Protein AF-C3XPC8-F1 (afdb_monomer_lite)

Foldseek 3Di:
DDDDDDPPPPPPPPDDDDDDDDLDQDPQWDWDDDPPQAIEIAHADAVCQAQDPSDAQRHQHYHYAHYCHQEQDAPSCQSHLNHQYYHHAHNANHAYYDANSCPNNQNHAEYAQANYAYQDYDACSCVRNQNHAEYAHENHQHAEQDARNCPLREHHAEYHHENYAHADYDACSQENYCNHAEYAYAQYAHADLDHNNHHNNANHAYYAHENYAHAEQEQCSCVSHLQHAYYHHHHYAHAYYDQNSCVSNLNHAYYEHHQYAYADQANNQPANANHAEYAHHNYAHAEQDLRRNYNHQNHAYYHPENYAHAYYDPNSCQNVLNHAEYHHDNYAYAAAECHNPQNHAYYAHAQYAHQADYHPLLSPQLHAEDHHANYAHQPALDACCNLSNQNHAYYHHHHYNNLQVVLEHDLRSNANHQRHAHYAHANSQRQDYDLSSCQRPLNYAEYHHAHHAHAAYDLNNCQSNLNYQYEEPEHYAYQADDLNSCPNVQNHADYEHEQYAHQALLRPQSNQLPHDHHPYYAHANYAHAEADLNNQPHANAHDQEYAHENYAYAYQDANSDACRRYVRHAEYHHEDDHQYAEDALCSCVRHPNHQAYEYYPYAYAQALQRLSNLVNQVPDPHHHDYWDAHNDDPVRHRHTSVPDDSVRRHFPDPDFAWKDWDQPPFAAEEEFFAKGKRATAIDGPPFWAKWKQAQVRRIGDAPSPDPQWHQDPRRIIMRNGDDQVRFAKMKMWIDTNRGIDIDIHGHGHDYLPRVVVPDDDDDPDPVCLPPQFPLVVQLVLLVVLQVVCVVLVDDDDDFQFDPVDSLGNFAFLQWADDDQEIEGFAWPDPRRPVCSVSVQVVSVVVVGHYHYDPDPPAAAGSLQWEDLVAAIEGEDDPRGHPVRQVVVCVRCVRHYYFYQYDDPPDDGVLLAWYDQDRQEIEGEPHPSRVSSVVRCCPPPPDHHDYQYDSDSRWSQWDDDPQEIEGAACVVPVRVVVSCCVVVVSGHYDHRHNVSSVSVVDGSSTRDHDD

pLDDT: mean 87.04, std 13.53, range [27.95, 98.88]

Structure (mmCIF, N/CA/C/O backbone):
data_AF-C3XPC8-F1
#
_entry.id   AF-C3XPC8-F1
#
loop_
_atom_site.group_PDB
_atom_site.id
_atom_site.type_symbol
_atom_site.label_atom_id
_atom_site.label_alt_id
_atom_site.label_comp_id
_atom_site.label_asym_id
_atom_site.label_entity_id
_atom_site.label_seq_id
_atom_site.pdbx_PDB_ins_code
_atom_site.Cartn_x
_atom_site.Cartn_y
_atom_site.Cartn_z
_atom_site.occupancy
_atom_site.B_iso_or_equiv
_atom_site.auth_seq_id
_atom_site.auth_comp_id
_atom_site.auth_asym_id
_atom_site.auth_atom_id
_atom_site.pdbx_PDB_model_num
ATOM 1 N N . MET A 1 1 ? 7.629 45.749 -9.084 1.00 38.44 1 MET A N 1
ATOM 2 C CA . MET A 1 1 ? 8.749 45.622 -8.121 1.00 38.44 1 MET A CA 1
ATOM 3 C C . MET A 1 1 ? 9.224 44.181 -8.221 1.00 38.44 1 MET A C 1
ATOM 5 O O . MET A 1 1 ? 8.404 43.315 -8.006 1.00 38.44 1 MET A O 1
ATOM 9 N N . TYR A 1 2 ? 10.415 43.816 -8.680 1.00 27.95 2 TYR A N 1
ATOM 10 C CA . TYR A 1 2 ? 11.707 44.488 -8.633 1.00 27.95 2 TYR A CA 1
ATOM 11 C C . TYR A 1 2 ? 12.447 44.336 -9.972 1.00 27.95 2 TYR A C 1
ATOM 13 O O . TYR A 1 2 ? 12.934 43.266 -10.320 1.00 27.95 2 TYR A O 1
ATOM 21 N N . ALA A 1 3 ? 12.585 45.456 -10.682 1.00 41.00 3 ALA A N 1
ATOM 22 C CA . ALA A 1 3 ? 13.844 45.763 -11.341 1.00 41.00 3 ALA A CA 1
ATOM 23 C C . ALA A 1 3 ? 14.893 46.056 -10.248 1.00 41.00 3 ALA A C 1
ATOM 25 O O . ALA A 1 3 ? 14.533 46.530 -9.172 1.00 41.00 3 ALA A O 1
ATOM 26 N N . ALA A 1 4 ? 16.169 45.828 -10.567 1.00 40.72 4 ALA A N 1
ATOM 27 C CA . ALA A 1 4 ? 17.361 46.056 -9.739 1.00 40.72 4 ALA A CA 1
ATOM 28 C C . ALA A 1 4 ? 17.774 44.905 -8.805 1.00 40.72 4 ALA A C 1
ATOM 30 O O . ALA A 1 4 ? 17.580 44.969 -7.597 1.00 40.72 4 ALA A O 1
ATOM 31 N N . ARG A 1 5 ? 18.445 43.897 -9.381 1.00 38.47 5 ARG A N 1
ATOM 32 C CA . ARG A 1 5 ? 19.643 43.227 -8.827 1.00 38.47 5 ARG A CA 1
ATOM 33 C C . ARG A 1 5 ? 20.117 42.150 -9.806 1.00 38.47 5 ARG A C 1
ATOM 35 O O . ARG A 1 5 ? 19.793 40.992 -9.634 1.00 38.47 5 ARG A O 1
ATOM 42 N N . LEU A 1 6 ? 20.838 42.549 -10.856 1.00 36.66 6 LEU A N 1
ATOM 43 C CA . LEU A 1 6 ? 21.811 41.701 -11.580 1.00 36.66 6 LEU A CA 1
ATOM 44 C C . LEU A 1 6 ? 22.660 42.549 -12.552 1.00 36.66 6 LEU A C 1
ATOM 46 O O . LEU A 1 6 ? 23.058 42.118 -13.626 1.00 36.66 6 LEU A O 1
ATOM 50 N N . CYS A 1 7 ? 22.965 43.787 -12.149 1.00 40.47 7 CYS A N 1
ATOM 51 C CA . CYS A 1 7 ? 23.790 44.730 -12.909 1.00 40.47 7 CYS A CA 1
ATOM 52 C C . CYS A 1 7 ? 25.256 44.757 -12.424 1.00 40.47 7 CYS A C 1
ATOM 54 O O . CYS A 1 7 ? 25.908 45.790 -12.525 1.00 40.47 7 CYS A O 1
ATOM 56 N N . TRP A 1 8 ? 25.776 43.658 -11.858 1.00 32.53 8 TRP A N 1
ATOM 57 C CA . TRP A 1 8 ? 27.112 43.632 -11.226 1.00 32.53 8 TRP A CA 1
ATOM 58 C C . TRP A 1 8 ? 28.082 42.554 -11.736 1.00 32.53 8 TRP A C 1
ATOM 60 O O . TRP A 1 8 ? 29.173 42.424 -11.196 1.00 32.53 8 TRP A O 1
ATOM 70 N N . TYR A 1 9 ? 27.760 41.859 -12.832 1.00 35.19 9 TYR A N 1
ATOM 71 C CA . TYR A 1 9 ? 28.714 40.971 -13.524 1.00 35.19 9 TYR A CA 1
ATOM 72 C C . TYR A 1 9 ? 28.915 41.331 -15.006 1.00 35.19 9 TYR A C 1
ATOM 74 O O . TYR A 1 9 ? 29.289 40.494 -15.817 1.00 35.19 9 TYR A O 1
ATOM 82 N N . ALA A 1 10 ? 28.711 42.607 -15.352 1.00 36.59 10 ALA A N 1
ATOM 83 C CA . ALA A 1 10 ? 28.925 43.152 -16.695 1.00 36.59 10 ALA A CA 1
ATOM 84 C C . ALA A 1 10 ? 30.192 44.029 -16.832 1.00 36.59 10 ALA A C 1
ATOM 86 O O . ALA A 1 10 ? 30.287 44.789 -17.788 1.00 36.59 10 ALA A O 1
ATOM 87 N N . VAL A 1 11 ? 31.163 43.986 -15.902 1.00 40.19 11 VAL A N 1
ATOM 88 C CA . VAL A 1 11 ? 32.280 44.970 -15.906 1.00 40.19 11 VAL A CA 1
ATOM 89 C C . VAL A 1 11 ? 33.703 44.375 -15.899 1.00 40.19 11 VAL A C 1
ATOM 91 O O . VAL A 1 11 ? 34.653 45.126 -16.078 1.00 40.19 11 VAL A O 1
ATOM 94 N N . LEU A 1 12 ? 33.916 43.053 -15.805 1.00 33.75 12 LEU A N 1
ATOM 95 C CA . LEU A 1 12 ? 35.285 42.503 -15.648 1.00 33.75 12 LEU A CA 1
ATOM 96 C C . LEU A 1 12 ? 35.830 41.568 -16.737 1.00 33.75 12 LEU A C 1
ATOM 98 O O . LEU A 1 12 ? 36.893 40.993 -16.540 1.00 33.75 12 LEU A O 1
ATOM 102 N N . LEU A 1 13 ? 35.210 41.480 -17.916 1.00 36.91 13 LEU A N 1
ATOM 103 C CA . LEU A 1 13 ? 35.809 40.769 -19.063 1.00 36.91 13 LEU A CA 1
ATOM 104 C C . LEU A 1 13 ? 35.729 41.570 -20.376 1.00 36.91 13 LEU A C 1
ATOM 106 O O . LEU A 1 13 ? 35.556 41.014 -21.452 1.00 36.91 13 LEU A O 1
ATOM 110 N N . CYS A 1 14 ? 35.888 42.897 -20.287 1.00 36.66 14 CYS A N 1
ATOM 111 C CA . CYS A 1 14 ? 36.006 43.791 -21.448 1.00 36.66 14 CYS A CA 1
ATOM 112 C C . CYS A 1 14 ? 37.397 44.423 -21.641 1.00 36.66 14 CYS A C 1
ATOM 114 O O . CYS A 1 14 ? 37.501 45.397 -22.379 1.00 36.66 14 CYS A O 1
ATOM 116 N N . MET A 1 15 ? 38.483 43.905 -21.055 1.00 36.31 15 MET A N 1
ATOM 117 C CA . MET A 1 15 ? 39.833 44.374 -21.418 1.00 36.31 15 MET A CA 1
ATOM 118 C C . MET A 1 15 ? 40.868 43.249 -21.406 1.00 36.31 15 MET A C 1
ATOM 120 O O . MET A 1 15 ? 41.441 42.920 -20.374 1.00 36.31 15 MET A O 1
ATOM 124 N N . GLY A 1 16 ? 41.134 42.704 -22.591 1.00 33.88 16 GLY A N 1
ATOM 125 C CA . GLY A 1 16 ? 42.273 41.832 -22.850 1.00 33.88 16 GLY A CA 1
ATOM 126 C C . GLY A 1 16 ? 42.206 41.233 -24.250 1.00 33.88 16 GLY A C 1
ATOM 127 O O . GLY A 1 16 ? 41.449 40.301 -24.465 1.00 33.88 16 GLY A O 1
ATOM 128 N N . TYR A 1 17 ? 43.050 41.753 -25.146 1.00 33.28 17 TYR A N 1
ATOM 129 C CA . TYR A 1 17 ? 43.385 41.259 -26.492 1.00 33.28 17 TYR A CA 1
ATOM 130 C C . TYR A 1 17 ? 42.576 41.797 -27.680 1.00 33.28 17 TYR A C 1
ATOM 132 O O . TYR A 1 17 ? 41.685 41.169 -28.240 1.00 33.28 17 TYR A O 1
ATOM 140 N N . HIS A 1 18 ? 43.021 42.965 -28.148 1.00 37.00 18 HIS A N 1
ATOM 141 C CA . HIS A 1 18 ? 43.011 43.284 -29.570 1.00 37.00 18 HIS A CA 1
ATOM 142 C C . HIS A 1 18 ? 44.124 42.517 -30.310 1.00 37.00 18 HIS A C 1
ATOM 144 O O . HIS A 1 18 ? 45.228 42.382 -29.787 1.00 37.00 18 HIS A O 1
ATOM 150 N N . LEU A 1 19 ? 43.815 42.195 -31.575 1.00 37.19 19 LEU A N 1
ATOM 151 C CA . LEU A 1 19 ? 44.682 41.850 -32.716 1.00 37.19 19 LEU A CA 1
ATOM 152 C C . LEU A 1 19 ? 45.015 40.365 -32.947 1.00 37.19 19 LEU A C 1
ATOM 154 O O . LEU A 1 19 ? 46.119 39.915 -32.676 1.00 37.19 19 LEU A O 1
ATOM 158 N N . HIS A 1 20 ? 44.124 39.684 -33.676 1.00 31.12 20 HIS A N 1
ATOM 159 C CA . HIS A 1 20 ? 44.503 39.051 -34.944 1.00 31.12 20 HIS A CA 1
ATOM 160 C C . HIS A 1 20 ? 43.336 39.057 -35.947 1.00 31.12 20 HIS A C 1
ATOM 162 O O . HIS A 1 20 ? 42.179 39.285 -35.611 1.00 31.12 20 HIS A O 1
ATOM 168 N N . THR A 1 21 ? 43.691 38.969 -37.220 1.00 35.09 21 THR A N 1
ATOM 169 C CA . THR A 1 21 ? 42.958 39.445 -38.396 1.00 35.09 21 THR A CA 1
ATOM 170 C C . THR A 1 21 ? 41.777 38.564 -38.821 1.00 35.09 21 THR A C 1
ATOM 172 O O . THR A 1 21 ? 41.971 37.460 -39.313 1.00 35.09 21 THR A O 1
ATOM 175 N N . SER A 1 22 ? 40.571 39.133 -38.717 1.00 40.25 22 SER A N 1
ATOM 176 C CA . SER A 1 22 ? 39.505 39.174 -39.738 1.00 40.25 22 SER A CA 1
ATOM 177 C C . SER A 1 22 ? 39.165 37.900 -40.535 1.00 40.25 22 SER A C 1
ATOM 179 O O . SER A 1 22 ? 39.609 37.727 -41.669 1.00 40.25 22 SER A O 1
ATOM 181 N N . GLY A 1 23 ? 38.188 37.143 -40.035 1.00 53.66 23 GLY A N 1
ATOM 182 C CA . GLY A 1 23 ? 36.931 36.970 -40.770 1.00 53.66 23 GLY A CA 1
ATOM 183 C C . GLY A 1 23 ? 35.865 37.773 -40.023 1.00 53.66 23 GLY A C 1
ATOM 184 O O . GLY A 1 23 ? 35.687 37.560 -38.829 1.00 53.66 23 GLY A O 1
ATOM 185 N N . ALA A 1 24 ? 35.244 38.774 -40.647 1.00 65.31 24 ALA A N 1
ATOM 186 C CA . ALA A 1 24 ? 34.230 39.580 -39.966 1.00 65.31 24 ALA A CA 1
ATOM 187 C C . ALA A 1 24 ? 33.030 38.690 -39.590 1.00 65.31 24 ALA A C 1
ATOM 189 O O . ALA A 1 24 ? 32.513 37.984 -40.449 1.00 65.31 24 ALA A O 1
ATOM 190 N N . CYS A 1 25 ? 32.605 38.709 -38.323 1.00 76.31 25 CYS A N 1
ATOM 191 C CA . CYS A 1 25 ? 31.377 38.031 -37.909 1.00 76.31 25 CYS A CA 1
ATOM 192 C C . CYS A 1 25 ? 30.168 38.683 -38.611 1.00 76.31 25 CYS A C 1
ATOM 194 O O . CYS A 1 25 ? 30.110 39.921 -38.637 1.00 76.31 25 CYS A O 1
ATOM 196 N N . PRO A 1 26 ? 29.210 37.912 -39.164 1.00 81.69 26 PRO A N 1
ATOM 197 C CA . PRO A 1 26 ? 28.033 38.485 -39.809 1.00 81.69 26 PRO A CA 1
ATOM 198 C C . PRO A 1 26 ? 27.246 39.395 -38.864 1.00 81.69 26 PRO A C 1
ATOM 200 O O . PRO A 1 26 ? 27.075 39.089 -37.685 1.00 81.69 26 PRO A O 1
ATOM 203 N N . LYS A 1 27 ? 26.708 40.505 -39.384 1.00 77.44 27 LYS A N 1
ATOM 204 C CA . LYS A 1 27 ? 26.071 41.560 -38.562 1.00 77.44 27 LYS A CA 1
ATOM 205 C C . LYS A 1 27 ? 24.888 41.088 -37.710 1.00 77.44 27 LYS A C 1
ATOM 207 O O . LYS A 1 27 ? 24.576 41.725 -36.709 1.00 77.44 27 LYS A O 1
ATOM 212 N N . SER A 1 28 ? 24.210 40.026 -38.133 1.00 76.62 28 SER A N 1
ATOM 213 C CA . SER A 1 28 ? 23.028 39.465 -37.464 1.00 76.62 28 SER A CA 1
ATOM 214 C C . SER A 1 28 ? 23.327 38.152 -36.735 1.00 76.62 28 SER A C 1
ATOM 216 O O . SER A 1 28 ? 22.396 37.424 -36.400 1.00 76.62 28 SER A O 1
ATOM 218 N N . CYS A 1 29 ? 24.605 37.839 -36.506 1.00 81.12 29 CYS A N 1
ATOM 219 C CA . CYS A 1 29 ? 25.051 36.593 -35.895 1.00 81.12 29 CYS A CA 1
ATOM 220 C C . CYS A 1 29 ? 26.041 36.844 -34.753 1.00 81.12 29 CYS A C 1
ATOM 222 O O . CYS A 1 29 ? 26.637 37.914 -34.631 1.00 81.12 29 CYS A O 1
ATOM 224 N N . PHE A 1 30 ? 26.228 35.822 -33.926 1.00 77.50 30 PHE A N 1
ATOM 225 C CA . PHE A 1 30 ? 27.206 35.772 -32.849 1.00 77.50 30 PHE A CA 1
ATOM 226 C C . PHE A 1 30 ? 28.314 34.794 -33.218 1.00 77.50 30 PHE A C 1
ATOM 228 O O . PHE A 1 30 ? 28.032 33.677 -33.650 1.00 77.50 30 PHE A O 1
ATOM 235 N N . CYS A 1 31 ? 29.568 35.195 -33.025 1.00 80.50 31 CYS A N 1
ATOM 236 C CA . CYS A 1 31 ? 30.722 34.355 -33.319 1.00 80.50 31 CYS A CA 1
ATOM 237 C C . CYS A 1 31 ? 31.635 34.261 -32.103 1.00 80.50 31 CYS A C 1
ATOM 239 O O . CYS A 1 31 ? 31.821 35.252 -31.395 1.00 80.50 31 CYS A O 1
ATOM 241 N N . PHE A 1 32 ? 32.206 33.085 -31.872 1.00 80.56 32 PHE A N 1
ATOM 242 C CA . PHE A 1 32 ? 33.134 32.847 -30.771 1.00 80.56 32 PHE A CA 1
ATOM 243 C C . PHE A 1 32 ? 34.099 31.705 -31.098 1.00 80.56 32 PHE A C 1
ATOM 245 O O . PHE A 1 32 ? 33.766 30.776 -31.841 1.00 80.56 32 PHE A O 1
ATOM 252 N N . ASP A 1 33 ? 35.299 31.794 -30.529 1.00 77.81 33 ASP A N 1
ATOM 253 C CA . ASP A 1 33 ? 36.334 30.772 -30.650 1.00 77.81 33 ASP A CA 1
ATOM 254 C C . ASP A 1 33 ? 36.046 29.598 -29.701 1.00 77.81 33 ASP A C 1
ATOM 256 O O . ASP A 1 33 ? 35.573 29.777 -28.577 1.00 77.81 33 ASP A O 1
ATOM 260 N N . LEU A 1 34 ? 36.328 28.382 -30.161 1.00 71.25 34 LEU A N 1
ATOM 261 C CA . LEU A 1 34 ? 36.252 27.144 -29.387 1.00 71.25 34 LEU A CA 1
ATOM 262 C C . LEU A 1 34 ? 37.667 26.725 -28.959 1.00 71.25 34 LEU A C 1
ATOM 264 O O . LEU A 1 34 ? 38.620 26.919 -29.710 1.00 71.25 34 LEU A O 1
ATOM 268 N N . GLU A 1 35 ? 37.800 26.062 -27.805 1.00 61.56 35 GLU A N 1
ATOM 269 C CA . GLU A 1 35 ? 39.076 25.694 -27.145 1.00 61.56 35 GLU A CA 1
ATOM 270 C C . GLU A 1 35 ? 40.048 24.802 -27.969 1.00 61.56 35 GLU A C 1
ATOM 272 O O . GLU A 1 35 ? 41.109 24.426 -27.478 1.00 61.56 35 GLU A O 1
ATOM 277 N N . LYS A 1 36 ? 39.718 24.440 -29.219 1.00 59.34 36 LYS A N 1
ATOM 278 C CA . LYS A 1 36 ? 40.482 23.519 -30.088 1.00 59.34 36 LYS A CA 1
ATOM 279 C C . LYS A 1 36 ? 40.588 24.001 -31.547 1.00 59.34 36 LYS A C 1
ATOM 281 O O . LYS A 1 36 ? 40.232 23.251 -32.457 1.00 59.34 36 LYS A O 1
ATOM 286 N N . ASP A 1 37 ? 41.012 25.247 -31.775 1.00 60.81 37 ASP A N 1
ATOM 287 C CA . ASP A 1 37 ? 41.098 25.877 -33.114 1.00 60.81 37 ASP A CA 1
ATOM 288 C C . ASP A 1 37 ? 39.773 25.832 -33.912 1.00 60.81 37 ASP A C 1
ATOM 290 O O . ASP A 1 37 ? 39.754 25.833 -35.147 1.00 60.81 37 ASP A O 1
ATOM 294 N N . GLY A 1 38 ? 38.645 25.744 -33.203 1.00 69.38 38 GLY A N 1
ATOM 295 C CA . GLY A 1 38 ? 37.307 25.715 -33.784 1.00 69.38 38 GLY A CA 1
ATOM 296 C C . GLY A 1 38 ? 36.694 27.107 -33.781 1.00 69.38 38 GLY A C 1
ATOM 297 O O . GLY A 1 38 ? 36.898 27.873 -32.847 1.00 69.38 38 GLY A O 1
ATOM 298 N N . TYR A 1 39 ? 35.920 27.428 -34.809 1.00 82.62 39 TYR A N 1
ATOM 299 C CA . TYR A 1 39 ? 35.229 28.708 -34.926 1.00 82.62 39 TYR A CA 1
ATOM 300 C C . TYR A 1 39 ? 33.730 28.450 -35.048 1.00 82.62 39 TYR A C 1
ATOM 302 O O . TYR A 1 39 ? 33.296 27.724 -35.949 1.00 82.62 39 TYR A O 1
ATOM 310 N N . SER A 1 40 ? 32.950 28.992 -34.116 1.00 84.69 40 SER A N 1
ATOM 311 C CA . SER A 1 40 ? 31.499 28.813 -34.062 1.00 84.69 40 SER A CA 1
ATOM 312 C C . SER A 1 40 ? 30.792 30.088 -34.499 1.00 84.69 40 SER A C 1
ATOM 314 O O . SER A 1 40 ? 31.133 31.178 -34.037 1.00 84.69 40 SER A O 1
ATOM 316 N N . VAL A 1 41 ? 29.789 29.948 -35.364 1.00 87.38 41 VAL A N 1
ATOM 317 C CA . VAL A 1 41 ? 28.927 31.047 -35.812 1.00 87.38 41 VAL A CA 1
ATOM 318 C C . VAL A 1 41 ? 27.469 30.659 -35.575 1.00 87.38 41 VAL A C 1
ATOM 320 O O . VAL A 1 41 ? 27.000 29.646 -36.089 1.00 87.38 41 VAL A O 1
ATOM 323 N N . SER A 1 42 ? 26.750 31.475 -34.805 1.00 83.25 42 SER A N 1
ATOM 324 C CA . SER A 1 42 ? 25.336 31.287 -34.477 1.00 83.25 42 SER A CA 1
ATOM 325 C C . SER A 1 42 ? 24.497 32.456 -34.978 1.00 83.25 42 SER A C 1
ATOM 327 O O . SER A 1 42 ? 24.665 33.600 -34.558 1.00 83.25 42 SER A O 1
ATOM 329 N N . CYS A 1 43 ? 23.577 32.157 -35.881 1.00 81.12 43 CYS A N 1
ATOM 330 C CA . CYS A 1 43 ? 22.682 33.077 -36.556 1.00 81.12 43 CYS A CA 1
ATOM 331 C C . CYS A 1 43 ? 21.243 32.701 -36.182 1.00 81.12 43 CYS A C 1
ATOM 333 O O . CYS A 1 43 ? 20.652 31.827 -36.804 1.00 81.12 43 CYS A O 1
ATOM 335 N N . ARG A 1 44 ? 20.666 33.345 -35.160 1.00 77.31 44 ARG A N 1
ATOM 336 C CA . ARG A 1 44 ? 19.305 33.040 -34.677 1.00 77.31 44 ARG A CA 1
ATOM 337 C C . ARG A 1 44 ? 18.402 34.271 -34.683 1.00 77.31 44 ARG A C 1
ATOM 339 O O . ARG A 1 44 ? 18.877 35.394 -34.514 1.00 77.31 44 ARG A O 1
ATOM 346 N N . GLY A 1 45 ? 17.093 34.056 -34.795 1.00 71.50 45 GLY A N 1
ATOM 347 C CA . GLY A 1 45 ? 16.078 35.090 -34.606 1.00 71.50 45 GLY A CA 1
ATOM 348 C C . GLY A 1 45 ? 15.224 35.391 -35.845 1.00 71.50 45 GLY A C 1
ATOM 349 O O . GLY A 1 45 ? 15.523 34.960 -36.960 1.00 71.50 45 GLY A O 1
ATOM 350 N N . PRO A 1 46 ? 14.149 36.180 -35.666 1.00 74.31 46 PRO A N 1
ATOM 351 C CA . PRO A 1 46 ? 13.081 36.333 -36.658 1.00 74.31 46 PRO A CA 1
ATOM 352 C C . PRO A 1 46 ? 13.482 37.122 -37.912 1.00 74.31 46 PRO A C 1
ATOM 354 O O . PRO A 1 46 ? 12.762 37.100 -38.902 1.00 74.31 46 PRO A O 1
ATOM 357 N N . ASN A 1 47 ? 14.620 37.820 -37.896 1.00 80.62 47 ASN A N 1
ATOM 358 C CA . ASN A 1 47 ? 15.065 38.654 -39.018 1.00 80.62 47 ASN A CA 1
ATOM 359 C C . ASN A 1 47 ? 15.951 37.900 -40.024 1.00 80.62 47 ASN A C 1
ATOM 361 O O . ASN A 1 47 ? 16.319 38.459 -41.058 1.00 80.62 47 ASN A O 1
ATOM 365 N N . ILE A 1 48 ? 16.312 36.649 -39.733 1.00 82.12 48 ILE A N 1
ATOM 366 C CA . ILE A 1 48 ? 17.230 35.855 -40.553 1.00 82.12 48 ILE A CA 1
ATOM 367 C C . ILE A 1 48 ? 16.408 34.989 -41.512 1.00 82.12 48 ILE A C 1
ATOM 369 O O . ILE A 1 48 ? 15.988 33.891 -41.181 1.00 82.12 48 ILE A O 1
ATOM 373 N N . THR A 1 49 ? 16.123 35.511 -42.704 1.00 87.38 49 THR A N 1
ATOM 374 C CA . THR A 1 49 ? 15.236 34.860 -43.693 1.00 87.38 49 THR A CA 1
ATOM 375 C C . THR A 1 49 ? 15.972 34.004 -44.731 1.00 87.38 49 THR A C 1
ATOM 377 O O . THR A 1 49 ? 15.331 33.342 -45.546 1.00 87.38 49 THR A O 1
ATOM 380 N N . ALA A 1 50 ? 17.308 33.997 -44.708 1.00 90.06 50 ALA A N 1
ATOM 381 C CA . ALA A 1 50 ? 18.174 33.175 -45.554 1.00 90.06 50 ALA A CA 1
ATOM 382 C C . ALA A 1 50 ? 19.553 32.986 -44.894 1.00 90.06 50 ALA A C 1
ATOM 384 O O . ALA A 1 50 ? 19.906 33.734 -43.977 1.00 90.06 50 ALA A O 1
ATOM 385 N N . ILE A 1 51 ? 20.345 32.029 -45.390 1.00 91.50 51 ILE A N 1
ATOM 386 C CA . ILE A 1 51 ? 21.718 31.801 -44.921 1.00 91.50 51 ILE A CA 1
ATOM 387 C C . ILE A 1 51 ? 22.598 33.029 -45.246 1.00 91.50 51 ILE A C 1
ATOM 389 O O . ILE A 1 51 ? 22.645 33.452 -46.408 1.00 91.50 51 ILE A O 1
ATOM 393 N N . PRO A 1 52 ? 23.286 33.640 -44.258 1.00 87.44 52 PRO A N 1
ATOM 394 C CA . PRO A 1 52 ? 24.165 34.784 -44.503 1.00 87.44 52 PRO A CA 1
ATOM 395 C C . PRO A 1 52 ? 25.356 34.418 -45.401 1.00 87.44 52 PRO A C 1
ATOM 397 O O . PRO A 1 52 ? 25.989 33.382 -45.218 1.00 87.44 52 PRO A O 1
ATOM 400 N N . ARG A 1 53 ? 25.692 35.288 -46.364 1.00 84.75 53 ARG A N 1
ATOM 401 C CA . ARG A 1 53 ? 26.798 35.061 -47.323 1.00 84.75 53 ARG A CA 1
ATOM 402 C C . ARG A 1 53 ? 28.172 35.487 -46.802 1.00 84.75 53 ARG A C 1
ATOM 404 O O . ARG A 1 53 ? 29.183 35.206 -47.430 1.00 84.75 53 ARG A O 1
ATOM 411 N N . ASP A 1 54 ? 28.211 36.208 -45.691 1.00 85.44 54 ASP A N 1
ATOM 412 C CA . ASP A 1 54 ? 29.410 36.776 -45.074 1.00 85.44 54 ASP A CA 1
ATOM 413 C C . ASP A 1 54 ? 29.967 35.912 -43.927 1.00 85.44 54 ASP A C 1
ATOM 415 O O . ASP A 1 54 ? 30.779 36.384 -43.135 1.00 85.44 54 ASP A O 1
ATOM 419 N N . VAL A 1 55 ? 29.565 34.637 -43.839 1.00 87.06 55 VAL A N 1
ATOM 420 C CA . VAL A 1 55 ? 30.076 33.687 -42.836 1.00 87.06 55 VAL A CA 1
ATOM 421 C C . VAL A 1 55 ? 31.561 33.357 -43.098 1.00 87.06 55 VAL A C 1
ATOM 423 O O . VAL A 1 55 ? 31.935 33.053 -44.233 1.00 87.06 55 VAL A O 1
ATOM 426 N N . PRO A 1 56 ? 32.434 33.378 -42.071 1.00 85.81 56 PRO A N 1
ATOM 427 C CA . PRO A 1 56 ? 33.856 33.064 -42.230 1.00 85.81 56 PRO A CA 1
ATOM 428 C C . PRO A 1 56 ? 34.155 31.627 -42.687 1.00 85.81 56 PRO A C 1
ATOM 430 O O . PRO A 1 56 ? 33.623 30.657 -42.155 1.00 85.81 56 PRO A O 1
ATOM 433 N N . LYS A 1 57 ? 35.117 31.476 -43.611 1.00 88.62 57 LYS A N 1
ATOM 434 C CA . LYS A 1 57 ? 35.479 30.180 -44.229 1.00 88.62 57 LYS A CA 1
ATOM 435 C C . LYS A 1 57 ? 36.132 29.161 -43.297 1.00 88.62 57 LYS A C 1
ATOM 437 O O . LYS A 1 57 ? 36.270 27.991 -43.648 1.00 88.62 57 LYS A O 1
ATOM 442 N N . ASN A 1 58 ? 36.603 29.605 -42.136 1.00 88.00 58 ASN A N 1
ATOM 443 C CA . ASN A 1 58 ? 37.185 28.752 -41.105 1.00 88.00 58 ASN A CA 1
ATOM 444 C C . ASN A 1 58 ? 36.148 28.233 -40.097 1.00 88.00 58 ASN A C 1
ATOM 446 O O . ASN A 1 58 ? 36.555 27.566 -39.149 1.00 88.00 58 ASN A O 1
ATOM 450 N N . VAL A 1 59 ? 34.851 28.514 -40.293 1.00 89.56 59 VAL A N 1
ATOM 451 C CA . VAL A 1 59 ? 33.774 28.020 -39.427 1.00 89.56 59 VAL A CA 1
ATOM 452 C C . VAL A 1 59 ? 33.774 26.491 -39.354 1.00 89.56 59 VAL A C 1
ATOM 454 O O . VAL A 1 59 ? 33.845 25.796 -40.368 1.00 89.56 59 VAL A O 1
ATOM 457 N N . THR A 1 60 ? 33.713 25.971 -38.130 1.00 89.38 60 THR A N 1
ATOM 458 C CA . THR A 1 60 ? 33.654 24.533 -37.828 1.00 89.38 60 THR A CA 1
ATOM 459 C C . THR A 1 60 ? 32.307 24.120 -37.247 1.00 89.38 60 THR A C 1
ATOM 461 O O . THR A 1 60 ? 31.939 22.953 -37.363 1.00 89.38 60 THR A O 1
ATOM 464 N N . VAL A 1 61 ? 31.570 25.059 -36.648 1.00 88.50 61 VAL A N 1
ATOM 465 C CA . VAL A 1 61 ? 30.203 24.857 -36.150 1.00 88.50 61 VAL A CA 1
ATOM 466 C C . VAL A 1 61 ? 29.338 26.008 -36.649 1.00 88.50 61 VAL A C 1
ATOM 468 O O . VAL A 1 61 ? 29.654 27.169 -36.389 1.00 88.50 61 VAL A O 1
ATOM 471 N N . PHE A 1 62 ? 28.263 25.693 -37.365 1.00 91.00 62 PHE A N 1
ATOM 472 C CA . PHE A 1 62 ? 27.322 26.687 -37.875 1.00 91.00 62 PHE A CA 1
ATOM 473 C C . PHE A 1 62 ? 25.916 26.373 -37.384 1.00 91.00 62 PHE A C 1
ATOM 475 O O . PHE A 1 62 ? 25.427 25.252 -37.533 1.00 91.00 62 PHE A O 1
ATOM 482 N N . ASP A 1 63 ? 25.281 27.372 -36.785 1.00 83.50 63 ASP A N 1
ATOM 483 C CA . ASP A 1 63 ? 23.953 27.263 -36.204 1.00 83.50 63 ASP A CA 1
ATOM 484 C C . ASP A 1 63 ? 23.021 28.313 -36.801 1.00 83.50 63 ASP A C 1
ATOM 486 O O . ASP A 1 63 ? 23.239 29.511 -36.631 1.00 83.50 63 ASP A O 1
ATOM 490 N N . ILE A 1 64 ? 21.982 27.839 -37.486 1.00 89.44 64 ILE A N 1
ATOM 491 C CA . ILE A 1 64 ? 20.916 28.639 -38.100 1.00 89.44 64 ILE A CA 1
ATOM 492 C C . ILE A 1 64 ? 19.537 28.224 -37.552 1.00 89.44 64 ILE A C 1
ATOM 494 O O . ILE A 1 64 ? 18.531 28.189 -38.257 1.00 89.44 64 ILE A O 1
ATOM 498 N N . SER A 1 65 ? 19.484 27.826 -36.282 1.00 80.88 65 SER A N 1
ATOM 499 C CA . SER A 1 65 ? 18.236 27.450 -35.611 1.00 80.88 65 SER A CA 1
ATOM 500 C C . SER A 1 65 ? 17.368 28.654 -35.228 1.00 80.88 65 SER A C 1
ATOM 502 O O . SER A 1 65 ? 17.856 29.775 -35.079 1.00 80.88 65 SER A O 1
ATOM 504 N N . PHE A 1 66 ? 16.068 28.423 -35.009 1.00 81.00 66 PHE A N 1
ATOM 505 C CA . PHE A 1 66 ? 15.107 29.458 -34.594 1.00 81.00 66 PHE A CA 1
ATOM 506 C C . PHE A 1 66 ? 15.016 30.644 -35.572 1.00 81.00 66 PHE A C 1
ATOM 508 O O . PHE A 1 66 ? 15.010 31.814 -35.172 1.00 81.00 66 PHE A O 1
ATOM 515 N N . THR A 1 67 ? 14.953 30.345 -36.866 1.00 83.75 67 THR A N 1
ATOM 516 C CA . THR A 1 67 ? 14.817 31.318 -37.954 1.00 83.75 67 THR A CA 1
ATOM 517 C C . THR A 1 67 ? 13.583 31.014 -38.819 1.00 83.75 67 THR A C 1
ATOM 519 O O . THR A 1 67 ? 13.112 29.876 -38.869 1.00 83.75 67 THR A O 1
ATOM 522 N N . PRO A 1 68 ? 13.008 32.012 -39.515 1.00 86.69 68 PRO A N 1
ATOM 523 C CA . PRO A 1 68 ? 11.855 31.811 -40.398 1.00 86.69 68 PRO A CA 1
ATOM 524 C C . PRO A 1 68 ? 12.226 31.264 -41.789 1.00 86.69 68 PRO A C 1
ATOM 526 O O . PRO A 1 68 ? 11.435 31.426 -42.721 1.00 86.69 68 PRO A O 1
ATOM 529 N N . ILE A 1 69 ? 13.414 30.674 -41.973 1.00 91.44 69 ILE A N 1
ATOM 530 C CA . ILE A 1 69 ? 13.823 30.118 -43.269 1.00 91.44 69 ILE A CA 1
ATOM 531 C C . ILE A 1 69 ? 12.833 29.043 -43.729 1.00 91.44 69 ILE A C 1
ATOM 533 O O . ILE A 1 69 ? 12.371 28.224 -42.938 1.00 91.44 69 ILE A O 1
ATOM 537 N N . THR A 1 70 ? 12.494 29.056 -45.018 1.00 91.50 70 THR A N 1
ATOM 538 C CA . THR A 1 70 ? 11.494 28.140 -45.593 1.00 91.50 70 THR A CA 1
ATOM 539 C C . THR A 1 70 ? 12.098 27.029 -46.441 1.00 91.50 70 THR A C 1
ATOM 541 O O . THR A 1 70 ? 11.471 25.983 -46.612 1.00 91.50 70 THR A O 1
ATOM 544 N N . MET A 1 71 ? 13.316 27.232 -46.952 1.00 93.69 71 MET A N 1
ATOM 545 C CA . MET A 1 71 ? 14.046 26.257 -47.760 1.00 93.69 71 MET A CA 1
ATOM 546 C C . MET A 1 71 ? 15.563 26.401 -47.593 1.00 93.69 71 MET A C 1
ATOM 548 O O . MET A 1 71 ? 16.052 27.524 -47.447 1.00 93.69 71 MET A O 1
ATOM 552 N N . LEU A 1 72 ? 16.290 25.285 -47.682 1.00 93.75 72 LEU A N 1
ATOM 553 C CA . LEU A 1 72 ? 17.742 25.270 -47.890 1.00 93.75 72 LEU A CA 1
ATOM 554 C C . LEU A 1 72 ? 18.047 25.038 -49.370 1.00 93.75 72 LEU A C 1
ATOM 556 O O . LEU A 1 72 ? 17.503 24.115 -49.979 1.00 93.75 72 LEU A O 1
ATOM 560 N N . ARG A 1 73 ? 18.920 25.862 -49.943 1.00 93.44 73 ARG A N 1
ATOM 561 C CA . ARG A 1 73 ? 19.241 25.878 -51.374 1.00 93.44 73 ARG A CA 1
ATOM 562 C C . ARG A 1 73 ? 20.625 25.329 -51.666 1.00 93.44 73 ARG A C 1
ATOM 564 O O . ARG A 1 73 ? 21.523 25.350 -50.821 1.00 93.44 73 ARG A O 1
ATOM 571 N N . LYS A 1 74 ? 20.827 24.893 -52.905 1.00 92.12 74 LYS A N 1
ATOM 572 C CA . LYS A 1 74 ? 22.156 24.569 -53.418 1.00 92.12 74 LYS A CA 1
ATOM 573 C C . LYS A 1 74 ? 23.075 25.790 -53.324 1.00 92.12 74 LYS A C 1
ATOM 575 O O . LYS A 1 74 ? 22.772 26.860 -53.848 1.00 92.12 74 LYS A O 1
ATOM 580 N N . GLY A 1 75 ? 24.229 25.605 -52.686 1.00 89.56 75 GLY A N 1
ATOM 581 C CA . GLY A 1 75 ? 25.249 26.645 -52.523 1.00 89.56 75 GLY A CA 1
ATOM 582 C C . GLY A 1 75 ? 25.132 27.486 -51.250 1.00 89.56 75 GLY A C 1
ATOM 583 O O . GLY A 1 75 ? 26.031 28.286 -51.003 1.00 89.56 75 GLY A O 1
ATOM 584 N N . ASP A 1 76 ? 24.109 27.279 -50.414 1.00 92.62 76 ASP A N 1
ATOM 585 C CA . ASP A 1 76 ? 23.945 28.000 -49.139 1.00 92.62 76 ASP A CA 1
ATOM 586 C C . ASP A 1 76 ? 25.156 27.841 -48.195 1.00 92.62 76 ASP A C 1
ATOM 588 O O . ASP A 1 76 ? 25.484 28.758 -47.445 1.00 92.62 76 ASP A O 1
ATOM 592 N N . PHE A 1 77 ? 25.863 26.707 -48.269 1.00 92.31 77 PHE A N 1
ATOM 593 C CA . PHE A 1 77 ? 27.006 26.386 -47.403 1.00 92.31 77 PHE A CA 1
ATOM 594 C C . PHE A 1 77 ? 28.361 26.347 -48.136 1.00 92.31 77 PHE A C 1
ATOM 596 O O . PHE A 1 77 ? 29.358 25.906 -47.566 1.00 92.31 77 PHE A O 1
ATOM 603 N N . VAL A 1 78 ? 28.435 26.825 -49.387 1.00 88.50 78 VAL A N 1
ATOM 604 C CA . VAL A 1 78 ? 29.640 26.701 -50.240 1.00 88.50 78 VAL A CA 1
ATOM 605 C C . VAL A 1 78 ? 30.884 27.380 -49.652 1.00 88.50 78 VAL A C 1
ATOM 607 O O . VAL A 1 78 ? 32.010 26.937 -49.878 1.00 88.50 78 VAL A O 1
ATOM 610 N N . ASP A 1 79 ? 30.694 28.442 -48.869 1.00 86.25 79 ASP A N 1
ATOM 611 C CA . ASP A 1 79 ? 31.779 29.191 -48.236 1.00 86.25 79 ASP A CA 1
ATOM 612 C C . ASP A 1 79 ? 32.210 28.613 -46.874 1.00 86.25 79 ASP A C 1
ATOM 614 O O . ASP A 1 79 ? 33.064 29.203 -46.218 1.00 86.25 79 ASP A O 1
ATOM 618 N N . MET A 1 80 ? 31.701 27.442 -46.458 1.00 91.62 80 MET A N 1
ATOM 619 C CA . MET A 1 80 ? 31.959 26.829 -45.140 1.00 91.62 80 MET A CA 1
ATOM 620 C C . MET A 1 80 ? 32.683 25.458 -45.215 1.00 91.62 80 MET A C 1
ATOM 622 O O . MET A 1 80 ? 32.242 24.489 -44.599 1.00 91.62 80 MET A O 1
ATOM 626 N N . PRO A 1 81 ? 33.825 25.318 -45.920 1.00 90.56 81 PRO A N 1
ATOM 627 C CA . PRO A 1 81 ? 34.420 24.009 -46.235 1.00 90.56 81 PRO A CA 1
ATOM 628 C C . PRO A 1 81 ? 35.022 23.249 -45.038 1.00 90.56 81 PRO A C 1
ATOM 630 O O . PRO A 1 81 ? 35.408 22.091 -45.189 1.00 90.56 81 PRO A O 1
ATOM 633 N N . LYS A 1 82 ? 35.166 23.893 -43.870 1.00 91.75 82 LYS A N 1
ATOM 634 C CA . LYS A 1 82 ? 35.711 23.290 -42.637 1.00 91.75 82 LYS A CA 1
ATOM 635 C C . LYS A 1 82 ? 34.631 22.864 -41.636 1.00 91.75 82 LYS A C 1
ATOM 637 O O . LYS A 1 82 ? 34.961 22.500 -40.503 1.00 91.75 82 LYS A O 1
ATOM 642 N N . LEU A 1 83 ? 33.360 22.927 -42.032 1.00 92.31 83 LEU A N 1
ATOM 643 C CA . LEU A 1 83 ? 32.233 22.643 -41.156 1.00 92.31 83 LEU A CA 1
ATOM 644 C C . LEU A 1 83 ? 32.262 21.185 -40.681 1.00 92.31 83 LEU A C 1
ATOM 646 O O . LEU A 1 83 ? 32.393 20.269 -41.491 1.00 92.31 83 LEU A O 1
ATOM 650 N N . LYS A 1 84 ? 32.162 20.979 -39.367 1.00 91.31 84 LYS A N 1
ATOM 651 C CA . LYS A 1 84 ? 32.093 19.660 -38.715 1.00 91.31 84 LYS A CA 1
ATOM 652 C C . LYS A 1 84 ? 30.703 19.369 -38.165 1.00 91.31 84 LYS A C 1
ATOM 654 O O . LYS A 1 84 ? 30.272 18.219 -38.168 1.00 91.31 84 LYS A O 1
ATOM 659 N N . GLU A 1 85 ? 29.995 20.414 -37.748 1.00 89.88 85 GLU A N 1
ATOM 660 C CA . GLU A 1 85 ? 28.643 20.327 -37.209 1.00 89.88 85 GLU A CA 1
ATOM 661 C C . GLU A 1 85 ? 27.757 21.429 -37.802 1.00 89.88 85 GLU A C 1
ATOM 663 O O . GLU A 1 85 ? 28.106 22.613 -37.748 1.00 89.88 85 GLU A O 1
ATOM 668 N N . LEU A 1 86 ? 26.612 21.028 -38.357 1.00 92.81 86 LEU A N 1
ATOM 669 C CA . LEU A 1 86 ? 25.603 21.921 -38.926 1.00 92.81 86 LEU A CA 1
ATOM 670 C C . LEU A 1 86 ? 24.278 21.755 -38.176 1.00 92.81 86 LEU A C 1
ATOM 672 O O . LEU A 1 86 ? 23.698 20.667 -38.159 1.00 92.81 86 LEU A O 1
ATOM 676 N N . ARG A 1 87 ? 23.799 22.849 -37.575 1.00 85.19 87 ARG A N 1
ATOM 677 C CA . ARG A 1 87 ? 22.577 22.892 -36.763 1.00 85.19 87 ARG A CA 1
ATOM 678 C C . ARG A 1 87 ? 21.508 23.706 -37.486 1.00 85.19 87 ARG A C 1
ATOM 680 O O . ARG A 1 87 ? 21.594 24.932 -37.539 1.00 85.19 87 ARG A O 1
ATOM 687 N N . VAL A 1 88 ? 20.503 23.027 -38.039 1.00 89.81 88 VAL A N 1
ATOM 688 C CA . VAL A 1 88 ? 19.363 23.647 -38.751 1.00 89.81 88 VAL A CA 1
ATOM 689 C C . VAL A 1 88 ? 18.037 23.314 -38.056 1.00 89.81 88 VAL A C 1
ATOM 691 O O . VAL A 1 88 ? 16.969 23.333 -38.665 1.00 89.81 88 VAL A O 1
ATOM 694 N N . TRP A 1 89 ? 18.087 22.958 -36.777 1.00 83.56 89 TRP A N 1
ATOM 695 C CA . TRP A 1 89 ? 16.909 22.533 -36.036 1.00 83.56 89 TRP A CA 1
ATOM 696 C C . TRP A 1 89 ? 15.995 23.690 -35.627 1.00 83.56 89 TRP A C 1
ATOM 698 O O . TRP A 1 89 ? 16.419 24.845 -35.597 1.00 83.56 89 TRP A O 1
ATOM 708 N N . TRP A 1 90 ? 14.760 23.381 -35.228 1.00 78.00 90 TRP A N 1
ATOM 709 C CA . TRP A 1 90 ? 13.794 24.369 -34.719 1.00 78.00 90 TRP A CA 1
ATOM 710 C C . TRP A 1 90 ? 13.478 25.497 -35.723 1.00 78.00 90 TRP A C 1
ATOM 712 O O . TRP A 1 90 ? 13.219 26.638 -35.328 1.00 78.00 90 TRP A O 1
ATOM 722 N N . ASN A 1 91 ? 13.482 25.196 -37.026 1.00 81.19 91 ASN A N 1
ATOM 723 C CA . ASN A 1 91 ? 13.002 26.100 -38.071 1.00 81.19 91 ASN A CA 1
ATOM 724 C C . ASN A 1 91 ? 11.626 25.622 -38.548 1.00 81.19 91 ASN A C 1
ATOM 726 O O . ASN A 1 91 ? 11.477 24.967 -39.572 1.00 81.19 91 ASN A O 1
ATOM 730 N N . VAL A 1 92 ? 10.581 25.970 -37.797 1.00 83.00 92 VAL A N 1
ATOM 731 C CA . VAL A 1 92 ? 9.217 25.436 -37.993 1.00 83.00 92 VAL A CA 1
ATOM 732 C C . VAL A 1 92 ? 8.627 25.668 -39.393 1.00 83.00 92 VAL A C 1
ATOM 734 O O . VAL A 1 92 ? 7.769 24.902 -39.828 1.00 83.00 92 VAL A O 1
ATOM 737 N N . ASN A 1 93 ? 9.099 26.692 -40.112 1.00 88.00 93 ASN A N 1
ATOM 738 C CA . ASN A 1 93 ? 8.668 27.023 -41.475 1.00 88.00 93 ASN A CA 1
ATOM 739 C C . ASN A 1 93 ? 9.512 26.344 -42.567 1.00 88.00 93 ASN A C 1
ATOM 741 O O . ASN A 1 93 ? 9.196 26.478 -43.753 1.00 88.00 93 ASN A O 1
ATOM 745 N N . LEU A 1 94 ? 10.582 25.645 -42.189 1.00 90.88 94 LEU A N 1
ATOM 746 C CA . LEU A 1 94 ? 11.493 24.987 -43.108 1.00 90.88 94 LEU A CA 1
ATOM 747 C C . LEU A 1 94 ? 10.856 23.691 -43.610 1.00 90.88 94 LEU A C 1
ATOM 749 O O . LEU A 1 94 ? 10.657 22.747 -42.848 1.00 90.88 94 LEU A O 1
ATOM 753 N N . THR A 1 95 ? 10.509 23.676 -44.896 1.00 91.94 95 THR A N 1
ATOM 754 C CA . THR A 1 95 ? 9.719 22.599 -45.522 1.00 91.94 95 THR A CA 1
ATOM 755 C C . THR A 1 95 ? 10.456 21.882 -46.650 1.00 91.94 95 THR A C 1
ATOM 757 O O . THR A 1 95 ? 10.031 20.808 -47.066 1.00 91.94 95 THR A O 1
ATOM 760 N N . MET A 1 96 ? 11.565 22.440 -47.150 1.00 91.44 96 MET A N 1
ATOM 761 C CA . MET A 1 96 ? 12.272 21.918 -48.322 1.00 91.44 96 MET A CA 1
ATOM 762 C C . MET A 1 96 ? 13.797 22.011 -48.184 1.00 91.44 96 MET A C 1
ATOM 764 O O . MET A 1 96 ? 14.333 23.019 -47.722 1.00 91.44 96 MET A O 1
ATOM 768 N N . VAL A 1 97 ? 14.492 20.973 -48.652 1.00 93.19 97 VAL A N 1
ATOM 769 C CA . VAL A 1 97 ? 15.946 20.946 -48.872 1.00 93.19 97 VAL A CA 1
ATOM 770 C C . VAL A 1 97 ? 16.180 20.573 -50.333 1.00 93.19 97 VAL A C 1
ATOM 772 O O . VAL A 1 97 ? 15.652 19.563 -50.797 1.00 93.19 97 VAL A O 1
ATOM 775 N N . GLU A 1 98 ? 16.917 21.398 -51.073 1.00 92.12 98 GLU A N 1
ATOM 776 C CA . GLU A 1 98 ? 17.288 21.085 -52.455 1.00 92.12 98 GLU A CA 1
ATOM 777 C C . GLU A 1 98 ? 18.302 19.925 -52.517 1.00 92.12 98 GLU A C 1
ATOM 779 O O . GLU A 1 98 ? 19.080 19.674 -51.596 1.00 92.12 98 GLU A O 1
ATOM 784 N N . VAL A 1 99 ? 18.307 19.200 -53.639 1.00 88.38 99 VAL A N 1
ATOM 785 C CA . VAL A 1 99 ? 19.381 18.244 -53.954 1.00 88.38 99 VAL A CA 1
ATOM 786 C C . VAL A 1 99 ? 20.713 19.005 -53.985 1.00 88.38 99 VAL A C 1
ATOM 788 O O . VAL A 1 99 ? 20.753 20.160 -54.415 1.00 88.38 99 VAL A O 1
ATOM 791 N N . ASP A 1 100 ? 21.799 18.371 -53.541 1.00 89.06 100 ASP A N 1
ATOM 792 C CA . ASP A 1 100 ? 23.150 18.953 -53.489 1.00 89.06 100 ASP A CA 1
ATOM 793 C C . ASP A 1 100 ? 23.322 20.145 -52.518 1.00 89.06 100 ASP A C 1
ATOM 795 O O . ASP A 1 100 ? 24.361 20.810 -52.539 1.00 89.06 100 ASP A O 1
ATOM 799 N N . THR A 1 101 ? 22.348 20.454 -51.645 1.00 92.12 101 THR A N 1
ATOM 800 C CA . THR A 1 101 ? 22.471 21.549 -50.655 1.00 92.12 101 THR A CA 1
ATOM 801 C C . THR A 1 101 ? 23.740 21.438 -49.808 1.00 92.12 101 THR A C 1
ATOM 803 O O . THR A 1 101 ? 24.375 22.453 -49.518 1.00 92.12 101 THR A O 1
ATOM 806 N N . PHE A 1 102 ? 24.123 20.218 -49.429 1.00 91.81 102 PHE A N 1
ATOM 807 C CA . PHE A 1 102 ? 25.271 19.948 -48.561 1.00 91.81 102 PHE A CA 1
ATOM 808 C C . PHE A 1 102 ? 26.561 19.609 -49.328 1.00 91.81 102 PHE A C 1
ATOM 810 O O . PHE A 1 102 ? 27.527 19.116 -48.739 1.00 91.81 102 PHE A O 1
ATOM 817 N N . ASP A 1 103 ? 26.611 19.883 -50.633 1.00 86.81 103 ASP A N 1
ATOM 818 C CA . ASP A 1 103 ? 27.835 19.742 -51.419 1.00 86.81 103 ASP A CA 1
ATOM 819 C C . ASP A 1 103 ? 28.966 20.624 -50.869 1.00 86.81 103 ASP A C 1
ATOM 821 O O . ASP A 1 103 ? 28.750 21.740 -50.400 1.00 86.81 103 ASP A O 1
ATOM 825 N N . ASN A 1 104 ? 30.208 20.151 -51.007 1.00 82.56 104 ASN A N 1
ATOM 826 C CA . ASN A 1 104 ? 31.427 20.831 -50.542 1.00 82.56 104 ASN A CA 1
ATOM 827 C C . ASN A 1 104 ? 31.588 20.938 -49.012 1.00 82.56 104 ASN A C 1
ATOM 829 O O . ASN A 1 104 ? 32.352 21.782 -48.541 1.00 82.56 104 ASN A O 1
ATOM 833 N N . LEU A 1 105 ? 30.962 20.038 -48.243 1.00 91.81 105 LEU A N 1
ATOM 834 C CA . LEU A 1 105 ? 31.160 19.899 -46.792 1.00 91.81 105 LEU A CA 1
ATOM 835 C C . LEU A 1 105 ? 31.916 18.597 -46.424 1.00 91.81 105 LEU A C 1
ATOM 837 O O . LEU A 1 105 ? 31.363 17.720 -45.761 1.00 91.81 105 LEU A O 1
ATOM 841 N N . PRO A 1 106 ? 33.192 18.423 -46.835 1.00 89.88 106 PRO A N 1
ATOM 842 C CA . PRO A 1 106 ? 33.913 17.149 -46.705 1.00 89.88 106 PRO A CA 1
ATOM 843 C C . PRO A 1 106 ? 34.263 16.765 -45.261 1.00 89.88 106 PRO A C 1
ATOM 845 O O . PRO A 1 106 ? 34.632 15.621 -45.008 1.00 89.88 106 PRO A O 1
ATOM 848 N N . THR A 1 107 ? 34.201 17.714 -44.325 1.00 92.44 107 THR A N 1
ATOM 849 C CA . THR A 1 107 ? 34.540 17.515 -42.909 1.00 92.44 107 THR A CA 1
ATOM 850 C C . THR A 1 107 ? 33.321 17.351 -42.006 1.00 92.44 107 THR A C 1
ATOM 852 O O . THR A 1 107 ? 33.503 17.212 -40.798 1.00 92.44 107 THR A O 1
ATOM 855 N N . LEU A 1 108 ? 32.103 17.403 -42.557 1.00 94.25 108 LEU A N 1
ATOM 856 C CA . LEU A 1 108 ? 30.874 17.373 -41.770 1.00 94.25 108 LEU A CA 1
ATOM 857 C C . LEU A 1 108 ? 30.672 15.978 -41.176 1.00 94.25 108 LEU A C 1
ATOM 859 O O . LEU A 1 108 ? 30.530 15.008 -41.914 1.00 94.25 108 LEU A O 1
ATOM 863 N N . THR A 1 109 ? 30.663 15.889 -39.847 1.00 94.69 109 THR A N 1
ATOM 864 C CA . THR A 1 109 ? 30.509 14.628 -39.106 1.00 94.69 109 THR A CA 1
ATOM 865 C C . THR A 1 109 ? 29.121 14.472 -38.493 1.00 94.69 109 THR A C 1
ATOM 867 O O . THR A 1 109 ? 28.673 13.350 -38.284 1.00 94.69 109 THR A O 1
ATOM 870 N N . SER A 1 110 ? 28.422 15.580 -38.225 1.00 93.19 110 SER A N 1
ATOM 871 C CA . SER A 1 110 ? 27.082 15.579 -37.625 1.00 93.19 110 SER A CA 1
ATOM 872 C C . SER A 1 110 ? 26.160 16.578 -38.324 1.00 93.19 110 SER A C 1
ATOM 874 O O . SER A 1 110 ? 26.534 17.741 -38.518 1.00 93.19 110 SER A O 1
ATOM 876 N N . LEU A 1 111 ? 24.955 16.126 -38.683 1.00 93.25 111 LEU A N 1
ATOM 877 C CA . LEU A 1 111 ? 23.923 16.927 -39.343 1.00 93.25 111 LEU A CA 1
ATOM 878 C C . LEU A 1 111 ? 22.585 16.803 -38.602 1.00 93.25 111 LEU A C 1
ATOM 880 O O . LEU A 1 111 ? 21.987 15.727 -38.583 1.00 93.25 111 LEU A O 1
ATOM 884 N N . GLY A 1 112 ? 22.116 17.918 -38.031 1.00 87.88 112 GLY A N 1
ATOM 885 C CA . GLY A 1 112 ? 20.827 18.011 -37.339 1.00 87.88 112 GLY A CA 1
ATOM 886 C C . GLY A 1 112 ? 19.793 18.825 -38.124 1.00 87.88 112 GLY A C 1
ATOM 887 O O . GLY A 1 112 ? 19.940 20.042 -38.277 1.00 87.88 112 GLY A O 1
ATOM 888 N N . LEU A 1 113 ? 18.733 18.152 -38.571 1.00 90.94 113 LEU A N 1
ATOM 889 C CA . LEU A 1 113 ? 17.562 18.670 -39.290 1.00 90.94 113 LEU A CA 1
ATOM 890 C C . LEU A 1 113 ? 16.250 18.468 -38.504 1.00 90.94 113 LEU A C 1
ATOM 892 O O . LEU A 1 113 ? 15.173 18.478 -39.099 1.00 90.94 113 LEU A O 1
ATOM 896 N N . TYR A 1 114 ? 16.312 18.276 -37.189 1.00 87.94 114 TYR A N 1
ATOM 897 C CA . TYR A 1 114 ? 15.150 17.992 -36.342 1.00 87.94 114 TYR A CA 1
ATOM 898 C C . TYR A 1 114 ? 14.297 19.228 -35.994 1.00 87.94 114 TYR A C 1
ATOM 900 O O . TYR A 1 114 ? 14.765 20.363 -36.093 1.00 87.94 114 TYR A O 1
ATOM 908 N N . ASN A 1 115 ? 13.056 19.036 -35.537 1.00 85.75 115 ASN A N 1
ATOM 909 C CA . ASN A 1 115 ? 12.105 20.123 -35.236 1.00 85.75 115 ASN A CA 1
ATOM 910 C C . ASN A 1 115 ? 11.878 21.069 -36.433 1.00 85.75 115 ASN A C 1
ATOM 912 O O . ASN A 1 115 ? 11.907 22.296 -36.292 1.00 85.75 115 ASN A O 1
ATOM 916 N N . ASN A 1 116 ? 11.690 20.490 -37.618 1.00 88.44 116 ASN A N 1
ATOM 917 C CA . ASN A 1 116 ? 11.362 21.195 -38.860 1.00 88.44 116 ASN A CA 1
ATOM 918 C C . ASN A 1 116 ? 10.013 20.694 -39.421 1.00 88.44 116 ASN A C 1
ATOM 920 O O . ASN A 1 116 ? 9.262 20.016 -38.728 1.00 88.44 116 ASN A O 1
ATOM 924 N N . SER A 1 117 ? 9.658 21.055 -40.657 1.00 89.44 117 SER A N 1
ATOM 925 C CA . SER A 1 117 ? 8.389 20.656 -41.295 1.00 89.44 117 SER A CA 1
ATOM 926 C C . SER A 1 117 ? 8.616 19.959 -42.648 1.00 89.44 117 SER A C 1
ATOM 928 O O . SER A 1 117 ? 7.934 20.257 -43.630 1.00 89.44 117 SER A O 1
ATOM 930 N N . PHE A 1 118 ? 9.596 19.057 -42.722 1.00 88.00 118 PHE A N 1
ATOM 931 C CA . PHE A 1 118 ? 9.929 18.279 -43.917 1.00 88.00 118 PHE A CA 1
ATOM 932 C C . PHE A 1 118 ? 9.010 17.065 -44.089 1.00 88.00 118 PHE A C 1
ATOM 934 O O . PHE A 1 118 ? 9.116 16.097 -43.351 1.00 88.00 118 PHE A O 1
ATOM 941 N N . THR A 1 119 ? 8.191 17.028 -45.139 1.00 86.94 119 THR A N 1
ATOM 942 C CA . THR A 1 119 ? 7.429 15.802 -45.445 1.00 86.94 119 THR A CA 1
ATOM 943 C C . THR A 1 119 ? 8.291 14.722 -46.103 1.00 86.94 119 THR A C 1
ATOM 945 O O . THR A 1 119 ? 8.061 13.530 -45.899 1.00 86.94 119 THR A O 1
ATOM 948 N N . LYS A 1 120 ? 9.310 15.122 -46.882 1.00 88.94 120 LYS A N 1
ATOM 949 C CA . LYS A 1 120 ? 10.255 14.232 -47.581 1.00 88.94 120 LYS A CA 1
ATOM 950 C C . LYS A 1 120 ? 11.644 14.864 -47.693 1.00 88.94 120 LYS A C 1
ATOM 952 O O . LYS A 1 120 ? 11.769 16.087 -47.760 1.00 88.94 120 LYS A O 1
ATOM 957 N N . LEU A 1 121 ? 12.673 14.023 -47.796 1.00 92.69 121 LEU A N 1
ATOM 958 C CA . LEU A 1 121 ? 14.042 14.419 -48.142 1.00 92.69 121 LEU A CA 1
ATOM 959 C C . LEU A 1 121 ? 14.432 13.841 -49.512 1.00 92.69 121 LEU A C 1
ATOM 961 O O . LEU A 1 121 ? 14.021 12.727 -49.839 1.00 92.69 121 LEU A O 1
ATOM 965 N N . PRO A 1 122 ? 15.197 14.572 -50.339 1.00 91.38 122 PRO A N 1
ATOM 966 C CA . PRO A 1 122 ? 15.578 14.095 -51.664 1.00 91.38 122 PRO A CA 1
ATOM 967 C C . PRO A 1 122 ? 16.572 12.919 -51.626 1.00 91.38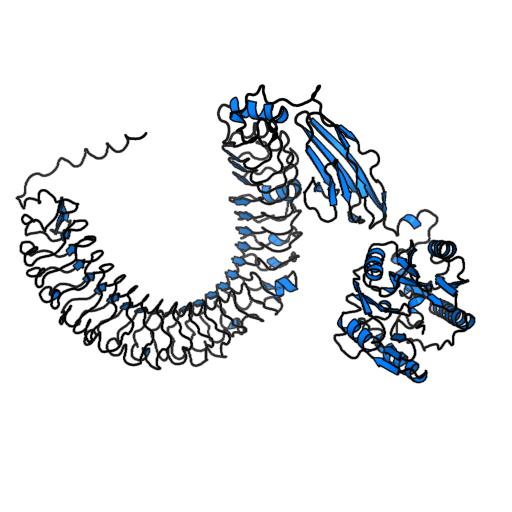 122 PRO A C 1
ATOM 969 O O . PRO A 1 122 ? 17.461 12.857 -50.780 1.00 91.38 122 PRO A O 1
ATOM 972 N N . THR A 1 123 ? 16.463 12.005 -52.595 1.00 89.56 123 THR A N 1
ATOM 973 C CA . THR A 1 123 ? 17.434 10.921 -52.838 1.00 89.56 123 THR A CA 1
ATOM 974 C C . THR A 1 123 ? 18.833 11.488 -53.089 1.00 89.56 123 THR A C 1
ATOM 976 O O . THR A 1 123 ? 18.983 12.487 -53.792 1.00 89.56 123 THR A O 1
ATOM 979 N N . GLY A 1 124 ? 19.865 10.842 -52.543 1.00 85.50 124 GLY A N 1
ATOM 980 C CA . GLY A 1 124 ? 21.260 11.254 -52.725 1.00 85.50 124 GLY A CA 1
ATOM 981 C C . GLY A 1 124 ? 21.682 12.497 -51.935 1.00 85.50 124 GLY A C 1
ATOM 982 O O . GLY A 1 124 ? 22.811 12.954 -52.103 1.00 85.50 124 GLY A O 1
ATOM 983 N N . LEU A 1 125 ? 20.832 13.020 -51.038 1.00 90.25 125 LEU A N 1
ATOM 984 C CA . LEU A 1 125 ? 21.120 14.207 -50.217 1.00 90.25 125 LEU A CA 1
ATOM 985 C C . LEU A 1 125 ? 22.457 14.118 -49.461 1.00 90.25 125 LEU A C 1
ATOM 987 O O . LEU A 1 125 ? 23.111 15.133 -49.228 1.00 90.25 125 LEU A O 1
ATOM 991 N N . PHE A 1 126 ? 22.869 12.902 -49.094 1.00 90.12 126 PHE A N 1
ATOM 992 C CA . PHE A 1 126 ? 24.070 12.645 -48.299 1.00 90.12 126 PHE A CA 1
ATOM 993 C C . PHE A 1 126 ? 25.251 12.087 -49.112 1.00 90.12 126 PHE A C 1
ATOM 995 O O . PHE A 1 126 ? 26.310 11.837 -48.543 1.00 90.12 126 PHE A O 1
ATOM 1002 N N . SER A 1 127 ? 25.128 11.897 -50.433 1.00 86.69 127 SER A N 1
ATOM 1003 C CA . SER A 1 127 ? 26.123 11.159 -51.236 1.00 86.69 127 SER A CA 1
ATOM 1004 C C . SER A 1 127 ? 27.538 11.760 -51.212 1.00 86.69 127 SER A C 1
ATOM 1006 O O . SER A 1 127 ? 28.524 11.030 -51.334 1.00 86.69 127 SER A O 1
ATOM 1008 N N . ASN A 1 128 ? 27.664 13.077 -51.018 1.00 86.38 128 ASN A N 1
ATOM 1009 C CA . ASN A 1 128 ? 28.955 13.769 -50.953 1.00 86.38 128 ASN A CA 1
ATOM 1010 C C . ASN A 1 128 ? 29.512 13.933 -49.522 1.00 86.38 128 ASN A C 1
ATOM 1012 O O . ASN A 1 128 ? 30.669 14.328 -49.359 1.00 86.38 128 ASN A O 1
ATOM 1016 N N . LEU A 1 129 ? 28.747 13.578 -48.484 1.00 91.88 129 LEU A N 1
ATOM 1017 C CA . LEU A 1 129 ? 29.089 13.788 -47.070 1.00 91.88 129 LEU A CA 1
ATOM 1018 C C . LEU A 1 129 ? 29.864 12.615 -46.457 1.00 91.88 129 LEU A C 1
ATOM 1020 O O . LEU A 1 129 ? 29.519 12.095 -45.405 1.00 91.88 129 LEU A O 1
ATOM 1024 N N . LYS A 1 130 ? 30.974 12.212 -47.078 1.00 90.50 130 LYS A N 1
ATOM 1025 C CA . LYS A 1 130 ? 31.703 10.972 -46.733 1.00 90.50 130 LYS A CA 1
ATOM 1026 C C . LYS A 1 130 ? 32.198 10.863 -45.280 1.00 90.50 130 LYS A C 1
ATOM 1028 O O . LYS A 1 130 ? 32.557 9.765 -44.864 1.00 90.50 130 LYS A O 1
ATOM 1033 N N . ALA A 1 131 ? 32.259 11.965 -44.531 1.00 93.94 131 ALA A N 1
ATOM 1034 C CA . ALA A 1 131 ? 32.658 11.997 -43.122 1.00 93.94 131 ALA A CA 1
ATOM 1035 C C . ALA A 1 131 ? 31.473 11.950 -42.134 1.00 93.94 131 ALA A C 1
ATOM 1037 O O . ALA A 1 131 ? 31.711 11.907 -40.929 1.00 93.94 131 ALA A O 1
ATOM 1038 N N . LEU A 1 132 ? 30.224 11.962 -42.616 1.00 95.25 132 LEU A N 1
ATOM 1039 C CA . LEU A 1 132 ? 29.030 12.029 -41.777 1.00 95.25 132 LEU A CA 1
ATOM 1040 C C . LEU A 1 132 ? 28.849 10.725 -40.992 1.00 95.25 132 LEU A C 1
ATOM 1042 O O . LEU A 1 132 ? 28.692 9.660 -41.587 1.00 95.25 132 LEU A O 1
ATOM 1046 N N . THR A 1 133 ? 28.852 10.820 -39.664 1.00 96.75 133 THR A N 1
ATOM 1047 C CA . THR A 1 133 ? 28.661 9.678 -38.759 1.00 96.75 133 THR A CA 1
ATOM 1048 C C . THR A 1 133 ? 27.301 9.705 -38.075 1.00 96.75 133 THR A C 1
ATOM 1050 O O . THR A 1 133 ? 26.746 8.644 -37.796 1.00 96.75 133 THR A O 1
ATOM 1053 N N . ARG A 1 134 ? 26.718 10.892 -37.861 1.00 96.44 134 ARG A N 1
ATOM 1054 C CA . ARG A 1 134 ? 25.405 11.053 -37.227 1.00 96.44 134 ARG A CA 1
ATOM 1055 C C . ARG A 1 134 ? 24.461 11.902 -38.071 1.00 96.44 134 ARG A C 1
ATOM 1057 O O . ARG A 1 134 ? 24.801 13.024 -38.454 1.00 96.44 134 ARG A O 1
ATOM 1064 N N . PHE A 1 135 ? 23.254 11.386 -38.274 1.00 95.31 135 PHE A N 1
ATOM 1065 C CA . PHE A 1 135 ? 22.140 12.109 -38.877 1.00 95.31 135 PHE A CA 1
ATOM 1066 C C . PHE A 1 135 ? 20.930 12.116 -37.940 1.00 95.31 135 PHE A C 1
ATOM 1068 O O . PHE A 1 135 ? 20.501 11.064 -37.469 1.00 95.31 135 PHE A O 1
ATOM 1075 N N . ASP A 1 136 ? 20.376 13.301 -37.688 1.00 93.75 136 ASP A N 1
ATOM 1076 C CA . ASP A 1 136 ? 19.192 13.481 -36.848 1.00 93.75 136 ASP A CA 1
ATOM 1077 C C . ASP A 1 136 ? 18.150 14.361 -37.549 1.00 93.75 136 ASP A C 1
ATOM 1079 O O . ASP A 1 136 ? 18.424 15.513 -37.890 1.00 93.75 136 ASP A O 1
ATOM 1083 N N . ALA A 1 137 ? 16.951 13.819 -37.754 1.00 94.06 137 ALA A N 1
ATOM 1084 C CA . ALA A 1 137 ? 15.786 14.524 -38.277 1.00 94.06 137 ALA A CA 1
ATOM 1085 C C . ALA A 1 137 ? 14.506 14.166 -37.500 1.00 94.06 137 ALA A C 1
ATOM 1087 O O . ALA A 1 137 ? 13.438 14.001 -38.095 1.00 94.06 137 ALA A O 1
ATOM 1088 N N . HIS A 1 138 ? 14.598 14.022 -36.176 1.00 94.00 138 HIS A N 1
ATOM 1089 C CA . HIS A 1 138 ? 13.420 13.785 -35.339 1.00 94.00 138 HIS A CA 1
ATOM 1090 C C . HIS A 1 138 ? 12.427 14.958 -35.361 1.00 94.00 138 HIS A C 1
ATOM 1092 O O . HIS A 1 138 ? 12.807 16.112 -35.570 1.00 94.00 138 HIS A O 1
ATOM 1098 N N . ASN A 1 139 ? 11.144 14.680 -35.121 1.00 91.62 139 ASN A N 1
ATOM 1099 C CA . ASN A 1 139 ? 10.086 15.697 -35.070 1.00 91.62 139 ASN A CA 1
ATOM 1100 C C . ASN A 1 139 ? 10.080 16.645 -36.284 1.00 91.62 139 ASN A C 1
ATOM 1102 O O . ASN A 1 139 ? 10.052 17.869 -36.141 1.00 91.62 139 ASN A O 1
ATOM 1106 N N . SER A 1 140 ? 10.157 16.071 -37.486 1.00 91.50 140 SER A N 1
ATOM 1107 C CA . SER A 1 140 ? 10.254 16.818 -38.742 1.00 91.50 140 SER A CA 1
ATOM 1108 C C . SER A 1 140 ? 9.123 16.546 -39.733 1.00 91.50 140 SER A C 1
ATOM 1110 O O . SER A 1 140 ? 9.171 17.117 -40.812 1.00 91.50 140 SER A O 1
ATOM 1112 N N . LYS A 1 141 ? 8.087 15.770 -39.369 1.00 91.44 141 LYS A N 1
ATOM 1113 C CA . LYS A 1 141 ? 6.932 15.372 -40.213 1.00 91.44 141 LYS A CA 1
ATOM 1114 C C . LYS A 1 141 ? 7.272 14.498 -41.425 1.00 91.44 141 LYS A C 1
ATOM 1116 O O . LYS A 1 141 ? 6.533 14.497 -42.407 1.00 91.44 141 LYS A O 1
ATOM 1121 N N . LEU A 1 142 ? 8.382 13.763 -41.379 1.00 94.25 142 LEU A N 1
ATOM 1122 C CA . LEU A 1 142 ? 8.756 12.862 -42.471 1.00 94.25 142 LEU A CA 1
ATOM 1123 C C . LEU A 1 142 ? 7.718 11.747 -42.612 1.00 94.25 142 LEU A C 1
ATOM 1125 O O . LEU A 1 142 ? 7.370 11.126 -41.616 1.00 94.25 142 LEU A O 1
ATOM 1129 N N . GLU A 1 143 ? 7.258 11.478 -43.834 1.00 94.12 143 GLU A N 1
ATOM 1130 C CA . GLU A 1 143 ? 6.204 10.480 -44.101 1.00 94.12 143 GLU A CA 1
ATOM 1131 C C . GLU A 1 143 ? 6.742 9.151 -44.670 1.00 94.12 143 GLU A C 1
ATOM 1133 O O . GLU A 1 143 ? 6.082 8.115 -44.563 1.00 94.12 143 GLU A O 1
ATOM 1138 N N . LEU A 1 144 ? 7.933 9.172 -45.284 1.00 92.62 144 LEU A N 1
ATOM 1139 C CA . LEU A 1 144 ? 8.524 8.050 -46.027 1.00 92.62 144 LEU A CA 1
ATOM 1140 C C . LEU A 1 144 ? 10.058 8.093 -45.973 1.00 92.62 144 LEU A C 1
ATOM 1142 O O . LEU A 1 144 ? 10.653 9.154 -46.184 1.00 92.62 144 LEU A O 1
ATOM 1146 N N . ILE A 1 145 ? 10.694 6.930 -45.798 1.00 93.69 145 ILE A N 1
ATOM 1147 C CA . ILE A 1 145 ? 12.134 6.740 -46.038 1.00 93.69 145 ILE A CA 1
ATOM 1148 C C . ILE A 1 145 ? 12.315 5.915 -47.313 1.00 93.69 145 ILE A C 1
ATOM 1150 O O . ILE A 1 145 ? 12.161 4.695 -47.317 1.00 93.69 145 ILE A O 1
ATOM 1154 N N . GLN A 1 146 ? 12.628 6.615 -48.403 1.00 91.00 146 GLN A N 1
ATOM 1155 C CA . GLN A 1 146 ? 12.775 6.024 -49.732 1.00 91.00 146 GLN A CA 1
ATOM 1156 C C . GLN A 1 146 ? 14.168 5.426 -49.960 1.00 91.00 146 GLN A C 1
ATOM 1158 O O . GLN A 1 146 ? 15.176 5.893 -49.408 1.00 91.00 146 GLN A O 1
ATOM 1163 N N . ARG A 1 147 ? 14.246 4.440 -50.851 1.00 88.62 147 ARG A N 1
ATOM 1164 C CA . ARG A 1 147 ? 15.501 3.842 -51.297 1.00 88.62 147 ARG A CA 1
ATOM 1165 C C . ARG A 1 147 ? 16.420 4.912 -51.889 1.00 88.62 147 ARG A C 1
ATOM 1167 O O . ARG A 1 147 ? 16.019 5.765 -52.681 1.00 88.62 147 ARG A O 1
ATOM 1174 N N . GLY A 1 148 ? 17.694 4.856 -51.510 1.00 86.00 148 GLY A N 1
ATOM 1175 C CA . GLY A 1 148 ? 18.705 5.808 -51.975 1.00 86.00 148 GLY A CA 1
ATOM 1176 C C . GLY A 1 148 ? 18.663 7.175 -51.281 1.00 86.00 148 GLY A C 1
ATOM 1177 O O . GLY A 1 148 ? 19.363 8.097 -51.702 1.00 86.00 148 GLY A O 1
ATOM 1178 N N . LEU A 1 149 ? 17.891 7.348 -50.202 1.00 90.69 149 LEU A N 1
ATOM 1179 C CA . LEU A 1 149 ? 18.085 8.511 -49.331 1.00 90.69 149 LEU A CA 1
ATOM 1180 C C . LEU A 1 149 ? 19.522 8.525 -48.772 1.00 90.69 149 LEU A C 1
ATOM 1182 O O . LEU A 1 149 ? 20.207 9.541 -48.868 1.00 90.69 149 LEU A O 1
ATOM 1186 N N . PHE A 1 150 ? 20.009 7.370 -48.303 1.00 90.94 150 PHE A N 1
ATOM 1187 C CA . PHE A 1 150 ? 21.352 7.171 -47.739 1.00 90.94 150 PHE A CA 1
ATOM 1188 C C . PHE A 1 150 ? 22.324 6.406 -48.662 1.00 90.94 150 PHE A C 1
ATOM 1190 O O . PHE A 1 150 ? 23.225 5.750 -48.149 1.00 90.94 150 PHE A O 1
ATOM 1197 N N . THR A 1 151 ? 22.144 6.454 -49.993 1.00 79.00 151 THR A N 1
ATOM 1198 C CA . THR A 1 151 ? 22.839 5.620 -51.009 1.00 79.00 151 THR A CA 1
ATOM 1199 C C . THR A 1 151 ? 24.265 5.196 -50.624 1.00 79.00 151 THR A C 1
ATOM 1201 O O . THR A 1 151 ? 25.200 5.989 -50.755 1.00 79.00 151 THR A O 1
ATOM 1204 N N . ASP A 1 152 ? 24.405 3.946 -50.167 1.00 80.38 152 ASP A N 1
ATOM 1205 C CA . ASP A 1 152 ? 25.650 3.275 -49.766 1.00 80.38 152 ASP A CA 1
ATOM 1206 C C . ASP A 1 152 ? 26.605 4.131 -48.907 1.00 80.38 152 ASP A C 1
ATOM 1208 O O . ASP A 1 152 ? 27.818 4.189 -49.145 1.00 80.38 152 ASP A O 1
ATOM 1212 N N . HIS A 1 153 ? 26.062 4.863 -47.928 1.00 90.94 153 HIS A N 1
ATOM 1213 C CA . HIS A 1 153 ? 26.848 5.834 -47.173 1.00 90.94 153 HIS A CA 1
ATOM 1214 C C . HIS A 1 153 ? 27.991 5.166 -46.370 1.00 90.94 153 HIS A C 1
ATOM 1216 O O . HIS A 1 153 ? 27.736 4.320 -45.508 1.00 90.94 153 HIS A O 1
ATOM 1222 N N . PRO A 1 154 ? 29.266 5.568 -46.566 1.00 91.88 154 PRO A N 1
ATOM 1223 C CA . PRO A 1 154 ? 30.419 4.794 -46.094 1.00 91.88 154 PRO A CA 1
ATOM 1224 C C . PRO A 1 154 ? 30.693 4.892 -44.587 1.00 91.88 154 PRO A C 1
ATOM 1226 O O . PRO A 1 154 ? 31.379 4.024 -44.045 1.00 91.88 154 PRO A O 1
ATOM 1229 N N . SER A 1 155 ? 30.193 5.942 -43.927 1.00 95.38 155 SER A N 1
ATOM 1230 C CA . SER A 1 155 ? 30.617 6.326 -42.570 1.00 95.38 155 SER A CA 1
ATOM 1231 C C . SER A 1 155 ? 29.472 6.554 -41.583 1.00 95.38 155 SER A C 1
ATOM 1233 O O . SER A 1 155 ? 29.753 6.882 -40.437 1.00 95.38 155 SER A O 1
ATOM 1235 N N . LEU A 1 156 ? 28.205 6.411 -41.996 1.00 96.12 156 LEU A N 1
ATOM 1236 C CA . LEU A 1 156 ? 27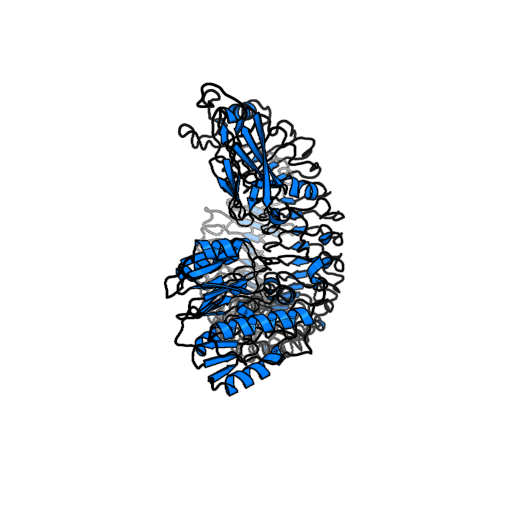.076 6.683 -41.096 1.00 96.12 156 LEU A CA 1
ATOM 1237 C C . LEU A 1 156 ? 27.017 5.593 -40.022 1.00 96.12 156 LEU A C 1
ATOM 1239 O O . LEU A 1 156 ? 27.029 4.408 -40.348 1.00 96.12 156 LEU A O 1
ATOM 1243 N N . GLU A 1 157 ? 26.954 6.010 -38.761 1.00 97.62 157 GLU A N 1
ATOM 1244 C CA . GLU A 1 157 ? 26.938 5.148 -37.576 1.00 97.62 157 GLU A CA 1
ATOM 1245 C C . GLU A 1 157 ? 25.588 5.200 -36.851 1.00 97.62 157 GLU A C 1
ATOM 1247 O O . GLU A 1 157 ? 25.166 4.194 -36.275 1.00 97.62 157 GLU A O 1
ATOM 1252 N N . GLU A 1 158 ? 24.900 6.344 -36.889 1.00 98.12 158 GLU A N 1
ATOM 1253 C CA . GLU A 1 158 ? 23.681 6.596 -36.119 1.00 98.12 158 GLU A CA 1
ATOM 1254 C C . GLU A 1 158 ? 22.664 7.436 -36.907 1.00 98.12 158 GLU A C 1
ATOM 1256 O O . GLU A 1 158 ? 23.005 8.493 -37.450 1.00 98.12 158 GLU A O 1
ATOM 1261 N N . ILE A 1 159 ? 21.410 6.973 -36.933 1.00 97.69 159 ILE A N 1
ATOM 1262 C CA . ILE A 1 159 ? 20.274 7.656 -37.567 1.00 97.69 159 ILE A CA 1
ATOM 1263 C C . ILE A 1 159 ? 19.139 7.834 -36.550 1.00 97.69 159 ILE A C 1
ATOM 1265 O O . ILE A 1 159 ? 18.659 6.857 -35.972 1.00 97.69 159 ILE A O 1
ATOM 1269 N N . GLN A 1 160 ? 18.686 9.076 -36.364 1.00 97.75 160 GLN A N 1
ATOM 1270 C CA . GLN A 1 160 ? 17.583 9.441 -35.471 1.00 97.75 160 GLN A CA 1
ATOM 1271 C C . GLN A 1 160 ? 16.401 10.028 -36.258 1.00 97.75 160 GLN A C 1
ATOM 1273 O O . GLN A 1 160 ? 16.527 11.058 -36.921 1.00 97.75 160 GLN A O 1
ATOM 1278 N N . LEU A 1 161 ? 15.249 9.358 -36.191 1.00 97.00 161 LEU A N 1
ATOM 1279 C CA . LEU A 1 161 ? 14.038 9.648 -36.972 1.00 97.00 161 LEU A CA 1
ATOM 1280 C C . LEU A 1 161 ? 12.752 9.568 -36.129 1.00 97.00 161 LEU A C 1
ATOM 1282 O O . LEU A 1 161 ? 11.655 9.409 -36.666 1.00 97.00 161 LEU A O 1
ATOM 1286 N N . PHE A 1 162 ? 12.868 9.683 -34.809 1.00 97.31 162 PHE A N 1
ATOM 1287 C CA . PHE A 1 162 ? 11.743 9.568 -33.885 1.00 97.31 162 PHE A CA 1
ATOM 1288 C C . PHE A 1 162 ? 10.754 10.750 -33.969 1.00 97.31 162 PHE A C 1
ATOM 1290 O O . PHE A 1 162 ? 11.105 11.828 -34.451 1.00 97.31 162 PHE A O 1
ATOM 1297 N N . PHE A 1 163 ? 9.511 10.558 -33.515 1.00 96.00 163 PHE A N 1
ATOM 1298 C CA . PHE A 1 163 ? 8.424 11.556 -33.592 1.00 96.00 163 PHE A CA 1
ATOM 1299 C C . PHE A 1 163 ? 8.170 12.102 -35.011 1.00 96.00 163 PHE A C 1
ATOM 1301 O O . PHE A 1 163 ? 7.959 13.298 -35.190 1.00 96.00 163 PHE A O 1
ATOM 1308 N N . ASN A 1 164 ? 8.213 11.258 -36.041 1.00 96.06 164 ASN A N 1
ATOM 1309 C CA . ASN A 1 164 ? 7.814 11.641 -37.401 1.00 96.06 164 ASN A CA 1
ATOM 1310 C C . ASN A 1 164 ? 6.465 10.987 -37.773 1.00 96.06 164 ASN A C 1
ATOM 1312 O O . ASN A 1 164 ? 5.802 10.370 -36.943 1.00 96.06 164 ASN A O 1
ATOM 1316 N N . ASP A 1 165 ? 6.031 11.152 -39.022 1.00 96.31 165 ASP A N 1
ATOM 1317 C CA . ASP A 1 165 ? 4.806 10.552 -39.560 1.00 96.31 165 ASP A CA 1
ATOM 1318 C C . ASP A 1 165 ? 5.137 9.386 -40.514 1.00 96.31 165 ASP A C 1
ATOM 1320 O O . ASP A 1 165 ? 4.393 9.123 -41.460 1.00 96.31 165 ASP A O 1
ATOM 1324 N N . ILE A 1 166 ? 6.268 8.693 -40.301 1.00 96.56 166 ILE A N 1
ATOM 1325 C CA . ILE A 1 166 ? 6.765 7.675 -41.234 1.00 96.56 166 ILE A CA 1
ATOM 1326 C C . ILE A 1 166 ? 5.795 6.498 -41.238 1.00 96.56 166 ILE A C 1
ATOM 1328 O O . ILE A 1 166 ? 5.593 5.858 -40.209 1.00 96.56 166 ILE A O 1
ATOM 1332 N N . THR A 1 167 ? 5.212 6.213 -42.400 1.00 94.12 167 THR A N 1
ATOM 1333 C CA . THR A 1 167 ? 4.232 5.125 -42.576 1.00 94.12 167 THR A CA 1
ATOM 1334 C C . THR A 1 167 ? 4.843 3.866 -43.188 1.00 94.12 167 THR A C 1
ATOM 1336 O O . THR A 1 167 ? 4.393 2.755 -42.905 1.00 94.12 167 THR A O 1
ATOM 1339 N N . GLU A 1 168 ? 5.888 4.034 -43.999 1.00 90.00 168 GLU A N 1
ATOM 1340 C CA . GLU A 1 168 ? 6.514 2.973 -44.785 1.00 90.00 168 GLU A CA 1
ATOM 1341 C C . GLU A 1 168 ? 8.039 3.161 -44.855 1.00 90.00 168 GLU A C 1
ATOM 1343 O O . GLU A 1 168 ? 8.553 4.286 -44.892 1.00 90.00 168 GLU A O 1
ATOM 1348 N N . LEU A 1 169 ? 8.756 2.036 -44.878 1.00 92.81 169 LEU A N 1
ATOM 1349 C CA . LEU A 1 169 ? 10.187 1.941 -45.157 1.00 92.81 169 LEU A CA 1
ATOM 1350 C C . LEU A 1 169 ? 10.354 1.140 -46.453 1.00 92.81 169 LEU A C 1
ATOM 1352 O O . LEU A 1 169 ? 9.955 -0.021 -46.503 1.00 92.81 169 LEU A O 1
ATOM 1356 N N . GLU A 1 170 ? 10.929 1.739 -47.497 1.00 91.00 170 GLU A N 1
ATOM 1357 C CA . GLU A 1 170 ? 11.171 1.016 -48.754 1.00 91.00 170 GLU A CA 1
ATOM 1358 C C . GLU A 1 170 ? 12.269 -0.056 -48.596 1.00 91.00 170 GLU A C 1
ATOM 1360 O O . GLU A 1 170 ? 13.138 0.025 -47.722 1.00 91.00 170 GLU A O 1
ATOM 1365 N N . GLU A 1 171 ? 12.287 -1.050 -49.489 1.00 88.56 171 GLU A N 1
ATOM 1366 C CA . GLU A 1 171 ? 13.360 -2.050 -49.537 1.00 88.56 171 GLU A CA 1
ATOM 1367 C C . GLU A 1 171 ? 14.739 -1.379 -49.677 1.00 88.56 171 GLU A C 1
ATOM 1369 O O . GLU A 1 171 ? 14.982 -0.563 -50.575 1.00 88.56 171 GLU A O 1
ATOM 1374 N N . GLY A 1 172 ? 15.662 -1.725 -48.775 1.00 87.44 172 GLY A N 1
ATOM 1375 C CA . GLY A 1 172 ? 16.981 -1.101 -48.700 1.00 87.44 172 GLY A CA 1
ATOM 1376 C C . GLY A 1 172 ? 16.980 0.355 -48.215 1.00 87.44 172 GLY A C 1
ATOM 1377 O O . GLY A 1 172 ? 17.967 1.055 -48.448 1.00 87.44 172 GLY A O 1
ATOM 1378 N N . ALA A 1 173 ? 15.923 0.834 -47.543 1.00 91.75 173 ALA A N 1
ATOM 1379 C CA . ALA A 1 173 ? 15.868 2.173 -46.938 1.00 91.75 173 ALA A CA 1
ATOM 1380 C C . ALA A 1 173 ? 17.081 2.477 -46.040 1.00 91.75 173 ALA A C 1
ATOM 1382 O O . ALA A 1 173 ? 17.596 3.597 -46.059 1.00 91.75 173 ALA A O 1
ATOM 1383 N N . PHE A 1 174 ? 17.579 1.471 -45.314 1.00 92.88 174 PHE A N 1
ATOM 1384 C CA . PHE A 1 174 ? 18.797 1.539 -44.505 1.00 92.88 174 PHE A CA 1
ATOM 1385 C C . PHE A 1 174 ? 19.887 0.569 -44.998 1.00 92.88 174 PHE A C 1
ATOM 1387 O O . PHE A 1 174 ? 20.727 0.113 -44.216 1.00 92.88 174 PHE A O 1
ATOM 1394 N N . GLY A 1 175 ? 19.875 0.235 -46.290 1.00 90.44 175 GLY A N 1
ATOM 1395 C CA . GLY A 1 175 ? 20.848 -0.661 -46.906 1.00 90.44 175 GLY A CA 1
ATOM 1396 C C . GLY A 1 175 ? 22.185 0.018 -47.225 1.00 90.44 175 GLY A C 1
ATOM 1397 O O . GLY A 1 175 ? 22.277 1.242 -47.327 1.00 90.44 175 GLY A O 1
ATOM 1398 N N . GLY A 1 176 ? 23.236 -0.786 -47.390 1.00 89.50 176 GLY A N 1
ATOM 1399 C CA . GLY A 1 176 ? 24.530 -0.339 -47.913 1.00 89.50 176 GLY A CA 1
ATOM 1400 C C . GLY A 1 176 ? 25.384 0.503 -46.960 1.00 89.50 176 GLY A C 1
ATOM 1401 O O . GLY A 1 176 ? 26.344 1.128 -47.404 1.00 89.50 176 GLY A O 1
ATOM 1402 N N . MET A 1 177 ? 25.084 0.525 -45.656 1.00 93.00 177 MET A N 1
ATOM 1403 C CA . MET A 1 177 ? 25.804 1.340 -44.666 1.00 93.00 177 MET A CA 1
ATOM 1404 C C . MET A 1 177 ? 26.672 0.469 -43.737 1.00 93.00 177 MET A C 1
ATOM 1406 O O . MET A 1 177 ? 26.223 0.028 -42.677 1.00 93.00 177 MET A O 1
ATOM 1410 N N . PRO A 1 178 ? 27.953 0.218 -44.077 1.00 93.19 178 PRO A N 1
ATOM 1411 C CA . PRO A 1 178 ? 28.792 -0.769 -43.386 1.00 93.19 178 PRO A CA 1
ATOM 1412 C C . PRO A 1 178 ? 29.242 -0.362 -41.973 1.00 93.19 178 PRO A C 1
ATOM 1414 O O . PRO A 1 178 ? 29.844 -1.183 -41.274 1.00 93.19 178 PRO A O 1
ATOM 1417 N N . GLN A 1 179 ? 29.009 0.888 -41.560 1.00 95.94 179 GLN A N 1
ATOM 1418 C CA . GLN A 1 179 ? 29.322 1.391 -40.216 1.00 95.94 179 GLN A CA 1
ATOM 1419 C C . GLN A 1 179 ? 28.082 1.619 -39.351 1.00 95.94 179 GLN A C 1
ATOM 1421 O O . GLN A 1 179 ? 28.244 1.959 -38.184 1.00 95.94 179 GLN A O 1
ATOM 1426 N N . LEU A 1 180 ? 26.871 1.400 -39.875 1.00 97.06 180 LEU A N 1
ATOM 1427 C CA . LEU A 1 180 ? 25.644 1.705 -39.148 1.00 97.06 180 LEU A CA 1
ATOM 1428 C C . LEU A 1 180 ? 25.536 0.827 -37.898 1.00 97.06 180 LEU A C 1
ATOM 1430 O O . LEU A 1 180 ? 25.618 -0.398 -37.984 1.00 97.06 180 LEU A O 1
ATOM 1434 N N . THR A 1 181 ? 25.366 1.461 -36.741 1.00 98.06 181 THR A N 1
ATOM 1435 C CA . THR A 1 181 ? 25.287 0.805 -35.429 1.00 98.06 181 THR A CA 1
ATOM 1436 C C . THR A 1 181 ? 23.947 1.012 -34.738 1.00 98.06 181 THR A C 1
ATOM 1438 O O . THR A 1 181 ? 23.505 0.093 -34.047 1.00 98.06 181 THR A O 1
ATOM 1441 N N . SER A 1 182 ? 23.277 2.146 -34.965 1.00 98.44 182 SER A N 1
ATOM 1442 C CA . SER A 1 182 ? 22.018 2.473 -34.292 1.00 98.44 182 SER A CA 1
ATOM 1443 C C . SER A 1 182 ? 21.018 3.160 -35.219 1.00 98.44 182 SER A C 1
ATOM 1445 O O . SER A 1 182 ? 21.366 4.111 -35.923 1.00 98.44 182 SER A O 1
ATOM 1447 N N . VAL A 1 183 ? 19.764 2.708 -35.175 1.00 97.81 183 VAL A N 1
ATOM 1448 C CA . VAL A 1 183 ? 18.627 3.349 -35.851 1.00 97.81 183 VAL A CA 1
ATOM 1449 C C . VAL A 1 183 ? 17.484 3.529 -34.857 1.00 97.81 183 VAL A C 1
ATOM 1451 O O . VAL A 1 183 ? 17.048 2.563 -34.231 1.00 97.81 183 VAL A O 1
ATOM 1454 N N . TYR A 1 184 ? 17.004 4.766 -34.735 1.00 98.44 184 TYR A N 1
ATOM 1455 C CA . TYR A 1 184 ? 15.908 5.144 -33.844 1.00 98.44 184 TYR A CA 1
ATOM 1456 C C . TYR A 1 184 ? 14.725 5.675 -34.654 1.00 98.44 184 TYR A C 1
ATOM 1458 O O . TYR A 1 184 ? 14.807 6.742 -35.262 1.00 98.44 184 TYR A O 1
ATOM 1466 N N . LEU A 1 185 ? 13.620 4.939 -34.628 1.00 97.88 185 LEU A N 1
ATOM 1467 C CA . LEU A 1 185 ? 12.343 5.235 -35.274 1.00 97.88 185 LEU A CA 1
ATOM 1468 C C . LEU A 1 185 ? 11.138 5.318 -34.304 1.00 97.88 185 LEU A C 1
ATOM 1470 O O . LEU A 1 185 ? 10.012 5.167 -34.792 1.00 97.88 185 LEU A O 1
ATOM 1474 N N . PRO A 1 186 ? 11.276 5.549 -32.977 1.00 98.00 186 PRO A N 1
ATOM 1475 C CA . PRO A 1 186 ? 10.104 5.500 -32.122 1.00 98.00 186 PRO A CA 1
ATOM 1476 C C . PRO A 1 186 ? 9.092 6.619 -32.394 1.00 98.00 186 PRO A C 1
ATOM 1478 O O . PRO A 1 186 ? 9.455 7.702 -32.862 1.00 98.00 186 PRO A O 1
ATOM 1481 N N . SER A 1 187 ? 7.824 6.371 -32.063 1.00 97.88 187 SER A N 1
ATOM 1482 C CA . SER A 1 187 ? 6.714 7.315 -32.255 1.00 97.88 187 SER A CA 1
ATOM 1483 C C . SER A 1 187 ? 6.551 7.734 -33.721 1.00 97.88 187 SER A C 1
ATOM 1485 O O . SER A 1 187 ? 6.625 8.916 -34.055 1.00 97.88 187 SER A O 1
ATOM 1487 N N . ASN A 1 188 ? 6.376 6.745 -34.594 1.00 97.56 188 ASN A N 1
ATOM 1488 C CA . ASN A 1 188 ? 6.050 6.907 -36.013 1.00 97.56 188 ASN A CA 1
ATOM 1489 C C . ASN A 1 188 ? 4.740 6.144 -36.313 1.00 97.56 188 ASN A C 1
ATOM 1491 O O . ASN A 1 188 ? 3.958 5.869 -35.405 1.00 97.56 188 ASN A O 1
ATOM 1495 N N . ARG A 1 189 ? 4.448 5.841 -37.583 1.00 97.00 189 ARG A N 1
ATOM 1496 C CA . ARG A 1 189 ? 3.236 5.117 -38.013 1.00 97.00 189 ARG A CA 1
ATOM 1497 C C . ARG A 1 189 ? 3.569 3.892 -38.865 1.00 97.00 189 ARG A C 1
ATOM 1499 O O . ARG A 1 189 ? 2.813 3.530 -39.768 1.00 97.00 189 ARG A O 1
ATOM 1506 N N . ILE A 1 190 ? 4.731 3.286 -38.621 1.00 96.19 190 ILE A N 1
ATOM 1507 C CA . ILE A 1 190 ? 5.242 2.158 -39.402 1.00 96.19 190 ILE A CA 1
ATOM 1508 C C . ILE A 1 190 ? 4.366 0.941 -39.123 1.00 96.19 190 ILE A C 1
ATOM 1510 O O . ILE A 1 190 ? 4.195 0.554 -37.971 1.00 96.19 190 ILE A O 1
ATOM 1514 N N . SER A 1 191 ? 3.821 0.333 -40.175 1.00 92.62 191 SER A N 1
ATOM 1515 C CA . SER A 1 191 ? 2.900 -0.810 -40.055 1.00 92.62 191 SER A CA 1
ATOM 1516 C C . SER A 1 191 ? 3.562 -2.181 -40.240 1.00 92.62 191 SER A C 1
ATOM 1518 O O . SER A 1 191 ? 3.019 -3.198 -39.811 1.00 92.62 191 SER A O 1
ATOM 1520 N N . SER A 1 192 ? 4.740 -2.228 -40.869 1.00 89.25 192 SER A N 1
ATOM 1521 C CA . SER A 1 192 ? 5.481 -3.459 -41.157 1.00 89.25 192 SER A CA 1
ATOM 1522 C C . SER A 1 192 ? 6.983 -3.186 -41.249 1.00 89.25 192 SER A C 1
ATOM 1524 O O . SER A 1 192 ? 7.398 -2.108 -41.673 1.00 89.25 192 SER A O 1
ATOM 1526 N N . LEU A 1 193 ? 7.789 -4.188 -40.894 1.00 88.25 193 LEU A N 1
ATOM 1527 C CA . LEU A 1 193 ? 9.244 -4.220 -41.093 1.00 88.25 193 LEU A CA 1
ATOM 1528 C C . LEU A 1 193 ? 9.665 -5.232 -42.179 1.00 88.25 193 LEU A C 1
ATOM 1530 O O . LEU A 1 193 ? 10.799 -5.698 -42.199 1.00 88.25 193 LEU A O 1
ATOM 1534 N N . SER A 1 194 ? 8.750 -5.598 -43.076 1.00 79.38 194 SER A N 1
ATOM 1535 C CA . SER A 1 194 ? 8.974 -6.607 -44.116 1.00 79.38 194 SER A CA 1
ATOM 1536 C C . SER A 1 194 ? 10.024 -6.191 -45.156 1.00 79.38 194 SER A C 1
ATOM 1538 O O . SER A 1 194 ? 9.972 -5.081 -45.682 1.00 79.38 194 SER A O 1
ATOM 1540 N N . GLY A 1 195 ? 10.896 -7.129 -45.539 1.00 74.00 195 GLY A N 1
ATOM 1541 C CA . GLY A 1 195 ? 11.871 -6.976 -46.627 1.00 74.00 195 GLY A CA 1
ATOM 1542 C C . GLY A 1 195 ? 13.306 -6.683 -46.158 1.00 74.00 195 GLY A C 1
ATOM 1543 O O . GLY A 1 195 ? 13.550 -6.503 -44.965 1.00 74.00 195 GLY A O 1
ATOM 1544 N N . PRO A 1 196 ? 14.288 -6.637 -47.079 1.00 85.19 196 PRO A N 1
ATOM 1545 C CA . PRO A 1 196 ? 15.703 -6.438 -46.756 1.00 85.19 196 PRO A CA 1
ATOM 1546 C C . PRO A 1 196 ? 16.017 -4.952 -46.483 1.00 85.19 196 PRO A C 1
ATOM 1548 O O . PRO A 1 196 ? 16.800 -4.301 -47.176 1.00 85.19 196 PRO A O 1
ATOM 1551 N N . ILE A 1 197 ? 15.363 -4.368 -45.473 1.00 91.06 197 ILE A N 1
ATOM 1552 C CA . ILE A 1 197 ? 15.465 -2.940 -45.115 1.00 91.06 197 ILE A CA 1
ATOM 1553 C C . ILE A 1 197 ? 16.912 -2.556 -44.755 1.00 91.06 197 ILE A C 1
ATOM 1555 O O . ILE A 1 197 ? 17.356 -1.447 -45.059 1.00 91.06 197 ILE A O 1
ATOM 1559 N N . PHE A 1 198 ? 17.653 -3.485 -44.144 1.00 92.06 198 PHE A N 1
ATOM 1560 C CA . PHE A 1 198 ? 19.018 -3.301 -43.641 1.00 92.06 198 PHE A CA 1
ATOM 1561 C C . PHE A 1 198 ? 20.079 -4.047 -44.467 1.00 92.06 198 PHE A C 1
ATOM 1563 O O . PHE A 1 198 ? 21.165 -4.333 -43.954 1.00 92.06 198 PHE A O 1
ATOM 1570 N N . GLU A 1 199 ? 19.796 -4.380 -45.731 1.00 90.00 199 GLU A N 1
ATOM 1571 C CA . GLU A 1 199 ? 20.712 -5.149 -46.583 1.00 90.00 199 GLU A CA 1
ATOM 1572 C C . GLU A 1 199 ? 22.132 -4.551 -46.579 1.00 90.00 199 GLU A C 1
ATOM 1574 O O . GLU A 1 199 ? 22.347 -3.394 -46.929 1.00 90.00 199 GLU A O 1
ATOM 1579 N N . GLY A 1 200 ? 23.136 -5.326 -46.162 1.00 87.38 200 GLY A N 1
ATOM 1580 C CA . GLY A 1 200 ? 24.532 -4.865 -46.107 1.00 87.38 200 GLY A CA 1
ATOM 1581 C C . GLY A 1 200 ? 24.924 -4.044 -44.864 1.00 87.38 200 GLY A C 1
ATOM 1582 O O . GLY A 1 200 ? 26.119 -3.837 -44.643 1.00 87.38 200 GLY A O 1
ATOM 1583 N N . SER A 1 201 ? 23.986 -3.680 -43.986 1.00 92.38 201 SER A N 1
ATOM 1584 C CA . SER A 1 201 ? 24.219 -2.901 -42.752 1.00 92.38 201 SER A CA 1
ATOM 1585 C C . SER A 1 201 ? 24.468 -3.791 -41.521 1.00 92.38 201 SER A C 1
ATOM 1587 O O . SER A 1 201 ? 23.925 -3.597 -40.436 1.00 92.38 201 SER A O 1
ATOM 1589 N N . ARG A 1 202 ? 25.343 -4.795 -41.670 1.00 90.50 202 ARG A N 1
ATOM 1590 C CA . ARG A 1 202 ? 25.532 -5.892 -40.694 1.00 90.50 202 ARG A CA 1
ATOM 1591 C C . ARG A 1 202 ? 26.133 -5.486 -39.342 1.00 90.50 202 ARG A C 1
ATOM 1593 O O . ARG A 1 202 ? 26.231 -6.339 -38.463 1.00 90.50 202 ARG A O 1
ATOM 1600 N N . LYS A 1 203 ? 26.589 -4.241 -39.167 1.00 95.25 203 LYS A N 1
ATOM 1601 C CA . LYS A 1 203 ? 27.128 -3.737 -37.888 1.00 95.25 203 LYS A CA 1
ATOM 1602 C C . LYS A 1 203 ? 26.055 -3.197 -36.943 1.00 95.25 203 LYS A C 1
ATOM 1604 O O . LYS A 1 203 ? 26.415 -2.778 -35.842 1.00 95.25 203 LYS A O 1
ATOM 1609 N N . LEU A 1 204 ? 24.783 -3.230 -37.346 1.00 96.62 204 LEU A N 1
ATOM 1610 C CA . LEU A 1 204 ? 23.681 -2.728 -36.539 1.00 96.62 204 LEU A CA 1
ATOM 1611 C C . LEU A 1 204 ? 23.623 -3.467 -35.195 1.00 96.62 204 LEU A C 1
ATOM 1613 O O . LEU A 1 204 ? 23.589 -4.696 -35.151 1.00 96.62 204 LEU A O 1
ATOM 1617 N N . LYS A 1 205 ? 23.637 -2.694 -34.108 1.00 98.19 205 LYS A N 1
ATOM 1618 C CA . LYS A 1 205 ? 23.591 -3.163 -32.717 1.00 98.19 205 LYS A CA 1
ATOM 1619 C C . LYS A 1 205 ? 22.309 -2.748 -32.009 1.00 98.19 205 LYS A C 1
ATOM 1621 O O . LYS A 1 205 ? 21.868 -3.475 -31.129 1.00 98.19 205 LYS A O 1
ATOM 1626 N N . SER A 1 206 ? 21.736 -1.599 -32.356 1.00 98.50 206 SER A N 1
ATOM 1627 C CA . SER A 1 206 ? 20.535 -1.076 -31.708 1.00 98.50 206 SER A CA 1
ATOM 1628 C C . SER A 1 206 ? 19.483 -0.713 -32.745 1.00 98.50 206 SER A C 1
ATOM 1630 O O . SER A 1 206 ? 19.760 0.062 -33.662 1.00 98.50 206 SER A O 1
ATOM 1632 N N . LEU A 1 207 ? 18.277 -1.239 -32.567 1.00 97.94 207 LEU A N 1
ATOM 1633 C CA . LEU A 1 207 ? 17.104 -0.866 -33.347 1.00 97.94 207 LEU A CA 1
ATOM 1634 C C . LEU A 1 207 ? 15.956 -0.546 -32.394 1.00 97.94 207 LEU A C 1
ATOM 1636 O O . LEU A 1 207 ? 15.555 -1.392 -31.597 1.00 97.94 207 LEU A O 1
ATOM 1640 N N . ASP A 1 208 ? 15.442 0.675 -32.484 1.00 98.62 208 ASP A N 1
ATOM 1641 C CA . ASP A 1 208 ? 14.251 1.102 -31.755 1.00 98.62 208 ASP A CA 1
ATOM 1642 C C . ASP A 1 208 ? 13.159 1.497 -32.743 1.00 98.62 208 ASP A C 1
ATOM 1644 O O . ASP A 1 208 ? 13.335 2.414 -33.545 1.00 98.62 208 ASP A O 1
ATOM 1648 N N . VAL A 1 209 ? 12.041 0.787 -32.685 1.00 97.62 209 VAL A N 1
ATOM 1649 C CA . VAL A 1 209 ? 10.838 0.997 -33.499 1.00 97.62 209 VAL A CA 1
ATOM 1650 C C . VAL A 1 209 ? 9.597 1.076 -32.599 1.00 97.62 209 VAL A C 1
ATOM 1652 O O . VAL A 1 209 ? 8.485 0.756 -33.020 1.00 97.62 209 VAL A O 1
ATOM 1655 N N . SER A 1 210 ? 9.769 1.495 -31.346 1.00 98.56 210 SER A N 1
ATOM 1656 C CA . SER A 1 210 ? 8.692 1.562 -30.351 1.00 98.56 210 SER A CA 1
ATOM 1657 C C . SER A 1 210 ? 7.637 2.623 -30.700 1.00 98.56 210 SER A C 1
ATOM 1659 O O . SER A 1 210 ? 7.942 3.597 -31.376 1.00 98.56 210 SER A O 1
ATOM 1661 N N . GLY A 1 211 ? 6.387 2.505 -30.259 1.00 98.19 211 GLY A N 1
ATOM 1662 C CA . GLY A 1 211 ? 5.366 3.523 -30.555 1.00 98.19 211 GLY A CA 1
ATOM 1663 C C . GLY A 1 211 ? 5.026 3.614 -32.047 1.00 98.19 211 GLY A C 1
ATOM 1664 O O . GLY A 1 211 ? 4.928 4.714 -32.585 1.00 98.19 211 GLY A O 1
ATOM 1665 N N . ASN A 1 212 ? 4.935 2.474 -32.732 1.00 98.12 212 ASN A N 1
ATOM 1666 C CA . ASN A 1 212 ? 4.543 2.367 -34.140 1.00 98.12 212 ASN A CA 1
ATOM 1667 C C . ASN A 1 212 ? 3.264 1.513 -34.265 1.00 98.12 212 ASN A C 1
ATOM 1669 O O . ASN A 1 212 ? 2.576 1.257 -33.280 1.00 98.12 212 ASN A O 1
ATOM 1673 N N . ASN A 1 213 ? 2.910 1.089 -35.478 1.00 97.25 213 ASN A N 1
ATOM 1674 C CA . ASN A 1 213 ? 1.715 0.294 -35.773 1.00 97.25 213 ASN A CA 1
ATOM 1675 C C . ASN A 1 213 ? 2.067 -1.110 -36.289 1.00 97.25 213 ASN A C 1
ATOM 1677 O O . ASN A 1 213 ? 1.345 -1.667 -37.116 1.00 97.25 213 ASN A O 1
ATOM 1681 N N . ILE A 1 214 ? 3.198 -1.672 -35.853 1.00 96.56 214 ILE A N 1
ATOM 1682 C CA . ILE A 1 214 ? 3.654 -2.994 -36.296 1.00 96.56 214 ILE A CA 1
ATOM 1683 C C . ILE A 1 214 ? 2.723 -4.060 -35.715 1.00 96.56 214 ILE A C 1
ATOM 1685 O O . ILE A 1 214 ? 2.506 -4.083 -34.507 1.00 96.56 214 ILE A O 1
ATOM 1689 N N . VAL A 1 215 ? 2.202 -4.951 -36.565 1.00 95.25 215 VAL A N 1
ATOM 1690 C CA . VAL A 1 215 ? 1.207 -5.972 -36.167 1.00 95.25 215 VAL A CA 1
ATOM 1691 C C . VAL A 1 215 ? 1.802 -7.380 -36.042 1.00 95.25 215 VAL A C 1
ATOM 1693 O O . VAL A 1 215 ? 1.368 -8.176 -35.209 1.00 95.25 215 VAL A O 1
ATOM 1696 N N . THR A 1 216 ? 2.803 -7.715 -36.856 1.00 93.62 216 THR A N 1
ATOM 1697 C CA . THR A 1 216 ? 3.375 -9.070 -36.922 1.00 93.62 216 THR A CA 1
ATOM 1698 C C . THR A 1 216 ? 4.884 -9.033 -37.092 1.00 93.62 216 THR A C 1
ATOM 1700 O O . THR A 1 216 ? 5.399 -8.180 -37.815 1.00 93.62 216 THR A O 1
ATOM 1703 N N . LEU A 1 217 ? 5.585 -9.994 -36.487 1.00 93.94 217 LEU A N 1
ATOM 1704 C CA . LEU A 1 217 ? 7.009 -10.235 -36.733 1.00 93.94 217 LEU A CA 1
ATOM 1705 C C . LEU A 1 217 ? 7.192 -11.588 -37.420 1.00 93.94 217 LEU A C 1
ATOM 1707 O O . LEU A 1 217 ? 7.015 -12.628 -36.785 1.00 93.94 217 LEU A O 1
ATOM 1711 N N . ASP A 1 218 ? 7.536 -11.563 -38.706 1.00 90.75 218 ASP A N 1
ATOM 1712 C CA . ASP A 1 218 ? 7.819 -12.776 -39.474 1.00 90.75 218 ASP A CA 1
ATOM 1713 C C . ASP A 1 218 ? 9.236 -13.321 -39.209 1.00 90.75 218 ASP A C 1
ATOM 1715 O O . ASP A 1 218 ? 10.074 -12.689 -38.563 1.00 90.75 218 ASP A O 1
ATOM 1719 N N . ASN A 1 219 ? 9.528 -14.519 -39.715 1.00 88.31 219 ASN A N 1
ATOM 1720 C CA . ASN A 1 219 ? 10.821 -15.179 -39.520 1.00 88.31 219 ASN A CA 1
ATOM 1721 C C . ASN A 1 219 ? 11.985 -14.653 -40.391 1.00 88.31 219 ASN A C 1
ATOM 1723 O O . ASN A 1 219 ? 13.109 -15.143 -40.252 1.00 88.31 219 ASN A O 1
ATOM 1727 N N . HIS A 1 220 ? 11.754 -13.675 -41.271 1.00 87.88 220 HIS A N 1
ATOM 1728 C CA . HIS A 1 220 ? 12.770 -13.062 -42.136 1.00 87.88 220 HIS A CA 1
ATOM 1729 C C . HIS A 1 220 ? 13.149 -11.633 -41.711 1.00 87.88 220 HIS A C 1
ATOM 1731 O O . HIS A 1 220 ? 14.225 -11.163 -42.084 1.00 87.88 220 HIS A O 1
ATOM 1737 N N . VAL A 1 221 ? 12.320 -10.971 -40.896 1.00 89.50 221 VAL A N 1
ATOM 1738 C CA . VAL A 1 221 ? 12.412 -9.547 -40.515 1.00 89.50 221 VAL A CA 1
ATOM 1739 C C . VAL A 1 221 ? 13.787 -9.096 -39.992 1.00 89.50 221 VAL A C 1
ATOM 1741 O O . VAL A 1 221 ? 14.191 -7.959 -40.223 1.00 89.50 221 VAL A O 1
ATOM 1744 N N . PHE A 1 222 ? 14.550 -9.981 -39.338 1.00 91.88 222 PHE A N 1
ATOM 1745 C CA . PHE A 1 222 ? 15.873 -9.662 -38.777 1.00 91.88 222 PHE A CA 1
ATOM 1746 C C . PHE A 1 222 ? 17.049 -10.406 -39.434 1.00 91.88 222 PHE A C 1
ATOM 1748 O O . PHE A 1 222 ? 18.161 -10.390 -38.897 1.00 91.88 222 PHE A O 1
ATOM 1755 N N . MET A 1 223 ? 16.856 -11.059 -40.589 1.00 89.62 223 MET A N 1
ATOM 1756 C CA . MET A 1 223 ? 17.921 -11.852 -41.232 1.00 89.62 223 MET A CA 1
ATOM 1757 C C . MET A 1 223 ? 19.169 -11.035 -41.603 1.00 89.62 223 MET A C 1
ATOM 1759 O O . MET A 1 223 ? 20.283 -11.560 -41.539 1.00 89.62 223 MET A O 1
ATOM 1763 N N . ASP A 1 224 ? 19.009 -9.753 -41.934 1.00 89.25 224 ASP A N 1
ATOM 1764 C CA . ASP A 1 224 ? 20.121 -8.865 -42.300 1.00 89.25 224 ASP A CA 1
ATOM 1765 C C . ASP A 1 224 ? 20.844 -8.238 -41.095 1.00 89.25 224 ASP A C 1
ATOM 1767 O O . ASP A 1 224 ? 21.920 -7.647 -41.247 1.00 89.25 224 ASP A O 1
ATOM 1771 N N . THR A 1 225 ? 20.309 -8.410 -39.882 1.00 92.62 225 THR A N 1
ATOM 1772 C CA . THR A 1 225 ? 20.786 -7.749 -38.656 1.00 92.62 225 THR A CA 1
ATOM 1773 C C . THR A 1 225 ? 21.204 -8.738 -37.548 1.00 92.62 225 THR A C 1
ATOM 1775 O O . THR A 1 225 ? 20.783 -8.589 -36.400 1.00 92.62 225 THR A O 1
ATOM 1778 N N . PRO A 1 226 ? 22.075 -9.736 -37.817 1.00 93.00 226 PRO A N 1
ATOM 1779 C CA . PRO A 1 226 ? 22.416 -10.790 -36.848 1.00 93.00 226 PRO A CA 1
ATOM 1780 C C . PRO A 1 226 ? 23.250 -10.310 -35.643 1.00 93.00 226 PRO A C 1
ATOM 1782 O O . PRO A 1 226 ? 23.432 -11.049 -34.677 1.00 93.00 226 PRO A O 1
ATOM 1785 N N . ASN A 1 227 ? 23.790 -9.087 -35.695 1.00 95.81 227 ASN A N 1
ATOM 1786 C CA . ASN A 1 227 ? 24.622 -8.503 -34.637 1.00 95.81 227 ASN A CA 1
ATOM 1787 C C . ASN A 1 227 ? 23.848 -7.575 -33.686 1.00 95.81 227 ASN A C 1
ATOM 1789 O O . ASN A 1 227 ? 24.487 -6.918 -32.857 1.00 95.81 227 ASN A O 1
ATOM 1793 N N . LEU A 1 228 ? 22.511 -7.514 -33.791 1.00 97.38 228 LEU A N 1
ATOM 1794 C CA . LEU A 1 228 ? 21.698 -6.733 -32.859 1.00 97.38 228 LEU A CA 1
ATOM 1795 C C . LEU A 1 228 ? 21.950 -7.179 -31.416 1.00 97.38 228 LEU A C 1
ATOM 1797 O O . LEU A 1 228 ? 22.052 -8.367 -31.117 1.00 97.38 228 LEU A O 1
ATOM 1801 N N . GLN A 1 229 ? 22.055 -6.182 -30.546 1.00 98.44 229 GLN A N 1
ATOM 1802 C CA . GLN A 1 229 ? 22.239 -6.291 -29.102 1.00 98.44 229 GLN A CA 1
ATOM 1803 C C . GLN A 1 229 ? 21.009 -5.751 -28.372 1.00 98.44 229 GLN A C 1
ATOM 1805 O O . GLN A 1 229 ? 20.586 -6.346 -27.389 1.00 98.44 229 GLN A O 1
ATOM 1810 N N . ASN A 1 230 ? 20.401 -4.677 -28.883 1.00 98.69 230 ASN A N 1
ATOM 1811 C CA . ASN A 1 230 ? 19.211 -4.061 -28.305 1.00 98.69 230 ASN A CA 1
ATOM 1812 C C . ASN A 1 230 ? 18.116 -3.939 -29.365 1.00 98.69 230 ASN A C 1
ATOM 1814 O O . ASN A 1 230 ? 18.355 -3.382 -30.442 1.00 98.69 230 ASN A O 1
ATOM 1818 N N . LEU A 1 231 ? 16.931 -4.449 -29.046 1.00 98.31 231 LEU A N 1
ATOM 1819 C CA . LEU A 1 231 ? 15.757 -4.390 -29.906 1.00 98.31 231 LEU A CA 1
ATOM 1820 C C . LEU A 1 231 ? 14.550 -3.910 -29.096 1.00 98.31 231 LEU A C 1
ATOM 1822 O O . LEU A 1 231 ? 14.108 -4.591 -28.169 1.00 98.31 231 LEU A O 1
ATOM 1826 N N . TYR A 1 232 ? 14.022 -2.744 -29.461 1.00 98.69 232 TYR A N 1
ATOM 1827 C CA . TYR A 1 232 ? 12.878 -2.126 -28.794 1.00 98.69 232 TYR A CA 1
ATOM 1828 C C . TYR A 1 232 ? 11.688 -2.059 -29.751 1.00 98.69 232 TYR A C 1
ATOM 1830 O O . TYR A 1 232 ? 11.763 -1.452 -30.822 1.00 98.69 232 TYR A O 1
ATOM 1838 N N . LEU A 1 233 ? 10.610 -2.737 -29.366 1.00 98.31 233 LEU A N 1
ATOM 1839 C CA . LEU A 1 233 ? 9.369 -2.923 -30.121 1.00 98.31 233 LEU A CA 1
ATOM 1840 C C . LEU A 1 233 ? 8.144 -2.540 -29.272 1.00 98.31 233 LEU A C 1
ATOM 1842 O O . LEU A 1 233 ? 7.018 -2.932 -29.584 1.00 98.31 233 LEU A O 1
ATOM 1846 N N . SER A 1 234 ? 8.347 -1.793 -28.187 1.00 98.50 234 SER A N 1
ATOM 1847 C CA . SER A 1 234 ? 7.309 -1.444 -27.215 1.00 98.50 234 SER A CA 1
ATOM 1848 C C . SER A 1 234 ? 6.212 -0.578 -27.842 1.00 98.50 234 SER A C 1
ATOM 1850 O O . SER A 1 234 ? 6.461 0.122 -28.820 1.00 98.50 234 SER A O 1
ATOM 1852 N N . ALA A 1 235 ? 5.008 -0.574 -27.273 1.00 98.31 235 ALA A N 1
ATOM 1853 C CA . ALA A 1 235 ? 3.876 0.246 -27.707 1.00 98.31 235 ALA A CA 1
ATOM 1854 C C . ALA A 1 235 ? 3.592 0.137 -29.220 1.00 98.31 235 ALA A C 1
ATOM 1856 O O . ALA A 1 235 ? 3.444 1.144 -29.910 1.00 98.31 235 ALA A O 1
ATOM 1857 N N . ASN A 1 236 ? 3.571 -1.091 -29.736 1.00 98.25 236 ASN A N 1
ATOM 1858 C CA . ASN A 1 236 ? 3.110 -1.417 -31.084 1.00 98.25 236 ASN A CA 1
ATOM 1859 C C . ASN A 1 236 ? 1.779 -2.192 -31.005 1.00 98.25 236 ASN A C 1
ATOM 1861 O O . ASN A 1 236 ? 1.181 -2.344 -29.940 1.00 98.25 236 ASN A O 1
ATOM 1865 N N . ASP A 1 237 ? 1.303 -2.698 -32.140 1.00 97.25 237 ASP A N 1
ATOM 1866 C CA . ASP A 1 237 ? 0.096 -3.518 -32.231 1.00 97.25 237 ASP A CA 1
ATOM 1867 C C . ASP A 1 237 ? 0.435 -5.008 -32.438 1.00 97.25 237 ASP A C 1
ATOM 1869 O O . ASP A 1 237 ? -0.349 -5.734 -33.047 1.00 97.25 237 ASP A O 1
ATOM 1873 N N . ILE A 1 238 ? 1.596 -5.483 -31.955 1.00 97.38 238 ILE A N 1
ATOM 1874 C CA . ILE A 1 238 ? 2.089 -6.833 -32.266 1.00 97.38 238 ILE A CA 1
ATOM 1875 C C . ILE A 1 238 ? 1.169 -7.881 -31.639 1.00 97.38 238 ILE A C 1
ATOM 1877 O O . ILE A 1 238 ? 1.047 -7.962 -30.417 1.00 97.38 238 ILE A O 1
ATOM 1881 N N . GLU A 1 239 ? 0.546 -8.707 -32.477 1.00 95.12 239 GLU A N 1
ATOM 1882 C CA . GLU A 1 239 ? -0.359 -9.787 -32.066 1.00 95.12 239 GLU A CA 1
ATOM 1883 C C . GLU A 1 239 ? 0.311 -11.166 -32.149 1.00 95.12 239 GLU A C 1
ATOM 1885 O O . GLU A 1 239 ? 0.072 -12.023 -31.292 1.00 95.12 239 GLU A O 1
ATOM 1890 N N . SER A 1 240 ? 1.174 -11.377 -33.149 1.00 92.25 240 SER A N 1
ATOM 1891 C CA . SER A 1 240 ? 1.856 -12.652 -33.393 1.00 92.25 240 SER A CA 1
ATOM 1892 C C . SER A 1 240 ? 3.333 -12.484 -33.743 1.00 92.25 240 SER A C 1
ATOM 1894 O O . SER A 1 240 ? 3.714 -11.615 -34.532 1.00 92.25 240 SER A O 1
ATOM 1896 N N . ILE A 1 241 ? 4.148 -13.386 -33.198 1.00 94.50 241 ILE A N 1
ATOM 1897 C CA . ILE A 1 241 ? 5.573 -13.527 -33.493 1.00 94.50 241 ILE A CA 1
ATOM 1898 C C . ILE A 1 241 ? 5.774 -14.921 -34.087 1.00 94.50 241 ILE A C 1
ATOM 1900 O O . ILE A 1 241 ? 5.454 -15.921 -33.438 1.00 94.50 241 ILE A O 1
ATOM 1904 N N . ASP A 1 242 ? 6.299 -14.999 -35.307 1.00 91.56 242 ASP A N 1
ATOM 1905 C CA . ASP A 1 242 ? 6.580 -16.277 -35.955 1.00 91.56 242 ASP A CA 1
ATOM 1906 C C . ASP A 1 242 ? 7.668 -17.054 -35.203 1.00 91.56 242 ASP A C 1
ATOM 1908 O O . ASP A 1 242 ? 8.617 -16.498 -34.632 1.00 91.56 242 ASP A O 1
ATOM 1912 N N . VAL A 1 243 ? 7.560 -18.383 -35.239 1.00 88.94 243 VAL A N 1
ATOM 1913 C CA . VAL A 1 243 ? 8.587 -19.268 -34.684 1.00 88.94 243 VAL A CA 1
ATOM 1914 C C . VAL A 1 243 ? 9.907 -19.008 -35.410 1.00 88.94 243 VAL A C 1
ATOM 1916 O O . VAL A 1 243 ? 10.004 -19.124 -36.632 1.00 88.94 243 VAL A O 1
ATOM 1919 N N . GLY A 1 244 ? 10.939 -18.664 -34.641 1.00 87.69 244 GLY A N 1
ATOM 1920 C CA . GLY A 1 244 ? 12.270 -18.374 -35.166 1.00 87.69 244 GLY A CA 1
ATOM 1921 C C . GLY A 1 244 ? 12.508 -16.930 -35.619 1.00 87.69 244 GLY A C 1
ATOM 1922 O O . GLY A 1 244 ? 13.613 -16.659 -36.084 1.00 87.69 244 GLY A O 1
ATOM 1923 N N . ALA A 1 245 ? 11.564 -15.996 -35.428 1.00 92.19 245 ALA A N 1
ATOM 1924 C CA . ALA A 1 245 ? 11.769 -14.569 -35.730 1.00 92.19 245 ALA A CA 1
ATOM 1925 C C . ALA A 1 245 ? 13.051 -13.988 -35.108 1.00 92.19 245 ALA A C 1
ATOM 1927 O O . ALA A 1 245 ? 13.763 -13.212 -35.742 1.00 92.19 245 ALA A O 1
ATOM 1928 N N . PHE A 1 246 ? 13.409 -14.430 -33.900 1.00 94.00 246 PHE A N 1
ATOM 1929 C CA . PHE A 1 246 ? 14.621 -13.989 -33.203 1.00 94.00 246 PHE A CA 1
ATOM 1930 C C . PHE A 1 246 ? 15.818 -14.943 -33.351 1.00 94.00 246 PHE A C 1
ATOM 1932 O O . PHE A 1 246 ? 16.892 -14.647 -32.838 1.00 94.00 246 PHE A O 1
ATOM 1939 N N . TYR A 1 247 ? 15.690 -16.070 -34.063 1.00 90.56 247 TYR A N 1
ATOM 1940 C CA . TYR A 1 247 ? 16.697 -17.146 -34.072 1.00 90.56 247 TYR A CA 1
ATOM 1941 C C . TYR A 1 247 ? 18.093 -16.681 -34.522 1.00 90.56 247 TYR A C 1
ATOM 1943 O O . TYR A 1 247 ? 19.115 -17.138 -34.009 1.00 90.56 247 TYR A O 1
ATOM 1951 N N . VAL A 1 248 ? 18.150 -15.734 -35.461 1.00 91.00 248 VAL A N 1
ATOM 1952 C CA . VAL A 1 248 ? 19.406 -15.173 -35.988 1.00 91.00 248 VAL A CA 1
ATOM 1953 C C . VAL A 1 248 ? 20.103 -14.206 -35.020 1.00 91.00 248 VAL A C 1
ATOM 1955 O O . VAL A 1 248 ? 21.285 -13.911 -35.202 1.00 91.00 248 VAL A O 1
ATOM 1958 N N . LEU A 1 249 ? 19.417 -13.736 -33.973 1.00 94.50 249 LEU A N 1
ATOM 1959 C CA . LEU A 1 249 ? 19.876 -12.687 -33.057 1.00 94.50 249 LEU A CA 1
ATOM 1960 C C . LEU A 1 249 ? 20.736 -13.234 -31.904 1.00 94.50 249 LEU A C 1
ATOM 1962 O O . LEU A 1 249 ? 20.509 -12.957 -30.730 1.00 94.50 249 LEU A O 1
ATOM 1966 N N . GLN A 1 250 ? 21.785 -13.988 -32.231 1.00 93.88 250 GLN A N 1
ATOM 1967 C CA . GLN A 1 250 ? 22.666 -14.665 -31.260 1.00 93.88 250 GLN A CA 1
ATOM 1968 C C . GLN A 1 250 ? 23.505 -13.710 -30.378 1.00 93.88 250 GLN A C 1
ATOM 1970 O O . GLN A 1 250 ? 24.218 -14.142 -29.467 1.00 93.88 250 GLN A O 1
ATOM 1975 N N . HIS A 1 251 ? 23.447 -12.407 -30.661 1.00 96.81 251 HIS A N 1
ATOM 1976 C CA . HIS A 1 251 ? 24.113 -11.343 -29.912 1.00 96.81 251 HIS A CA 1
ATOM 1977 C C . HIS A 1 251 ? 23.159 -10.469 -29.091 1.00 96.81 251 HIS A C 1
ATOM 1979 O O . HIS A 1 251 ? 23.644 -9.552 -28.427 1.00 96.81 251 HIS A O 1
ATOM 1985 N N . LEU A 1 252 ? 21.853 -10.758 -29.120 1.00 98.00 252 LEU A N 1
ATOM 1986 C CA . LEU A 1 252 ? 20.839 -9.965 -28.436 1.00 98.00 252 LEU A CA 1
ATOM 1987 C C . LEU A 1 252 ? 21.052 -10.014 -26.923 1.00 98.00 252 LEU A C 1
ATOM 1989 O O . LEU A 1 252 ? 21.276 -11.087 -26.367 1.00 98.00 252 LEU A O 1
ATOM 1993 N N . GLN A 1 253 ? 20.989 -8.849 -26.286 1.00 98.38 253 GLN A N 1
ATOM 1994 C CA . GLN A 1 253 ? 21.162 -8.633 -24.849 1.00 98.38 253 GLN A CA 1
ATOM 1995 C C . GLN A 1 253 ? 19.893 -8.067 -24.212 1.00 98.38 253 GLN A C 1
ATOM 1997 O O . GLN A 1 253 ? 19.546 -8.463 -23.102 1.00 98.38 253 GLN A O 1
ATOM 2002 N N . SER A 1 254 ? 19.178 -7.186 -24.915 1.00 98.62 254 SER A N 1
ATOM 2003 C CA . SER A 1 254 ? 17.933 -6.586 -24.439 1.00 98.62 254 SER A CA 1
ATOM 2004 C C . SER A 1 254 ? 16.845 -6.645 -25.507 1.00 98.62 254 SER A C 1
ATOM 2006 O O . SER A 1 254 ? 17.074 -6.279 -26.664 1.00 98.62 254 SER A O 1
ATOM 2008 N N . LEU A 1 255 ? 15.664 -7.104 -25.094 1.00 98.44 255 LEU A N 1
ATOM 2009 C CA . LEU A 1 255 ? 14.452 -7.147 -25.902 1.00 98.44 255 LEU A CA 1
ATOM 2010 C C . LEU A 1 255 ? 13.279 -6.561 -25.109 1.00 98.44 255 LEU A C 1
ATOM 2012 O O . LEU A 1 255 ? 12.936 -7.087 -24.052 1.00 98.44 255 LEU A O 1
ATOM 2016 N N . SER A 1 256 ? 12.643 -5.512 -25.631 1.00 98.56 256 SER A N 1
ATOM 2017 C CA . SER A 1 256 ? 11.385 -4.990 -25.081 1.00 98.56 256 SER A CA 1
ATOM 2018 C C . SER A 1 256 ? 10.260 -5.111 -26.102 1.00 98.56 256 SER A C 1
ATOM 2020 O O . SER A 1 256 ? 10.389 -4.692 -27.254 1.00 98.56 256 SER A O 1
ATOM 2022 N N . LEU A 1 257 ? 9.154 -5.688 -25.644 1.00 98.56 257 LEU A N 1
ATOM 2023 C CA . LEU A 1 257 ? 7.905 -5.927 -26.362 1.00 98.56 257 LEU A CA 1
ATOM 2024 C C . LEU A 1 257 ? 6.711 -5.386 -25.552 1.00 98.56 257 LEU A C 1
ATOM 2026 O O . LEU A 1 257 ? 5.581 -5.843 -25.726 1.00 98.56 257 LEU A O 1
ATOM 2030 N N . ASP A 1 258 ? 6.950 -4.417 -24.666 1.00 98.69 258 ASP A N 1
ATOM 2031 C CA . ASP A 1 258 ? 5.946 -3.893 -23.731 1.00 98.69 258 ASP A CA 1
ATOM 2032 C C . ASP A 1 258 ? 4.765 -3.235 -24.453 1.00 98.69 258 ASP A C 1
ATOM 2034 O O . ASP A 1 258 ? 4.929 -2.689 -25.541 1.00 98.69 258 ASP A O 1
ATOM 2038 N N . GLY A 1 259 ? 3.573 -3.254 -23.863 1.00 98.50 259 GLY A N 1
ATOM 2039 C CA . GLY A 1 259 ? 2.398 -2.547 -24.378 1.00 98.50 259 GLY A CA 1
ATOM 2040 C C . GLY A 1 259 ? 1.967 -2.981 -25.783 1.00 98.50 259 GLY A C 1
ATOM 2041 O O . GLY A 1 259 ? 1.551 -2.137 -26.572 1.00 98.50 259 GLY A O 1
ATOM 2042 N N . ASN A 1 260 ? 2.110 -4.268 -26.108 1.00 98.56 260 ASN A N 1
ATOM 2043 C CA . ASN A 1 260 ? 1.655 -4.871 -27.363 1.00 98.56 260 ASN A CA 1
ATOM 2044 C C . ASN A 1 260 ? 0.366 -5.694 -27.144 1.00 98.56 260 ASN A C 1
ATOM 2046 O O . ASN A 1 260 ? -0.344 -5.556 -26.146 1.00 98.56 260 ASN A O 1
ATOM 2050 N N . ARG A 1 261 ? 0.004 -6.549 -28.105 1.00 97.81 261 ARG A N 1
ATOM 2051 C CA . ARG A 1 261 ? -1.202 -7.393 -28.068 1.00 97.81 261 ARG A CA 1
ATOM 2052 C C . ARG A 1 261 ? -0.861 -8.883 -28.094 1.00 97.81 261 ARG A C 1
ATOM 2054 O O . ARG A 1 261 ? -1.706 -9.695 -28.476 1.00 97.81 261 ARG A O 1
ATOM 2061 N N . ILE A 1 262 ? 0.354 -9.243 -27.682 1.00 97.81 262 ILE A N 1
ATOM 2062 C CA . ILE A 1 262 ? 0.887 -10.602 -27.792 1.00 97.81 262 ILE A CA 1
ATOM 2063 C C . ILE A 1 262 ? 0.091 -11.533 -26.880 1.00 97.81 262 ILE A C 1
ATOM 2065 O O . ILE A 1 262 ? -0.114 -11.239 -25.704 1.00 97.81 262 ILE A O 1
ATOM 2069 N N . THR A 1 263 ? -0.346 -12.669 -27.423 1.00 95.31 263 THR A N 1
ATOM 2070 C CA . THR A 1 263 ? -1.122 -13.683 -26.682 1.00 95.31 263 THR A CA 1
ATOM 2071 C C . THR A 1 263 ? -0.345 -14.968 -26.411 1.00 95.31 263 THR A C 1
ATOM 2073 O O . THR A 1 263 ? -0.616 -15.650 -25.421 1.00 95.31 263 THR A O 1
ATOM 2076 N N . ASN A 1 264 ? 0.627 -15.296 -27.265 1.00 92.00 264 ASN A N 1
ATOM 2077 C CA . ASN A 1 264 ? 1.464 -16.485 -27.162 1.00 92.00 264 ASN A CA 1
ATOM 2078 C C . ASN A 1 264 ? 2.930 -16.102 -27.387 1.00 92.00 264 ASN A C 1
ATOM 2080 O O . ASN A 1 264 ? 3.236 -15.372 -28.327 1.00 92.00 264 ASN A O 1
ATOM 2084 N N . ILE A 1 265 ? 3.801 -16.607 -26.519 1.00 93.75 265 ILE A N 1
ATOM 2085 C CA . ILE A 1 265 ? 5.255 -16.393 -26.545 1.00 93.75 265 ILE A CA 1
ATOM 2086 C C . ILE A 1 265 ? 6.043 -17.710 -26.606 1.00 93.75 265 ILE A C 1
ATOM 2088 O O . ILE A 1 265 ? 7.273 -17.731 -26.518 1.00 93.75 265 ILE A O 1
ATOM 2092 N N . ASP A 1 266 ? 5.335 -18.832 -26.704 1.00 87.69 266 ASP A N 1
ATOM 2093 C CA . ASP A 1 266 ? 5.936 -20.152 -26.672 1.00 87.69 266 ASP A CA 1
ATOM 2094 C C . ASP A 1 266 ? 6.841 -20.375 -27.890 1.00 87.69 266 ASP A C 1
ATOM 2096 O O . ASP A 1 266 ? 6.476 -20.063 -29.023 1.00 87.69 266 ASP A O 1
ATOM 2100 N N . THR A 1 267 ? 8.031 -20.932 -27.664 1.00 84.94 267 THR A N 1
ATOM 2101 C CA . THR A 1 267 ? 9.089 -21.170 -28.670 1.00 84.94 267 THR A CA 1
ATOM 2102 C C . THR A 1 267 ? 9.687 -19.933 -29.354 1.00 84.94 267 THR A C 1
ATOM 2104 O O . THR A 1 267 ? 10.608 -20.069 -30.162 1.00 84.94 267 THR A O 1
ATOM 2107 N N . ASN A 1 268 ? 9.243 -18.716 -29.022 1.00 87.31 268 ASN A N 1
ATOM 2108 C CA . ASN A 1 268 ? 9.767 -17.503 -29.657 1.00 87.31 268 ASN A CA 1
ATOM 2109 C C . ASN A 1 268 ? 11.175 -17.126 -29.162 1.00 87.31 268 ASN A C 1
ATOM 2111 O O . ASN A 1 268 ? 11.962 -16.589 -29.939 1.00 87.31 268 ASN A O 1
ATOM 2115 N N . PHE A 1 269 ? 11.515 -17.438 -27.907 1.00 89.94 269 PHE A N 1
ATOM 2116 C CA . PHE A 1 269 ? 12.773 -17.025 -27.261 1.00 89.94 269 PHE A CA 1
ATOM 2117 C C . PHE A 1 269 ? 13.824 -18.139 -27.154 1.00 89.94 269 PHE A C 1
ATOM 2119 O O . PHE A 1 269 ? 14.696 -18.099 -26.291 1.00 89.94 269 PHE A O 1
ATOM 2126 N N . HIS A 1 270 ? 13.763 -19.159 -28.011 1.00 84.19 270 HIS A N 1
ATOM 2127 C CA . HIS A 1 270 ? 14.695 -20.286 -27.934 1.00 84.19 270 HIS A CA 1
ATOM 2128 C C . HIS A 1 270 ? 16.130 -19.895 -28.295 1.00 84.19 270 HIS A C 1
ATOM 2130 O O . HIS A 1 270 ? 16.387 -19.336 -29.361 1.00 84.19 270 HIS A O 1
ATOM 2136 N N . ASN A 1 271 ? 17.073 -20.315 -27.444 1.00 83.06 271 ASN A N 1
ATOM 2137 C CA . ASN A 1 271 ? 18.513 -20.297 -27.717 1.00 83.06 271 ASN A CA 1
ATOM 2138 C C . ASN A 1 271 ? 19.070 -18.896 -28.052 1.00 83.06 271 ASN A C 1
ATOM 2140 O O . ASN A 1 271 ? 19.703 -18.688 -29.093 1.00 83.06 271 ASN A O 1
ATOM 2144 N N . LEU A 1 272 ? 18.850 -17.945 -27.140 1.00 93.50 272 LEU A N 1
ATOM 2145 C CA . LEU A 1 272 ? 19.433 -16.599 -27.164 1.00 93.50 272 LEU A CA 1
ATOM 2146 C C . LEU A 1 272 ? 20.465 -16.481 -26.024 1.00 93.50 272 LEU A C 1
ATOM 2148 O O . LEU A 1 272 ? 20.158 -15.980 -24.942 1.00 93.50 272 LEU A O 1
ATOM 2152 N N . PRO A 1 273 ? 21.710 -16.958 -26.226 1.00 93.56 273 PRO A N 1
ATOM 2153 C CA . PRO A 1 273 ? 22.650 -17.239 -25.135 1.00 93.56 273 PRO A CA 1
ATOM 2154 C C . PRO A 1 273 ? 23.191 -15.997 -24.416 1.00 93.56 273 PRO A C 1
ATOM 2156 O O . PRO A 1 273 ? 23.813 -16.131 -23.365 1.00 93.56 273 PRO A O 1
ATOM 2159 N N . LYS A 1 274 ? 23.008 -14.806 -24.995 1.00 96.56 274 LYS A N 1
ATOM 2160 C CA . LYS A 1 274 ? 23.462 -13.521 -24.445 1.00 96.56 274 LYS A CA 1
ATOM 2161 C C . LYS A 1 274 ? 22.322 -12.631 -23.961 1.00 96.56 274 LYS A C 1
ATOM 2163 O O . LYS A 1 274 ? 22.598 -11.520 -23.525 1.00 96.56 274 LYS A O 1
ATOM 2168 N N . LEU A 1 275 ? 21.078 -13.099 -24.057 1.00 97.62 275 LEU A N 1
ATOM 2169 C CA . LEU A 1 275 ? 19.917 -12.300 -23.701 1.00 97.62 275 LEU A CA 1
ATOM 2170 C C . LEU A 1 275 ? 19.868 -12.137 -22.185 1.00 97.62 275 LEU A C 1
ATOM 2172 O O . LEU A 1 275 ? 19.756 -13.116 -21.453 1.00 97.62 275 LEU A O 1
ATOM 2176 N N . GLU A 1 276 ? 20.001 -10.896 -21.734 1.00 98.31 276 GLU A N 1
ATOM 2177 C CA . GLU A 1 276 ? 20.101 -10.512 -20.328 1.00 98.31 276 GLU A CA 1
ATOM 2178 C C . GLU A 1 276 ? 18.759 -10.004 -19.792 1.00 98.31 276 GLU A C 1
ATOM 2180 O O . GLU A 1 276 ? 18.433 -10.258 -18.632 1.00 98.31 276 GLU A O 1
ATOM 2185 N N . SER A 1 277 ? 17.966 -9.330 -20.631 1.00 98.56 277 SER A N 1
ATOM 2186 C CA . SER A 1 277 ? 16.679 -8.753 -20.239 1.00 98.56 277 SER A CA 1
ATOM 2187 C C . SER A 1 277 ? 15.601 -8.950 -21.304 1.00 98.56 277 SER A C 1
ATOM 2189 O O . SER A 1 277 ? 15.828 -8.661 -22.484 1.00 98.56 277 SER A O 1
ATOM 2191 N N . ILE A 1 278 ? 14.428 -9.410 -20.862 1.00 98.25 278 ILE A N 1
ATOM 2192 C CA . ILE A 1 278 ? 13.193 -9.472 -21.651 1.00 98.25 278 ILE A CA 1
ATOM 2193 C C . ILE A 1 278 ? 12.109 -8.700 -20.905 1.00 98.25 278 ILE A C 1
ATOM 2195 O O . ILE A 1 278 ? 11.855 -8.974 -19.731 1.00 98.25 278 ILE A O 1
ATOM 2199 N N . SER A 1 279 ? 11.442 -7.790 -21.608 1.00 98.62 279 SER A N 1
ATOM 2200 C CA . SER A 1 279 ? 10.273 -7.077 -21.101 1.00 98.62 279 SER A CA 1
ATOM 2201 C C . SER A 1 279 ? 9.064 -7.329 -22.001 1.00 98.62 279 SER A C 1
ATOM 2203 O O . SER A 1 279 ? 9.144 -7.163 -23.222 1.00 98.62 279 SER A O 1
ATOM 2205 N N . LEU A 1 280 ? 7.976 -7.807 -21.399 1.00 98.62 280 LEU A N 1
ATOM 2206 C CA . LEU A 1 280 ? 6.700 -8.168 -22.023 1.00 98.62 280 LEU A CA 1
ATOM 2207 C C . LEU A 1 280 ? 5.521 -7.552 -21.250 1.00 98.62 280 LEU A C 1
ATOM 2209 O O . LEU A 1 280 ? 4.404 -8.079 -21.307 1.00 98.62 280 LEU A O 1
ATOM 2213 N N . GLU A 1 281 ? 5.751 -6.455 -20.527 1.00 98.75 281 GLU A N 1
ATOM 2214 C CA . GLU A 1 281 ? 4.733 -5.766 -19.729 1.00 98.75 281 GLU A CA 1
ATOM 2215 C C . GLU A 1 281 ? 3.519 -5.415 -20.601 1.00 98.75 281 GLU A C 1
ATOM 2217 O O . GLU A 1 281 ? 3.663 -5.057 -21.770 1.00 98.75 281 GLU A O 1
ATOM 2222 N N . GLY A 1 282 ? 2.302 -5.483 -20.060 1.00 98.56 282 GLY A N 1
ATOM 2223 C CA . GLY A 1 282 ? 1.157 -4.844 -20.719 1.00 98.56 282 GLY A CA 1
ATOM 2224 C C . GLY A 1 282 ? 0.719 -5.541 -22.009 1.00 98.56 282 GLY A C 1
ATOM 2225 O O . GLY A 1 282 ? 0.272 -4.878 -22.943 1.00 98.56 282 GLY A O 1
ATOM 2226 N N . ASN A 1 283 ? 0.880 -6.864 -22.079 1.00 98.69 283 ASN A N 1
ATOM 2227 C CA . ASN A 1 283 ? 0.449 -7.708 -23.195 1.00 98.69 283 ASN A CA 1
ATOM 2228 C C . ASN A 1 283 ? -0.815 -8.518 -22.829 1.00 98.69 283 ASN A C 1
ATOM 2230 O O . ASN A 1 283 ? -1.515 -8.238 -21.855 1.00 98.69 283 ASN A O 1
ATOM 2234 N N . LYS A 1 284 ? -1.163 -9.521 -23.644 1.00 97.75 284 LYS A N 1
ATOM 2235 C CA . LYS A 1 284 ? -2.339 -10.391 -23.461 1.00 97.75 284 LYS A CA 1
ATOM 2236 C C . LYS A 1 284 ? -1.945 -11.857 -23.258 1.00 97.75 284 LYS A C 1
ATOM 2238 O O . LYS A 1 284 ? -2.687 -12.762 -23.648 1.00 97.75 284 LYS A O 1
ATOM 2243 N N . ILE A 1 285 ? -0.778 -12.099 -22.665 1.00 98.06 285 ILE A N 1
ATOM 2244 C CA . ILE A 1 285 ? -0.256 -13.447 -22.427 1.00 98.06 285 ILE A CA 1
ATOM 2245 C C . ILE A 1 285 ? -1.088 -14.107 -21.327 1.00 98.06 285 ILE A C 1
ATOM 2247 O O . ILE A 1 285 ? -1.343 -13.489 -20.296 1.00 98.06 285 ILE A O 1
ATOM 2251 N N . SER A 1 286 ? -1.518 -15.352 -21.550 1.00 97.12 286 SER A N 1
ATOM 2252 C CA . SER A 1 286 ? -2.389 -16.093 -20.618 1.00 97.12 286 SER A CA 1
ATOM 2253 C C . SER A 1 286 ? -1.751 -17.335 -19.988 1.00 97.12 286 SER A C 1
ATOM 2255 O O . SER A 1 286 ? -2.190 -17.760 -18.919 1.00 97.12 286 SER A O 1
ATOM 2257 N N . VAL A 1 287 ? -0.716 -17.902 -20.614 1.00 97.00 287 VAL A N 1
ATOM 2258 C CA . VAL A 1 287 ? -0.054 -19.139 -20.173 1.00 97.00 287 VAL A CA 1
ATOM 2259 C C . VAL A 1 287 ? 1.455 -19.012 -20.363 1.00 97.00 287 VAL A C 1
ATOM 2261 O O . VAL A 1 287 ? 1.898 -18.571 -21.425 1.00 97.00 287 VAL A O 1
ATOM 2264 N N . ILE A 1 288 ? 2.232 -19.440 -19.365 1.00 96.75 288 ILE A N 1
ATOM 2265 C CA . ILE A 1 288 ? 3.685 -19.640 -19.475 1.00 96.75 288 ILE A CA 1
ATOM 2266 C C . ILE A 1 288 ? 3.968 -21.141 -19.466 1.00 96.75 288 ILE A C 1
ATOM 2268 O O . ILE A 1 288 ? 3.654 -21.820 -18.487 1.00 96.75 288 ILE A O 1
ATOM 2272 N N . ARG A 1 289 ? 4.581 -21.651 -20.539 1.00 95.25 289 ARG A N 1
ATOM 2273 C CA . ARG A 1 289 ? 4.918 -23.076 -20.671 1.00 95.25 289 ARG A CA 1
ATOM 2274 C C . ARG A 1 289 ? 6.343 -23.382 -20.244 1.00 95.25 289 ARG A C 1
ATOM 2276 O O . ARG A 1 289 ? 7.219 -22.520 -20.337 1.00 95.25 289 ARG A O 1
ATOM 2283 N N . ASN A 1 290 ? 6.609 -24.640 -19.904 1.00 92.19 290 ASN A N 1
ATOM 2284 C CA . ASN A 1 290 ? 7.971 -25.128 -19.643 1.00 92.19 290 ASN A CA 1
ATOM 2285 C C . ASN A 1 290 ? 8.911 -25.051 -20.859 1.00 92.19 290 ASN A C 1
ATOM 2287 O O . ASN A 1 290 ? 10.128 -25.067 -20.710 1.00 92.19 290 ASN A O 1
ATOM 2291 N N . THR A 1 291 ? 8.361 -24.873 -22.060 1.00 91.25 291 THR A N 1
ATOM 2292 C CA . THR A 1 291 ? 9.105 -24.646 -23.301 1.00 91.25 291 THR A CA 1
ATOM 2293 C C . THR A 1 291 ? 9.391 -23.175 -23.598 1.00 91.25 291 THR A C 1
ATOM 2295 O O . THR A 1 291 ? 10.148 -22.895 -24.524 1.00 91.25 291 THR A O 1
ATOM 2298 N N . THR A 1 292 ? 8.817 -22.217 -22.863 1.00 92.88 292 THR A N 1
ATOM 2299 C CA . THR A 1 292 ? 8.842 -20.792 -23.248 1.00 92.88 292 THR A CA 1
ATOM 2300 C C . THR A 1 292 ? 10.230 -20.153 -23.113 1.00 92.88 292 THR A C 1
ATOM 2302 O O . THR A 1 292 ? 10.679 -19.472 -24.033 1.00 92.88 292 THR A O 1
ATOM 2305 N N . PHE A 1 293 ? 10.935 -20.400 -22.004 1.00 92.81 293 PHE A N 1
ATOM 2306 C CA . PHE A 1 293 ? 12.210 -19.741 -21.670 1.00 92.81 293 PHE A CA 1
ATOM 2307 C C . PHE A 1 293 ? 13.435 -20.668 -21.753 1.00 92.81 293 PHE A C 1
ATOM 2309 O O . PHE A 1 293 ? 14.467 -20.417 -21.128 1.00 92.81 293 PHE A O 1
ATOM 2316 N N . VAL A 1 294 ? 13.332 -21.745 -22.535 1.00 89.81 294 VAL A N 1
ATOM 2317 C CA . VAL A 1 294 ? 14.404 -22.737 -22.696 1.00 89.81 294 VAL A CA 1
ATOM 2318 C C . VAL A 1 294 ? 15.618 -22.127 -23.401 1.00 89.81 294 VAL A C 1
ATOM 2320 O O . VAL A 1 294 ? 15.506 -21.498 -24.459 1.00 89.81 294 VAL A O 1
ATOM 2323 N N . GLY A 1 295 ? 16.809 -22.371 -22.848 1.00 85.75 295 GLY A N 1
ATOM 2324 C CA . GLY A 1 295 ? 18.069 -21.933 -23.459 1.00 85.75 295 GLY A CA 1
ATOM 2325 C C . GLY A 1 295 ? 18.361 -20.433 -23.324 1.00 85.75 295 GLY A C 1
ATOM 2326 O O . GLY A 1 295 ? 18.973 -19.851 -24.223 1.00 85.75 295 GLY A O 1
ATOM 2327 N N . LEU A 1 296 ? 17.965 -19.821 -22.201 1.00 93.56 296 LEU A N 1
ATOM 2328 C CA . LEU A 1 296 ? 18.240 -18.420 -21.845 1.00 93.56 296 LEU A CA 1
ATOM 2329 C C . LEU A 1 296 ? 19.185 -18.289 -20.629 1.00 93.56 296 LEU A C 1
ATOM 2331 O O . LEU A 1 296 ? 18.824 -17.698 -19.611 1.00 93.56 296 LEU A O 1
ATOM 2335 N N . PRO A 1 297 ? 20.422 -18.819 -20.695 1.00 91.88 297 PRO A N 1
ATOM 2336 C CA . PRO A 1 297 ? 21.295 -18.928 -19.528 1.00 91.88 297 PRO A CA 1
ATOM 2337 C C . PRO A 1 297 ? 21.797 -17.580 -18.995 1.00 91.88 297 PRO A C 1
ATOM 2339 O O . PRO A 1 297 ? 22.246 -17.527 -17.857 1.00 91.88 297 PRO A O 1
ATOM 2342 N N . ALA A 1 298 ? 21.775 -16.506 -19.790 1.00 95.75 298 ALA A N 1
ATOM 2343 C CA . ALA A 1 298 ? 22.234 -15.177 -19.376 1.00 95.75 298 ALA A CA 1
ATOM 2344 C C . ALA A 1 298 ? 21.118 -14.291 -18.793 1.00 95.75 298 ALA A C 1
ATOM 2346 O O . ALA A 1 298 ? 21.417 -13.201 -18.296 1.00 95.75 298 ALA A O 1
ATOM 2347 N N . LEU A 1 299 ? 19.859 -14.746 -18.839 1.00 97.62 299 LEU A N 1
ATOM 2348 C CA . LEU A 1 299 ? 18.710 -13.924 -18.480 1.00 97.62 299 LEU A CA 1
ATOM 2349 C C . LEU A 1 299 ? 18.761 -13.572 -16.993 1.00 97.62 299 LEU A C 1
ATOM 2351 O O . LEU A 1 299 ? 18.786 -14.452 -16.133 1.00 97.62 299 LEU A O 1
ATOM 2355 N N . ASN A 1 300 ? 18.790 -12.274 -16.702 1.00 98.00 300 ASN A N 1
ATOM 2356 C CA . ASN A 1 300 ? 18.868 -11.727 -15.353 1.00 98.00 300 ASN A CA 1
ATOM 2357 C C . ASN A 1 300 ? 17.624 -10.910 -14.968 1.00 98.00 300 ASN A C 1
ATOM 2359 O O . ASN A 1 300 ? 17.332 -10.805 -13.776 1.00 98.00 300 ASN A O 1
ATOM 2363 N N . SER A 1 301 ? 16.867 -10.404 -15.945 1.00 98.62 301 SER A N 1
ATOM 2364 C CA . SER A 1 301 ? 15.638 -9.639 -15.733 1.00 98.62 301 SER A CA 1
ATOM 2365 C C . SER A 1 301 ? 14.532 -10.123 -16.665 1.00 98.62 301 SER A C 1
ATOM 2367 O O . SER A 1 301 ? 14.739 -10.237 -17.874 1.00 98.62 301 SER A O 1
ATOM 2369 N N . LEU A 1 302 ? 13.356 -10.390 -16.100 1.00 98.62 302 LEU A N 1
ATOM 2370 C CA . LEU A 1 302 ? 12.164 -10.788 -16.841 1.00 98.62 302 LEU A CA 1
ATOM 2371 C C . LEU A 1 302 ? 10.952 -10.017 -16.318 1.00 98.62 302 LEU A C 1
ATOM 2373 O O . LEU A 1 302 ? 10.583 -10.162 -15.149 1.00 98.62 302 LEU A O 1
ATOM 2377 N N . ASP A 1 303 ? 10.340 -9.217 -17.187 1.00 98.88 303 ASP A N 1
ATOM 2378 C CA . ASP A 1 303 ? 9.090 -8.520 -16.894 1.00 98.88 303 ASP A CA 1
ATOM 2379 C C . ASP A 1 303 ? 7.923 -9.133 -17.668 1.00 98.88 303 ASP A C 1
ATOM 2381 O O . ASP A 1 303 ? 7.913 -9.163 -18.898 1.00 98.88 303 ASP A O 1
ATOM 2385 N N . LEU A 1 304 ? 6.951 -9.654 -16.925 1.00 98.69 304 LEU A N 1
ATOM 2386 C CA . LEU A 1 304 ? 5.702 -10.241 -17.410 1.00 98.69 304 LEU A CA 1
ATOM 2387 C C . LEU A 1 304 ? 4.492 -9.594 -16.720 1.00 98.69 304 LEU A C 1
ATOM 2389 O O . LEU A 1 304 ? 3.392 -10.159 -16.696 1.00 98.69 304 LEU A O 1
ATOM 2393 N N . SER A 1 305 ? 4.685 -8.426 -16.111 1.00 98.81 305 SER A N 1
ATOM 2394 C CA . SER A 1 305 ? 3.645 -7.727 -15.372 1.00 98.81 305 SER A CA 1
ATOM 2395 C C . SER A 1 305 ? 2.535 -7.205 -16.286 1.00 98.81 305 SER A C 1
ATOM 2397 O O . SER A 1 305 ? 2.678 -7.131 -17.509 1.00 98.81 305 SER A O 1
ATOM 2399 N N . SER A 1 306 ? 1.381 -6.893 -15.698 1.00 98.56 306 SER A N 1
ATOM 2400 C CA . SER A 1 306 ? 0.241 -6.304 -16.416 1.00 98.56 306 SER A CA 1
ATOM 2401 C C . SER A 1 306 ? -0.211 -7.132 -17.633 1.00 98.56 306 SER A C 1
ATOM 2403 O O . SER A 1 306 ? -0.538 -6.588 -18.684 1.00 98.56 306 SER A O 1
ATOM 2405 N N . ASN A 1 307 ? -0.210 -8.460 -17.499 1.00 98.75 307 ASN A N 1
ATOM 2406 C CA . ASN A 1 307 ? -0.711 -9.405 -18.498 1.00 98.75 307 ASN A CA 1
ATOM 2407 C C . ASN A 1 307 ? -2.014 -10.068 -17.998 1.00 98.75 307 ASN A C 1
ATOM 2409 O O . ASN A 1 307 ? -2.658 -9.611 -17.052 1.00 98.75 307 ASN A O 1
ATOM 2413 N N . VAL A 1 308 ? -2.446 -11.152 -18.645 1.00 98.19 308 VAL A N 1
ATOM 2414 C CA . VAL A 1 308 ? -3.615 -11.948 -18.235 1.00 98.19 308 VAL A CA 1
ATOM 2415 C C . VAL A 1 308 ? -3.218 -13.383 -17.887 1.00 98.19 308 VAL A C 1
ATOM 2417 O O . VAL A 1 308 ? -3.988 -14.312 -18.127 1.00 98.19 308 VAL A O 1
ATOM 2420 N N . ILE A 1 309 ? -2.014 -13.575 -17.335 1.00 98.56 309 ILE A N 1
ATOM 2421 C CA . ILE A 1 309 ? -1.448 -14.901 -17.063 1.00 98.56 309 ILE A CA 1
ATOM 2422 C C . ILE A 1 309 ? -2.282 -15.586 -15.985 1.00 98.56 309 ILE A C 1
ATOM 2424 O O . ILE A 1 309 ? -2.410 -15.066 -14.880 1.00 98.56 309 ILE A O 1
ATOM 2428 N N . VAL A 1 310 ? -2.837 -16.753 -16.309 1.00 97.75 310 VAL A N 1
ATOM 2429 C CA . VAL A 1 310 ? -3.631 -17.586 -15.393 1.00 97.75 310 VAL A CA 1
ATOM 2430 C C . VAL A 1 310 ? -2.818 -18.790 -14.919 1.00 97.75 310 VAL A C 1
ATOM 2432 O O . VAL A 1 310 ? -2.897 -19.164 -13.749 1.00 97.75 310 VAL A O 1
ATOM 2435 N N . GLU A 1 311 ? -2.041 -19.385 -15.827 1.00 96.19 311 GLU A N 1
ATOM 2436 C CA . GLU A 1 311 ? -1.337 -20.652 -15.628 1.00 96.19 311 GLU A CA 1
ATOM 2437 C C . GLU A 1 311 ? 0.164 -20.503 -15.901 1.00 96.19 311 GLU A C 1
ATOM 2439 O O . GLU A 1 311 ? 0.580 -19.924 -16.911 1.00 96.19 311 GLU A O 1
ATOM 2444 N N . VAL A 1 312 ? 0.970 -21.050 -14.991 1.00 96.88 312 VAL A N 1
ATOM 2445 C CA . VAL A 1 312 ? 2.423 -21.183 -15.115 1.00 96.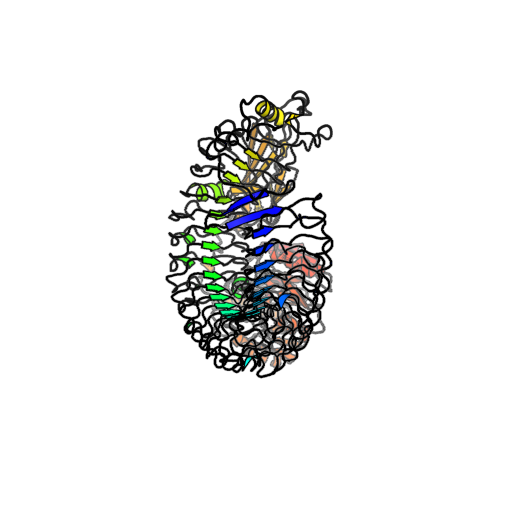88 312 VAL A CA 1
ATOM 2446 C C . VAL A 1 312 ? 2.747 -22.660 -14.926 1.00 96.88 312 VAL A C 1
ATOM 2448 O O . VAL A 1 312 ? 2.567 -23.186 -13.830 1.00 96.88 312 VAL A O 1
ATOM 2451 N N . GLU A 1 313 ? 3.177 -23.336 -15.992 1.00 95.50 313 GLU A N 1
ATOM 2452 C CA . GLU A 1 313 ? 3.484 -24.769 -15.947 1.00 95.50 313 GLU A CA 1
ATOM 2453 C C . GLU A 1 313 ? 4.673 -25.071 -15.017 1.00 95.50 313 GLU A C 1
ATOM 2455 O O . GLU A 1 313 ? 5.621 -24.287 -14.892 1.00 95.50 313 GLU A O 1
ATOM 2460 N N . ASP A 1 314 ? 4.666 -26.256 -14.404 1.00 92.00 314 ASP A N 1
ATOM 2461 C CA . ASP A 1 314 ? 5.802 -26.740 -13.621 1.00 92.00 314 ASP A CA 1
ATOM 2462 C C . ASP A 1 314 ? 7.075 -26.798 -14.484 1.00 92.00 314 ASP A C 1
ATOM 2464 O O . ASP A 1 314 ? 7.091 -27.373 -15.575 1.00 92.00 314 ASP A O 1
ATOM 2468 N N . GLY A 1 315 ? 8.157 -26.195 -13.985 1.00 91.12 315 GLY A N 1
ATOM 2469 C CA . GLY A 1 315 ? 9.432 -26.104 -14.704 1.00 91.12 315 GLY A CA 1
ATOM 2470 C C . GLY A 1 315 ? 9.539 -24.927 -15.684 1.00 91.12 315 GLY A C 1
ATOM 2471 O O . GLY A 1 315 ? 10.584 -24.771 -16.307 1.00 91.12 315 GLY A O 1
ATOM 2472 N N . ALA A 1 316 ? 8.532 -24.044 -15.778 1.00 94.12 316 ALA A N 1
ATOM 2473 C CA . ALA A 1 316 ? 8.566 -22.824 -16.608 1.00 94.12 316 ALA A CA 1
ATOM 2474 C C . ALA A 1 316 ? 9.830 -21.961 -16.454 1.00 94.12 316 ALA A C 1
ATOM 2476 O O . ALA A 1 316 ? 10.240 -21.288 -17.400 1.00 94.12 316 ALA A O 1
ATOM 2477 N N . PHE A 1 317 ? 10.456 -21.992 -15.276 1.00 93.75 317 PHE A N 1
ATOM 2478 C CA . PHE A 1 317 ? 11.645 -21.205 -14.951 1.00 93.75 317 PHE A CA 1
ATOM 2479 C C . PHE A 1 317 ? 12.885 -22.059 -14.641 1.00 93.75 317 PHE A C 1
ATOM 2481 O O . PHE A 1 317 ? 13.860 -21.540 -14.100 1.00 93.75 317 PHE A O 1
ATOM 2488 N N . GLU A 1 318 ? 12.872 -23.357 -14.966 1.00 89.75 318 GLU A N 1
ATOM 2489 C CA . GLU A 1 318 ? 13.917 -24.308 -14.552 1.00 89.75 318 GLU A CA 1
ATOM 2490 C C . GLU A 1 318 ? 15.318 -23.929 -15.069 1.00 89.75 318 GLU A C 1
ATOM 2492 O O . GLU A 1 318 ? 16.295 -24.006 -14.323 1.00 89.75 318 GLU A O 1
ATOM 2497 N N . ASP A 1 319 ? 15.404 -23.421 -16.303 1.00 87.00 319 ASP A N 1
ATOM 2498 C CA . ASP A 1 319 ? 16.659 -22.997 -16.944 1.00 87.00 319 ASP A CA 1
ATOM 2499 C C . ASP A 1 319 ? 17.137 -21.593 -16.513 1.00 87.00 319 ASP A C 1
ATOM 2501 O O . ASP A 1 319 ? 18.268 -21.193 -16.814 1.00 87.00 319 ASP A O 1
ATOM 2505 N N . LEU A 1 320 ? 16.319 -20.826 -15.782 1.00 93.88 320 LEU A N 1
ATOM 2506 C CA . LEU A 1 320 ? 16.562 -19.412 -15.461 1.00 93.88 320 LEU A CA 1
ATOM 2507 C C . LEU A 1 320 ? 17.417 -19.208 -14.199 1.00 93.88 320 LEU A C 1
ATOM 2509 O O . LEU A 1 320 ? 17.166 -18.334 -13.369 1.00 93.88 320 LEU A O 1
ATOM 2513 N N . SER A 1 321 ? 18.483 -19.996 -14.068 1.00 92.50 321 SER A N 1
ATOM 2514 C CA . SER A 1 321 ? 19.357 -20.018 -12.882 1.00 92.50 321 SER A CA 1
ATOM 2515 C C . SER A 1 321 ? 20.079 -18.696 -12.576 1.00 92.50 321 SER A C 1
ATOM 2517 O O . SER A 1 321 ? 20.483 -18.479 -11.430 1.00 92.50 321 SER A O 1
ATOM 2519 N N . ASN A 1 322 ? 20.225 -17.802 -13.563 1.00 96.25 322 ASN A N 1
ATOM 2520 C CA . ASN A 1 322 ? 20.836 -16.473 -13.421 1.00 96.25 322 ASN A CA 1
ATOM 2521 C C . ASN A 1 322 ? 19.818 -15.336 -13.236 1.00 96.25 322 ASN A C 1
ATOM 2523 O O . ASN A 1 322 ? 20.233 -14.183 -13.070 1.00 96.25 322 ASN A O 1
ATOM 2527 N N . LEU A 1 323 ? 18.515 -15.641 -13.220 1.00 98.00 323 LEU A N 1
ATOM 2528 C CA . LEU A 1 323 ? 17.468 -14.636 -13.077 1.00 98.00 323 LEU A CA 1
ATOM 2529 C C . LEU A 1 323 ? 17.554 -13.979 -11.700 1.00 98.00 323 LEU A C 1
ATOM 2531 O O . LEU A 1 323 ? 17.568 -14.661 -10.678 1.00 98.00 323 LEU A O 1
ATOM 2535 N N . ARG A 1 324 ? 17.627 -12.648 -11.682 1.00 98.25 324 ARG A N 1
ATOM 2536 C CA . ARG A 1 324 ? 17.740 -11.824 -10.471 1.00 98.25 324 ARG A CA 1
ATOM 2537 C C . ARG A 1 324 ? 16.449 -11.088 -10.163 1.00 98.25 324 ARG A C 1
ATOM 2539 O O . ARG A 1 324 ? 16.132 -10.924 -8.987 1.00 98.25 324 ARG A O 1
ATOM 2546 N N . THR A 1 325 ? 15.721 -10.686 -11.197 1.00 98.75 325 THR A N 1
ATOM 2547 C CA . THR A 1 325 ? 14.508 -9.883 -11.072 1.00 98.75 325 THR A CA 1
ATOM 2548 C C . THR A 1 325 ? 13.392 -10.499 -11.901 1.00 98.75 325 THR A C 1
ATOM 2550 O O . THR A 1 325 ? 13.569 -10.737 -13.097 1.00 98.75 325 THR A O 1
ATOM 2553 N N . LEU A 1 326 ? 12.254 -10.746 -11.254 1.00 98.69 326 LEU A N 1
ATOM 2554 C CA . LEU A 1 326 ? 11.047 -11.270 -11.884 1.00 98.69 326 LEU A CA 1
ATOM 2555 C C . LEU A 1 326 ? 9.833 -10.426 -11.484 1.00 98.69 326 LEU A C 1
ATOM 2557 O O . LEU A 1 326 ? 9.483 -10.351 -10.302 1.00 98.69 326 LEU A O 1
ATOM 2561 N N . TYR A 1 327 ? 9.190 -9.821 -12.481 1.00 98.88 327 TYR A N 1
ATOM 2562 C CA . TYR A 1 327 ? 7.951 -9.060 -12.324 1.00 98.88 327 TYR A CA 1
ATOM 2563 C C . TYR A 1 327 ? 6.774 -9.860 -12.881 1.00 98.88 327 TYR A C 1
ATOM 2565 O O . TYR A 1 327 ? 6.753 -10.226 -14.056 1.00 98.88 327 TYR A O 1
ATOM 2573 N N . LEU A 1 328 ? 5.798 -10.149 -12.024 1.00 98.75 328 LEU A N 1
ATOM 2574 C CA . LEU A 1 328 ? 4.574 -10.892 -12.343 1.00 98.75 328 LEU A CA 1
ATOM 2575 C C . LEU A 1 328 ? 3.321 -10.187 -11.805 1.00 98.75 328 LEU A C 1
ATOM 2577 O O . LEU A 1 328 ? 2.226 -10.755 -11.857 1.00 98.75 328 LEU A O 1
ATOM 2581 N N . GLN A 1 329 ? 3.451 -8.970 -11.275 1.00 98.69 329 GLN A N 1
ATOM 2582 C CA . GLN A 1 329 ? 2.336 -8.224 -10.707 1.00 98.69 329 GLN A CA 1
ATOM 2583 C C . GLN A 1 329 ? 1.240 -7.922 -11.732 1.00 98.69 329 GLN A C 1
ATOM 2585 O O . GLN A 1 329 ? 1.499 -7.837 -12.934 1.00 98.69 329 GLN A O 1
ATOM 2590 N N . SER A 1 330 ? 0.013 -7.730 -11.246 1.00 98.62 330 SER A N 1
ATOM 2591 C CA . SER A 1 330 ? -1.159 -7.402 -12.068 1.00 98.62 330 SER A CA 1
ATOM 2592 C C . SER A 1 330 ? -1.454 -8.467 -13.135 1.00 98.62 330 SER A C 1
ATOM 2594 O O . SER A 1 330 ? -1.595 -8.160 -14.315 1.00 98.62 330 SER A O 1
ATOM 2596 N N . ASN A 1 331 ? -1.546 -9.728 -12.707 1.00 98.81 331 ASN A N 1
ATOM 2597 C CA . ASN A 1 331 ? -1.912 -10.886 -13.532 1.00 98.81 331 ASN A CA 1
ATOM 2598 C C . ASN A 1 331 ? -3.090 -11.657 -12.888 1.00 98.81 331 ASN A C 1
ATOM 2600 O O . ASN A 1 331 ? -3.795 -11.143 -12.017 1.00 98.81 331 ASN A O 1
ATOM 2604 N N . GLN A 1 332 ? -3.366 -12.885 -13.336 1.00 98.31 332 GLN A N 1
ATOM 2605 C CA . GLN A 1 332 ? -4.435 -13.753 -12.820 1.00 98.31 332 GLN A CA 1
ATOM 2606 C C . GLN A 1 332 ? -3.895 -15.083 -12.259 1.00 98.31 332 GLN A C 1
ATOM 2608 O O . GLN A 1 332 ? -4.618 -16.082 -12.219 1.00 98.31 332 GLN A O 1
ATOM 2613 N N . ILE A 1 333 ? -2.629 -15.104 -11.825 1.00 98.56 333 ILE A N 1
ATOM 2614 C CA . ILE A 1 333 ? -1.919 -16.322 -11.415 1.00 98.56 333 ILE A CA 1
ATOM 2615 C C . ILE A 1 333 ? -2.534 -16.860 -10.123 1.00 98.56 333 ILE A C 1
ATOM 2617 O O . ILE A 1 333 ? -2.678 -16.122 -9.148 1.00 98.56 333 ILE A O 1
ATOM 2621 N N . GLN A 1 334 ? -2.882 -18.149 -10.107 1.00 96.25 334 GLN A N 1
ATOM 2622 C CA . GLN A 1 334 ? -3.472 -18.815 -8.935 1.00 96.25 334 GLN A CA 1
ATOM 2623 C C . GLN A 1 334 ? -2.458 -19.592 -8.092 1.00 96.25 334 GLN A C 1
ATOM 2625 O O . GLN A 1 334 ? -2.632 -19.716 -6.876 1.00 96.25 334 GLN A O 1
ATOM 2630 N N . GLU A 1 335 ? -1.412 -20.104 -8.732 1.00 96.12 335 GLU A N 1
ATOM 2631 C CA . GLU A 1 335 ? -0.319 -20.846 -8.114 1.00 96.12 335 GLU A CA 1
ATOM 2632 C C . GLU A 1 335 ? 0.956 -20.702 -8.947 1.00 96.12 335 GLU A C 1
ATOM 2634 O O . GLU A 1 335 ? 0.900 -20.444 -10.149 1.00 96.12 335 GLU A O 1
ATOM 2639 N N . ILE A 1 336 ? 2.107 -20.823 -8.288 1.00 96.50 336 ILE A N 1
ATOM 2640 C CA . ILE A 1 336 ? 3.422 -20.732 -8.920 1.00 96.50 336 ILE A CA 1
ATOM 2641 C C . ILE A 1 336 ? 4.442 -21.541 -8.114 1.00 96.50 336 ILE A C 1
ATOM 2643 O O . ILE A 1 336 ? 4.364 -21.620 -6.885 1.00 96.50 336 ILE A O 1
ATOM 2647 N N . SER A 1 337 ? 5.431 -22.098 -8.804 1.00 95.62 337 SER A N 1
ATOM 2648 C CA . SER A 1 337 ? 6.601 -22.749 -8.218 1.00 95.62 337 SER A CA 1
ATOM 2649 C C . SER A 1 337 ? 7.860 -21.955 -8.565 1.00 95.62 337 SER A C 1
ATOM 2651 O O . SER A 1 337 ? 8.080 -21.625 -9.727 1.00 95.62 337 SER A O 1
ATOM 2653 N N . LEU A 1 338 ? 8.715 -21.677 -7.575 1.00 95.19 338 LEU A N 1
ATOM 2654 C CA . LEU A 1 338 ? 9.998 -20.980 -7.770 1.00 95.19 338 LEU A CA 1
ATOM 2655 C C . LEU A 1 338 ? 11.171 -21.938 -8.058 1.00 95.19 338 LEU A C 1
ATOM 2657 O O . LEU A 1 338 ? 12.334 -21.605 -7.824 1.00 95.19 338 LEU A O 1
ATOM 2661 N N . ALA A 1 339 ? 10.891 -23.161 -8.514 1.00 93.00 339 ALA A N 1
ATOM 2662 C CA . ALA A 1 339 ? 11.934 -24.113 -8.893 1.00 93.00 339 ALA A CA 1
ATOM 2663 C C . ALA A 1 339 ? 12.824 -23.546 -10.020 1.00 93.00 339 ALA A C 1
ATOM 2665 O O . ALA A 1 339 ? 12.325 -22.934 -10.958 1.00 93.00 339 ALA A O 1
ATOM 2666 N N . GLY A 1 340 ? 14.145 -23.732 -9.906 1.00 89.62 340 GLY A N 1
ATOM 2667 C CA . GLY A 1 340 ? 15.138 -23.226 -10.870 1.00 89.62 340 GLY A CA 1
ATOM 2668 C C . GLY A 1 340 ? 15.651 -21.803 -10.611 1.00 89.62 340 GLY A C 1
ATOM 2669 O O . GLY A 1 340 ? 16.750 -21.463 -11.042 1.00 89.62 340 GLY A O 1
ATOM 2670 N N . LEU A 1 341 ? 14.934 -20.991 -9.826 1.00 95.38 341 LEU A N 1
ATOM 2671 C CA . LEU A 1 341 ? 15.240 -19.570 -9.596 1.00 95.38 341 LEU A CA 1
ATOM 2672 C C . LEU A 1 341 ? 16.307 -19.332 -8.507 1.00 95.38 341 LEU A C 1
ATOM 2674 O O . LEU A 1 341 ? 16.096 -18.594 -7.545 1.00 95.38 341 LEU A O 1
ATOM 2678 N N . SER A 1 342 ? 17.480 -19.952 -8.660 1.00 94.88 342 SER A N 1
ATOM 2679 C CA . SER A 1 342 ? 18.542 -19.983 -7.640 1.00 94.88 342 SER A CA 1
ATOM 2680 C C . SER A 1 342 ? 19.258 -18.658 -7.372 1.00 94.88 342 SER A C 1
ATOM 2682 O O . SER A 1 342 ? 19.926 -18.536 -6.346 1.00 94.88 342 SER A O 1
ATOM 2684 N N . SER A 1 343 ? 19.149 -17.680 -8.275 1.00 96.94 343 SER A N 1
ATOM 2685 C CA . SER A 1 343 ? 19.795 -16.361 -8.151 1.00 96.94 343 SER A CA 1
ATOM 2686 C C . SER A 1 343 ? 18.809 -15.216 -7.907 1.00 96.94 343 SER A C 1
ATOM 2688 O O . SER A 1 343 ? 19.215 -14.050 -7.918 1.00 96.94 343 SER A O 1
ATOM 2690 N N . LEU A 1 344 ? 17.526 -15.531 -7.700 1.00 97.94 344 LEU A N 1
ATOM 2691 C CA . LEU A 1 344 ? 16.464 -14.534 -7.641 1.00 97.94 344 LEU A CA 1
ATOM 2692 C C . LEU A 1 344 ? 16.628 -13.644 -6.409 1.00 97.94 344 LEU A C 1
ATOM 2694 O O . LEU A 1 344 ? 16.648 -14.131 -5.283 1.00 97.94 344 LEU A O 1
ATOM 2698 N N . GLY A 1 345 ? 16.755 -12.337 -6.634 1.00 98.06 345 GLY A N 1
ATOM 2699 C CA . GLY A 1 345 ? 16.897 -11.311 -5.601 1.00 98.06 345 GLY A CA 1
ATOM 2700 C C . GLY A 1 345 ? 15.634 -10.470 -5.411 1.00 98.06 345 GLY A C 1
ATOM 2701 O O . GLY A 1 345 ? 15.399 -9.977 -4.308 1.00 98.06 345 GLY A O 1
ATOM 2702 N N . TYR A 1 346 ? 14.802 -10.346 -6.444 1.00 98.75 346 TYR A N 1
ATOM 2703 C CA . TYR A 1 346 ? 13.574 -9.558 -6.426 1.00 98.75 346 TYR A CA 1
ATOM 2704 C C . TYR A 1 346 ? 12.431 -10.309 -7.117 1.00 98.75 346 TYR A C 1
ATOM 2706 O O . TYR A 1 346 ? 12.565 -10.720 -8.272 1.00 98.75 346 TYR A O 1
ATOM 2714 N N . LEU A 1 347 ? 11.306 -10.451 -6.414 1.00 98.69 347 LEU A N 1
ATOM 2715 C CA . LEU A 1 347 ? 10.075 -11.046 -6.925 1.00 98.69 347 LEU A CA 1
ATOM 2716 C C . LEU A 1 347 ? 8.877 -10.169 -6.553 1.00 98.69 347 LEU A C 1
ATOM 2718 O O . LEU A 1 347 ? 8.581 -10.003 -5.366 1.00 98.69 347 LEU A O 1
ATOM 2722 N N . SER A 1 348 ? 8.162 -9.666 -7.560 1.00 98.62 348 SER A N 1
ATOM 2723 C CA . SER A 1 348 ? 6.861 -9.015 -7.371 1.00 98.62 348 SER A CA 1
ATOM 2724 C C . SER A 1 348 ? 5.748 -9.846 -7.994 1.00 98.62 348 SER A C 1
ATOM 2726 O O . SER A 1 348 ? 5.802 -10.221 -9.164 1.00 98.62 348 SER A O 1
ATOM 2728 N N . MET A 1 349 ? 4.740 -10.153 -7.182 1.00 98.06 349 MET A N 1
ATOM 2729 C CA . MET A 1 349 ? 3.540 -10.901 -7.555 1.00 98.06 349 MET A CA 1
ATOM 2730 C C . MET A 1 349 ? 2.270 -10.221 -7.038 1.00 98.06 349 MET A C 1
ATOM 2732 O O . MET A 1 349 ? 1.237 -10.874 -6.856 1.00 98.06 349 MET A O 1
ATOM 2736 N N . ASP A 1 350 ? 2.330 -8.917 -6.785 1.00 98.00 350 ASP A N 1
ATOM 2737 C CA . ASP A 1 350 ? 1.188 -8.156 -6.295 1.00 98.00 350 ASP A CA 1
ATOM 2738 C C . ASP A 1 350 ? -0.004 -8.252 -7.246 1.00 98.00 350 ASP A C 1
ATOM 2740 O O . ASP A 1 350 ? 0.156 -8.411 -8.457 1.00 98.00 350 ASP A O 1
ATOM 2744 N N . SER A 1 351 ? -1.214 -8.123 -6.710 1.00 98.50 351 SER A N 1
ATOM 2745 C CA . SER A 1 351 ? -2.438 -8.043 -7.516 1.00 98.50 351 SER A CA 1
ATOM 2746 C C . SER A 1 351 ? -2.607 -9.248 -8.452 1.00 98.50 351 SER A C 1
ATOM 2748 O O . SER A 1 351 ? -2.839 -9.098 -9.651 1.00 98.50 351 SER A O 1
ATOM 2750 N N . ASN A 1 352 ? -2.480 -10.453 -7.893 1.00 98.75 352 ASN A N 1
ATOM 2751 C CA . ASN A 1 352 ? -2.734 -11.727 -8.566 1.00 98.75 352 ASN A CA 1
ATOM 2752 C C . ASN A 1 352 ? -3.938 -12.447 -7.924 1.00 98.75 352 ASN A C 1
ATOM 2754 O O . ASN A 1 352 ? -4.761 -11.843 -7.227 1.00 98.75 352 ASN A O 1
ATOM 2758 N N . LYS A 1 353 ? -4.105 -13.744 -8.203 1.00 98.19 353 LYS A N 1
ATOM 2759 C CA . LYS A 1 353 ? -5.168 -14.596 -7.647 1.00 98.19 353 LYS A CA 1
ATOM 2760 C C . LYS A 1 353 ? -4.600 -15.746 -6.816 1.00 98.19 353 LYS A C 1
ATOM 2762 O O . LYS A 1 353 ? -5.247 -16.791 -6.709 1.00 98.19 353 LYS A O 1
ATOM 2767 N N . LEU A 1 354 ? -3.416 -15.553 -6.225 1.00 98.25 354 LEU A N 1
ATOM 2768 C CA . LEU A 1 354 ? -2.728 -16.588 -5.460 1.00 98.25 354 LEU A CA 1
ATOM 2769 C C . LEU A 1 354 ? -3.598 -17.049 -4.291 1.00 98.25 354 LEU A C 1
ATOM 2771 O O . LEU A 1 354 ? -4.025 -16.241 -3.470 1.00 98.25 354 LEU A O 1
ATOM 2775 N N . LYS A 1 355 ? -3.840 -18.360 -4.210 1.00 95.75 355 LYS A N 1
ATOM 2776 C CA . LYS A 1 355 ? -4.572 -18.988 -3.091 1.00 95.75 355 LYS A CA 1
ATOM 2777 C C . LYS A 1 355 ? -3.640 -19.485 -1.984 1.00 95.75 355 LYS A C 1
ATOM 2779 O O . LYS A 1 355 ? -4.094 -19.733 -0.867 1.00 95.75 355 LYS A O 1
ATOM 2784 N N . LYS A 1 356 ? -2.356 -19.643 -2.302 1.00 96.75 356 LYS A N 1
ATOM 2785 C CA . LYS A 1 356 ? -1.285 -20.177 -1.451 1.00 96.75 356 LYS A CA 1
ATOM 2786 C C . LYS A 1 356 ? -0.019 -19.346 -1.632 1.00 96.75 356 LYS A C 1
ATOM 2788 O O . LYS A 1 356 ? 0.112 -18.652 -2.643 1.00 96.75 356 LYS A O 1
ATOM 2793 N N . PHE A 1 357 ? 0.907 -19.434 -0.685 1.00 96.50 357 PHE A N 1
ATOM 2794 C CA . PHE A 1 357 ? 2.237 -18.856 -0.860 1.00 96.50 357 PHE A CA 1
ATOM 2795 C C . PHE A 1 357 ? 2.984 -19.572 -2.005 1.00 96.50 357 PHE A C 1
ATOM 2797 O O . PHE A 1 357 ? 2.719 -20.752 -2.258 1.00 96.50 357 PHE A O 1
ATOM 2804 N N . PRO A 1 358 ? 3.913 -18.894 -2.712 1.00 96.25 358 PRO A N 1
ATOM 2805 C CA . PRO A 1 358 ? 4.684 -19.512 -3.790 1.00 96.25 358 PRO A CA 1
ATOM 2806 C C . PRO A 1 358 ? 5.359 -20.819 -3.355 1.00 96.25 358 PRO A C 1
ATOM 2808 O O . PRO A 1 358 ? 6.006 -20.888 -2.309 1.00 96.25 358 PRO A O 1
ATOM 2811 N N . GLY A 1 359 ? 5.234 -21.865 -4.171 1.00 94.06 359 GLY A N 1
ATOM 2812 C CA . GLY A 1 359 ? 5.883 -23.147 -3.922 1.00 94.06 359 GLY A CA 1
ATOM 2813 C C . GLY A 1 359 ? 7.403 -23.054 -4.070 1.00 94.06 359 GLY A C 1
ATOM 2814 O O . GLY A 1 359 ? 7.926 -22.233 -4.821 1.00 94.06 359 GLY A O 1
ATOM 2815 N N . ASN A 1 360 ? 8.134 -23.941 -3.389 1.00 93.56 360 ASN A N 1
ATOM 2816 C CA . ASN A 1 360 ? 9.595 -24.055 -3.495 1.00 93.56 360 ASN A CA 1
ATOM 2817 C C . ASN A 1 360 ? 10.386 -22.777 -3.137 1.00 93.56 360 ASN A C 1
ATOM 2819 O O . ASN A 1 360 ? 11.449 -22.543 -3.709 1.00 93.56 360 ASN A O 1
ATOM 2823 N N . LEU A 1 361 ? 9.943 -21.995 -2.140 1.00 93.69 361 LEU A N 1
ATOM 2824 C CA . LEU A 1 361 ? 10.658 -20.798 -1.647 1.00 93.69 361 LEU A CA 1
ATOM 2825 C C . LEU A 1 361 ? 12.154 -21.031 -1.378 1.00 93.69 361 LEU A C 1
ATOM 2827 O O . LEU A 1 361 ? 12.972 -20.158 -1.642 1.00 93.69 361 LEU A O 1
ATOM 2831 N N . LYS A 1 362 ? 12.535 -22.228 -0.909 1.00 93.19 362 LYS A N 1
ATOM 2832 C CA . LYS A 1 362 ? 13.938 -22.600 -0.661 1.00 93.19 362 LYS A CA 1
ATOM 2833 C C . LYS A 1 362 ? 14.830 -22.469 -1.905 1.00 93.19 362 LYS A C 1
ATOM 2835 O O . LYS A 1 362 ? 16.016 -22.191 -1.758 1.00 93.19 362 LYS A O 1
ATOM 2840 N N . SER A 1 363 ? 14.287 -22.681 -3.105 1.00 93.25 363 SER A N 1
ATOM 2841 C CA . SER A 1 363 ? 15.032 -22.510 -4.359 1.00 93.25 363 SER A CA 1
ATOM 2842 C C . SER A 1 363 ? 15.464 -21.059 -4.560 1.00 93.25 363 SER A C 1
ATOM 2844 O O . SER A 1 363 ? 16.557 -20.825 -5.056 1.00 93.25 363 SER A O 1
ATOM 2846 N N . ALA A 1 364 ? 14.656 -20.102 -4.102 1.00 94.62 364 ALA A N 1
ATOM 2847 C CA . ALA A 1 364 ? 14.938 -18.672 -4.144 1.00 94.62 364 ALA A CA 1
ATOM 2848 C C . ALA A 1 364 ? 15.558 -18.167 -2.823 1.00 94.62 364 ALA A C 1
ATOM 2850 O O . ALA A 1 364 ? 15.240 -17.081 -2.351 1.00 94.62 364 ALA A O 1
ATOM 2851 N N . SER A 1 365 ? 16.474 -18.923 -2.206 1.00 93.44 365 SER A N 1
ATOM 2852 C CA . SER A 1 365 ? 17.092 -18.528 -0.929 1.00 93.44 365 SER A CA 1
ATOM 2853 C C . SER A 1 365 ? 17.792 -17.150 -0.894 1.00 93.44 365 SER A C 1
ATOM 2855 O O . SER A 1 365 ? 17.813 -16.563 0.192 1.00 93.44 365 SER A O 1
ATOM 2857 N N . PRO A 1 366 ? 18.382 -16.602 -1.989 1.00 95.31 366 PRO A N 1
ATOM 2858 C CA . PRO A 1 366 ? 18.986 -15.266 -1.954 1.00 95.31 366 PRO A CA 1
ATOM 2859 C C . PRO A 1 366 ? 17.975 -14.121 -2.133 1.00 95.31 366 PRO A C 1
ATOM 2861 O O . PRO A 1 366 ? 18.399 -12.965 -2.231 1.00 95.31 366 PRO A O 1
ATOM 2864 N N . LEU A 1 367 ? 16.668 -14.413 -2.177 1.00 97.44 367 LEU A N 1
ATOM 2865 C CA . LEU A 1 367 ? 15.622 -13.416 -2.380 1.00 97.44 367 LEU A CA 1
ATOM 2866 C C . LEU A 1 367 ? 15.691 -12.333 -1.303 1.00 97.44 367 LEU A C 1
ATOM 2868 O O . LEU A 1 367 ? 15.660 -12.625 -0.111 1.00 97.44 367 LEU A O 1
ATOM 2872 N N . GLN A 1 368 ? 15.786 -11.079 -1.743 1.00 97.81 368 GLN A N 1
ATOM 2873 C CA . GLN A 1 368 ? 15.870 -9.902 -0.878 1.00 97.81 368 GLN A CA 1
ATOM 2874 C C . GLN A 1 368 ? 14.539 -9.171 -0.785 1.00 97.81 368 GLN A C 1
ATOM 2876 O O . GLN A 1 368 ? 14.254 -8.560 0.240 1.00 97.81 368 GLN A O 1
ATOM 2881 N N . THR A 1 369 ? 13.733 -9.205 -1.845 1.00 98.62 369 THR A N 1
ATOM 2882 C CA . THR A 1 369 ? 12.414 -8.572 -1.886 1.00 98.62 369 THR A CA 1
ATOM 2883 C C . THR A 1 369 ? 11.369 -9.562 -2.368 1.00 98.62 369 THR A C 1
ATOM 2885 O O . THR A 1 369 ? 11.510 -10.123 -3.456 1.00 98.62 369 THR A O 1
ATOM 2888 N N . LEU A 1 370 ? 10.327 -9.745 -1.559 1.00 98.50 370 LEU A N 1
ATOM 2889 C CA . LEU A 1 370 ? 9.154 -10.545 -1.885 1.00 98.50 370 LEU A CA 1
ATOM 2890 C C . LEU A 1 370 ? 7.902 -9.688 -1.726 1.00 98.50 370 LEU A C 1
ATOM 2892 O O . LEU A 1 370 ? 7.575 -9.262 -0.616 1.00 98.50 370 LEU A O 1
ATOM 2896 N N . SER A 1 371 ? 7.201 -9.467 -2.834 1.00 98.62 371 SER A N 1
ATOM 2897 C CA . SER A 1 371 ? 5.971 -8.685 -2.854 1.00 98.62 371 SER A CA 1
ATOM 2898 C C . SER A 1 371 ? 4.779 -9.544 -3.261 1.00 98.62 371 SER A C 1
ATOM 2900 O O . SER A 1 371 ? 4.768 -10.131 -4.344 1.00 98.62 371 SER A O 1
ATOM 2902 N N . LEU A 1 372 ? 3.808 -9.676 -2.356 1.00 98.38 372 LEU A N 1
ATOM 2903 C CA . LEU A 1 372 ? 2.649 -10.568 -2.482 1.00 98.38 372 LEU A CA 1
ATOM 2904 C C . LEU A 1 372 ? 1.322 -9.837 -2.248 1.00 98.38 372 LEU A C 1
ATOM 2906 O O . LEU A 1 372 ? 0.285 -10.493 -2.127 1.00 98.38 372 LEU A O 1
ATOM 2910 N N . GLY A 1 373 ? 1.330 -8.508 -2.160 1.00 98.19 373 GLY A N 1
ATOM 2911 C CA . GLY A 1 373 ? 0.162 -7.736 -1.768 1.00 98.19 373 GLY A CA 1
ATOM 2912 C C . GLY A 1 373 ? -1.030 -7.930 -2.706 1.00 98.19 373 GLY A C 1
ATOM 2913 O O . GLY A 1 373 ? -0.880 -8.300 -3.869 1.00 98.19 373 GLY A O 1
ATOM 2914 N N . ASN A 1 374 ? -2.240 -7.673 -2.212 1.00 98.38 374 ASN A N 1
ATOM 2915 C CA . ASN A 1 374 ? -3.483 -7.799 -2.981 1.00 98.38 374 ASN A CA 1
ATOM 2916 C C . ASN A 1 374 ? -3.687 -9.206 -3.577 1.00 98.38 374 ASN A C 1
ATOM 2918 O O . ASN A 1 374 ? -4.070 -9.347 -4.741 1.00 98.38 374 ASN A O 1
ATOM 2922 N N . ASN A 1 375 ? -3.432 -10.252 -2.787 1.00 98.44 375 ASN A N 1
ATOM 2923 C CA . ASN A 1 375 ? -3.683 -11.639 -3.178 1.00 98.44 375 ASN A CA 1
ATOM 2924 C C . ASN A 1 375 ? -4.654 -12.334 -2.206 1.00 98.44 375 ASN A C 1
ATOM 2926 O O . ASN A 1 375 ? -4.504 -12.222 -0.985 1.00 98.44 375 ASN A O 1
ATOM 2930 N N . PRO A 1 376 ? -5.614 -13.131 -2.713 1.00 97.38 376 PRO A N 1
ATOM 2931 C CA . PRO A 1 376 ? -6.581 -13.858 -1.894 1.00 97.38 376 PRO A CA 1
ATOM 2932 C C . PRO A 1 376 ? -5.985 -15.150 -1.298 1.00 97.38 376 PRO A C 1
ATOM 2934 O O . PRO A 1 376 ? -6.598 -16.217 -1.381 1.00 97.38 376 PRO A O 1
ATOM 2937 N N . ILE A 1 377 ? -4.784 -15.075 -0.714 1.00 97.75 377 ILE A N 1
ATOM 2938 C CA . ILE A 1 377 ? -4.104 -16.233 -0.120 1.00 97.75 377 ILE A CA 1
ATOM 2939 C C . ILE A 1 377 ? -4.935 -16.715 1.068 1.00 97.75 377 ILE A C 1
ATOM 2941 O O . ILE A 1 377 ? -5.213 -15.941 1.973 1.00 97.75 377 ILE A O 1
ATOM 2945 N N . GLN A 1 378 ? -5.337 -17.984 1.062 1.00 94.31 378 GLN A N 1
ATOM 2946 C CA . GLN A 1 378 ? -6.121 -18.617 2.133 1.00 94.31 378 GLN A CA 1
ATOM 2947 C C . GLN A 1 378 ? -5.262 -19.516 3.026 1.00 94.31 378 GLN A C 1
ATOM 2949 O O . GLN A 1 378 ? -5.687 -19.906 4.111 1.00 94.31 378 GLN A O 1
ATOM 2954 N N . GLU A 1 379 ? -4.058 -19.860 2.570 1.00 94.81 379 GLU A N 1
ATOM 2955 C CA . GLU A 1 379 ? -3.063 -20.547 3.384 1.00 94.81 379 GLU A CA 1
ATOM 2956 C C . GLU A 1 379 ? -2.700 -19.691 4.602 1.00 94.81 379 GLU A C 1
ATOM 2958 O O . GLU A 1 379 ? -2.354 -18.516 4.470 1.00 94.81 379 GLU A O 1
ATOM 2963 N N . ALA A 1 380 ? -2.809 -20.277 5.795 1.00 92.75 380 ALA A N 1
ATOM 2964 C CA . ALA A 1 380 ? -2.495 -19.581 7.034 1.00 92.75 380 ALA A CA 1
ATOM 2965 C C . ALA A 1 380 ? -1.018 -19.171 7.062 1.00 92.75 380 ALA A C 1
ATOM 2967 O O . ALA A 1 380 ? -0.138 -19.959 6.712 1.00 92.75 380 ALA A O 1
ATOM 2968 N N . LEU A 1 381 ? -0.748 -17.950 7.524 1.00 95.12 381 LEU A N 1
ATOM 2969 C CA . LEU A 1 381 ? 0.611 -17.471 7.737 1.00 95.12 381 LEU A CA 1
ATOM 2970 C C . LEU A 1 381 ? 1.193 -18.132 9.002 1.00 95.12 381 LEU A C 1
ATOM 2972 O O . LEU A 1 381 ? 1.006 -17.644 10.117 1.00 95.12 381 LEU A O 1
ATOM 2976 N N . GLY A 1 382 ? 1.825 -19.294 8.814 1.00 92.69 382 GLY A N 1
ATOM 2977 C CA . GLY A 1 382 ? 2.334 -20.151 9.885 1.00 92.69 382 GLY A CA 1
ATOM 2978 C C . GLY A 1 382 ? 3.737 -19.782 10.388 1.00 92.69 382 GLY A C 1
ATOM 2979 O O . GLY A 1 382 ? 4.414 -18.937 9.802 1.00 92.69 382 GLY A O 1
ATOM 2980 N N . PRO A 1 383 ? 4.210 -20.435 11.466 1.00 94.25 383 PRO A N 1
ATOM 2981 C CA . PRO A 1 383 ? 5.485 -20.121 12.104 1.00 94.25 383 PRO A CA 1
ATOM 2982 C C . PRO A 1 383 ? 6.674 -20.353 11.162 1.00 94.25 383 PRO A C 1
ATOM 2984 O O . PRO A 1 383 ? 6.839 -21.437 10.602 1.00 94.25 383 PRO A O 1
ATOM 2987 N N . GLY A 1 384 ? 7.539 -19.347 11.028 1.00 91.62 384 GLY A N 1
ATOM 2988 C CA . GLY A 1 384 ? 8.738 -19.402 10.197 1.00 91.62 384 GLY A CA 1
ATOM 2989 C C . GLY A 1 384 ? 8.464 -19.544 8.699 1.00 91.62 384 GLY A C 1
ATOM 2990 O O . GLY A 1 384 ? 9.316 -20.097 7.998 1.00 91.62 384 GLY A O 1
ATOM 2991 N N . GLN A 1 385 ? 7.316 -19.059 8.203 1.00 93.31 385 GLN A N 1
ATOM 2992 C CA . GLN A 1 385 ? 6.895 -19.176 6.797 1.00 93.31 385 GLN A CA 1
ATOM 2993 C C . GLN A 1 385 ? 8.000 -18.769 5.807 1.00 93.31 385 GLN A C 1
ATOM 2995 O O . GLN A 1 385 ? 8.182 -19.408 4.772 1.00 93.31 385 GLN A O 1
ATOM 3000 N N . PHE A 1 386 ? 8.771 -17.731 6.145 1.00 94.38 386 PHE A N 1
ATOM 3001 C CA . PHE A 1 386 ? 9.826 -17.173 5.294 1.00 94.38 386 PHE A CA 1
ATOM 3002 C C . PHE A 1 386 ? 11.248 -17.512 5.764 1.00 94.38 386 PHE A C 1
ATOM 3004 O O . PHE A 1 386 ? 12.214 -16.999 5.209 1.00 94.38 386 PHE A O 1
ATOM 3011 N N . SER A 1 387 ? 11.403 -18.409 6.744 1.00 93.25 387 SER A N 1
ATOM 3012 C CA . SER A 1 387 ? 12.704 -18.757 7.349 1.00 93.25 387 SER A CA 1
ATOM 3013 C C . SER A 1 387 ? 13.724 -19.356 6.372 1.00 93.25 387 SER A C 1
ATOM 3015 O O . SER A 1 387 ? 14.926 -19.334 6.629 1.00 93.25 387 SER A O 1
ATOM 3017 N N . VAL A 1 388 ? 13.262 -19.886 5.236 1.00 94.12 388 VAL A N 1
ATOM 3018 C CA . VAL A 1 388 ? 14.123 -20.408 4.161 1.00 94.12 388 VAL A CA 1
ATOM 3019 C C . VAL A 1 388 ? 14.749 -19.304 3.294 1.00 94.12 388 VAL A C 1
ATOM 3021 O O . VAL A 1 388 ? 15.679 -19.580 2.538 1.00 94.12 388 VAL A O 1
ATOM 3024 N N . LEU A 1 389 ? 14.251 -18.067 3.387 1.00 94.94 389 LEU A N 1
ATOM 3025 C CA . LEU A 1 389 ? 14.713 -16.905 2.626 1.00 94.94 389 LEU A CA 1
ATOM 3026 C C . LEU A 1 389 ? 15.706 -16.090 3.467 1.00 94.94 389 LEU A C 1
ATOM 3028 O O . LEU A 1 389 ? 15.401 -15.010 3.962 1.00 94.94 389 LEU A O 1
ATOM 3032 N N . HIS A 1 390 ? 16.918 -16.617 3.636 1.00 90.19 390 HIS A N 1
ATOM 3033 C CA . HIS A 1 390 ? 17.920 -16.078 4.569 1.00 90.19 390 HIS A CA 1
ATOM 3034 C C . HIS A 1 390 ? 18.434 -14.663 4.247 1.00 90.19 390 HIS A C 1
ATOM 3036 O O . HIS A 1 390 ? 19.163 -14.086 5.047 1.00 90.19 390 HIS A O 1
ATOM 3042 N N . SER A 1 391 ? 18.132 -14.134 3.058 1.00 94.62 391 SER A N 1
ATOM 3043 C CA . SER A 1 391 ? 18.537 -12.789 2.616 1.00 94.62 391 SER A CA 1
ATOM 3044 C C . SER A 1 391 ? 17.367 -11.809 2.508 1.00 94.62 391 SER A C 1
ATOM 3046 O O . SER A 1 391 ? 17.558 -10.710 1.982 1.00 94.62 391 SER A O 1
ATOM 3048 N N . LEU A 1 392 ? 16.168 -12.197 2.964 1.00 97.25 392 LEU A N 1
ATOM 3049 C CA . LEU A 1 392 ? 14.955 -11.404 2.809 1.00 97.25 392 LEU A CA 1
ATOM 3050 C C . LEU A 1 392 ? 15.044 -10.120 3.636 1.00 97.25 392 LEU A C 1
ATOM 3052 O O . LEU A 1 392 ? 15.200 -10.165 4.856 1.00 97.25 392 LEU A O 1
ATOM 3056 N N . LYS A 1 393 ? 14.931 -8.979 2.957 1.00 97.38 393 LYS A N 1
ATOM 3057 C CA . LYS A 1 393 ? 14.978 -7.635 3.545 1.00 97.38 393 LYS A CA 1
ATOM 3058 C C . LYS A 1 393 ? 13.626 -6.947 3.496 1.00 97.38 393 LYS A C 1
ATOM 3060 O O . LYS A 1 393 ? 13.245 -6.336 4.484 1.00 97.38 393 LYS A O 1
ATOM 3065 N N . ASN A 1 394 ? 12.915 -7.077 2.378 1.00 98.44 394 ASN A N 1
ATOM 3066 C CA . ASN A 1 394 ? 11.668 -6.365 2.127 1.00 98.44 394 ASN A CA 1
ATOM 3067 C C . ASN A 1 394 ? 10.545 -7.376 1.902 1.00 98.44 394 ASN A C 1
ATOM 3069 O O . ASN A 1 394 ? 10.640 -8.227 1.008 1.00 98.44 394 ASN A O 1
ATOM 3073 N N . LEU A 1 395 ? 9.493 -7.282 2.706 1.00 98.31 395 LEU A N 1
ATOM 3074 C CA . LEU A 1 395 ? 8.351 -8.183 2.666 1.00 98.31 395 LEU A CA 1
ATOM 3075 C C . LEU A 1 395 ? 7.055 -7.379 2.605 1.00 98.31 395 LEU A C 1
ATOM 3077 O O . LEU A 1 395 ? 6.710 -6.666 3.550 1.00 98.31 395 LEU A O 1
ATOM 3081 N N . TYR A 1 396 ? 6.321 -7.538 1.505 1.00 98.62 396 TYR A N 1
ATOM 3082 C CA . TYR A 1 396 ? 5.048 -6.858 1.292 1.00 98.62 396 TYR A CA 1
ATOM 3083 C C . TYR A 1 396 ? 3.896 -7.857 1.354 1.00 98.62 396 TYR A C 1
ATOM 3085 O O . TYR A 1 396 ? 3.717 -8.686 0.459 1.00 98.62 396 TYR A O 1
ATOM 3093 N N . LEU A 1 397 ? 3.110 -7.760 2.423 1.00 98.00 397 LEU A N 1
ATOM 3094 C CA . LEU A 1 397 ? 1.949 -8.594 2.721 1.00 98.00 397 LEU A CA 1
ATOM 3095 C C . LEU A 1 397 ? 0.713 -7.716 2.939 1.00 98.00 397 LEU A C 1
ATOM 3097 O O . LEU A 1 397 ? -0.052 -7.941 3.868 1.00 98.00 397 LEU A O 1
ATOM 3101 N N . ASN A 1 398 ? 0.520 -6.698 2.100 1.00 97.88 398 ASN A N 1
ATOM 3102 C CA . ASN A 1 398 ? -0.652 -5.828 2.182 1.00 97.88 398 ASN A CA 1
ATOM 3103 C C . ASN A 1 398 ? -1.890 -6.522 1.606 1.00 97.88 398 ASN A C 1
ATOM 3105 O O . ASN A 1 398 ? -1.790 -7.127 0.540 1.00 97.88 398 ASN A O 1
ATOM 3109 N N . ASN A 1 399 ? -3.063 -6.371 2.223 1.00 97.69 399 ASN A N 1
ATOM 3110 C CA . ASN A 1 399 ? -4.330 -6.881 1.675 1.00 97.69 399 ASN A CA 1
ATOM 3111 C C . ASN A 1 399 ? -4.275 -8.384 1.307 1.00 97.69 399 ASN A C 1
ATOM 3113 O O . ASN A 1 399 ? -4.449 -8.776 0.148 1.00 97.69 399 ASN A O 1
ATOM 3117 N N . ILE A 1 400 ? -3.972 -9.223 2.302 1.00 98.12 400 ILE A N 1
ATOM 3118 C CA . ILE A 1 400 ? -3.843 -10.679 2.182 1.00 98.12 400 ILE A CA 1
ATOM 3119 C C . ILE A 1 400 ? -5.063 -11.373 2.797 1.00 98.12 400 ILE A C 1
ATOM 3121 O O . ILE A 1 400 ? -5.407 -11.155 3.960 1.00 98.12 400 ILE A O 1
ATOM 3125 N N . GLY A 1 401 ? -5.688 -12.275 2.033 1.00 95.31 401 GLY A N 1
ATOM 3126 C CA . GLY A 1 401 ? -6.961 -12.907 2.410 1.00 95.31 401 GLY A CA 1
ATOM 3127 C C . GLY A 1 401 ? -6.957 -13.662 3.750 1.00 95.31 401 GLY A C 1
ATOM 3128 O O . GLY A 1 401 ? -7.935 -13.596 4.498 1.00 95.31 401 GLY A O 1
ATOM 3129 N N . CYS A 1 402 ? -5.873 -14.364 4.089 1.00 95.25 402 CYS A N 1
ATOM 3130 C CA . CYS A 1 402 ? -5.779 -15.135 5.329 1.00 95.25 402 CYS A CA 1
ATOM 3131 C C . CYS A 1 402 ? -5.630 -14.232 6.556 1.00 95.25 402 CYS A C 1
ATOM 3133 O O . CYS A 1 402 ? -6.200 -14.545 7.598 1.00 95.25 402 CYS A O 1
ATOM 3135 N N . LEU A 1 403 ? -4.949 -13.090 6.414 1.00 95.88 403 LEU A N 1
ATOM 3136 C CA . LEU A 1 403 ? -4.811 -12.091 7.474 1.00 95.88 403 LEU A CA 1
ATOM 3137 C C . LEU A 1 403 ? -6.148 -11.390 7.737 1.00 95.88 403 LEU A C 1
ATOM 3139 O O . LEU A 1 403 ? -6.551 -11.274 8.890 1.00 95.88 403 LEU A O 1
ATOM 3143 N N . GLN A 1 404 ? -6.888 -11.054 6.676 1.00 92.38 404 GLN A N 1
ATOM 3144 C CA . GLN A 1 404 ? -8.245 -10.499 6.777 1.00 92.38 404 GLN A CA 1
ATOM 3145 C C . GLN A 1 404 ? -9.226 -11.454 7.446 1.00 92.38 404 GLN A C 1
ATOM 3147 O O . GLN A 1 404 ? -10.017 -11.047 8.291 1.00 92.38 404 GLN A O 1
ATOM 3152 N N . SER A 1 405 ? -9.172 -12.736 7.082 1.00 89.88 405 SER A N 1
ATOM 3153 C CA . SER A 1 405 ? -10.087 -13.740 7.632 1.00 89.88 405 SER A CA 1
ATOM 3154 C C . SER A 1 405 ? -9.780 -14.064 9.095 1.00 89.88 405 SER A C 1
ATOM 3156 O O . SER A 1 405 ? -10.695 -14.353 9.861 1.00 89.88 405 SER A O 1
ATOM 3158 N N . ALA A 1 406 ? -8.501 -14.046 9.482 1.00 89.31 406 ALA A N 1
ATOM 3159 C CA . ALA A 1 406 ? -8.072 -14.357 10.842 1.00 89.31 406 ALA A CA 1
ATOM 3160 C C . ALA A 1 406 ? -8.119 -13.145 11.787 1.00 89.31 406 ALA A C 1
ATOM 3162 O O . ALA A 1 406 ? -8.219 -13.331 12.997 1.00 89.31 406 ALA A O 1
ATOM 3163 N N . GLY A 1 407 ? -7.987 -11.920 11.264 1.00 92.38 407 GLY A N 1
ATOM 3164 C CA . GLY A 1 407 ? -7.827 -10.702 12.065 1.00 92.38 407 GLY A CA 1
ATOM 3165 C C . GLY A 1 407 ? -6.529 -10.666 12.887 1.00 92.38 407 GLY A C 1
ATOM 3166 O O . GLY A 1 407 ? -6.375 -9.808 13.751 1.00 92.38 407 GLY A O 1
ATOM 3167 N N . THR A 1 408 ? -5.605 -11.603 12.661 1.00 93.69 408 THR A N 1
ATOM 3168 C CA . THR A 1 408 ? -4.317 -11.739 13.355 1.00 93.69 408 THR A CA 1
ATOM 3169 C C . THR A 1 408 ? -3.400 -12.696 12.575 1.00 93.69 408 THR A C 1
ATOM 3171 O O . THR A 1 408 ? -3.775 -13.187 11.507 1.00 93.69 408 THR A O 1
ATOM 3174 N N . PHE A 1 409 ? -2.203 -12.983 13.087 1.00 95.31 409 PHE A N 1
ATOM 3175 C CA . PHE A 1 409 ? -1.287 -13.980 12.524 1.00 95.31 409 PHE A CA 1
ATOM 3176 C C . PHE A 1 409 ? -0.393 -14.623 13.590 1.00 95.31 409 PHE A C 1
ATOM 3178 O O . PHE A 1 409 ? -0.309 -14.146 14.721 1.00 95.31 409 PHE A O 1
ATOM 3185 N N . ASP A 1 410 ? 0.260 -15.736 13.235 1.00 95.69 410 ASP A N 1
ATOM 3186 C CA . ASP A 1 410 ? 1.132 -16.460 14.163 1.00 95.69 410 ASP A CA 1
ATOM 3187 C C . ASP A 1 410 ? 2.304 -15.562 14.623 1.00 95.69 410 ASP A C 1
ATOM 3189 O O . ASP A 1 410 ? 3.011 -15.008 13.774 1.00 95.69 410 ASP A O 1
ATOM 3193 N N . PRO A 1 411 ? 2.583 -15.446 15.938 1.00 94.75 411 PRO A N 1
ATOM 3194 C CA . PRO A 1 411 ? 3.647 -14.575 16.450 1.00 94.75 411 PRO A CA 1
ATOM 3195 C C . PRO A 1 411 ? 5.051 -14.969 15.975 1.00 94.75 411 PRO A C 1
ATOM 3197 O O . PRO A 1 411 ? 5.995 -14.198 16.096 1.00 94.75 411 PRO A O 1
ATOM 3200 N N . LYS A 1 412 ? 5.229 -16.187 15.458 1.00 95.38 412 LYS A N 1
ATOM 3201 C CA . LYS A 1 412 ? 6.499 -16.669 14.913 1.00 95.38 412 LYS A CA 1
ATOM 3202 C C . LYS A 1 412 ? 6.533 -16.661 13.392 1.00 95.38 412 LYS A C 1
ATOM 3204 O O . LYS A 1 412 ? 7.507 -17.150 12.820 1.00 95.38 412 LYS A O 1
ATOM 3209 N N . ALA A 1 413 ? 5.516 -16.128 12.718 1.00 95.00 413 ALA A N 1
ATOM 3210 C CA . ALA A 1 413 ? 5.426 -16.127 11.261 1.00 95.00 413 ALA A CA 1
ATOM 3211 C C . ALA A 1 413 ? 6.650 -15.515 10.569 1.00 95.00 413 ALA A C 1
ATOM 3213 O O . ALA A 1 413 ? 7.141 -16.049 9.573 1.00 95.00 413 ALA A O 1
ATOM 3214 N N . LEU A 1 414 ? 7.161 -14.419 11.132 1.00 94.56 414 LEU A N 1
ATOM 3215 C CA . LEU A 1 414 ? 8.287 -13.663 10.588 1.00 94.56 414 LEU A CA 1
ATOM 3216 C C . LEU A 1 414 ? 9.653 -14.171 11.083 1.00 94.56 414 LEU A C 1
ATOM 3218 O O . LEU A 1 414 ? 10.690 -13.681 10.637 1.00 94.56 414 LEU A O 1
ATOM 3222 N N . CYS A 1 415 ? 9.684 -15.157 11.987 1.00 92.31 415 CYS A N 1
ATOM 3223 C CA . CYS A 1 415 ? 10.936 -15.670 12.532 1.00 92.31 415 CYS A CA 1
ATOM 3224 C C . CYS A 1 415 ? 11.787 -16.392 11.479 1.00 92.31 415 CYS A C 1
ATOM 3226 O O . CYS A 1 415 ? 11.281 -17.077 10.588 1.00 92.31 415 CYS A O 1
ATOM 3228 N N . GLY A 1 416 ? 13.107 -16.322 11.658 1.00 84.25 416 GLY A N 1
ATOM 3229 C CA . GLY A 1 416 ? 14.087 -17.029 10.829 1.00 84.25 416 GLY A CA 1
ATOM 3230 C C . GLY A 1 416 ? 14.618 -16.227 9.639 1.00 84.25 416 GLY A C 1
ATOM 3231 O O . GLY A 1 416 ? 15.451 -16.752 8.905 1.00 84.25 416 GLY A O 1
ATOM 3232 N N . SER A 1 417 ? 14.176 -14.977 9.460 1.00 83.12 417 SER A N 1
ATOM 3233 C CA . SER A 1 417 ? 14.846 -14.007 8.590 1.00 83.12 417 SER A CA 1
ATOM 3234 C C . SER A 1 417 ? 15.663 -13.026 9.436 1.00 83.12 417 SER A C 1
ATOM 3236 O O . SER A 1 417 ? 15.114 -12.096 10.023 1.00 83.12 417 SER A O 1
ATOM 3238 N N . ASP A 1 418 ? 16.981 -13.225 9.483 1.00 83.94 418 ASP A N 1
ATOM 3239 C CA . ASP A 1 418 ? 17.906 -12.382 10.260 1.00 83.94 418 ASP A CA 1
ATOM 3240 C C . ASP A 1 418 ? 18.198 -11.026 9.587 1.00 83.94 418 ASP A C 1
ATOM 3242 O O . ASP A 1 418 ? 18.958 -10.212 10.112 1.00 83.94 418 ASP A O 1
ATOM 3246 N N . THR A 1 419 ? 17.646 -10.788 8.395 1.00 93.25 419 THR A N 1
ATOM 3247 C CA . THR A 1 419 ? 17.907 -9.594 7.577 1.00 93.25 419 THR A CA 1
ATOM 3248 C C . THR A 1 419 ? 16.666 -8.750 7.311 1.00 93.25 419 THR A C 1
ATOM 3250 O O . THR A 1 419 ? 16.763 -7.767 6.576 1.00 93.25 419 THR A O 1
ATOM 3253 N N . LEU A 1 420 ? 15.510 -9.131 7.864 1.00 95.69 420 LEU A N 1
ATOM 3254 C CA . LEU A 1 420 ? 14.230 -8.490 7.576 1.00 95.69 420 LEU A CA 1
ATOM 3255 C C . LEU A 1 420 ? 14.239 -7.040 8.077 1.00 95.69 420 LEU A C 1
ATOM 3257 O O . LEU A 1 420 ? 14.397 -6.809 9.274 1.00 95.69 420 LEU A O 1
ATOM 3261 N N . GLY A 1 421 ? 14.101 -6.089 7.154 1.00 96.19 421 GLY A N 1
ATOM 3262 C CA . GLY A 1 421 ? 14.149 -4.650 7.402 1.00 96.19 421 GLY A CA 1
ATOM 3263 C C . GLY A 1 421 ? 12.784 -3.997 7.214 1.00 96.19 421 GLY A C 1
ATOM 3264 O O . GLY A 1 421 ? 12.237 -3.443 8.164 1.00 96.19 421 GLY A O 1
ATOM 3265 N N . ASP A 1 422 ? 12.210 -4.105 6.019 1.00 97.88 422 ASP A N 1
ATOM 3266 C CA . ASP A 1 422 ? 10.984 -3.394 5.663 1.00 97.88 422 ASP A CA 1
ATOM 3267 C C . ASP A 1 422 ? 9.810 -4.372 5.582 1.00 97.88 422 ASP A C 1
ATOM 3269 O O . ASP A 1 422 ? 9.816 -5.317 4.785 1.00 97.88 422 ASP A O 1
ATOM 3273 N N . VAL A 1 423 ? 8.797 -4.151 6.420 1.00 98.25 423 VAL A N 1
ATOM 3274 C CA . VAL A 1 423 ? 7.631 -5.031 6.539 1.00 98.25 423 VAL A CA 1
ATOM 3275 C C . VAL A 1 423 ? 6.351 -4.231 6.348 1.00 98.25 423 VAL A C 1
ATOM 3277 O O . VAL A 1 423 ? 6.064 -3.302 7.103 1.00 98.25 423 VAL A O 1
ATOM 3280 N N . TYR A 1 424 ? 5.559 -4.633 5.355 1.00 98.56 424 TYR A N 1
ATOM 3281 C CA . TYR A 1 424 ? 4.271 -4.019 5.051 1.00 98.56 424 TYR A CA 1
ATOM 3282 C C . TYR A 1 424 ? 3.132 -4.997 5.333 1.00 98.56 424 TYR A C 1
ATOM 3284 O O . TYR A 1 424 ? 3.034 -6.049 4.699 1.00 98.56 424 TYR A O 1
ATOM 3292 N N . LEU A 1 425 ? 2.277 -4.638 6.288 1.00 98.19 425 LEU A N 1
ATOM 3293 C CA . LEU A 1 425 ? 1.140 -5.420 6.779 1.00 98.19 425 LEU A CA 1
ATOM 3294 C C . LEU A 1 425 ? -0.163 -4.600 6.743 1.00 98.19 425 LEU A C 1
ATOM 3296 O O . LEU A 1 425 ? -1.105 -4.875 7.492 1.00 98.19 425 LEU A O 1
ATOM 3300 N N . SER A 1 426 ? -0.236 -3.605 5.866 1.00 98.44 426 SER A N 1
ATOM 3301 C CA . SER A 1 426 ? -1.370 -2.693 5.752 1.00 98.44 426 SER A CA 1
ATOM 3302 C C . SER A 1 426 ? -2.579 -3.343 5.072 1.00 98.44 426 SER A C 1
ATOM 3304 O O . SER A 1 426 ? -2.444 -4.319 4.329 1.00 98.44 426 SER A O 1
ATOM 3306 N N . TYR A 1 427 ? -3.779 -2.793 5.278 1.00 97.81 427 TYR A N 1
ATOM 3307 C CA . TYR A 1 427 ? -5.021 -3.266 4.631 1.00 97.81 427 TYR A CA 1
ATOM 3308 C C . TYR A 1 427 ? -5.388 -4.735 4.921 1.00 97.81 427 TYR A C 1
ATOM 3310 O O . TYR A 1 427 ? -6.080 -5.385 4.133 1.00 97.81 427 TYR A O 1
ATOM 3318 N N . ASN A 1 428 ? -4.930 -5.286 6.045 1.00 97.31 428 ASN A N 1
ATOM 3319 C CA . ASN A 1 428 ? -5.160 -6.684 6.414 1.00 97.31 428 ASN A CA 1
ATOM 3320 C C . ASN A 1 428 ? -6.321 -6.887 7.388 1.00 97.31 428 ASN A C 1
ATOM 3322 O O . ASN A 1 428 ? -6.586 -8.024 7.754 1.00 97.31 428 ASN A O 1
ATOM 3326 N N . GLY A 1 429 ? -7.012 -5.827 7.818 1.00 95.62 429 GLY A N 1
ATOM 3327 C CA . GLY A 1 429 ? -8.117 -5.939 8.775 1.00 95.62 429 GLY A CA 1
ATOM 3328 C C . GLY A 1 429 ? -7.707 -6.546 10.122 1.00 95.62 429 GLY A C 1
ATOM 3329 O O . GLY A 1 429 ? -8.535 -7.163 10.788 1.00 95.62 429 GLY A O 1
ATOM 3330 N N . LEU A 1 430 ? -6.434 -6.413 10.513 1.00 96.94 430 LEU A N 1
ATOM 3331 C CA . LEU A 1 430 ? -5.925 -6.959 11.770 1.00 96.94 430 LEU A CA 1
ATOM 3332 C C . LEU A 1 430 ? -6.662 -6.325 12.955 1.00 96.94 430 LEU A C 1
ATOM 3334 O O . LEU A 1 430 ? -6.721 -5.104 13.054 1.00 96.94 430 LEU A O 1
ATOM 3338 N N . LEU A 1 431 ? -7.194 -7.156 13.848 1.00 94.94 431 LEU A N 1
ATOM 3339 C CA . LEU A 1 431 ? -7.863 -6.768 15.093 1.00 94.94 431 LEU A CA 1
ATOM 3340 C C . LEU A 1 431 ? -6.876 -6.696 16.259 1.00 94.94 431 LEU A C 1
ATOM 3342 O O . LEU A 1 431 ? -7.025 -5.866 17.153 1.00 94.94 431 LEU A O 1
ATOM 3346 N N . SER A 1 432 ? -5.867 -7.571 16.258 1.00 93.56 432 SER A N 1
ATOM 3347 C CA . SER A 1 432 ? -4.827 -7.615 17.284 1.00 93.56 432 SER A CA 1
ATOM 3348 C C . SER A 1 432 ? -3.527 -8.229 16.765 1.00 93.56 432 SER A C 1
ATOM 3350 O O . SER A 1 432 ? -3.508 -9.031 15.824 1.00 93.56 432 SER A O 1
ATOM 3352 N N . ILE A 1 433 ? -2.422 -7.866 17.415 1.00 96.62 433 ILE A N 1
ATOM 3353 C CA . ILE A 1 433 ? -1.088 -8.417 17.165 1.00 96.62 433 ILE A CA 1
ATOM 3354 C C . ILE A 1 433 ? -0.535 -8.894 18.502 1.00 96.62 433 ILE A C 1
ATOM 3356 O O . ILE A 1 433 ? -0.540 -8.152 19.483 1.00 96.62 433 ILE A O 1
ATOM 3360 N N . ALA A 1 434 ? -0.070 -10.141 18.555 1.00 95.75 434 ALA A N 1
ATOM 3361 C CA . ALA A 1 434 ? 0.438 -10.707 19.795 1.00 95.75 434 ALA A CA 1
ATOM 3362 C C . ALA A 1 434 ? 1.723 -9.984 20.253 1.00 95.75 434 ALA A C 1
ATOM 3364 O O . ALA A 1 434 ? 2.578 -9.697 19.411 1.00 95.75 434 ALA A O 1
ATOM 3365 N N . PRO A 1 435 ? 1.947 -9.787 21.564 1.00 96.00 435 PRO A N 1
ATOM 3366 C CA . PRO A 1 435 ? 3.089 -9.010 22.068 1.00 96.00 435 PRO A CA 1
ATOM 3367 C C . PRO A 1 435 ? 4.463 -9.576 21.673 1.00 96.00 435 PRO A C 1
ATOM 3369 O O . PRO A 1 435 ? 5.447 -8.856 21.561 1.00 96.00 435 PRO A O 1
ATOM 3372 N N . THR A 1 436 ? 4.544 -10.886 21.426 1.00 94.94 436 THR A N 1
ATOM 3373 C CA . THR A 1 436 ? 5.791 -11.590 21.092 1.00 94.94 436 THR A CA 1
ATOM 3374 C C . THR A 1 436 ? 6.109 -11.628 19.595 1.00 94.94 436 THR A C 1
ATOM 3376 O O . THR A 1 436 ? 7.147 -12.171 19.218 1.00 94.94 436 THR A O 1
ATOM 3379 N N . THR A 1 437 ? 5.257 -11.044 18.743 1.00 95.56 437 THR A N 1
ATOM 3380 C CA . THR A 1 437 ? 5.339 -11.159 17.273 1.00 95.56 437 THR A CA 1
ATOM 3381 C C . THR A 1 437 ? 6.696 -10.726 16.713 1.00 95.56 437 THR A C 1
ATOM 3383 O O . THR A 1 437 ? 7.260 -11.384 15.842 1.00 95.56 437 THR A O 1
ATOM 3386 N N . PHE A 1 438 ? 7.259 -9.635 17.234 1.00 95.75 438 PHE A N 1
ATOM 3387 C CA . PHE A 1 438 ? 8.502 -9.057 16.714 1.00 95.75 438 PHE A CA 1
ATOM 3388 C C . PHE A 1 438 ? 9.756 -9.460 17.502 1.00 95.75 438 PHE A C 1
ATOM 3390 O O . PHE A 1 438 ? 10.857 -8.987 17.218 1.00 95.75 438 PHE A O 1
ATOM 3397 N N . GLN A 1 439 ? 9.629 -10.368 18.475 1.00 93.88 439 GLN A N 1
ATOM 3398 C CA . GLN A 1 439 ? 10.727 -10.749 19.371 1.00 93.88 439 GLN A CA 1
ATOM 3399 C C . GLN A 1 439 ? 11.917 -11.388 18.634 1.00 93.88 439 GLN A C 1
ATOM 3401 O O . GLN A 1 439 ? 13.061 -11.257 19.065 1.00 93.88 439 GLN A O 1
ATOM 3406 N N . CYS A 1 440 ? 11.655 -12.084 17.527 1.00 92.88 440 CYS A N 1
ATOM 3407 C CA . CYS A 1 440 ? 12.662 -12.769 16.714 1.00 92.88 440 CYS A CA 1
ATOM 3408 C C . CYS A 1 440 ? 13.088 -11.983 15.462 1.00 92.88 440 CYS A C 1
ATOM 3410 O O . CYS A 1 440 ? 13.888 -12.496 14.685 1.00 92.88 440 CYS A O 1
ATOM 3412 N N . THR A 1 441 ? 12.573 -10.766 15.261 1.00 94.25 441 THR A N 1
ATOM 3413 C CA . THR A 1 441 ? 12.880 -9.909 14.102 1.00 94.25 441 THR A CA 1
ATOM 3414 C C . THR A 1 441 ? 13.329 -8.509 14.541 1.00 94.25 441 THR A C 1
ATOM 3416 O O . THR A 1 441 ? 12.733 -7.512 14.131 1.00 94.25 441 THR A O 1
ATOM 3419 N N . PRO A 1 442 ? 14.382 -8.388 15.374 1.00 94.38 442 PRO A N 1
ATOM 3420 C CA . PRO A 1 442 ? 14.840 -7.094 15.894 1.00 94.38 442 PRO A CA 1
ATOM 3421 C C . PRO A 1 442 ? 15.488 -6.197 14.825 1.00 94.38 442 PRO A C 1
ATOM 3423 O O . PRO A 1 442 ? 15.843 -5.053 15.104 1.00 94.38 442 PRO A O 1
ATOM 3426 N N . THR A 1 443 ? 15.696 -6.725 13.617 1.00 95.00 443 THR A N 1
ATOM 3427 C CA . THR A 1 443 ? 16.322 -6.032 12.488 1.00 95.00 443 THR A CA 1
ATOM 3428 C C . THR A 1 443 ? 15.372 -5.124 11.715 1.00 95.00 443 THR A C 1
ATOM 3430 O O . THR A 1 443 ? 15.856 -4.357 10.886 1.00 95.00 443 THR A O 1
ATOM 3433 N N . ILE A 1 444 ? 14.059 -5.195 11.975 1.00 97.50 444 ILE A N 1
ATOM 3434 C CA . ILE A 1 444 ? 13.055 -4.396 11.265 1.00 97.50 444 ILE A CA 1
ATOM 3435 C C . ILE A 1 444 ? 13.341 -2.904 11.471 1.00 97.50 444 ILE A C 1
ATOM 3437 O O . ILE A 1 444 ? 13.508 -2.424 12.594 1.00 97.50 444 ILE A O 1
ATOM 3441 N N . THR A 1 445 ? 13.399 -2.185 10.356 1.00 96.12 445 THR A N 1
ATOM 3442 C CA . THR A 1 445 ? 13.685 -0.754 10.248 1.00 96.12 445 THR A CA 1
ATOM 3443 C C . THR A 1 445 ? 12.454 0.061 9.874 1.00 96.12 445 THR A C 1
ATOM 3445 O O . THR A 1 445 ? 12.324 1.193 10.344 1.00 96.12 445 THR A O 1
ATOM 3448 N N . MET A 1 446 ? 11.546 -0.514 9.079 1.00 97.81 446 MET A N 1
ATOM 3449 C CA . MET A 1 446 ? 10.263 0.088 8.722 1.00 97.81 446 MET A CA 1
ATOM 3450 C C . MET A 1 446 ? 9.122 -0.901 8.935 1.00 97.81 446 MET A C 1
ATOM 3452 O O . MET A 1 446 ? 9.180 -2.036 8.453 1.00 97.81 446 MET A O 1
ATOM 3456 N N . LEU A 1 447 ? 8.064 -0.449 9.602 1.00 98.44 447 LEU A N 1
ATOM 3457 C CA . LEU A 1 447 ? 6.868 -1.246 9.840 1.00 98.44 447 LEU A CA 1
ATOM 3458 C C . LEU A 1 447 ? 5.614 -0.453 9.468 1.00 98.44 447 LEU A C 1
ATOM 3460 O O . LEU A 1 447 ? 5.340 0.591 10.057 1.00 98.44 447 LEU A O 1
ATOM 3464 N N . TYR A 1 448 ? 4.849 -0.983 8.515 1.00 98.62 448 TYR A N 1
ATOM 3465 C CA . TYR A 1 448 ? 3.583 -0.402 8.072 1.00 98.62 448 TYR A CA 1
ATOM 3466 C C . TYR A 1 448 ? 2.416 -1.278 8.519 1.00 98.62 448 TYR A C 1
ATOM 3468 O O . TYR A 1 448 ? 2.318 -2.447 8.139 1.00 98.62 448 TYR A O 1
ATOM 3476 N N . LEU A 1 449 ? 1.539 -0.701 9.337 1.00 98.50 449 LEU A N 1
ATOM 3477 C CA . LEU A 1 449 ? 0.355 -1.330 9.922 1.00 98.50 449 LEU A CA 1
ATOM 3478 C C . LEU A 1 449 ? -0.919 -0.513 9.657 1.00 98.50 449 LEU A C 1
ATOM 3480 O O . LEU A 1 449 ? -1.948 -0.756 10.294 1.00 98.50 449 LEU A O 1
ATOM 3484 N N . HIS A 1 450 ? -0.880 0.425 8.712 1.00 98.44 450 HIS A N 1
ATOM 3485 C CA . HIS A 1 450 ? -2.010 1.299 8.432 1.00 98.44 450 HIS A CA 1
ATOM 3486 C C . HIS A 1 450 ? -3.211 0.581 7.809 1.00 98.44 450 HIS A C 1
ATOM 3488 O O . HIS A 1 450 ? -3.080 -0.488 7.201 1.00 98.44 450 HIS A O 1
ATOM 3494 N N . HIS A 1 451 ? -4.396 1.185 7.922 1.00 98.38 451 HIS A N 1
ATOM 3495 C CA . HIS A 1 451 ? -5.650 0.627 7.396 1.00 98.38 451 HIS A CA 1
ATOM 3496 C C . HIS A 1 451 ? -5.918 -0.803 7.904 1.00 98.38 451 HIS A C 1
ATOM 3498 O O . HIS A 1 451 ? -6.296 -1.707 7.152 1.00 98.38 451 HIS A O 1
ATOM 3504 N N . ASN A 1 452 ? -5.687 -1.020 9.195 1.00 98.31 452 ASN A N 1
ATOM 3505 C CA . ASN A 1 452 ? -6.111 -2.218 9.910 1.00 98.31 452 ASN A CA 1
ATOM 3506 C C . ASN A 1 452 ? -7.252 -1.850 10.873 1.00 98.31 452 ASN A C 1
ATOM 3508 O O . ASN A 1 452 ? -7.846 -0.780 10.775 1.00 98.31 452 ASN A O 1
ATOM 3512 N N . ASN A 1 453 ? -7.631 -2.764 11.758 1.00 96.75 453 ASN A N 1
ATOM 3513 C CA . ASN A 1 453 ? -8.726 -2.565 12.701 1.00 96.75 453 ASN A CA 1
ATOM 3514 C C . ASN A 1 453 ? -8.243 -2.737 14.152 1.00 96.75 453 ASN A C 1
ATOM 3516 O O . ASN A 1 453 ? -8.964 -3.277 14.992 1.00 96.75 453 ASN A O 1
ATOM 3520 N N . LEU A 1 454 ? -6.997 -2.324 14.427 1.00 97.31 454 LEU A N 1
ATOM 3521 C CA . LEU A 1 454 ? -6.374 -2.452 15.743 1.00 97.31 454 LEU A CA 1
ATOM 3522 C C . LEU A 1 454 ? -7.050 -1.496 16.724 1.00 97.31 454 LEU A C 1
ATOM 3524 O O . LEU A 1 454 ? -7.081 -0.292 16.484 1.00 97.31 454 LEU A O 1
ATOM 3528 N N . THR A 1 455 ? -7.562 -2.021 17.835 1.00 92.56 455 THR A N 1
ATOM 3529 C CA . THR A 1 455 ? -8.222 -1.223 18.886 1.00 92.56 455 THR A CA 1
ATOM 3530 C C . THR A 1 455 ? -7.298 -0.899 20.057 1.00 92.56 455 THR A C 1
ATOM 3532 O O . THR A 1 455 ? -7.502 0.088 20.763 1.00 92.56 455 THR A O 1
ATOM 3535 N N . SER A 1 456 ? -6.261 -1.712 20.260 1.00 92.56 456 SER A N 1
ATOM 3536 C CA . SER A 1 456 ? -5.239 -1.522 21.284 1.00 92.56 456 SER A CA 1
ATOM 3537 C C . SER A 1 456 ? -3.894 -2.085 20.832 1.00 92.56 456 SER A C 1
ATOM 3539 O O . SER A 1 456 ? -3.803 -2.889 19.900 1.00 92.56 456 SER A O 1
ATOM 3541 N N . ILE A 1 457 ? -2.835 -1.645 21.508 1.00 96.12 457 ILE A N 1
ATOM 3542 C CA . ILE A 1 457 ? -1.469 -2.128 21.320 1.00 96.12 457 ILE A CA 1
ATOM 3543 C C . ILE A 1 457 ? -0.954 -2.572 22.684 1.00 96.12 457 ILE A C 1
ATOM 3545 O O . ILE A 1 457 ? -1.053 -1.826 23.659 1.00 96.12 457 ILE A O 1
ATOM 3549 N N . ASP A 1 458 ? -0.400 -3.782 22.755 1.00 96.50 458 ASP A N 1
ATOM 3550 C CA . ASP A 1 458 ? 0.321 -4.207 23.951 1.00 96.50 458 ASP A CA 1
ATOM 3551 C C . ASP A 1 458 ? 1.589 -3.353 24.118 1.00 96.50 458 ASP A C 1
ATOM 3553 O O . ASP A 1 458 ? 2.349 -3.227 23.150 1.00 96.50 458 ASP A O 1
ATOM 3557 N N . PRO A 1 459 ? 1.869 -2.806 25.316 1.00 95.50 459 PRO A N 1
ATOM 3558 C CA . PRO A 1 459 ? 3.012 -1.922 25.520 1.00 95.50 459 PRO A CA 1
ATOM 3559 C C . PRO A 1 459 ? 4.352 -2.542 25.112 1.00 95.50 459 PRO A C 1
ATOM 3561 O O . PRO A 1 459 ? 5.246 -1.822 24.691 1.00 95.50 459 PRO A O 1
ATOM 3564 N N . SER A 1 460 ? 4.501 -3.866 25.200 1.00 95.94 460 SER A N 1
ATOM 3565 C CA . SER A 1 460 ? 5.754 -4.565 24.900 1.00 95.94 460 SER A CA 1
ATOM 3566 C C . SER A 1 460 ? 5.951 -4.939 23.430 1.00 95.94 460 SER A C 1
ATOM 3568 O O . SER A 1 460 ? 7.045 -5.371 23.056 1.00 95.94 460 SER A O 1
ATOM 3570 N N . LEU A 1 461 ? 4.932 -4.750 22.581 1.00 97.44 461 LEU A N 1
ATOM 3571 C CA . LEU A 1 461 ? 4.917 -5.238 21.198 1.00 97.44 461 LEU A CA 1
ATOM 3572 C C . LEU A 1 461 ? 6.131 -4.771 20.381 1.00 97.44 461 LEU A C 1
ATOM 3574 O O . LEU A 1 461 ? 6.728 -5.560 19.646 1.00 97.44 461 LEU A O 1
ATOM 3578 N N . PHE A 1 462 ? 6.499 -3.493 20.501 1.00 97.31 462 PHE A N 1
ATOM 3579 C CA . PHE A 1 462 ? 7.566 -2.892 19.698 1.00 97.31 462 PHE A CA 1
ATOM 3580 C C . PHE A 1 462 ? 8.923 -2.845 20.400 1.00 97.31 462 PHE A C 1
ATOM 3582 O O . PHE A 1 462 ? 9.921 -2.586 19.734 1.00 97.31 462 PHE A O 1
ATOM 3589 N N . HIS A 1 463 ? 9.009 -3.149 21.701 1.00 95.94 463 HIS A N 1
ATOM 3590 C CA . HIS A 1 463 ? 10.267 -3.093 22.469 1.00 95.94 463 HIS A CA 1
ATOM 3591 C C . HIS A 1 463 ? 11.450 -3.834 21.814 1.00 95.94 463 HIS A C 1
ATOM 3593 O O . HIS A 1 463 ? 12.576 -3.342 21.906 1.00 95.94 463 HIS A O 1
ATOM 3599 N N . PRO A 1 464 ? 11.266 -4.983 21.128 1.00 95.94 464 PRO A N 1
ATOM 3600 C CA . PRO A 1 464 ? 12.372 -5.660 20.446 1.00 95.94 464 PRO A CA 1
ATOM 3601 C C . PRO A 1 464 ? 12.964 -4.886 19.252 1.00 95.94 464 PRO A C 1
ATOM 3603 O O . PRO A 1 464 ? 14.105 -5.145 18.859 1.00 95.94 464 PRO A O 1
ATOM 3606 N N . LEU A 1 465 ? 12.218 -3.950 18.658 1.00 96.19 465 LEU A N 1
ATOM 3607 C CA . LEU A 1 465 ? 12.529 -3.303 17.378 1.00 96.19 465 LEU A CA 1
ATOM 3608 C C . LEU A 1 465 ? 13.477 -2.103 17.519 1.00 96.19 465 LEU A C 1
ATOM 3610 O O . LEU A 1 465 ? 13.234 -1.021 17.000 1.00 96.19 465 LEU A O 1
ATOM 3614 N N . THR A 1 466 ? 14.615 -2.294 18.182 1.00 93.56 466 THR A N 1
ATOM 3615 C CA . THR A 1 466 ? 15.601 -1.222 18.459 1.00 93.56 466 THR A CA 1
ATOM 3616 C C . THR A 1 466 ? 16.199 -0.542 17.214 1.00 93.56 466 THR A C 1
ATOM 3618 O O . THR A 1 466 ? 16.896 0.469 17.329 1.00 93.56 466 THR A O 1
ATOM 3621 N N . GLN A 1 467 ? 15.987 -1.106 16.019 1.00 94.00 467 GLN A N 1
ATOM 3622 C CA . GLN A 1 467 ? 16.430 -0.540 14.740 1.00 94.00 467 GLN A CA 1
ATOM 3623 C C . GLN A 1 467 ? 15.340 0.256 14.004 1.00 94.00 467 GLN A C 1
ATOM 3625 O O . GLN A 1 467 ? 15.641 0.862 12.973 1.00 94.00 467 GLN A O 1
ATOM 3630 N N . LEU A 1 468 ? 14.110 0.275 14.524 1.00 95.12 468 LEU A N 1
ATOM 3631 C CA . LEU A 1 468 ? 12.959 0.904 13.891 1.00 95.12 468 LEU A CA 1
ATOM 3632 C C . LEU A 1 468 ? 13.146 2.418 13.806 1.00 95.12 468 LEU A C 1
ATOM 3634 O O . LEU A 1 468 ? 13.438 3.073 14.807 1.00 95.12 468 LEU A O 1
ATOM 3638 N N . TRP A 1 469 ? 12.958 2.964 12.608 1.00 92.19 469 TRP A N 1
ATOM 3639 C CA . TRP A 1 469 ? 12.994 4.407 12.375 1.00 92.19 469 TRP A CA 1
ATOM 3640 C C . TRP A 1 469 ? 11.718 4.954 11.727 1.00 92.19 469 TRP A C 1
ATOM 3642 O O . TRP A 1 469 ? 11.483 6.163 11.799 1.00 92.19 469 TRP A O 1
ATOM 3652 N N . TRP A 1 470 ? 10.875 4.072 11.176 1.00 93.69 470 TRP A N 1
ATOM 3653 C CA . TRP A 1 470 ? 9.560 4.394 10.625 1.00 93.69 470 TRP A CA 1
ATOM 3654 C C . TRP A 1 470 ? 8.493 3.422 11.137 1.00 93.69 470 TRP A C 1
ATOM 3656 O O . TRP A 1 470 ? 8.620 2.208 10.947 1.00 93.69 470 TRP A O 1
ATOM 3666 N N . LEU A 1 471 ? 7.435 3.959 11.744 1.00 95.88 471 LEU A N 1
ATOM 3667 C CA . LEU A 1 471 ? 6.273 3.200 12.197 1.00 95.88 471 LEU A CA 1
ATOM 3668 C C . LEU A 1 471 ? 4.987 3.888 11.743 1.00 95.88 471 LEU A C 1
ATOM 3670 O O . LEU A 1 471 ? 4.727 5.026 12.124 1.00 95.88 471 LEU A O 1
ATOM 3674 N N . ASP A 1 472 ? 4.173 3.180 10.970 1.00 97.69 472 ASP A N 1
ATOM 3675 C CA . ASP A 1 472 ? 2.884 3.684 10.502 1.00 97.69 472 ASP A CA 1
ATOM 3676 C C . ASP A 1 472 ? 1.733 2.877 11.112 1.00 97.69 472 ASP A C 1
ATOM 3678 O O . ASP A 1 472 ? 1.564 1.691 10.817 1.00 97.69 472 ASP A O 1
ATOM 3682 N N . LEU A 1 473 ? 0.966 3.529 11.984 1.00 98.00 473 LEU A N 1
ATOM 3683 C CA . LEU A 1 473 ? -0.213 3.013 12.683 1.00 98.00 473 LEU A CA 1
ATOM 3684 C C . LEU A 1 473 ? -1.486 3.779 12.285 1.00 98.00 473 LEU A C 1
ATOM 3686 O O . LEU A 1 473 ? -2.511 3.668 12.966 1.00 98.00 473 LEU A O 1
ATOM 3690 N N . SER A 1 474 ? -1.443 4.544 11.194 1.00 98.12 474 SER A N 1
ATOM 3691 C CA . SER A 1 474 ? -2.569 5.358 10.738 1.00 98.12 474 SER A CA 1
ATOM 3692 C C . SER A 1 474 ? -3.789 4.523 10.332 1.00 98.12 474 SER A C 1
ATOM 3694 O O . SER A 1 474 ? -3.676 3.330 10.040 1.00 98.12 474 SER A O 1
ATOM 3696 N N . TYR A 1 475 ? -4.982 5.120 10.304 1.00 97.81 475 TYR A N 1
ATOM 3697 C CA . TYR A 1 475 ? -6.217 4.441 9.878 1.00 97.81 475 TYR A CA 1
ATOM 3698 C C . TYR A 1 475 ? -6.456 3.114 10.624 1.00 97.81 475 TYR A C 1
ATOM 3700 O O . TYR A 1 475 ? -6.710 2.071 10.016 1.00 97.81 475 TYR A O 1
ATOM 3708 N N . ASN A 1 476 ? -6.322 3.143 11.949 1.00 98.12 476 ASN A N 1
ATOM 3709 C CA . ASN A 1 476 ? -6.685 2.053 12.855 1.00 98.12 476 ASN A CA 1
ATOM 3710 C C . ASN A 1 476 ? -7.826 2.519 13.780 1.00 98.12 476 ASN A C 1
ATOM 3712 O O . ASN A 1 476 ? -8.486 3.519 13.515 1.00 98.12 476 ASN A O 1
ATOM 3716 N N . GLN A 1 477 ? -8.118 1.773 14.843 1.00 95.62 477 GLN A N 1
ATOM 3717 C CA . GLN A 1 477 ? -9.189 2.076 15.801 1.00 95.62 477 GLN A CA 1
ATOM 3718 C C . GLN A 1 477 ? -8.633 2.358 17.206 1.00 95.62 477 GLN A C 1
ATOM 3720 O O . GLN A 1 477 ? -9.309 2.113 18.209 1.00 95.62 477 GLN A O 1
ATOM 3725 N N . LEU A 1 478 ? -7.386 2.831 17.302 1.00 96.38 478 LEU A N 1
ATOM 3726 C CA . LEU A 1 478 ? -6.704 3.027 18.580 1.00 96.38 478 LEU A CA 1
ATOM 3727 C C . LEU A 1 478 ? -7.327 4.193 19.347 1.00 96.38 478 LEU A C 1
ATOM 3729 O O . LEU A 1 478 ? -7.473 5.285 18.811 1.00 96.38 478 LEU A O 1
ATOM 3733 N N . SER A 1 479 ? -7.657 3.978 20.618 1.00 93.06 479 SER A N 1
ATOM 3734 C CA . SER A 1 479 ? -8.191 5.021 21.513 1.00 93.06 479 SER A CA 1
ATOM 3735 C C . SER A 1 479 ? -7.285 5.321 22.713 1.00 93.06 479 SER A C 1
ATOM 3737 O O . SER A 1 479 ? -7.516 6.283 23.453 1.00 93.06 479 SER A O 1
ATOM 3739 N N . TYR A 1 480 ? -6.235 4.513 22.895 1.00 94.44 480 TYR A N 1
ATOM 3740 C CA . TYR A 1 480 ? -5.227 4.659 23.939 1.00 94.44 480 TYR A CA 1
ATOM 3741 C C . TYR A 1 480 ? -3.884 4.045 23.518 1.00 94.44 480 TYR A C 1
ATOM 3743 O O . TYR A 1 480 ? -3.856 2.972 22.914 1.00 94.44 480 TYR A O 1
ATOM 3751 N N . VAL A 1 481 ? -2.776 4.704 23.872 1.00 95.75 481 VAL A N 1
ATOM 3752 C CA . VAL A 1 481 ? -1.408 4.178 23.739 1.00 95.75 481 VAL A CA 1
ATOM 3753 C C . VAL A 1 481 ? -0.674 4.376 25.063 1.00 95.75 481 VAL A C 1
ATOM 3755 O O . VAL A 1 481 ? -0.532 5.498 25.552 1.00 95.75 481 VAL A O 1
ATOM 3758 N N . ALA A 1 482 ? -0.184 3.282 25.650 1.00 94.44 482 ALA A N 1
ATOM 3759 C CA . ALA A 1 482 ? 0.516 3.343 26.928 1.00 94.44 482 ALA A CA 1
ATOM 3760 C C . ALA A 1 482 ? 1.826 4.153 26.808 1.00 94.44 482 ALA A C 1
ATOM 3762 O O . ALA A 1 482 ? 2.501 4.055 25.776 1.00 94.44 482 ALA A O 1
ATOM 3763 N N . PRO A 1 483 ? 2.236 4.916 27.842 1.00 93.00 483 PRO A N 1
ATOM 3764 C CA . PRO A 1 483 ? 3.426 5.771 27.781 1.00 93.00 483 PRO A CA 1
ATOM 3765 C C . PRO A 1 483 ? 4.731 5.040 27.435 1.00 93.00 483 PRO A C 1
ATOM 3767 O O . PRO A 1 483 ? 5.640 5.639 26.873 1.00 93.00 483 PRO A O 1
ATOM 3770 N N . ASP A 1 484 ? 4.832 3.755 27.766 1.00 93.44 484 ASP A N 1
ATOM 3771 C CA . ASP A 1 484 ? 5.997 2.898 27.547 1.00 93.44 484 ASP A CA 1
ATOM 3772 C C . ASP A 1 484 ? 5.916 2.054 26.264 1.00 93.44 484 ASP A C 1
ATOM 3774 O O . ASP A 1 484 ? 6.834 1.283 25.994 1.00 93.44 484 ASP A O 1
ATOM 3778 N N . THR A 1 485 ? 4.881 2.227 25.431 1.00 95.19 485 THR A N 1
ATOM 3779 C CA . THR A 1 485 ? 4.691 1.453 24.183 1.00 95.19 485 THR A CA 1
ATOM 3780 C C . THR A 1 485 ? 5.888 1.548 23.229 1.00 95.19 485 THR A C 1
ATOM 3782 O O . THR A 1 485 ? 6.241 0.583 22.552 1.00 95.19 485 THR A O 1
ATOM 3785 N N . PHE A 1 486 ? 6.548 2.709 23.187 1.00 93.06 486 PHE A N 1
ATOM 3786 C CA . PHE A 1 486 ? 7.694 2.974 22.310 1.00 93.06 486 PHE A CA 1
ATOM 3787 C C . PHE A 1 486 ? 9.042 2.973 23.046 1.00 93.06 486 PHE A C 1
ATOM 3789 O O . PHE A 1 486 ? 10.041 3.493 22.542 1.00 93.06 486 PHE A O 1
ATOM 3796 N N . LEU A 1 487 ? 9.089 2.399 24.251 1.00 91.44 487 LEU A N 1
ATOM 3797 C CA . LEU A 1 487 ? 10.305 2.340 25.054 1.00 91.44 487 LEU A CA 1
ATOM 3798 C C . LEU A 1 487 ? 11.431 1.604 24.305 1.00 91.44 487 LEU A C 1
ATOM 3800 O O . LEU A 1 487 ? 11.252 0.488 23.820 1.00 91.44 487 LEU A O 1
ATOM 3804 N N . GLY A 1 488 ? 12.614 2.225 24.246 1.00 88.56 488 GLY A N 1
ATOM 3805 C CA . GLY A 1 488 ? 13.810 1.660 23.605 1.00 88.56 488 GLY A CA 1
ATOM 3806 C C . GLY A 1 488 ? 13.902 1.870 22.088 1.00 88.56 488 GLY A C 1
ATOM 3807 O O . GLY A 1 488 ? 14.889 1.451 21.480 1.00 88.56 488 GLY A O 1
ATOM 3808 N N . LEU A 1 489 ? 12.925 2.542 21.467 1.00 91.56 489 LEU A N 1
ATOM 3809 C CA . LEU A 1 489 ? 12.941 2.892 20.042 1.00 91.56 489 LEU A CA 1
ATOM 3810 C C . LEU A 1 489 ? 13.758 4.170 19.771 1.00 91.56 489 LEU A C 1
ATOM 3812 O O . LEU A 1 489 ? 13.276 5.131 19.177 1.00 91.56 489 LEU A O 1
ATOM 3816 N N . ASP A 1 490 ? 15.023 4.186 20.193 1.00 85.94 490 ASP A N 1
ATOM 3817 C CA . ASP A 1 490 ? 15.884 5.385 20.171 1.00 85.94 490 ASP A CA 1
ATOM 3818 C C . ASP A 1 490 ? 16.186 5.921 18.757 1.00 85.94 490 ASP A C 1
ATOM 3820 O O . ASP A 1 490 ? 16.669 7.043 18.598 1.00 85.94 490 ASP A O 1
ATOM 3824 N N . LYS A 1 491 ? 15.937 5.105 17.725 1.00 88.12 491 LYS A N 1
ATOM 3825 C CA . LYS A 1 491 ? 16.122 5.451 16.310 1.00 88.12 491 LYS A CA 1
ATOM 3826 C C . LYS A 1 491 ? 14.838 5.901 15.615 1.00 88.12 491 LYS A C 1
ATOM 3828 O O . LYS A 1 491 ? 14.906 6.221 14.430 1.00 88.12 491 LYS A O 1
ATOM 3833 N N . LEU A 1 492 ? 13.700 5.919 16.313 1.00 86.62 492 LEU A N 1
ATOM 3834 C CA . LEU A 1 492 ? 12.412 6.275 15.729 1.00 86.62 492 LEU A CA 1
ATOM 3835 C C . LEU A 1 492 ? 12.399 7.747 15.315 1.00 86.62 492 LEU A C 1
ATOM 3837 O O . LEU A 1 492 ? 12.549 8.627 16.159 1.00 86.62 492 LEU A O 1
ATOM 3841 N N . ILE A 1 493 ? 12.232 7.990 14.012 1.00 83.69 493 ILE A N 1
ATOM 3842 C CA . ILE A 1 493 ? 12.199 9.332 13.412 1.00 83.69 493 ILE A CA 1
ATOM 3843 C C . ILE A 1 493 ? 10.781 9.718 12.996 1.00 83.69 493 ILE A C 1
ATOM 3845 O O . ILE A 1 493 ? 10.443 10.904 12.991 1.00 83.69 493 ILE A O 1
ATOM 3849 N N . SER A 1 494 ? 9.963 8.723 12.656 1.00 85.19 494 SER A N 1
ATOM 3850 C CA . SER A 1 494 ? 8.585 8.911 12.226 1.00 85.19 494 SER A CA 1
ATOM 3851 C C . SER A 1 494 ? 7.654 7.947 12.946 1.00 85.19 494 SER A C 1
ATOM 3853 O O . SER A 1 494 ? 7.907 6.737 12.961 1.00 85.19 494 SER A O 1
ATOM 3855 N N . VAL A 1 495 ? 6.580 8.496 13.512 1.00 90.44 495 VAL A N 1
ATOM 3856 C CA . VAL A 1 495 ? 5.421 7.733 13.972 1.00 90.44 495 VAL A CA 1
ATOM 3857 C C . VAL A 1 495 ? 4.152 8.387 13.437 1.00 90.44 495 VAL A C 1
ATOM 3859 O O . VAL A 1 495 ? 3.886 9.561 13.708 1.00 90.44 495 VAL A O 1
ATOM 3862 N N . ASP A 1 496 ? 3.388 7.631 12.656 1.00 92.12 496 ASP A N 1
ATOM 3863 C CA . ASP A 1 496 ? 2.109 8.077 12.106 1.00 92.12 496 ASP A CA 1
ATOM 3864 C C . ASP A 1 496 ? 0.958 7.435 12.887 1.00 92.12 496 ASP A C 1
ATOM 3866 O O . ASP A 1 496 ? 0.842 6.210 12.953 1.00 92.12 496 ASP A O 1
ATOM 3870 N N . LEU A 1 497 ? 0.139 8.270 13.522 1.00 95.38 497 LEU A N 1
ATOM 3871 C CA . LEU A 1 497 ? -1.028 7.882 14.317 1.00 95.38 497 LEU A CA 1
ATOM 3872 C C . LEU A 1 497 ? -2.305 8.545 13.783 1.00 95.38 497 LEU A C 1
ATOM 3874 O O . LEU A 1 497 ? -3.306 8.637 14.501 1.00 95.38 497 LEU A O 1
ATOM 3878 N N . THR A 1 498 ? -2.284 9.006 12.532 1.00 95.00 498 THR A N 1
ATOM 3879 C CA . THR A 1 498 ? -3.415 9.705 11.919 1.00 95.00 498 THR A CA 1
ATOM 3880 C C . THR A 1 498 ? -4.647 8.817 11.783 1.00 95.00 498 THR A C 1
ATOM 3882 O O . THR A 1 498 ? -4.537 7.593 11.700 1.00 95.00 498 THR A O 1
ATOM 3885 N N . TYR A 1 499 ? -5.837 9.418 11.779 1.00 95.44 499 TYR A N 1
ATOM 3886 C CA . TYR A 1 499 ? -7.111 8.711 11.586 1.00 95.44 499 TYR A CA 1
ATOM 3887 C C . TYR A 1 499 ? -7.277 7.490 12.510 1.00 95.44 499 TYR A C 1
ATOM 3889 O O . TYR A 1 499 ? -7.580 6.382 12.067 1.00 95.44 499 TYR A O 1
ATOM 3897 N N . ASN A 1 500 ? -7.036 7.690 13.805 1.00 96.25 500 ASN A N 1
ATOM 3898 C CA . ASN A 1 500 ? -7.369 6.744 14.867 1.00 96.25 500 ASN A CA 1
ATOM 3899 C C . ASN A 1 500 ? -8.580 7.271 15.666 1.00 96.25 500 ASN A C 1
ATOM 3901 O O . ASN A 1 500 ? -9.292 8.173 15.227 1.00 96.25 500 ASN A O 1
ATOM 3905 N N . ASN A 1 501 ? -8.856 6.696 16.836 1.00 93.88 501 ASN A N 1
ATOM 3906 C CA . ASN A 1 501 ? -10.020 7.022 17.659 1.00 93.88 501 ASN A CA 1
ATOM 3907 C C . ASN A 1 501 ? -9.631 7.703 18.988 1.00 93.88 501 ASN A C 1
ATOM 3909 O O . ASN A 1 501 ? -10.260 7.483 20.030 1.00 93.88 501 ASN A O 1
ATOM 3913 N N . PHE A 1 502 ? -8.561 8.506 18.988 1.00 94.00 502 PHE A N 1
ATOM 3914 C CA . PHE A 1 502 ? -8.139 9.251 20.175 1.00 94.00 502 PHE A CA 1
ATOM 3915 C C . PHE A 1 502 ? -9.061 10.452 20.419 1.00 94.00 502 PHE A C 1
ATOM 3917 O O . PHE A 1 502 ? -9.000 11.451 19.711 1.00 94.00 502 PHE A O 1
ATOM 3924 N N . THR A 1 503 ? -9.884 10.384 21.468 1.00 93.06 503 THR A N 1
ATOM 3925 C CA . THR A 1 503 ? -10.755 11.504 21.877 1.00 93.06 503 THR A CA 1
ATOM 3926 C C . THR A 1 503 ? -10.136 12.414 22.937 1.00 93.06 503 THR A C 1
ATOM 3928 O O . THR A 1 503 ? -10.539 13.569 23.097 1.00 93.06 503 THR A O 1
ATOM 3931 N N . ASN A 1 504 ? -9.130 11.912 23.659 1.00 93.88 504 ASN A N 1
ATOM 3932 C CA . ASN A 1 504 ? -8.429 12.613 24.728 1.00 93.88 504 ASN A CA 1
ATOM 3933 C C . ASN A 1 504 ? -6.920 12.606 24.459 1.00 93.88 504 ASN A C 1
ATOM 3935 O O . ASN A 1 504 ? -6.291 11.550 24.431 1.00 93.88 504 ASN A O 1
ATOM 3939 N N . MET A 1 505 ? -6.323 13.791 24.317 1.00 93.75 505 MET A N 1
ATOM 3940 C CA . MET A 1 505 ? -4.889 13.947 24.051 1.00 93.75 505 MET A CA 1
ATOM 3941 C C . MET A 1 505 ? -4.000 13.263 25.104 1.00 93.75 505 MET A C 1
ATOM 3943 O O . MET A 1 505 ? -2.954 12.705 24.770 1.00 93.75 505 MET A O 1
ATOM 3947 N N . ALA A 1 506 ? -4.436 13.214 26.367 1.00 93.62 506 ALA A N 1
ATOM 3948 C CA . ALA A 1 506 ? -3.681 12.571 27.443 1.00 93.62 506 ALA A CA 1
ATOM 3949 C C . ALA A 1 506 ? -3.514 11.049 27.251 1.00 93.62 506 ALA A C 1
ATOM 3951 O O . ALA A 1 506 ? -2.631 10.454 27.866 1.00 93.62 506 ALA A O 1
ATOM 3952 N N . HIS A 1 507 ? -4.323 10.417 26.392 1.00 93.50 507 HIS A N 1
ATOM 3953 C CA . HIS A 1 507 ? -4.237 8.986 26.079 1.00 93.50 507 HIS A CA 1
ATOM 3954 C C . HIS A 1 507 ? -3.143 8.634 25.064 1.00 93.50 507 HIS A C 1
ATOM 3956 O O . HIS A 1 507 ? -2.873 7.453 24.863 1.00 93.50 507 HIS A O 1
ATOM 3962 N N . VAL A 1 508 ? -2.528 9.627 24.416 1.00 94.38 508 VAL A N 1
ATOM 3963 C CA . VAL A 1 508 ? -1.508 9.404 23.380 1.00 94.38 508 VAL A CA 1
ATOM 3964 C C . VAL A 1 508 ? -0.271 10.275 23.585 1.00 94.38 508 VAL A C 1
ATOM 3966 O O . VAL A 1 508 ? 0.851 9.792 23.416 1.00 94.38 508 VAL A O 1
ATOM 3969 N N . ALA A 1 509 ? -0.437 11.516 24.053 1.00 92.69 509 ALA A N 1
ATOM 3970 C CA . ALA A 1 509 ? 0.653 12.471 24.227 1.00 92.69 509 ALA A CA 1
ATOM 3971 C C . ALA A 1 509 ? 1.841 11.949 25.059 1.00 92.69 509 ALA A C 1
ATOM 3973 O O . ALA A 1 509 ? 2.973 12.158 24.624 1.00 92.69 509 ALA A O 1
ATOM 3974 N N . PRO A 1 510 ? 1.657 11.244 26.199 1.00 92.50 510 PRO A N 1
ATOM 3975 C CA . PRO A 1 510 ? 2.788 10.724 26.970 1.00 92.50 510 PRO A CA 1
ATOM 3976 C C . PRO A 1 510 ? 3.675 9.751 26.183 1.00 92.50 510 PRO A C 1
ATOM 3978 O O . PRO A 1 510 ? 4.894 9.778 26.338 1.00 92.50 510 PRO A O 1
ATOM 3981 N N . SER A 1 511 ? 3.070 8.914 25.332 1.00 90.69 511 SER A N 1
ATOM 3982 C CA . SER A 1 511 ? 3.798 7.919 24.537 1.00 90.69 511 SER A CA 1
ATOM 3983 C C . SER A 1 511 ? 4.655 8.583 23.458 1.00 90.69 511 SER A C 1
ATOM 3985 O O . SER A 1 511 ? 5.836 8.267 23.329 1.00 90.69 511 SER A O 1
ATOM 3987 N N . VAL A 1 512 ? 4.103 9.577 22.755 1.00 88.69 512 VAL A N 1
ATOM 3988 C CA . VAL A 1 512 ? 4.784 10.281 21.658 1.00 88.69 512 VAL A CA 1
ATOM 3989 C C . VAL A 1 512 ? 5.821 11.279 22.185 1.00 88.69 512 VAL A C 1
ATOM 3991 O O . VAL A 1 512 ? 6.934 11.339 21.672 1.00 88.69 512 VAL A O 1
ATOM 3994 N N . ALA A 1 513 ? 5.515 12.015 23.259 1.00 86.12 513 ALA A N 1
ATOM 3995 C CA . ALA A 1 513 ? 6.424 13.004 23.851 1.00 86.12 513 ALA A CA 1
ATOM 3996 C C . ALA A 1 513 ? 7.706 12.387 24.436 1.00 86.12 513 ALA A C 1
ATOM 3998 O O . ALA A 1 513 ? 8.715 13.077 24.590 1.00 86.12 513 ALA A O 1
ATOM 3999 N N . SER A 1 514 ? 7.663 11.097 24.783 1.00 79.12 514 SER A N 1
ATOM 4000 C CA . SER A 1 514 ? 8.808 10.354 25.313 1.00 79.12 514 SER A CA 1
ATOM 4001 C C . SER A 1 514 ? 9.889 10.059 24.263 1.00 79.12 514 SER A C 1
ATOM 4003 O O . SER A 1 514 ? 11.019 9.727 24.628 1.00 79.12 514 SER A O 1
ATOM 4005 N N . LEU A 1 515 ? 9.569 10.200 22.971 1.00 79.94 515 LEU A N 1
ATOM 4006 C CA . LEU A 1 515 ? 10.453 9.816 21.878 1.00 79.94 515 LEU A CA 1
ATOM 4007 C C . LEU A 1 515 ? 11.574 10.851 21.652 1.00 79.94 515 LEU A C 1
ATOM 4009 O O . LEU A 1 515 ? 11.314 12.055 21.571 1.00 79.94 515 LEU A O 1
ATOM 4013 N N . PRO A 1 516 ? 12.840 10.407 21.535 1.00 64.38 516 PRO A N 1
ATOM 4014 C CA . PRO A 1 516 ? 13.992 11.305 21.589 1.00 64.38 516 PRO A CA 1
ATOM 4015 C C . PRO A 1 516 ? 14.257 12.091 20.294 1.00 64.38 516 PRO A C 1
ATOM 4017 O O . PRO A 1 516 ? 14.916 13.129 20.355 1.00 64.38 516 PRO A O 1
ATOM 4020 N N . VAL A 1 517 ? 13.812 11.615 19.120 1.00 63.09 517 VAL A N 1
ATOM 4021 C CA . VAL A 1 517 ? 14.186 12.199 17.812 1.00 63.09 517 VAL A CA 1
ATOM 4022 C C . VAL A 1 517 ? 13.055 12.092 16.775 1.00 63.09 517 VAL A C 1
ATOM 4024 O O . VAL A 1 517 ? 13.247 11.520 15.713 1.00 63.09 517 VAL A O 1
ATOM 4027 N N . LEU A 1 518 ? 11.871 12.652 17.032 1.00 64.00 518 LEU A N 1
ATOM 4028 C CA . LEU A 1 518 ? 10.808 12.690 16.015 1.00 64.00 518 LEU A CA 1
ATOM 4029 C C . LEU A 1 518 ? 10.998 13.864 15.045 1.00 64.00 518 LEU A C 1
ATOM 4031 O O . LEU A 1 518 ? 10.950 15.025 15.450 1.00 64.00 518 LEU A O 1
ATOM 4035 N N . LEU A 1 519 ? 11.199 13.556 13.760 1.00 60.59 519 LEU A N 1
ATOM 4036 C CA . LEU A 1 519 ? 11.146 14.533 12.665 1.00 60.59 519 LEU A CA 1
ATOM 4037 C C . LEU A 1 519 ? 9.717 14.695 12.143 1.00 60.59 519 LEU A C 1
ATOM 4039 O O . LEU A 1 519 ? 9.337 15.790 11.739 1.00 60.59 519 LEU A O 1
ATOM 4043 N N . TYR A 1 520 ? 8.949 13.606 12.145 1.00 63.88 520 TYR A N 1
ATOM 4044 C CA . TYR A 1 520 ? 7.564 13.584 11.701 1.00 63.88 520 TYR A CA 1
ATOM 4045 C C . TYR A 1 520 ? 6.707 12.868 12.744 1.00 63.88 520 TYR A C 1
ATOM 4047 O O . TYR A 1 520 ? 6.956 11.718 13.097 1.00 63.88 520 TYR A O 1
ATOM 4055 N N . GLN A 1 521 ? 5.717 13.580 13.261 1.00 76.69 521 GLN A N 1
ATOM 4056 C CA . GLN A 1 521 ? 4.677 13.042 14.124 1.00 76.69 521 GLN A CA 1
ATOM 4057 C C . GLN A 1 521 ? 3.368 13.617 13.603 1.00 76.69 521 GLN A C 1
ATOM 4059 O O . GLN A 1 521 ? 3.275 14.831 13.411 1.00 76.69 521 GLN A O 1
ATOM 4064 N N . SER A 1 522 ? 2.383 12.766 13.353 1.00 81.50 522 SER A N 1
ATOM 4065 C CA . SER A 1 522 ? 1.068 13.240 12.946 1.00 81.50 522 SER A CA 1
ATOM 4066 C C . SER A 1 522 ? -0.019 12.542 13.744 1.00 81.50 522 SER A C 1
ATOM 4068 O O . SER A 1 522 ? -0.012 11.320 13.913 1.00 81.50 522 SER A O 1
ATOM 4070 N N . LEU A 1 523 ? -0.912 13.364 14.286 1.00 91.38 523 LEU A N 1
ATOM 4071 C CA . LEU A 1 523 ? -2.094 12.974 15.046 1.00 91.38 523 LEU A CA 1
ATOM 4072 C C . LEU A 1 523 ? -3.371 13.511 14.372 1.00 91.38 523 LEU A C 1
ATOM 4074 O O . LEU A 1 523 ? -4.439 13.460 14.977 1.00 91.38 523 LEU A O 1
ATOM 4078 N N . ASP A 1 524 ? -3.258 13.993 13.132 1.00 90.88 524 ASP A N 1
ATOM 4079 C CA . ASP A 1 524 ? -4.358 14.426 12.265 1.00 90.88 524 ASP A CA 1
ATOM 4080 C C . ASP A 1 524 ? -5.473 13.369 12.146 1.00 90.88 524 ASP A C 1
ATOM 4082 O O . ASP A 1 524 ? -5.228 12.164 12.243 1.00 90.88 524 ASP A O 1
ATOM 4086 N N . GLY A 1 525 ? -6.717 13.803 11.958 1.00 92.31 525 GLY A N 1
ATOM 4087 C CA . GLY A 1 525 ? -7.859 12.910 11.740 1.00 92.31 525 GLY A CA 1
ATOM 4088 C C . GLY A 1 525 ? -8.344 12.170 12.989 1.00 92.31 525 GLY A C 1
ATOM 4089 O O . GLY A 1 525 ? -9.116 11.220 12.873 1.00 92.31 525 GLY A O 1
ATOM 4090 N N . ASN A 1 526 ? -7.874 12.546 14.183 1.00 93.25 526 ASN A N 1
ATOM 4091 C CA . ASN A 1 526 ? -8.307 11.950 15.448 1.00 93.25 526 ASN A CA 1
ATOM 4092 C C . ASN A 1 526 ? -9.392 12.798 16.128 1.00 93.25 526 ASN A C 1
ATOM 4094 O O . ASN A 1 526 ? -9.231 14.016 16.220 1.00 93.25 526 ASN A O 1
ATOM 4098 N N . PRO A 1 527 ? -10.449 12.189 16.697 1.00 91.88 527 PRO A N 1
ATOM 4099 C CA . PRO A 1 527 ? -11.615 12.897 17.233 1.00 91.88 527 PRO A CA 1
ATOM 4100 C C . PRO A 1 527 ? -11.367 13.560 18.604 1.00 91.88 527 PRO A C 1
ATOM 4102 O O . PRO A 1 527 ? -12.185 13.439 19.520 1.00 91.88 527 PRO A O 1
ATOM 4105 N N . PHE A 1 528 ? -10.242 14.259 18.783 1.00 93.19 528 PHE A N 1
ATOM 4106 C CA . PHE A 1 528 ? -9.920 14.986 20.010 1.00 93.19 528 PHE A CA 1
ATOM 4107 C C . PHE A 1 528 ? -11.001 16.013 20.325 1.00 93.19 528 PHE A C 1
ATOM 4109 O O . PHE A 1 528 ? -11.351 16.801 19.462 1.00 93.19 528 PHE A O 1
ATOM 4116 N N . VAL A 1 529 ? -11.493 16.049 21.564 1.00 92.19 529 VAL A N 1
ATOM 4117 C CA . VAL A 1 529 ? -12.611 16.937 21.943 1.00 92.19 529 VAL A CA 1
ATOM 4118 C C . VAL A 1 529 ? -12.146 18.210 22.658 1.00 92.19 529 VAL A C 1
ATOM 4120 O O . VAL A 1 529 ? -12.737 19.280 22.492 1.00 92.19 529 VAL A O 1
ATOM 4123 N N . TYR A 1 530 ? -11.097 18.106 23.475 1.00 93.44 530 TYR A N 1
ATOM 4124 C CA . TYR A 1 530 ? -10.688 19.152 24.411 1.00 93.44 530 TYR A CA 1
ATOM 4125 C C . TYR A 1 530 ? -9.165 19.245 24.549 1.00 93.44 530 TYR A C 1
ATOM 4127 O O . TYR A 1 530 ? -8.475 18.230 24.701 1.00 93.44 530 TYR A O 1
ATOM 4135 N N . LEU A 1 531 ? -8.658 20.481 24.577 1.00 94.31 531 LEU A N 1
ATOM 4136 C CA . LEU A 1 531 ? -7.263 20.809 24.857 1.00 94.31 531 LEU A CA 1
ATOM 4137 C C . LEU A 1 531 ? -7.157 21.772 26.046 1.00 94.31 531 LEU A C 1
ATOM 4139 O O . LEU A 1 531 ? -7.629 22.905 25.989 1.00 94.31 531 LEU A O 1
ATOM 4143 N N . GLY A 1 532 ? -6.483 21.345 27.110 1.00 92.50 532 GLY A N 1
ATOM 4144 C CA . GLY A 1 532 ? -6.197 22.162 28.289 1.00 92.50 532 GLY A CA 1
ATOM 4145 C C . GLY A 1 532 ? -4.830 21.862 28.899 1.00 92.50 532 GLY A C 1
ATOM 4146 O O . GLY A 1 532 ? -4.064 21.079 28.331 1.00 92.50 532 GLY A O 1
ATOM 4147 N N . PRO A 1 533 ? -4.493 22.471 30.051 1.00 88.69 533 PRO A N 1
ATOM 4148 C CA . PRO A 1 533 ? -3.202 22.263 30.713 1.00 88.69 533 PRO A CA 1
ATOM 4149 C C . PRO A 1 533 ? -2.879 20.788 31.001 1.00 88.69 533 PRO A C 1
ATOM 4151 O O . PRO A 1 533 ? -1.713 20.404 31.054 1.00 88.69 533 PRO A O 1
ATOM 4154 N N . GLU A 1 534 ? -3.903 19.951 31.180 1.00 89.88 534 GLU A N 1
ATOM 4155 C CA . GLU A 1 534 ? -3.775 18.512 31.420 1.00 89.88 534 GLU A CA 1
ATOM 4156 C C . GLU A 1 534 ? -3.557 17.670 30.151 1.00 89.88 534 GLU A C 1
ATOM 4158 O O . GLU A 1 534 ? -3.163 16.510 30.258 1.00 89.88 534 GLU A O 1
ATOM 4163 N N . SER A 1 535 ? -3.794 18.224 28.958 1.00 93.38 535 SER A N 1
ATOM 4164 C CA . SER A 1 535 ? -3.736 17.486 27.686 1.00 93.38 535 SER A CA 1
ATOM 4165 C C . SER A 1 535 ? -2.316 17.071 27.303 1.00 93.38 535 SER A C 1
ATOM 4167 O O . SER A 1 535 ? -2.131 16.050 26.646 1.00 93.38 535 SER A O 1
ATOM 4169 N N . PHE A 1 536 ? -1.308 17.827 27.747 1.00 92.50 536 PHE A N 1
ATOM 4170 C CA . PHE A 1 536 ? 0.104 17.586 27.443 1.00 92.50 536 PHE A CA 1
ATOM 4171 C C . PHE A 1 536 ? 0.922 17.437 28.734 1.00 92.50 536 PHE A C 1
ATOM 4173 O O . PHE A 1 536 ? 1.738 18.305 29.060 1.00 92.50 536 PHE A O 1
ATOM 4180 N N . PRO A 1 537 ? 0.724 16.341 29.492 1.00 89.12 537 PRO A N 1
ATOM 4181 C CA . PRO A 1 537 ? 1.362 16.151 30.796 1.00 89.12 537 PRO A CA 1
ATOM 4182 C C . PRO A 1 537 ? 2.874 15.892 30.690 1.00 89.12 537 PRO A C 1
ATOM 4184 O O . PRO A 1 537 ? 3.590 15.987 31.685 1.00 89.12 537 PRO A O 1
ATOM 4187 N N . THR A 1 538 ? 3.366 15.550 29.494 1.00 89.12 538 THR A N 1
ATOM 4188 C CA . THR A 1 538 ? 4.787 15.322 29.199 1.00 89.12 538 THR A CA 1
ATOM 4189 C C . THR A 1 538 ? 5.261 16.303 28.118 1.00 89.12 538 THR A C 1
ATOM 4191 O O . THR A 1 538 ? 4.590 16.424 27.093 1.00 89.12 538 THR A O 1
ATOM 4194 N N . PRO A 1 539 ? 6.401 16.998 28.306 1.00 89.12 539 PRO A N 1
ATOM 4195 C CA . PRO A 1 539 ? 6.924 17.947 27.321 1.00 89.12 539 PRO A CA 1
ATOM 4196 C C . PRO A 1 539 ? 7.377 17.325 25.993 1.00 89.12 539 PRO A C 1
ATOM 4198 O O . PRO A 1 539 ? 8.260 16.467 25.977 1.00 89.12 539 PRO A O 1
ATOM 4201 N N . PHE A 1 540 ? 6.896 17.870 24.876 1.00 87.94 540 PHE A N 1
ATOM 4202 C CA . PHE A 1 540 ? 7.337 17.586 23.507 1.00 87.94 540 PHE A CA 1
ATOM 4203 C C . PHE A 1 540 ? 8.611 18.378 23.181 1.00 87.94 540 PHE A C 1
ATOM 4205 O O . PHE A 1 540 ? 8.611 19.361 22.439 1.00 87.94 540 PHE A O 1
ATOM 4212 N N . LYS A 1 541 ? 9.734 17.977 23.785 1.00 83.50 541 LYS A N 1
ATOM 4213 C CA . LYS A 1 541 ? 11.002 18.731 23.702 1.00 83.50 541 LYS A CA 1
ATOM 4214 C C . LYS A 1 541 ? 11.595 18.798 22.294 1.00 83.50 541 LYS A C 1
ATOM 4216 O O . LYS A 1 541 ? 12.346 19.729 22.002 1.00 83.50 541 LYS A O 1
ATOM 4221 N N . HIS A 1 542 ? 11.292 17.817 21.451 1.00 79.31 542 HIS A N 1
ATOM 4222 C CA . HIS A 1 542 ? 11.913 17.648 20.136 1.00 79.31 542 HIS A CA 1
ATOM 4223 C C . HIS A 1 542 ? 11.012 18.080 18.974 1.00 79.31 542 HIS A C 1
ATOM 4225 O O . HIS A 1 542 ? 11.504 18.243 17.863 1.00 79.31 542 HIS A O 1
ATOM 4231 N N . SER A 1 543 ? 9.728 18.326 19.230 1.00 81.19 543 SER A N 1
ATOM 4232 C CA . SER A 1 543 ? 8.754 18.648 18.191 1.00 81.19 543 SER A CA 1
ATOM 4233 C C . SER A 1 543 ? 8.821 20.122 17.792 1.00 81.19 543 SER A C 1
ATOM 4235 O O . SER A 1 543 ? 8.710 21.020 18.630 1.00 81.19 543 SER A O 1
ATOM 4237 N N . THR A 1 544 ? 8.975 20.376 16.494 1.00 80.81 544 THR A N 1
ATOM 4238 C CA . THR A 1 544 ? 8.910 21.721 15.893 1.00 80.81 544 THR A CA 1
ATOM 4239 C C . THR A 1 544 ? 7.545 22.034 15.289 1.00 80.81 544 THR A C 1
ATOM 4241 O O . THR A 1 544 ? 7.239 23.203 15.033 1.00 80.81 544 THR A O 1
ATOM 4244 N N . GLU A 1 545 ? 6.738 20.997 15.085 1.00 83.44 545 GLU A N 1
ATOM 4245 C CA . GLU A 1 545 ? 5.413 21.031 14.483 1.00 83.44 545 GLU A CA 1
ATOM 4246 C C . GLU A 1 545 ? 4.478 20.065 15.222 1.00 83.44 545 GLU A C 1
ATOM 4248 O O . GLU A 1 545 ? 4.905 19.009 15.703 1.00 83.44 545 GLU A O 1
ATOM 4253 N N . LEU A 1 546 ? 3.216 20.466 15.357 1.00 87.31 546 LEU A N 1
ATOM 4254 C CA . LEU A 1 546 ? 2.134 19.645 15.884 1.00 87.31 546 LEU A CA 1
ATOM 4255 C C . LEU A 1 546 ? 0.925 19.836 14.976 1.00 87.31 546 LEU A C 1
ATOM 4257 O O . LEU A 1 546 ? 0.396 20.947 14.894 1.00 87.31 546 LEU A O 1
ATOM 4261 N N . ASP A 1 547 ? 0.524 18.745 14.334 1.00 86.94 547 ASP A N 1
ATOM 4262 C CA . ASP A 1 547 ? -0.667 18.661 13.500 1.00 86.94 547 ASP A CA 1
ATOM 4263 C C . ASP A 1 547 ? -1.706 17.766 14.184 1.00 86.94 547 ASP A C 1
ATOM 4265 O O . ASP A 1 547 ? -1.454 16.583 14.441 1.00 86.94 547 ASP A O 1
ATOM 4269 N N . ILE A 1 548 ? -2.833 18.379 14.545 1.00 89.88 548 ILE A N 1
ATOM 4270 C CA . ILE A 1 548 ? -4.015 17.741 15.138 1.00 89.88 548 ILE A CA 1
ATOM 4271 C C . ILE A 1 548 ? -5.289 18.237 14.437 1.00 89.88 548 ILE A C 1
ATOM 4273 O O . ILE A 1 548 ? -6.306 18.520 15.074 1.00 89.88 548 ILE A O 1
ATOM 4277 N N . SER A 1 549 ? -5.183 18.383 13.118 1.00 87.81 549 SER A N 1
ATOM 4278 C CA . SER A 1 549 ? -6.259 18.777 12.204 1.00 87.81 549 SER A CA 1
ATOM 4279 C C . SER A 1 549 ? -7.290 17.663 12.016 1.00 87.81 549 SER A C 1
ATOM 4281 O O . SER A 1 549 ? -7.128 16.561 12.550 1.00 87.81 549 SER A O 1
ATOM 4283 N N . HIS A 1 550 ? -8.383 17.962 11.302 1.00 86.38 550 HIS A N 1
ATOM 4284 C CA . HIS A 1 550 ? -9.462 17.005 10.997 1.00 86.38 550 HIS A CA 1
ATOM 4285 C C . HIS A 1 550 ? -9.998 16.268 12.237 1.00 86.38 550 HIS A C 1
ATOM 4287 O O . HIS A 1 550 ? -10.331 15.082 12.190 1.00 86.38 550 HIS A O 1
ATOM 4293 N N . GLY A 1 551 ? -10.031 16.973 13.369 1.00 83.94 551 GLY A N 1
ATOM 4294 C CA . GLY A 1 551 ? -10.445 16.431 14.652 1.00 83.94 551 GLY A CA 1
ATOM 4295 C C . GLY A 1 551 ? -11.890 16.760 15.003 1.00 83.94 551 GLY A C 1
ATOM 4296 O O . GLY A 1 551 ? -12.746 16.937 14.142 1.00 83.94 551 GLY A O 1
ATOM 4297 N N . HIS A 1 552 ? -12.168 16.831 16.306 1.00 89.00 552 HIS A N 1
ATOM 4298 C CA . HIS A 1 552 ? -13.481 17.218 16.832 1.00 89.00 552 HIS A CA 1
ATOM 4299 C C . HIS A 1 552 ? -13.358 18.214 17.989 1.00 89.00 552 HIS A C 1
ATOM 4301 O O . HIS A 1 552 ? -14.136 18.186 18.952 1.00 89.00 552 HIS A O 1
ATOM 4307 N N . ILE A 1 553 ? -12.325 19.063 17.933 1.00 91.50 553 ILE A N 1
ATOM 4308 C CA . ILE A 1 553 ? -11.935 19.911 19.058 1.00 91.50 553 ILE A CA 1
ATOM 4309 C C . ILE A 1 553 ? -12.978 21.015 19.199 1.00 91.50 553 ILE A C 1
ATOM 4311 O O . ILE A 1 553 ? -13.199 21.802 18.285 1.00 91.50 553 ILE A O 1
ATOM 4315 N N . ARG A 1 554 ? -13.615 21.089 20.369 1.00 89.81 554 ARG A N 1
ATOM 4316 C CA . ARG A 1 554 ? -14.599 22.137 20.697 1.00 89.81 554 ARG A CA 1
ATOM 4317 C C . ARG A 1 554 ? -14.031 23.218 21.597 1.00 89.81 554 ARG A C 1
ATOM 4319 O O . ARG A 1 554 ? -14.465 24.363 21.547 1.00 89.81 554 ARG A O 1
ATOM 4326 N N . VAL A 1 555 ? -13.071 22.853 22.444 1.00 91.88 555 VAL A N 1
ATOM 4327 C CA . VAL A 1 555 ? -12.548 23.740 23.485 1.00 91.88 555 VAL A CA 1
ATOM 4328 C C . VAL A 1 555 ? -11.031 23.687 23.528 1.00 91.88 555 VAL A C 1
ATOM 4330 O O . VAL A 1 555 ? -10.440 22.619 23.697 1.00 91.88 555 VAL A O 1
ATOM 4333 N N . VAL A 1 556 ? -10.422 24.872 23.479 1.00 93.31 556 VAL A N 1
ATOM 4334 C CA . VAL A 1 556 ? -9.011 25.098 23.800 1.00 93.31 556 VAL A CA 1
ATOM 4335 C C . VAL A 1 556 ? -8.930 26.081 24.966 1.00 93.31 556 VAL A C 1
ATOM 4337 O O . VAL A 1 556 ? -9.352 27.231 24.847 1.00 93.31 556 VAL A O 1
ATOM 4340 N N . GLU A 1 557 ? -8.402 25.641 26.107 1.00 90.88 557 GLU A N 1
ATOM 4341 C CA . GLU A 1 557 ? -8.251 26.473 27.305 1.00 90.88 557 GLU A CA 1
ATOM 4342 C C . GLU A 1 557 ? -6.941 27.267 27.331 1.00 90.88 557 GLU A C 1
ATOM 4344 O O . GLU A 1 557 ? -5.932 26.913 26.712 1.00 90.88 557 GLU A O 1
ATOM 4349 N N . GLU A 1 558 ? -6.938 28.352 28.112 1.00 86.88 558 GLU A N 1
ATOM 4350 C CA . GLU A 1 558 ? -5.705 29.071 28.421 1.00 86.88 558 GLU A CA 1
ATOM 4351 C C . GLU A 1 558 ? -4.705 28.126 29.104 1.00 86.88 558 GLU A C 1
ATOM 4353 O O . GLU A 1 558 ? -5.020 27.439 30.076 1.00 86.88 558 GLU A O 1
ATOM 4358 N N . GLY A 1 559 ? -3.472 28.104 28.597 1.00 87.06 559 GLY A N 1
ATOM 4359 C CA . GLY A 1 559 ? -2.427 27.227 29.116 1.00 87.06 559 GLY A CA 1
ATOM 4360 C C . GLY A 1 559 ? -2.439 25.808 28.547 1.00 87.06 559 GLY A C 1
ATOM 4361 O O . GLY A 1 559 ? -1.610 25.015 28.984 1.00 87.06 559 GLY A O 1
ATOM 4362 N N . ALA A 1 560 ? -3.288 25.496 27.559 1.00 91.50 560 ALA A N 1
ATOM 4363 C CA . ALA A 1 560 ? -3.158 24.263 26.774 1.00 91.50 560 ALA A CA 1
ATOM 4364 C C . ALA A 1 560 ? -1.778 24.162 26.105 1.00 91.50 560 ALA A C 1
ATOM 4366 O O . ALA A 1 560 ? -1.148 23.108 26.113 1.00 91.50 560 ALA A O 1
ATOM 4367 N N . PHE A 1 561 ? -1.267 25.286 25.592 1.00 92.25 561 PHE A N 1
ATOM 4368 C CA . PHE A 1 561 ? 0.054 25.361 24.981 1.00 92.25 561 PHE A CA 1
ATOM 4369 C C . PHE A 1 561 ? 0.975 26.281 25.784 1.00 92.25 561 PHE A C 1
ATOM 4371 O O . PHE A 1 561 ? 0.712 27.470 25.974 1.00 92.25 561 PHE A O 1
ATOM 4378 N N . THR A 1 562 ? 2.088 25.732 26.268 1.00 90.50 562 THR A N 1
ATOM 4379 C CA . THR A 1 562 ? 3.068 26.467 27.078 1.00 90.50 562 THR A CA 1
ATOM 4380 C C . THR A 1 562 ? 4.488 26.175 26.607 1.00 90.50 562 THR A C 1
ATOM 4382 O O . THR A 1 562 ? 4.744 25.123 26.026 1.00 90.50 562 THR A O 1
ATOM 4385 N N . ALA A 1 563 ? 5.438 27.068 26.905 1.00 89.75 563 ALA A N 1
ATOM 4386 C CA . ALA A 1 563 ? 6.863 26.801 26.686 1.00 89.75 563 ALA A CA 1
ATOM 4387 C C . ALA A 1 563 ? 7.395 25.608 27.503 1.00 89.75 563 ALA A C 1
ATOM 4389 O O . ALA A 1 563 ? 8.441 25.065 27.156 1.00 89.75 563 ALA A O 1
ATOM 4390 N N . GLU A 1 564 ? 6.709 25.204 28.580 1.00 89.44 564 GLU A N 1
ATOM 4391 C CA . GLU A 1 564 ? 7.072 24.005 29.342 1.00 89.44 564 GLU A CA 1
ATOM 4392 C C . GLU A 1 564 ? 6.724 22.740 28.555 1.00 89.44 564 GLU A C 1
ATOM 4394 O O . GLU A 1 564 ? 7.560 21.844 28.455 1.00 89.44 564 GLU A O 1
ATOM 4399 N N . SER A 1 565 ? 5.533 22.692 27.949 1.00 89.50 565 SER A N 1
ATOM 4400 C CA . SER A 1 565 ? 5.081 21.560 27.133 1.00 89.50 565 SER A CA 1
ATOM 4401 C C . SER A 1 565 ? 5.715 21.552 25.736 1.00 89.50 565 SER A C 1
ATOM 4403 O O . SER A 1 565 ? 6.036 20.485 25.225 1.00 89.50 565 SER A O 1
ATOM 4405 N N . PHE A 1 566 ? 5.935 22.724 25.131 1.00 90.75 566 PHE A N 1
ATOM 4406 C CA . PHE A 1 566 ? 6.369 22.893 23.738 1.00 90.75 566 PHE A CA 1
ATOM 4407 C C . PHE A 1 566 ? 7.477 23.956 23.596 1.00 90.75 566 PHE A C 1
ATOM 4409 O O . PHE A 1 566 ? 7.249 25.038 23.049 1.00 90.75 566 PHE A O 1
ATOM 4416 N N . PRO A 1 567 ? 8.707 23.687 24.066 1.00 89.69 567 PRO A N 1
ATOM 4417 C CA . PRO A 1 567 ? 9.783 24.683 24.070 1.00 89.69 567 PRO A CA 1
ATOM 4418 C C . PRO A 1 567 ? 10.277 25.086 22.667 1.00 89.69 567 PRO A C 1
ATOM 4420 O O . PRO A 1 567 ? 10.786 26.193 22.492 1.00 89.69 567 PRO A O 1
ATOM 4423 N N . ASN A 1 568 ? 10.131 24.203 21.671 1.00 87.12 568 ASN A N 1
ATOM 4424 C CA . ASN A 1 568 ? 10.717 24.352 20.331 1.00 87.12 568 ASN A CA 1
ATOM 4425 C C . ASN A 1 568 ? 9.682 24.442 19.196 1.00 87.12 568 ASN A C 1
ATOM 4427 O O . ASN A 1 568 ? 10.061 24.430 18.025 1.00 87.12 568 ASN A O 1
ATOM 4431 N N . ILE A 1 569 ? 8.392 24.547 19.522 1.00 88.50 569 ILE A N 1
ATOM 4432 C CA . ILE A 1 569 ? 7.325 24.575 18.519 1.00 88.50 569 ILE A CA 1
ATOM 4433 C C . ILE A 1 569 ? 7.393 25.854 17.675 1.00 88.50 569 ILE A C 1
ATOM 4435 O O . ILE A 1 569 ? 7.585 26.959 18.190 1.00 88.50 569 ILE A O 1
ATOM 4439 N N . THR A 1 570 ? 7.226 25.696 16.365 1.00 85.31 570 THR A N 1
ATOM 4440 C CA . THR A 1 570 ? 7.218 26.794 15.387 1.00 85.31 570 THR A CA 1
ATOM 4441 C C . THR A 1 570 ? 5.930 26.844 14.577 1.00 85.31 570 THR A C 1
ATOM 4443 O O . THR A 1 570 ? 5.527 27.928 14.154 1.00 85.31 570 THR A O 1
ATOM 4446 N N . ARG A 1 571 ? 5.254 25.704 14.418 1.00 86.00 571 ARG A N 1
ATOM 4447 C CA . ARG A 1 571 ? 3.985 25.568 13.709 1.00 86.00 571 ARG A CA 1
ATOM 4448 C C . ARG A 1 571 ? 3.015 24.746 14.552 1.00 86.00 571 ARG A C 1
ATOM 4450 O O . ARG A 1 571 ? 3.371 23.668 15.019 1.00 86.00 571 ARG A O 1
ATOM 4457 N N . LEU A 1 572 ? 1.815 25.277 14.749 1.00 89.44 572 LEU A N 1
ATOM 4458 C CA . LEU A 1 572 ? 0.697 24.588 15.383 1.00 89.44 572 LEU A CA 1
ATOM 4459 C C . LEU A 1 572 ? -0.466 24.583 14.397 1.00 89.44 572 LEU A C 1
ATOM 4461 O O . LEU A 1 572 ? -0.854 25.647 13.908 1.00 89.44 572 LEU A O 1
ATOM 4465 N N . GLN A 1 573 ? -0.974 23.399 14.092 1.00 87.62 573 GLN A N 1
ATOM 4466 C CA . GLN A 1 573 ? -1.976 23.197 13.063 1.00 87.62 573 GLN A CA 1
ATOM 4467 C C . GLN A 1 573 ? -3.205 22.497 13.670 1.00 87.62 573 GLN A C 1
ATOM 4469 O O . GLN A 1 573 ? -3.085 21.454 14.316 1.00 87.62 573 GLN A O 1
ATOM 4474 N N . LEU A 1 574 ? -4.349 23.179 13.566 1.00 88.31 574 LEU A N 1
ATOM 4475 C CA . LEU A 1 574 ? -5.637 22.866 14.196 1.00 88.31 574 LEU A CA 1
ATOM 4476 C C . LEU A 1 574 ? -6.787 22.990 13.175 1.00 88.31 574 LEU A C 1
ATOM 4478 O O . LEU A 1 574 ? -7.922 23.229 13.571 1.00 88.31 574 LEU A O 1
ATOM 4482 N N . ASP A 1 575 ? -6.497 22.926 11.876 1.00 76.56 575 ASP A N 1
ATOM 4483 C CA . ASP A 1 575 ? -7.442 23.301 10.822 1.00 76.56 575 ASP A CA 1
ATOM 4484 C C . ASP A 1 575 ? -8.328 22.144 10.343 1.00 76.56 575 ASP A C 1
ATOM 4486 O O . ASP A 1 575 ? -8.251 21.012 10.829 1.00 76.56 575 ASP A O 1
ATOM 4490 N N . SER A 1 576 ? -9.153 22.452 9.341 1.00 71.75 576 SER A N 1
ATOM 4491 C CA . SER A 1 576 ? -9.937 21.498 8.564 1.00 71.75 576 SER A CA 1
ATOM 4492 C C . SER A 1 576 ? -11.008 20.774 9.387 1.00 71.75 576 SER A C 1
ATOM 4494 O O . SER A 1 576 ? -10.962 19.560 9.577 1.00 71.75 576 SER A O 1
ATOM 4496 N N . GLY A 1 577 ? -12.025 21.527 9.822 1.00 68.31 577 GLY A N 1
ATOM 4497 C CA . GLY A 1 577 ? -13.296 20.970 10.291 1.00 68.31 577 GLY A CA 1
ATOM 4498 C C . GLY A 1 577 ? -13.376 20.660 11.785 1.00 68.31 577 GLY A C 1
ATOM 4499 O O . GLY A 1 577 ? -14.186 19.815 12.173 1.00 68.31 577 GLY A O 1
ATOM 4500 N N . ASN A 1 578 ? -12.601 21.341 12.637 1.00 83.12 578 ASN A N 1
ATOM 4501 C CA . ASN A 1 578 ? -12.868 21.299 14.070 1.00 83.12 578 ASN A CA 1
ATOM 4502 C C . ASN A 1 578 ? -14.111 22.167 14.378 1.00 83.12 578 ASN A C 1
ATOM 4504 O O . ASN A 1 578 ? -14.249 23.280 13.874 1.00 83.12 578 ASN A O 1
ATOM 4508 N N . PRO A 1 579 ? -15.041 21.730 15.242 1.00 88.50 579 PRO A N 1
ATOM 4509 C CA . PRO A 1 579 ? -16.176 22.548 15.681 1.00 88.50 579 PRO A CA 1
ATOM 4510 C C . PRO A 1 579 ? -15.760 23.647 16.689 1.00 88.50 579 PRO A C 1
ATOM 4512 O O . PRO A 1 579 ? -16.412 23.833 17.720 1.00 88.50 579 PRO A O 1
ATOM 4515 N N . LEU A 1 580 ? -14.671 24.377 16.416 1.00 90.75 580 LEU A N 1
ATOM 4516 C CA . LEU A 1 580 ? -14.169 25.470 17.248 1.00 90.75 580 LEU A CA 1
ATOM 4517 C C . LEU A 1 580 ? -14.990 26.745 17.037 1.00 90.75 580 LEU A C 1
ATOM 4519 O O . LEU A 1 580 ? -15.015 27.344 15.965 1.00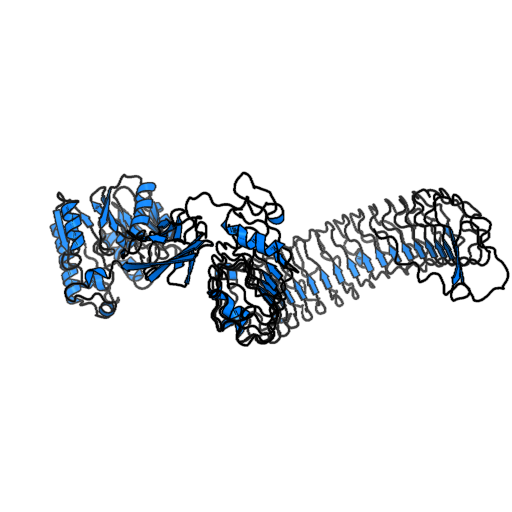 90.75 580 LEU A O 1
ATOM 4523 N N . HIS A 1 581 ? -15.633 27.199 18.110 1.00 91.62 581 HIS A N 1
ATOM 4524 C CA . HIS A 1 581 ? -16.448 28.413 18.098 1.00 91.62 581 HIS A CA 1
ATOM 4525 C C . HIS A 1 581 ? -15.702 29.655 18.601 1.00 91.62 581 HIS A C 1
ATOM 4527 O O . HIS A 1 581 ? -15.988 30.765 18.152 1.00 91.62 581 HIS A O 1
ATOM 4533 N N . PHE A 1 582 ? -14.731 29.497 19.504 1.00 92.50 582 PHE A N 1
ATOM 4534 C CA . PHE A 1 582 ? -13.914 30.599 20.016 1.00 92.50 582 PHE A CA 1
ATOM 4535 C C . PHE A 1 582 ? -12.523 30.120 20.457 1.00 92.50 582 PHE A C 1
ATOM 4537 O O . PHE A 1 582 ? -12.304 28.936 20.703 1.00 92.50 582 PHE A O 1
ATOM 4544 N N . LEU A 1 583 ? -11.590 31.065 20.607 1.00 92.00 583 LEU A N 1
ATOM 4545 C CA . LEU A 1 583 ? -10.269 30.848 21.201 1.00 92.00 583 LEU A CA 1
ATOM 4546 C C . LEU A 1 583 ? -9.985 31.899 22.284 1.00 92.00 583 LEU A C 1
ATOM 4548 O O . LEU A 1 583 ? -10.364 33.064 22.120 1.00 92.00 583 LEU A O 1
ATOM 4552 N N . PRO A 1 584 ? -9.303 31.532 23.384 1.00 89.94 584 PRO A N 1
ATOM 4553 C CA . PRO A 1 584 ? -8.928 32.484 24.418 1.00 89.94 584 PRO A CA 1
ATOM 4554 C C . PRO A 1 584 ? -7.810 33.417 23.934 1.00 89.94 584 PRO A C 1
ATOM 4556 O O . PRO A 1 584 ? -6.968 33.043 23.119 1.00 89.94 584 PRO A O 1
ATOM 4559 N N . ALA A 1 585 ? -7.770 34.632 24.493 1.00 84.25 585 ALA A N 1
ATOM 4560 C CA . ALA A 1 585 ? -6.848 35.691 24.070 1.00 84.25 585 ALA A CA 1
ATOM 4561 C C . ALA A 1 585 ? -5.375 35.259 24.046 1.00 84.25 585 ALA A C 1
ATOM 4563 O O . ALA A 1 585 ? -4.653 35.581 23.110 1.00 84.25 585 ALA A O 1
ATOM 4564 N N . ASN A 1 586 ? -4.968 34.492 25.058 1.00 80.56 586 ASN A N 1
ATOM 4565 C CA . ASN A 1 586 ? -3.568 34.200 25.347 1.00 80.56 586 ASN A CA 1
ATOM 4566 C C . ASN A 1 586 ? -3.185 32.747 25.017 1.00 80.56 586 ASN A C 1
ATOM 4568 O O . ASN A 1 586 ? -2.254 32.201 25.614 1.00 80.56 586 ASN A O 1
ATOM 4572 N N . VAL A 1 587 ? -3.921 32.093 24.108 1.00 86.12 587 VAL A N 1
ATOM 4573 C CA . VAL A 1 587 ? -3.797 30.650 23.813 1.00 86.12 587 VAL A CA 1
ATOM 4574 C C . VAL A 1 587 ? -2.360 30.210 23.499 1.00 86.12 587 VAL A C 1
ATOM 4576 O O . VAL A 1 587 ? -1.955 29.112 23.871 1.00 86.12 587 VAL A O 1
ATOM 4579 N N . VAL A 1 588 ? -1.565 31.090 22.880 1.00 85.31 588 VAL A N 1
ATOM 4580 C CA . VAL A 1 588 ? -0.168 30.829 22.487 1.00 85.31 588 VAL A CA 1
ATOM 4581 C C . VAL A 1 588 ? 0.813 31.916 22.954 1.00 85.31 588 VAL A C 1
ATOM 4583 O O . VAL A 1 588 ? 1.931 32.015 22.443 1.00 85.31 588 VAL A O 1
ATOM 4586 N N . ASP A 1 589 ? 0.446 32.729 23.949 1.00 81.06 589 ASP A N 1
ATOM 4587 C CA . ASP A 1 589 ? 1.290 33.827 24.472 1.00 81.06 589 ASP A CA 1
ATOM 4588 C C . ASP A 1 589 ? 2.637 33.351 24.979 1.00 81.06 589 ASP A C 1
ATOM 4590 O O . ASP A 1 589 ? 3.663 34.020 24.844 1.00 81.06 589 ASP A O 1
ATOM 4594 N N . LYS A 1 590 ? 2.618 32.160 25.568 1.00 81.50 590 LYS A N 1
ATOM 4595 C CA . LYS A 1 590 ? 3.777 31.525 26.176 1.00 81.50 590 LYS A CA 1
ATOM 4596 C C . LYS A 1 590 ? 4.601 30.726 25.165 1.00 81.50 590 LYS A C 1
ATOM 4598 O O . LYS A 1 590 ? 5.484 29.995 25.595 1.00 81.50 590 LYS A O 1
ATOM 4603 N N . LEU A 1 591 ? 4.346 30.857 23.858 1.00 88.38 591 LEU A N 1
ATOM 4604 C CA . LEU A 1 591 ? 5.124 30.228 22.786 1.00 88.38 591 LEU A CA 1
ATOM 4605 C C . LEU A 1 591 ? 5.939 31.288 22.019 1.00 88.38 591 LEU A C 1
ATOM 4607 O O . LEU A 1 591 ? 5.417 31.943 21.111 1.00 88.38 591 LEU A O 1
ATOM 4611 N N . PRO A 1 592 ? 7.222 31.497 22.372 1.00 80.19 592 PRO A N 1
ATOM 4612 C CA . PRO A 1 592 ? 8.025 32.585 21.810 1.00 80.19 592 PRO A CA 1
ATOM 4613 C C . PRO A 1 592 ? 8.500 32.335 20.370 1.00 80.19 592 PRO A C 1
ATOM 4615 O O . PRO A 1 592 ? 8.770 33.297 19.658 1.00 80.19 592 PRO A O 1
ATOM 4618 N N . ASN A 1 593 ? 8.596 31.070 19.946 1.00 86.75 593 ASN A N 1
ATOM 4619 C CA . ASN A 1 593 ? 9.126 30.670 18.635 1.00 86.75 593 ASN A CA 1
ATOM 4620 C C . ASN A 1 593 ? 8.034 30.347 17.600 1.00 86.75 593 ASN A C 1
ATOM 4622 O O . ASN A 1 593 ? 8.355 29.984 16.468 1.00 86.75 593 ASN A O 1
ATOM 4626 N N . LEU A 1 594 ? 6.756 30.466 17.973 1.00 87.31 594 LEU A N 1
ATOM 4627 C CA . LEU A 1 594 ? 5.638 30.135 17.096 1.00 87.31 594 LEU A CA 1
ATOM 4628 C C . LEU A 1 594 ? 5.536 31.154 15.953 1.00 87.31 594 LEU A C 1
ATOM 4630 O O . LEU A 1 594 ? 5.354 32.347 16.194 1.00 87.31 594 LEU A O 1
ATOM 4634 N N . THR A 1 595 ? 5.636 30.677 14.714 1.00 84.38 595 THR A N 1
ATOM 4635 C CA . THR A 1 595 ? 5.534 31.495 13.495 1.00 84.38 595 THR A CA 1
ATOM 4636 C C . THR A 1 595 ? 4.215 31.288 12.754 1.00 84.38 595 THR A C 1
ATOM 4638 O O . THR A 1 595 ? 3.778 32.189 12.038 1.00 84.38 595 THR A O 1
ATOM 4641 N N . ALA A 1 596 ? 3.553 30.147 12.954 1.00 84.56 596 ALA A N 1
ATOM 4642 C CA . ALA A 1 596 ? 2.291 29.810 12.303 1.00 84.56 596 ALA A CA 1
ATOM 4643 C C . ALA A 1 596 ? 1.318 29.123 13.274 1.00 84.56 596 ALA A C 1
ATOM 4645 O O . ALA A 1 596 ? 1.700 28.177 13.965 1.00 84.56 596 ALA A O 1
ATOM 4646 N N . LEU A 1 597 ? 0.073 29.602 13.294 1.00 87.88 597 LEU A N 1
ATOM 4647 C CA . LEU A 1 597 ? -1.072 28.999 13.972 1.00 87.88 597 LEU A CA 1
ATOM 4648 C C . LEU A 1 597 ? -2.194 28.859 12.933 1.00 87.88 597 LEU A C 1
ATOM 4650 O O . LEU A 1 597 ? -2.848 29.836 12.578 1.00 87.88 597 LEU A O 1
ATOM 4654 N N . ILE A 1 598 ? -2.360 27.654 12.399 1.00 83.44 598 ILE A N 1
ATOM 4655 C CA . ILE A 1 598 ? -3.256 27.383 11.270 1.00 83.44 598 ILE A CA 1
ATOM 4656 C C . ILE A 1 598 ? -4.624 26.939 11.817 1.00 83.44 598 ILE A C 1
ATOM 4658 O O . ILE A 1 598 ? -4.678 25.979 12.582 1.00 83.44 598 ILE A O 1
ATOM 4662 N N . LEU A 1 599 ? -5.689 27.674 11.465 1.00 84.38 599 LEU A N 1
ATOM 4663 C CA . LEU A 1 599 ? -7.047 27.593 12.048 1.00 84.38 599 LEU A CA 1
ATOM 4664 C C . LEU A 1 599 ? -8.162 27.716 10.983 1.00 84.38 599 LEU A C 1
ATOM 4666 O O . LEU A 1 599 ? -9.209 28.318 11.214 1.00 84.38 599 LEU A O 1
ATOM 4670 N N . TYR A 1 600 ? -7.907 27.239 9.767 1.00 76.25 600 TYR A N 1
ATOM 4671 C CA . TYR A 1 600 ? -8.842 27.399 8.652 1.00 76.25 600 TYR A CA 1
ATOM 4672 C C . TYR A 1 600 ? -10.026 26.412 8.741 1.00 76.25 600 TYR A C 1
ATOM 4674 O O . TYR A 1 600 ? -9.850 25.286 9.192 1.00 76.25 600 TYR A O 1
ATOM 4682 N N . ASP A 1 601 ? -11.196 26.822 8.232 1.00 80.25 601 ASP A N 1
ATOM 4683 C CA . ASP A 1 601 ? -12.427 26.009 8.106 1.00 80.25 601 ASP A CA 1
ATOM 4684 C C . ASP A 1 601 ? -13.138 25.615 9.421 1.00 80.25 601 ASP A C 1
ATOM 4686 O O . ASP A 1 601 ? -13.867 24.625 9.464 1.00 80.25 601 ASP A O 1
ATOM 4690 N N . ASP A 1 602 ? -12.984 26.418 10.480 1.00 88.25 602 ASP A N 1
ATOM 4691 C CA . ASP A 1 602 ? -13.718 26.246 11.744 1.00 88.25 602 ASP A CA 1
ATOM 4692 C C . ASP A 1 602 ? -14.886 27.258 11.890 1.00 88.25 602 ASP A C 1
ATOM 4694 O O . ASP A 1 602 ? -14.789 28.409 11.438 1.00 88.25 602 ASP A O 1
ATOM 4698 N N . PRO A 1 603 ? -16.008 26.890 12.546 1.00 91.62 603 PRO A N 1
ATOM 4699 C CA . PRO A 1 603 ? -17.226 27.700 12.621 1.00 91.62 603 PRO A CA 1
ATOM 4700 C C . PRO A 1 603 ? -17.181 28.824 13.680 1.00 91.62 603 PRO A C 1
ATOM 4702 O O . PRO A 1 603 ? -18.087 28.956 14.504 1.00 91.62 603 PRO A O 1
ATOM 4705 N N . PHE A 1 604 ? -16.169 29.692 13.650 1.00 92.81 604 PHE A N 1
ATOM 4706 C CA . PHE A 1 604 ? -15.973 30.748 14.652 1.00 92.81 604 PHE A CA 1
ATOM 4707 C C . PHE A 1 604 ? -17.179 31.697 14.829 1.00 92.81 604 PHE A C 1
ATOM 4709 O O . PHE A 1 604 ? -17.677 32.304 13.871 1.00 92.81 604 PHE A O 1
ATOM 4716 N N . HIS A 1 605 ? -17.606 31.894 16.083 1.00 94.25 605 HIS A N 1
ATOM 4717 C CA . HIS A 1 605 ? -18.643 32.856 16.478 1.00 94.25 605 HIS A CA 1
ATOM 4718 C C . HIS A 1 605 ? -17.986 34.182 16.868 1.00 94.25 605 HIS A C 1
ATOM 4720 O O . HIS A 1 605 ? -17.417 34.330 17.947 1.00 94.25 605 HIS A O 1
ATOM 4726 N N . CYS A 1 606 ? -18.052 35.169 15.977 1.00 94.62 606 CYS A N 1
ATOM 4727 C CA . CYS A 1 606 ? -17.433 36.485 16.145 1.00 94.62 606 CYS A CA 1
ATOM 4728 C C . CYS A 1 606 ? -18.239 37.402 17.069 1.00 94.62 606 CYS A C 1
ATOM 4730 O O . CYS A 1 606 ? -18.802 38.416 16.649 1.00 94.62 606 CYS A O 1
ATOM 4732 N N . ASP A 1 607 ? -18.262 37.047 18.349 1.00 93.50 607 ASP A N 1
ATOM 4733 C CA . ASP A 1 607 ? -18.913 37.770 19.436 1.00 93.50 607 ASP A CA 1
ATOM 4734 C C . ASP A 1 607 ? -17.890 38.255 20.487 1.00 93.50 607 ASP A C 1
ATOM 4736 O O . ASP A 1 607 ? -16.696 38.418 20.211 1.00 93.50 607 ASP A O 1
ATOM 4740 N N . CYS A 1 608 ? -18.344 38.525 21.714 1.00 92.69 608 CYS A N 1
ATOM 4741 C CA . CYS A 1 608 ? -17.459 38.967 22.789 1.00 92.69 608 CYS A CA 1
ATOM 4742 C C . CYS A 1 608 ? -16.402 37.924 23.211 1.00 92.69 608 CYS A C 1
ATOM 4744 O O . CYS A 1 608 ? -15.379 38.332 23.767 1.00 92.69 608 CYS A O 1
ATOM 4746 N N . GLN A 1 609 ? -16.585 36.626 22.926 1.00 93.50 609 GLN A N 1
ATOM 4747 C CA . GLN A 1 609 ? -15.629 35.563 23.273 1.00 93.50 609 GLN A CA 1
ATOM 4748 C C . GLN A 1 609 ? -14.334 35.686 22.472 1.00 93.50 609 GLN A C 1
ATOM 4750 O O . GLN A 1 609 ? -13.243 35.575 23.032 1.00 93.50 609 GLN A O 1
ATOM 4755 N N . LEU A 1 610 ? -14.434 36.011 21.179 1.00 93.94 610 LEU A N 1
ATOM 4756 C CA . LEU A 1 610 ? -13.272 36.214 20.306 1.00 93.94 610 LEU A CA 1
ATOM 4757 C C . LEU A 1 610 ? -12.627 37.593 20.449 1.00 93.94 610 LEU A C 1
ATOM 4759 O O . LEU A 1 610 ? -11.527 37.818 19.941 1.00 93.94 610 LEU A O 1
ATOM 4763 N N . LYS A 1 611 ? -13.255 38.527 21.172 1.00 93.12 611 LYS A N 1
ATOM 4764 C CA . LYS A 1 611 ? -12.736 39.891 21.347 1.00 93.12 611 LYS A CA 1
ATOM 4765 C C . LYS A 1 611 ? -11.328 39.918 21.930 1.00 93.12 611 LYS A C 1
ATOM 4767 O O . LYS A 1 611 ? -10.503 40.720 21.491 1.00 93.12 611 LYS A O 1
ATOM 4772 N N . GLY A 1 612 ? -11.052 39.054 22.905 1.00 91.69 612 GLY A N 1
ATOM 4773 C CA . GLY A 1 612 ? -9.728 38.938 23.512 1.00 91.69 612 GLY A CA 1
ATOM 4774 C C . GLY A 1 612 ? -8.671 38.481 22.504 1.00 91.69 612 GLY A C 1
ATOM 4775 O O . GLY A 1 612 ? -7.638 39.131 22.366 1.00 91.69 612 GLY A O 1
ATOM 4776 N N . PHE A 1 613 ? -8.966 37.426 21.744 1.00 92.12 613 PHE A N 1
ATOM 4777 C CA . PHE A 1 613 ? -8.077 36.885 20.714 1.00 92.12 613 PHE A CA 1
ATOM 4778 C C . PHE A 1 613 ? -7.852 37.864 19.553 1.00 92.12 613 PHE A C 1
ATOM 4780 O O . PHE A 1 613 ? -6.716 38.099 19.148 1.00 92.12 613 PHE A O 1
ATOM 4787 N N . ALA A 1 614 ? -8.905 38.542 19.088 1.00 92.31 614 ALA A N 1
ATOM 4788 C CA . ALA A 1 614 ? -8.801 39.582 18.065 1.00 92.31 614 ALA A CA 1
ATOM 4789 C C . ALA A 1 614 ? -7.968 40.789 18.529 1.00 92.31 614 ALA A C 1
ATOM 4791 O O . ALA A 1 614 ? -7.215 41.366 17.746 1.00 92.31 614 ALA A O 1
ATOM 4792 N N . THR A 1 615 ? -8.094 41.179 19.803 1.00 91.44 615 THR A N 1
ATOM 4793 C CA . THR A 1 615 ? -7.269 42.249 20.393 1.00 91.44 615 THR A CA 1
ATOM 4794 C C . THR A 1 615 ? -5.806 41.823 20.416 1.00 91.44 615 THR A C 1
ATOM 4796 O O . THR A 1 615 ? -4.936 42.551 19.940 1.00 91.44 615 THR A O 1
ATOM 4799 N N . TRP A 1 616 ? -5.549 40.605 20.886 1.00 88.88 616 TRP A N 1
ATOM 4800 C CA . TRP A 1 616 ? -4.216 40.030 20.951 1.00 88.88 616 TRP A CA 1
ATOM 4801 C C . TRP A 1 616 ? -3.515 39.957 19.584 1.00 88.88 616 TRP A C 1
ATOM 4803 O O . TRP A 1 616 ? -2.371 40.404 19.466 1.00 88.88 616 TRP A O 1
ATOM 4813 N N . LEU A 1 617 ? -4.203 39.483 18.536 1.00 86.00 617 LEU A N 1
ATOM 4814 C CA . LEU A 1 617 ? -3.662 39.411 17.168 1.00 86.00 617 LEU A CA 1
ATOM 4815 C C . LEU A 1 617 ? -3.163 40.774 16.664 1.00 86.00 617 LEU A C 1
ATOM 4817 O O . LEU A 1 617 ? -2.137 40.850 15.991 1.00 86.00 617 LEU A O 1
ATOM 4821 N N . ARG A 1 618 ? -3.876 41.855 17.010 1.00 86.88 618 ARG A N 1
ATOM 4822 C CA . ARG A 1 618 ? -3.590 43.225 16.548 1.00 86.88 618 ARG A CA 1
ATOM 4823 C C . ARG A 1 618 ? -2.506 43.923 17.359 1.00 86.88 618 ARG A C 1
ATOM 4825 O O . ARG A 1 618 ? -1.798 44.770 16.821 1.00 86.88 618 ARG A O 1
ATOM 4832 N N . GLU A 1 619 ? -2.411 43.619 18.650 1.00 86.44 619 GLU A N 1
ATOM 4833 C CA . GLU A 1 619 ? -1.495 44.296 19.575 1.00 86.44 619 GLU A CA 1
ATOM 4834 C C . GLU A 1 619 ? -0.123 43.610 19.683 1.00 86.44 619 GLU A C 1
ATOM 4836 O O . GLU A 1 619 ? 0.845 44.230 20.137 1.00 86.44 619 GLU A O 1
ATOM 4841 N N . ARG A 1 620 ? 0.008 42.350 19.248 1.00 82.31 620 ARG A N 1
ATOM 4842 C CA . ARG A 1 620 ? 1.279 41.615 19.303 1.00 82.31 620 ARG A CA 1
ATOM 4843 C C . ARG A 1 620 ? 2.287 42.175 18.291 1.00 82.31 620 ARG A C 1
ATOM 4845 O O . ARG A 1 620 ? 1.980 42.387 17.127 1.00 82.31 620 ARG A O 1
ATOM 4852 N N . VAL A 1 621 ? 3.537 42.360 18.729 1.00 78.12 621 VAL A N 1
ATOM 4853 C CA . VAL A 1 621 ? 4.615 42.961 17.909 1.00 78.12 621 VAL A CA 1
ATOM 4854 C C . VAL A 1 621 ? 5.021 42.078 16.715 1.00 78.12 621 VAL A C 1
ATOM 4856 O O . VAL A 1 621 ? 5.489 42.606 15.714 1.00 78.12 621 VAL A O 1
ATOM 4859 N N . ASN A 1 622 ? 4.818 40.758 16.807 1.00 75.94 622 ASN A N 1
ATOM 4860 C CA . ASN A 1 622 ? 5.020 39.774 15.735 1.00 75.94 622 ASN A CA 1
ATOM 4861 C C . ASN A 1 622 ? 4.010 38.615 15.913 1.00 75.94 622 ASN A C 1
ATOM 4863 O O . ASN A 1 622 ? 4.355 37.616 16.552 1.00 75.94 622 ASN A O 1
ATOM 4867 N N . PRO A 1 623 ? 2.750 38.751 15.467 1.00 76.62 623 PRO A N 1
ATOM 4868 C CA . PRO A 1 623 ? 1.779 37.667 15.565 1.00 76.62 623 PRO A CA 1
ATOM 4869 C C . PRO A 1 623 ? 2.143 36.529 14.592 1.00 76.62 623 PRO A C 1
ATOM 4871 O O . PRO A 1 623 ? 2.684 36.807 13.517 1.00 76.62 623 PRO A O 1
ATOM 4874 N N . PRO A 1 624 ? 1.876 35.254 14.941 1.00 81.25 624 PRO A N 1
ATOM 4875 C CA . PRO A 1 624 ? 1.969 34.164 13.975 1.00 81.25 624 PRO A CA 1
ATOM 4876 C C . PRO A 1 624 ? 0.967 34.384 12.834 1.00 81.25 624 PRO A C 1
ATOM 4878 O O . PRO A 1 624 ? -0.023 35.099 13.002 1.00 81.25 624 PRO A O 1
ATOM 4881 N N . PHE A 1 625 ? 1.201 33.754 11.682 1.00 80.62 625 PHE A N 1
ATOM 4882 C CA . PHE A 1 625 ? 0.174 33.696 10.640 1.00 80.62 625 PHE A CA 1
ATOM 4883 C C . PHE A 1 625 ? -1.058 32.963 11.187 1.00 80.62 625 PHE A C 1
ATOM 4885 O O . PHE A 1 625 ? -0.910 31.839 11.667 1.00 80.62 625 PHE A O 1
ATOM 4892 N N . VAL A 1 626 ? -2.219 33.622 11.129 1.00 80.25 626 VAL A N 1
ATOM 4893 C CA . VAL A 1 626 ? -3.531 33.141 11.583 1.00 80.25 626 VAL A CA 1
ATOM 4894 C C . VAL A 1 626 ? -4.563 33.565 10.546 1.00 80.25 626 VAL A C 1
ATOM 4896 O O . VAL A 1 626 ? -4.594 34.735 10.165 1.00 80.25 626 VAL A O 1
ATOM 4899 N N . ASP A 1 627 ? -5.401 32.625 10.126 1.00 75.62 627 ASP A N 1
ATOM 4900 C CA . ASP A 1 627 ? -6.528 32.850 9.221 1.00 75.62 627 ASP A CA 1
ATOM 4901 C C . ASP A 1 627 ? -7.806 32.404 9.939 1.00 75.62 627 ASP A C 1
ATOM 4903 O O . ASP A 1 627 ? -7.933 31.234 10.293 1.00 75.62 627 ASP A O 1
ATOM 4907 N N . VAL A 1 628 ? -8.696 33.354 10.238 1.00 85.44 628 VAL A N 1
ATOM 4908 C CA . VAL A 1 628 ? -9.946 33.119 10.973 1.00 85.44 628 VAL A CA 1
ATOM 4909 C C . VAL A 1 628 ? -11.062 33.902 10.298 1.00 85.44 628 VAL A C 1
ATOM 4911 O O . VAL A 1 628 ? -11.054 35.136 10.281 1.00 85.44 628 VAL A O 1
ATOM 4914 N N . THR A 1 629 ? -12.056 33.179 9.791 1.00 89.75 629 THR A N 1
ATOM 4915 C CA . THR A 1 629 ? -13.250 33.754 9.167 1.00 89.75 629 THR A CA 1
ATOM 4916 C C . THR A 1 629 ? -14.457 33.568 10.078 1.00 89.75 629 THR A C 1
ATOM 4918 O O . THR A 1 629 ? -14.690 32.489 10.612 1.00 89.75 629 THR A O 1
ATOM 4921 N N . CYS A 1 630 ? -15.255 34.617 10.244 1.00 93.81 630 CYS A N 1
ATOM 4922 C CA . CYS A 1 630 ? -16.476 34.558 11.037 1.00 93.81 630 CYS A CA 1
ATOM 4923 C C . CYS A 1 630 ? -17.532 33.674 10.358 1.00 93.81 630 CYS A C 1
ATOM 4925 O O . CYS A 1 630 ? -17.956 33.964 9.238 1.00 93.81 630 CYS A O 1
ATOM 4927 N N . ALA A 1 631 ? -18.023 32.647 11.051 1.00 94.12 631 ALA A N 1
ATOM 4928 C CA . ALA A 1 631 ? -19.182 31.861 10.623 1.00 94.12 631 ALA A CA 1
ATOM 4929 C C . ALA A 1 631 ? -20.498 32.460 11.147 1.00 94.12 631 ALA A C 1
ATOM 4931 O O . ALA A 1 631 ? -21.525 32.423 10.467 1.00 94.12 631 ALA A O 1
ATOM 4932 N N . SER A 1 632 ? -20.456 33.066 12.334 1.00 93.44 632 SER A N 1
ATOM 4933 C CA . SER A 1 632 ? -21.574 33.768 12.961 1.00 93.44 632 SER A CA 1
ATOM 4934 C C . SER A 1 632 ? -21.081 35.069 13.632 1.00 93.44 632 SER A C 1
ATOM 4936 O O . SER A 1 632 ? -19.874 35.242 13.817 1.00 93.44 632 SER A O 1
ATOM 4938 N N . PRO A 1 633 ? -21.973 36.008 14.001 1.00 94.31 633 PRO A N 1
ATOM 4939 C CA . PRO A 1 633 ? -23.394 36.058 13.655 1.00 94.31 633 PRO A CA 1
ATOM 4940 C C . PRO A 1 633 ? -23.608 36.340 12.152 1.00 94.31 633 PRO A C 1
ATOM 4942 O O . PRO A 1 633 ? -22.672 36.761 11.470 1.00 94.31 633 PRO A O 1
ATOM 4945 N N . PRO A 1 634 ? -24.838 36.196 11.613 1.00 93.62 634 PRO A N 1
ATOM 4946 C CA . PRO A 1 634 ? -25.125 36.419 10.188 1.00 93.62 634 PRO A CA 1
ATOM 4947 C C . PRO A 1 634 ? -24.678 37.782 9.636 1.00 93.62 634 PRO A C 1
ATOM 4949 O O . PRO A 1 634 ? -24.420 37.915 8.445 1.00 93.62 634 PRO A O 1
ATOM 4952 N N . SER A 1 635 ? -24.572 38.809 10.485 1.00 93.56 635 SER A N 1
ATOM 4953 C CA . SER A 1 635 ? -24.089 40.140 10.093 1.00 93.56 635 SER A CA 1
ATOM 4954 C C . SER A 1 635 ? -22.586 40.214 9.817 1.00 93.56 635 SER A C 1
ATOM 4956 O O . SER A 1 635 ? -22.148 41.177 9.194 1.00 93.56 635 SER A O 1
ATOM 4958 N N . LEU A 1 636 ? -21.802 39.257 10.319 1.00 94.50 636 LEU A N 1
ATOM 4959 C CA . LEU A 1 636 ? -20.344 39.191 10.168 1.00 94.50 636 LEU A CA 1
ATOM 4960 C C . LEU A 1 636 ? -19.892 37.959 9.372 1.00 94.50 636 LEU A C 1
ATOM 4962 O O . LEU A 1 636 ? -18.703 37.822 9.099 1.00 94.50 636 LEU A O 1
ATOM 4966 N N . GLN A 1 637 ? -20.818 37.085 8.974 1.00 95.00 637 GLN A N 1
ATOM 4967 C CA . GLN A 1 637 ? -20.518 35.843 8.268 1.00 95.00 637 GLN A CA 1
ATOM 4968 C C . GLN A 1 637 ? -19.659 36.078 7.011 1.00 95.00 637 GLN A C 1
ATOM 4970 O O . GLN A 1 637 ? -19.972 36.934 6.183 1.00 95.00 637 GLN A O 1
ATOM 4975 N N . GLY A 1 638 ? -18.581 35.304 6.866 1.00 91.06 638 GLY A N 1
ATOM 4976 C CA . GLY A 1 638 ? -17.627 35.392 5.756 1.00 91.06 638 GLY A CA 1
ATOM 4977 C C . GLY A 1 638 ? -16.613 36.536 5.864 1.00 91.06 638 GLY A C 1
ATOM 4978 O O . GLY A 1 638 ? -15.840 36.739 4.931 1.00 91.06 638 GLY A O 1
ATOM 4979 N N . THR A 1 639 ? -16.614 37.294 6.964 1.00 93.06 639 THR A N 1
ATOM 4980 C CA . THR A 1 639 ? -15.644 38.376 7.206 1.00 93.06 639 THR A CA 1
ATOM 4981 C C . THR A 1 639 ? -14.414 37.832 7.935 1.00 93.06 639 THR A C 1
ATOM 4983 O O . THR A 1 639 ? -14.563 37.051 8.874 1.00 93.06 639 THR A O 1
ATOM 4986 N N . ASP A 1 640 ? -13.215 38.273 7.547 1.00 89.56 640 ASP A N 1
ATOM 4987 C CA . ASP A 1 640 ? -11.973 37.999 8.285 1.00 89.56 640 ASP A CA 1
ATOM 4988 C C . ASP A 1 640 ? -12.020 38.682 9.664 1.00 89.56 640 ASP A C 1
ATOM 4990 O O . ASP A 1 640 ? -12.359 39.867 9.779 1.00 89.56 640 ASP A O 1
ATOM 4994 N N . LEU A 1 641 ? -11.679 37.954 10.731 1.00 90.94 641 LEU A N 1
ATOM 4995 C CA . LEU A 1 641 ? -11.698 38.464 12.106 1.00 90.94 641 LEU A CA 1
ATOM 4996 C C . LEU A 1 641 ? -10.824 39.718 12.289 1.00 90.94 641 LEU A C 1
ATOM 4998 O O . LEU A 1 641 ? -11.143 40.574 13.123 1.00 90.94 641 LEU A O 1
ATOM 5002 N N . ASN A 1 642 ? -9.741 39.873 11.525 1.00 86.06 642 ASN A N 1
ATOM 5003 C CA . ASN A 1 642 ? -8.879 41.057 11.575 1.00 86.06 642 ASN A CA 1
ATOM 5004 C C . ASN A 1 642 ? -9.589 42.325 11.084 1.00 86.06 642 ASN A C 1
ATOM 5006 O O . ASN A 1 642 ? -9.302 43.411 11.596 1.00 86.06 642 ASN A O 1
ATOM 5010 N N . ASP A 1 643 ? -10.561 42.186 10.182 1.00 90.19 643 ASP A N 1
ATOM 5011 C CA . ASP A 1 643 ? -11.323 43.299 9.609 1.00 90.19 643 ASP A CA 1
ATOM 5012 C C . ASP A 1 643 ? -12.532 43.709 10.471 1.00 90.19 643 ASP A C 1
ATOM 5014 O O . ASP A 1 643 ? -13.079 44.805 10.310 1.00 90.19 643 ASP A O 1
ATOM 5018 N N . VAL A 1 644 ? -12.943 42.881 11.439 1.00 93.50 644 VAL A N 1
ATOM 5019 C CA . VAL A 1 644 ? -14.079 43.181 12.327 1.00 93.50 644 VAL A CA 1
ATOM 5020 C C . VAL A 1 644 ? -13.695 44.235 13.386 1.00 93.50 644 VAL A C 1
ATOM 5022 O O . VAL A 1 644 ? -12.769 44.027 14.176 1.00 93.50 644 VAL A O 1
ATOM 5025 N N . PRO A 1 645 ? -14.399 45.375 13.517 1.00 93.88 645 PRO A N 1
ATOM 5026 C CA . PRO A 1 645 ? -14.129 46.333 14.594 1.00 93.88 645 PRO A CA 1
ATOM 5027 C C . PRO A 1 645 ? -14.325 45.709 15.990 1.00 93.88 645 PRO A C 1
ATOM 5029 O O . PRO A 1 645 ? -15.368 45.119 16.249 1.00 93.88 645 PRO A O 1
ATOM 5032 N N . LEU A 1 646 ? -13.389 45.906 16.938 1.00 93.69 646 LEU A N 1
ATOM 5033 C CA . LEU A 1 646 ? -13.479 45.326 18.302 1.00 93.69 646 LEU A CA 1
ATOM 5034 C C . LEU A 1 646 ? -14.753 45.732 19.072 1.00 93.69 646 LEU A C 1
ATOM 5036 O O . LEU A 1 646 ? -15.140 45.073 20.036 1.00 93.69 646 LEU A O 1
ATOM 5040 N N . ALA A 1 647 ? -15.386 46.842 18.685 1.00 92.81 647 ALA A N 1
ATOM 5041 C CA . ALA A 1 647 ? -16.648 47.303 19.257 1.00 92.81 647 ALA A CA 1
ATOM 5042 C C . ALA A 1 647 ? -17.867 46.491 18.781 1.00 92.81 647 ALA A C 1
ATOM 5044 O O . ALA A 1 647 ? -18.885 46.515 19.462 1.00 92.81 647 ALA A O 1
ATOM 5045 N N . ASN A 1 648 ? -17.757 45.779 17.653 1.00 93.88 648 ASN A N 1
ATOM 5046 C CA . ASN A 1 648 ? -18.816 44.936 17.090 1.00 93.88 648 ASN A CA 1
ATOM 5047 C C . ASN A 1 648 ? -18.762 43.489 17.612 1.00 93.88 648 ASN A C 1
ATOM 5049 O O . ASN A 1 648 ? -19.712 42.740 17.422 1.00 93.88 648 ASN A O 1
ATOM 5053 N N . LEU A 1 649 ? -17.665 43.106 18.273 1.00 94.19 649 LEU A N 1
ATOM 5054 C CA . LEU A 1 649 ? -17.511 41.825 18.961 1.00 94.19 649 LEU A CA 1
ATOM 5055 C C . LEU A 1 649 ? -18.222 41.893 20.324 1.00 94.19 649 LEU A C 1
ATOM 5057 O O . LEU A 1 649 ? -17.610 42.202 21.353 1.00 94.19 649 LEU A O 1
ATOM 5061 N N . THR A 1 650 ? -19.540 41.693 20.313 1.00 91.69 650 THR A N 1
ATOM 5062 C CA . THR A 1 650 ? -20.436 41.805 21.480 1.00 91.69 650 THR A CA 1
ATOM 5063 C C . THR A 1 650 ? -21.313 40.569 21.625 1.00 91.69 650 THR A C 1
ATOM 5065 O O . THR A 1 650 ? -21.761 40.032 20.618 1.00 91.69 650 THR A O 1
ATOM 5068 N N . CYS A 1 651 ? -21.608 40.161 22.860 1.00 89.56 651 CYS A N 1
ATOM 5069 C CA . CYS A 1 651 ? -22.539 39.069 23.145 1.00 89.56 651 CYS A CA 1
ATOM 5070 C C . CYS A 1 651 ? -23.963 39.589 23.389 1.00 89.56 651 CYS A C 1
ATOM 5072 O O . CYS A 1 651 ? -24.145 40.676 23.941 1.00 89.56 651 CYS A O 1
ATOM 5074 N N . ASP A 1 652 ? -24.970 38.805 22.999 1.00 85.25 652 ASP A N 1
ATOM 5075 C CA . ASP A 1 652 ? -26.388 39.149 23.165 1.00 85.25 652 ASP A CA 1
ATOM 5076 C C . ASP A 1 652 ? -26.906 38.776 24.566 1.00 85.25 652 ASP A C 1
ATOM 5078 O O . ASP A 1 652 ? -27.711 37.863 24.743 1.00 85.25 652 ASP A O 1
ATOM 5082 N N . CYS A 1 653 ? -26.403 39.453 25.603 1.00 84.94 653 CYS A N 1
ATOM 5083 C CA . CYS A 1 653 ? -26.938 39.308 26.956 1.00 84.94 653 CYS A CA 1
ATOM 5084 C C . CYS A 1 653 ? -26.732 40.529 27.849 1.00 84.94 653 CYS A C 1
ATOM 5086 O O . CYS A 1 653 ? -25.909 41.404 27.597 1.00 84.94 653 CYS A O 1
ATOM 5088 N N . GLN A 1 654 ? -27.523 40.581 28.927 1.00 80.19 654 GLN A N 1
ATOM 5089 C CA . GLN A 1 654 ? -27.502 41.685 29.890 1.00 80.19 654 GLN A CA 1
ATOM 5090 C C . GLN A 1 654 ? -26.258 41.661 30.789 1.00 80.19 654 GLN A C 1
ATOM 5092 O O . GLN A 1 654 ? -25.739 42.723 31.135 1.00 80.19 654 GLN A O 1
ATOM 5097 N N . HIS A 1 655 ? -25.786 40.466 31.159 1.00 86.44 655 HIS A N 1
ATOM 5098 C CA . HIS A 1 655 ? -24.616 40.253 32.007 1.00 86.44 655 HIS A CA 1
ATOM 5099 C C . HIS A 1 655 ? -23.838 39.020 31.544 1.00 86.44 655 HIS A C 1
ATOM 5101 O O . HIS A 1 655 ? -24.420 37.960 31.343 1.00 86.44 655 HIS A O 1
ATOM 5107 N N . GLU A 1 656 ? -22.525 39.180 31.394 1.00 91.44 656 GLU A N 1
ATOM 5108 C CA . GLU A 1 656 ? -21.599 38.103 31.047 1.00 91.44 656 GLU A CA 1
ATOM 5109 C C . GLU A 1 656 ? -21.197 37.350 32.327 1.00 91.44 656 GLU A C 1
ATOM 5111 O O . GLU A 1 656 ? -20.746 37.960 33.301 1.00 91.44 656 GLU A O 1
ATOM 5116 N N . GLU A 1 657 ? -21.345 36.030 32.331 1.00 93.88 657 GLU A N 1
ATOM 5117 C CA . GLU A 1 657 ? -21.145 35.154 33.482 1.00 93.88 657 GLU A CA 1
ATOM 5118 C C . GLU A 1 657 ? -20.504 33.815 33.083 1.00 93.88 657 GLU A C 1
ATOM 5120 O O . GLU A 1 657 ? -20.624 33.337 31.953 1.00 93.88 657 GLU A O 1
ATOM 5125 N N . ALA A 1 658 ? -19.783 33.209 34.029 1.00 94.00 658 ALA A N 1
ATOM 5126 C CA . ALA A 1 658 ? -19.217 31.874 33.855 1.00 94.00 658 ALA A CA 1
ATOM 5127 C C . ALA A 1 658 ? -20.336 30.814 33.782 1.00 94.00 658 ALA A C 1
ATOM 5129 O O . ALA A 1 658 ? -21.407 31.019 34.365 1.00 94.00 658 ALA A O 1
ATOM 5130 N N . PRO A 1 659 ? -20.104 29.672 33.112 1.00 96.12 659 PRO A N 1
ATOM 5131 C CA . PRO A 1 659 ? -21.107 28.629 32.998 1.00 96.12 659 PRO A CA 1
ATOM 5132 C C . PRO A 1 659 ? -21.445 28.020 34.361 1.00 96.12 659 PRO A C 1
ATOM 5134 O O . PRO A 1 659 ? -20.637 27.976 35.289 1.00 96.12 659 PRO A O 1
ATOM 5137 N N . SER A 1 660 ? -22.654 27.491 34.454 1.00 95.75 660 SER A N 1
ATOM 5138 C CA . SER A 1 660 ? -23.200 26.746 35.581 1.00 95.75 660 SER A CA 1
ATOM 5139 C C . SER A 1 660 ? -23.858 25.475 35.053 1.00 95.75 660 SER A C 1
ATOM 5141 O O . SER A 1 660 ? -24.432 25.470 33.964 1.00 95.75 660 SER A O 1
ATOM 5143 N N . ILE A 1 661 ? -23.734 24.386 35.812 1.00 97.25 661 ILE A N 1
ATOM 5144 C CA . ILE A 1 661 ? -24.198 23.058 35.406 1.00 97.25 661 ILE A CA 1
ATOM 5145 C C . ILE A 1 661 ? -25.184 22.519 36.441 1.00 97.25 661 ILE A C 1
ATOM 5147 O O . ILE A 1 661 ? -24.867 22.442 37.632 1.00 97.25 661 ILE A O 1
ATOM 5151 N N . ASP A 1 662 ? -26.345 22.081 35.964 1.00 95.25 662 ASP A N 1
ATOM 5152 C CA . ASP A 1 662 ? -27.349 21.349 36.729 1.00 95.25 662 ASP A CA 1
ATOM 5153 C C . ASP A 1 662 ? -27.498 19.919 36.185 1.00 95.25 662 ASP A C 1
ATOM 5155 O O . ASP A 1 662 ? -27.934 19.704 35.053 1.00 95.25 662 ASP A O 1
ATOM 5159 N N . THR A 1 663 ? -27.129 18.934 37.006 1.00 95.38 663 THR A N 1
ATOM 5160 C CA . THR A 1 663 ? -27.245 17.499 36.695 1.00 95.38 663 THR A CA 1
ATOM 5161 C C . THR A 1 663 ? -28.449 16.837 37.368 1.00 95.38 663 THR A C 1
ATOM 5163 O O . THR A 1 663 ? -28.559 15.606 37.397 1.00 95.38 663 THR A O 1
ATOM 5166 N N . SER A 1 664 ? -29.362 17.629 37.942 1.00 91.88 664 SER A N 1
ATOM 5167 C CA . SER A 1 664 ? -30.530 17.104 38.643 1.00 91.88 664 SER A CA 1
ATOM 5168 C C . SER A 1 664 ? -31.417 16.251 37.727 1.00 91.88 664 SER A C 1
ATOM 5170 O O . SER A 1 664 ? -31.712 16.584 36.577 1.00 91.88 664 SER A O 1
ATOM 5172 N N . GLY A 1 665 ? -31.838 15.097 38.250 1.00 89.19 665 GLY A N 1
ATOM 5173 C CA . GLY A 1 665 ? -32.660 14.137 37.513 1.00 89.19 665 GLY A CA 1
ATOM 5174 C C . GLY A 1 665 ? -31.906 13.297 36.477 1.00 89.19 665 GLY A C 1
ATOM 5175 O O . GLY A 1 665 ? -32.567 12.790 35.570 1.00 89.19 665 GLY A O 1
ATOM 5176 N N . SER A 1 666 ? -30.576 13.195 36.584 1.00 94.00 666 SER A N 1
ATOM 5177 C CA . SER A 1 666 ? -29.780 12.158 35.912 1.00 94.00 666 SER A CA 1
ATOM 5178 C C . SER A 1 666 ? -30.040 10.783 36.518 1.00 94.00 666 SER A C 1
ATOM 5180 O O . SER A 1 666 ? -30.260 10.681 37.729 1.00 94.00 666 SER A O 1
ATOM 5182 N N . ASP A 1 667 ? -29.948 9.741 35.698 1.00 91.19 667 ASP A N 1
ATOM 5183 C CA . ASP A 1 667 ? -29.981 8.365 36.186 1.00 91.19 667 ASP A CA 1
ATOM 5184 C C . ASP A 1 667 ? -28.690 8.050 36.953 1.00 91.19 667 ASP A C 1
ATOM 5186 O O . ASP A 1 667 ? -27.587 8.288 36.463 1.00 91.19 667 ASP A O 1
ATOM 5190 N N . THR A 1 668 ? -28.822 7.535 38.175 1.00 91.50 668 THR A N 1
ATOM 5191 C CA . THR A 1 668 ? -27.680 7.132 39.017 1.00 91.50 668 THR A CA 1
ATOM 5192 C C . THR A 1 668 ? -27.535 5.617 39.131 1.00 91.50 668 THR A C 1
ATOM 5194 O O . THR A 1 668 ? -26.483 5.121 39.532 1.00 91.50 668 THR A O 1
ATOM 5197 N N . SER A 1 669 ? -28.584 4.872 38.778 1.00 87.88 669 SER A N 1
ATOM 5198 C CA . SER A 1 669 ? -28.607 3.414 38.763 1.00 87.88 669 SER A CA 1
ATOM 5199 C C . SER A 1 669 ? -29.558 2.924 37.676 1.00 87.88 669 SER A C 1
ATOM 5201 O O . SER A 1 669 ? -30.687 3.407 37.580 1.00 87.88 669 SER A O 1
ATOM 5203 N N . VAL A 1 670 ? -29.082 1.997 36.850 1.00 81.56 670 VAL A N 1
ATOM 5204 C CA . VAL A 1 670 ? -29.801 1.409 35.709 1.00 81.56 670 VAL A CA 1
ATOM 5205 C C . VAL A 1 670 ? -29.449 -0.069 35.611 1.00 81.56 670 VAL A C 1
ATOM 5207 O O . VAL A 1 670 ? -28.360 -0.464 36.018 1.00 81.56 670 VAL A O 1
ATOM 5210 N N . HIS A 1 671 ? -30.336 -0.894 35.064 1.00 72.75 671 HIS A N 1
ATOM 5211 C CA . HIS A 1 671 ? -29.999 -2.293 34.801 1.00 72.75 671 HIS A CA 1
ATOM 5212 C C . HIS A 1 671 ? -29.215 -2.437 33.498 1.00 72.75 671 HIS A C 1
ATOM 5214 O O . HIS A 1 671 ? -29.335 -1.598 32.601 1.00 72.75 671 HIS A O 1
ATOM 5220 N N . GLU A 1 672 ? -28.446 -3.514 33.375 1.00 76.50 672 GLU A N 1
ATOM 5221 C CA . GLU A 1 672 ? -27.787 -3.871 32.119 1.00 76.50 672 GLU A CA 1
ATOM 5222 C C . GLU A 1 672 ? -28.784 -3.954 30.940 1.00 76.50 672 GLU A C 1
ATOM 5224 O O . GLU A 1 672 ? -29.921 -4.427 31.055 1.00 76.50 672 GLU A O 1
ATOM 5229 N N . GLY A 1 673 ? -28.370 -3.431 29.786 1.00 69.94 673 GLY A N 1
ATOM 5230 C CA . GLY A 1 673 ? -29.146 -3.351 28.552 1.00 69.94 673 GLY A CA 1
ATOM 5231 C C . GLY A 1 673 ? -30.254 -2.291 28.542 1.00 69.94 673 GLY A C 1
ATOM 5232 O O . GLY A 1 673 ? -30.999 -2.226 27.558 1.00 69.94 673 GLY A O 1
ATOM 5233 N N . GLN A 1 674 ? -30.413 -1.492 29.605 1.00 79.00 674 GLN A N 1
ATOM 5234 C CA . GLN A 1 674 ? -31.310 -0.331 29.622 1.00 79.00 674 GLN A CA 1
ATOM 5235 C C . GLN A 1 674 ? -30.636 0.910 29.019 1.00 79.00 674 GLN A C 1
ATOM 5237 O O . GLN A 1 674 ? -29.441 0.927 28.734 1.00 79.00 674 GLN A O 1
ATOM 5242 N N . ILE A 1 675 ? -31.434 1.956 28.801 1.00 82.50 675 ILE A N 1
ATOM 5243 C CA . ILE A 1 675 ? -30.931 3.271 28.403 1.00 82.50 675 ILE A CA 1
ATOM 5244 C C . ILE A 1 675 ? -30.656 4.073 29.677 1.00 82.50 675 ILE A C 1
ATOM 5246 O O . ILE A 1 675 ? -31.553 4.183 30.512 1.00 82.50 675 ILE A O 1
ATOM 5250 N N . ALA A 1 676 ? -29.466 4.664 29.802 1.00 90.44 676 ALA A N 1
ATOM 5251 C CA . ALA A 1 676 ? -29.158 5.638 30.852 1.00 90.44 676 ALA A CA 1
ATOM 5252 C C . ALA A 1 676 ? -29.133 7.059 30.287 1.00 90.44 676 ALA A C 1
ATOM 5254 O O . ALA A 1 676 ? -28.523 7.306 29.244 1.00 90.44 676 ALA A O 1
ATOM 5255 N N . MET A 1 677 ? -29.759 8.003 30.988 1.00 94.19 677 MET A N 1
ATOM 5256 C CA . MET A 1 677 ? -29.762 9.426 30.651 1.00 94.19 677 MET A CA 1
ATOM 5257 C C . MET A 1 677 ? -29.053 10.239 31.736 1.00 94.19 677 MET A C 1
ATOM 5259 O O . MET A 1 677 ? -29.606 10.528 32.802 1.00 94.19 677 MET A O 1
ATOM 5263 N N . LEU A 1 678 ? -27.829 10.674 31.444 1.00 96.62 678 LEU A N 1
ATOM 5264 C CA . LEU A 1 678 ? -27.042 11.541 32.317 1.00 96.62 678 LEU A CA 1
ATOM 5265 C C . LEU A 1 678 ? -27.267 12.992 31.890 1.00 96.62 678 LEU A C 1
ATOM 5267 O O . LEU A 1 678 ? -26.744 13.463 30.880 1.00 96.62 678 LEU A O 1
ATOM 5271 N N . LYS A 1 679 ? -28.112 13.709 32.632 1.00 95.06 679 LYS A N 1
ATOM 5272 C CA . LYS A 1 679 ? -28.498 15.085 32.312 1.00 95.06 679 LYS A CA 1
ATOM 5273 C C . LYS A 1 679 ? -27.384 16.047 32.695 1.00 95.06 679 LYS A C 1
ATOM 5275 O O . LYS A 1 679 ? -26.846 15.978 33.795 1.00 95.06 679 LYS A O 1
ATOM 5280 N N . CYS A 1 680 ? -27.104 17.001 31.817 1.00 95.00 680 CYS A N 1
ATOM 5281 C CA . CYS A 1 680 ? -26.242 18.137 32.114 1.00 95.00 680 CYS A CA 1
ATOM 5282 C C . CYS A 1 680 ? -26.837 19.388 31.478 1.00 95.00 680 CYS A C 1
ATOM 5284 O O . CYS A 1 680 ? -26.574 19.706 30.323 1.00 95.00 680 CYS A O 1
ATOM 5286 N N . LYS A 1 681 ? -27.699 20.079 32.225 1.00 94.75 681 LYS A N 1
ATOM 5287 C CA . LYS A 1 681 ? -28.270 21.346 31.782 1.00 94.75 681 LYS A CA 1
ATOM 5288 C C . LYS A 1 681 ? -27.265 22.457 32.055 1.00 94.75 681 LYS A C 1
ATOM 5290 O O . LYS A 1 681 ? -26.895 22.684 33.207 1.00 94.75 681 LYS A O 1
ATOM 5295 N N . ILE A 1 682 ? -26.854 23.146 31.000 1.00 94.88 682 ILE A N 1
ATOM 5296 C CA . ILE A 1 682 ? -25.841 24.199 31.055 1.00 94.88 682 ILE A CA 1
ATOM 5297 C C . ILE A 1 682 ? -26.526 25.559 30.937 1.00 94.88 682 ILE A C 1
ATOM 5299 O O . ILE A 1 682 ? -27.450 25.741 30.144 1.00 94.88 682 ILE A O 1
ATOM 5303 N N . SER A 1 683 ? -26.084 26.513 31.748 1.00 92.56 683 SER A N 1
ATOM 5304 C CA . SER A 1 683 ? -26.499 27.914 31.675 1.00 92.56 683 SER A CA 1
ATOM 5305 C C . SER A 1 683 ? -25.309 28.840 31.860 1.00 92.56 683 SER A C 1
ATOM 5307 O O . SER A 1 683 ? -24.418 28.556 32.653 1.00 92.56 683 SER A O 1
ATOM 5309 N N . GLY A 1 684 ? -25.311 29.964 31.161 1.00 91.19 684 GLY A N 1
ATOM 5310 C CA . GLY A 1 684 ? -24.303 31.013 31.250 1.00 91.19 684 GLY A CA 1
ATOM 5311 C C . GLY A 1 684 ? -24.421 31.926 30.038 1.00 91.19 684 GLY A C 1
ATOM 5312 O O . GLY A 1 684 ? -25.024 31.537 29.036 1.00 91.19 684 GLY A O 1
ATOM 5313 N N . CYS A 1 685 ? -23.872 33.134 30.131 1.00 91.56 685 CYS A N 1
ATOM 5314 C CA . CYS A 1 685 ? -23.729 33.995 28.968 1.00 91.56 685 CYS A CA 1
ATOM 5315 C C . CYS A 1 685 ? -22.292 34.489 28.825 1.00 91.56 685 CYS A C 1
ATOM 5317 O O . CYS A 1 685 ? -21.760 35.072 29.770 1.00 91.56 685 CYS A O 1
ATOM 5319 N N . PRO A 1 686 ? -21.684 34.376 27.640 1.00 92.38 686 PRO A N 1
ATOM 5320 C CA . PRO A 1 686 ? -22.179 33.728 26.422 1.00 92.38 686 PRO A CA 1
ATOM 5321 C C . PRO A 1 686 ? -22.302 32.217 26.574 1.00 92.38 686 PRO A C 1
ATOM 5323 O O . PRO A 1 686 ? -21.857 31.644 27.574 1.00 92.38 686 PRO A O 1
ATOM 5326 N N . GLU A 1 687 ? -22.961 31.609 25.590 1.00 91.06 687 GLU A N 1
ATOM 5327 C CA . GLU A 1 687 ? -23.160 30.166 25.526 1.00 91.06 687 GLU A CA 1
ATOM 5328 C C . GLU A 1 687 ? -21.814 29.438 25.631 1.00 91.06 687 GLU A C 1
ATOM 5330 O O . GLU A 1 687 ? -20.795 29.885 25.096 1.00 91.06 687 GLU A O 1
ATOM 5335 N N . ALA A 1 688 ? -21.808 28.363 26.415 1.00 93.00 688 ALA A N 1
ATOM 5336 C CA . ALA A 1 688 ? -20.609 27.612 26.740 1.00 93.00 688 ALA A CA 1
ATOM 5337 C C . ALA A 1 688 ? -20.526 26.345 25.896 1.00 93.00 688 ALA A C 1
ATOM 5339 O O . ALA A 1 688 ? -21.509 25.615 25.769 1.00 93.00 688 ALA A O 1
ATOM 5340 N N . GLU A 1 689 ? -19.325 26.045 25.416 1.00 93.62 689 GLU A N 1
ATOM 5341 C CA . GLU A 1 689 ? -19.012 24.748 24.834 1.00 93.62 689 GLU A CA 1
ATOM 5342 C C . GLU A 1 689 ? -18.969 23.684 25.920 1.00 93.62 689 GLU A C 1
ATOM 5344 O O . GLU A 1 689 ? -18.562 23.954 27.054 1.00 93.62 689 GLU A O 1
ATOM 5349 N N . PHE A 1 690 ? -19.366 22.460 25.588 1.00 93.88 690 PHE A N 1
ATOM 5350 C CA . PHE A 1 690 ? -19.438 21.389 26.569 1.00 93.88 690 PHE A CA 1
ATOM 5351 C C . PHE A 1 690 ? -19.087 20.023 26.006 1.00 93.88 690 PHE A C 1
ATOM 5353 O O . PHE A 1 690 ? -19.196 19.748 24.812 1.00 93.88 690 PHE A O 1
ATOM 5360 N N . PHE A 1 691 ? -18.679 19.149 26.917 1.00 95.06 691 PHE A N 1
ATOM 5361 C CA . PHE A 1 691 ? -18.352 17.763 26.636 1.00 95.06 691 PHE A CA 1
ATOM 5362 C C . PHE A 1 691 ? -18.463 16.919 27.908 1.00 95.06 691 PHE A C 1
ATOM 5364 O O . PHE A 1 691 ? -18.473 17.429 29.034 1.00 95.06 691 PHE A O 1
ATOM 5371 N N . TRP A 1 692 ? -18.517 15.609 27.718 1.00 96.19 692 TRP A N 1
ATOM 5372 C CA . TRP A 1 692 ? -18.486 14.608 28.770 1.00 96.19 692 TRP A CA 1
ATOM 5373 C C . TRP A 1 692 ? -17.143 13.887 28.792 1.00 96.19 692 TRP A C 1
ATOM 5375 O O . TRP A 1 692 ? -16.565 13.593 27.752 1.00 96.19 692 TRP A O 1
ATOM 5385 N N . THR A 1 693 ? -16.656 13.561 29.982 1.00 95.44 693 THR A N 1
ATOM 5386 C CA . THR A 1 693 ? -15.553 12.618 30.189 1.00 95.44 693 THR A CA 1
ATOM 5387 C C . THR A 1 693 ? -16.116 11.348 30.808 1.00 95.44 693 THR A C 1
ATOM 5389 O O . THR A 1 693 ? -16.803 11.409 31.829 1.00 95.44 693 THR A O 1
ATOM 5392 N N . THR A 1 694 ? -15.857 10.217 30.163 1.00 94.12 694 THR A N 1
ATOM 5393 C CA . THR A 1 694 ? -16.264 8.879 30.613 1.00 94.12 694 THR A CA 1
ATOM 5394 C C . THR A 1 694 ? -15.349 8.365 31.735 1.00 94.12 694 THR A C 1
ATOM 5396 O O . THR A 1 694 ? -14.255 8.909 31.922 1.00 94.12 694 THR A O 1
ATOM 5399 N N . PRO A 1 695 ? -15.728 7.287 32.448 1.00 92.56 695 PRO A N 1
ATOM 5400 C CA . PRO A 1 695 ? -14.880 6.680 33.477 1.00 92.56 695 PRO A CA 1
ATOM 5401 C C . PRO A 1 695 ? -13.513 6.201 32.964 1.00 92.56 695 PRO A C 1
ATOM 5403 O O . PRO A 1 695 ? -12.540 6.202 33.714 1.00 92.56 695 PRO A O 1
ATOM 5406 N N . THR A 1 696 ? -13.417 5.829 31.683 1.00 89.44 696 THR A N 1
ATOM 5407 C CA . THR A 1 696 ? -12.161 5.410 31.037 1.00 89.44 696 THR A CA 1
ATOM 5408 C C . THR A 1 696 ? -11.287 6.589 30.604 1.00 89.44 696 THR A C 1
ATOM 5410 O O . THR A 1 696 ? -10.190 6.384 30.092 1.00 89.44 696 THR A O 1
ATOM 5413 N N . GLY A 1 697 ? -11.758 7.828 30.782 1.00 91.81 697 GLY A N 1
ATOM 5414 C CA . GLY A 1 697 ? -11.066 9.043 30.359 1.00 91.81 697 GLY A CA 1
ATOM 5415 C C . GLY A 1 697 ? -11.336 9.457 28.910 1.00 91.81 697 GLY A C 1
ATOM 5416 O O . GLY A 1 697 ? -10.879 10.527 28.504 1.00 91.81 697 GLY A O 1
ATOM 5417 N N . ALA A 1 698 ? -12.097 8.674 28.133 1.00 92.00 698 ALA A N 1
ATOM 5418 C CA . ALA A 1 698 ? -12.530 9.082 26.795 1.00 92.00 698 ALA A CA 1
ATOM 5419 C C . ALA A 1 698 ? -13.448 10.310 26.879 1.00 92.00 698 ALA A C 1
ATOM 5421 O O . ALA A 1 698 ? -14.266 10.418 27.800 1.00 92.00 698 ALA A O 1
ATOM 5422 N N . MET A 1 699 ? -13.315 11.226 25.923 1.00 94.00 699 MET A N 1
ATOM 5423 C CA . MET A 1 699 ? -14.085 12.469 25.869 1.00 94.00 699 MET A CA 1
ATOM 5424 C C . MET A 1 699 ? -15.136 12.398 24.760 1.00 94.00 699 MET A C 1
ATOM 5426 O O . MET A 1 699 ? -14.856 11.925 23.665 1.00 94.00 699 MET A O 1
ATOM 5430 N N . LEU A 1 700 ? -16.351 12.855 25.052 1.00 92.25 700 LEU A N 1
ATOM 5431 C CA . LEU A 1 700 ? -17.508 12.783 24.164 1.00 92.25 700 LEU A CA 1
ATOM 5432 C C . LEU A 1 700 ? -18.155 14.159 24.053 1.00 92.25 700 LEU A C 1
ATOM 5434 O O . LEU A 1 700 ? -18.446 14.793 25.066 1.00 92.25 700 LEU A O 1
ATOM 5438 N N . ALA A 1 701 ? -18.450 14.601 22.842 1.00 90.12 701 ALA A N 1
ATOM 5439 C CA . ALA A 1 701 ? -19.241 15.790 22.577 1.00 90.12 701 ALA A CA 1
ATOM 5440 C C . ALA A 1 701 ? -20.354 15.494 21.565 1.00 90.12 701 ALA A C 1
ATOM 5442 O O . ALA A 1 701 ? -20.517 14.369 21.082 1.00 90.12 701 ALA A O 1
ATOM 5443 N N . VAL A 1 702 ? -21.163 16.512 21.272 1.00 87.19 702 VAL A N 1
ATOM 5444 C CA . VAL A 1 702 ? -22.206 16.415 20.246 1.00 87.19 702 VAL A CA 1
ATOM 5445 C C . VAL A 1 702 ? -21.543 16.020 18.926 1.00 87.19 702 VAL A C 1
ATOM 5447 O O . VAL A 1 702 ? -20.510 16.593 18.572 1.00 87.19 702 VAL A O 1
ATOM 5450 N N . GLU A 1 703 ? -22.110 15.027 18.238 1.00 78.31 703 GLU A N 1
ATOM 5451 C CA . GLU A 1 703 ? -21.602 14.469 16.970 1.00 78.31 703 GLU A CA 1
ATOM 5452 C C . GLU A 1 703 ? -20.238 13.751 17.048 1.00 78.31 703 GLU A C 1
ATOM 5454 O O . GLU A 1 703 ? -19.662 13.437 16.015 1.00 78.31 703 GLU A O 1
ATOM 5459 N N . SER A 1 704 ? -19.729 13.399 18.237 1.00 69.38 704 SER A N 1
ATOM 5460 C CA . SER A 1 704 ? -18.452 12.663 18.364 1.00 69.38 704 SER A CA 1
ATOM 5461 C C . SER A 1 704 ? -18.479 11.198 17.895 1.00 69.38 704 SER A C 1
ATOM 5463 O O . SER A 1 704 ? -17.443 10.544 17.911 1.00 69.38 704 SER A O 1
ATOM 5465 N N . GLY A 1 705 ? -19.640 10.653 17.505 1.00 64.50 705 GLY A N 1
ATOM 5466 C CA . GLY A 1 705 ? -19.729 9.357 16.812 1.00 64.50 705 GLY A CA 1
ATOM 5467 C C . GLY A 1 705 ? -19.370 8.102 17.626 1.00 64.50 705 GLY A C 1
ATOM 5468 O O . GLY A 1 705 ? -19.000 7.088 17.039 1.00 64.50 705 GLY A O 1
ATOM 5469 N N . PHE A 1 706 ? -19.474 8.129 18.960 1.00 71.56 706 PHE A N 1
ATOM 5470 C CA . PHE A 1 706 ? -19.057 7.008 19.812 1.00 71.56 706 PHE A CA 1
ATOM 5471 C C . PHE A 1 706 ? -20.081 5.849 19.826 1.00 71.56 706 PHE A C 1
ATOM 5473 O O . PHE A 1 706 ? -21.286 6.089 19.951 1.00 71.56 706 PHE A O 1
ATOM 5480 N N . PRO A 1 707 ? -19.655 4.572 19.748 1.00 70.00 707 PRO A N 1
ATOM 5481 C CA . PRO A 1 707 ? -20.580 3.439 19.804 1.00 70.00 707 PRO A CA 1
ATOM 5482 C C . PRO A 1 707 ? -21.342 3.381 21.140 1.00 70.00 707 PRO A C 1
ATOM 5484 O O . PRO A 1 707 ? -20.732 3.438 22.204 1.00 70.00 707 PRO A O 1
ATOM 5487 N N . ARG A 1 708 ? -22.672 3.214 21.088 1.00 85.19 708 ARG A N 1
ATOM 5488 C CA . ARG A 1 708 ? -23.609 3.138 22.238 1.00 85.19 708 ARG A CA 1
ATOM 5489 C C . ARG A 1 708 ? -23.764 4.410 23.090 1.00 85.19 708 ARG A C 1
ATOM 5491 O O . ARG A 1 708 ? -24.594 4.401 23.997 1.00 85.19 708 ARG A O 1
ATOM 5498 N N . MET A 1 709 ? -23.006 5.480 22.843 1.00 89.12 709 MET A N 1
ATOM 5499 C CA . MET A 1 709 ? -23.038 6.703 23.655 1.00 89.12 709 MET A CA 1
ATOM 5500 C C . MET A 1 709 ? -23.194 7.948 22.781 1.00 89.12 709 MET A C 1
ATOM 5502 O O . MET A 1 709 ? -22.367 8.214 21.915 1.00 89.12 709 MET A O 1
ATOM 5506 N N . GLU A 1 710 ? -24.230 8.741 23.043 1.00 91.19 710 GLU A N 1
ATOM 5507 C CA . GLU A 1 710 ? -24.554 9.947 22.277 1.00 91.19 710 GLU A CA 1
ATOM 5508 C C . GLU A 1 710 ? -24.732 11.154 23.204 1.00 91.19 710 GLU A C 1
ATOM 5510 O O . GLU A 1 710 ? -25.460 11.088 24.195 1.00 91.19 710 GLU A O 1
ATOM 5515 N N . VAL A 1 711 ? -24.093 12.279 22.876 1.00 92.38 711 VAL A N 1
ATOM 5516 C CA . VAL A 1 711 ? -24.306 13.554 23.575 1.00 92.38 711 VAL A CA 1
ATOM 5517 C C . VAL A 1 711 ? -25.306 14.392 22.785 1.00 92.38 711 VAL A C 1
ATOM 5519 O O . VAL A 1 711 ? -25.046 14.781 21.648 1.00 92.38 711 VAL A O 1
ATOM 5522 N N . LEU A 1 712 ? -26.446 14.698 23.402 1.00 90.75 712 LEU A N 1
ATOM 5523 C CA . LEU A 1 712 ? -27.487 15.533 22.809 1.00 90.75 712 LEU A CA 1
ATOM 5524 C C . LEU A 1 712 ? -27.119 17.020 22.899 1.00 90.75 712 LEU A C 1
ATOM 5526 O O . LEU A 1 712 ? -26.476 17.451 23.855 1.00 90.75 712 LEU A O 1
ATOM 5530 N N . GLY A 1 713 ? -27.648 17.840 21.984 1.00 86.50 713 GLY A N 1
ATOM 5531 C CA . GLY A 1 713 ? -27.491 19.305 22.027 1.00 86.50 713 GLY A CA 1
ATOM 5532 C C . GLY A 1 713 ? -28.044 19.975 23.296 1.00 86.50 713 GLY A C 1
ATOM 5533 O O . GLY A 1 713 ? -27.723 21.118 23.585 1.00 86.50 713 GLY A O 1
ATOM 5534 N N . SER A 1 714 ? -28.844 19.261 24.095 1.00 86.69 714 SER A N 1
ATOM 5535 C CA . SER A 1 714 ? -29.287 19.710 25.422 1.00 86.69 714 SER A CA 1
ATOM 5536 C C . SER A 1 714 ? -28.225 19.565 26.524 1.00 86.69 714 SER A C 1
ATOM 5538 O O . SER A 1 714 ? -28.502 19.932 27.666 1.00 86.69 714 SER A O 1
ATOM 5540 N N . GLY A 1 715 ? -27.070 18.965 26.218 1.00 89.81 715 GLY A N 1
ATOM 5541 C CA . GLY A 1 715 ? -26.023 18.589 27.172 1.00 89.81 715 GLY A CA 1
ATOM 5542 C C . GLY A 1 715 ? -26.187 17.194 27.782 1.00 89.81 715 GLY A C 1
ATOM 5543 O O . GLY A 1 715 ? -25.291 16.709 28.466 1.00 89.81 715 GLY A O 1
ATOM 5544 N N . THR A 1 716 ? -27.305 16.505 27.538 1.00 93.38 716 THR A N 1
ATOM 5545 C CA . THR A 1 716 ? -27.559 15.167 28.105 1.00 93.38 716 THR A CA 1
ATOM 5546 C C . THR A 1 716 ? -26.756 14.090 27.372 1.00 93.38 716 THR A C 1
ATOM 5548 O O . THR A 1 716 ? -26.852 13.993 26.151 1.00 93.38 716 THR A O 1
ATOM 5551 N N . LEU A 1 717 ? -26.019 13.262 28.115 1.00 95.50 717 LEU A N 1
ATOM 5552 C CA . LEU A 1 717 ? -25.377 12.049 27.605 1.00 95.50 717 LEU A CA 1
ATOM 5553 C C . LEU A 1 717 ? -26.349 10.869 27.716 1.00 95.50 717 LEU A C 1
ATOM 5555 O O . LEU A 1 717 ? -26.894 10.600 28.787 1.00 95.50 717 LEU A O 1
ATOM 5559 N N . VAL A 1 718 ? -26.560 10.172 26.606 1.00 92.69 718 VAL A N 1
ATOM 5560 C CA . VAL A 1 718 ? -27.424 8.995 26.502 1.00 92.69 718 VAL A CA 1
ATOM 5561 C C . VAL A 1 718 ? -26.559 7.771 26.234 1.00 92.69 718 VAL A C 1
ATOM 5563 O O . VAL A 1 718 ? -25.881 7.702 25.212 1.00 92.69 718 VAL A O 1
ATOM 5566 N N . VAL A 1 719 ? -26.604 6.792 27.137 1.00 91.06 719 VAL A N 1
ATOM 5567 C CA . VAL A 1 719 ? -26.024 5.458 26.927 1.00 91.06 719 VAL A CA 1
ATOM 5568 C C . VAL A 1 719 ? -27.156 4.550 26.456 1.00 91.06 719 VAL A C 1
ATOM 5570 O O . VAL A 1 719 ? -28.084 4.293 27.218 1.00 91.06 719 VAL A O 1
ATOM 5573 N N . THR A 1 720 ? -27.138 4.118 25.195 1.00 82.94 720 THR A N 1
ATOM 5574 C CA . THR A 1 720 ? -28.282 3.442 24.550 1.00 82.94 720 THR A CA 1
ATOM 5575 C C . THR A 1 720 ? -28.435 1.972 24.941 1.00 82.94 720 THR A C 1
ATOM 5577 O O . THR A 1 720 ? -29.524 1.418 24.821 1.00 82.94 720 THR A O 1
ATOM 5580 N N . GLU A 1 721 ? -27.350 1.334 25.374 1.00 79.50 721 GLU A N 1
ATOM 5581 C CA . GLU A 1 721 ? -27.322 -0.052 25.847 1.00 79.50 721 GLU A CA 1
ATOM 5582 C C . GLU A 1 721 ? -26.253 -0.160 26.933 1.00 79.50 721 GLU A C 1
ATOM 5584 O O . GLU A 1 721 ? -25.073 -0.280 26.613 1.00 79.50 721 GLU A O 1
ATOM 5589 N N . THR A 1 722 ? -26.649 -0.046 28.198 1.00 80.44 722 THR A N 1
ATOM 5590 C CA . THR A 1 722 ? -25.734 -0.046 29.349 1.00 80.44 722 THR A CA 1
ATOM 5591 C C . THR A 1 722 ? -25.115 -1.420 29.595 1.00 80.44 722 THR A C 1
ATOM 5593 O O . THR A 1 722 ? -25.787 -2.441 29.478 1.00 80.44 722 THR A O 1
ATOM 5596 N N . ARG A 1 723 ? -23.840 -1.446 29.974 1.00 83.69 723 ARG A N 1
ATOM 5597 C CA . ARG A 1 723 ? -23.058 -2.632 30.352 1.00 83.69 723 ARG A CA 1
ATOM 5598 C C . ARG A 1 723 ? -22.380 -2.405 31.696 1.00 83.69 723 ARG A C 1
ATOM 5600 O O . ARG A 1 723 ? -22.211 -1.260 32.105 1.00 83.69 723 ARG A O 1
ATOM 5607 N N . GLU A 1 724 ? -21.942 -3.470 32.362 1.00 81.50 724 GLU A N 1
ATOM 5608 C CA . GLU A 1 724 ? -21.202 -3.350 33.629 1.00 81.50 724 GLU A CA 1
ATOM 5609 C C . GLU A 1 724 ? -19.983 -2.414 33.497 1.00 81.50 724 GLU A C 1
ATOM 5611 O O . GLU A 1 724 ? -19.767 -1.559 34.356 1.00 81.50 724 GLU A O 1
ATOM 5616 N N . GLU A 1 725 ? -19.260 -2.503 32.372 1.00 83.81 725 GLU A N 1
ATOM 5617 C CA . GLU A 1 725 ? -18.108 -1.653 32.023 1.00 83.81 725 GLU A CA 1
ATOM 5618 C C . GLU A 1 725 ? -18.429 -0.149 31.927 1.00 83.81 725 GLU A C 1
ATOM 5620 O O . GLU A 1 725 ? -17.521 0.676 32.021 1.00 83.81 725 GLU A O 1
ATOM 5625 N N . ASP A 1 726 ? -19.706 0.221 31.777 1.00 89.06 726 ASP A N 1
ATOM 5626 C CA . ASP A 1 726 ? -20.153 1.618 31.764 1.00 89.06 726 ASP A CA 1
ATOM 5627 C C . ASP A 1 726 ? -20.340 2.174 33.194 1.00 89.06 726 ASP A C 1
ATOM 5629 O O . ASP A 1 726 ? -20.630 3.356 33.380 1.00 89.06 726 ASP A O 1
ATOM 5633 N N . THR A 1 727 ? -20.183 1.351 34.236 1.00 92.88 727 THR A N 1
ATOM 5634 C CA . THR A 1 727 ? -20.219 1.818 35.627 1.00 92.88 727 THR A CA 1
ATOM 5635 C C . THR A 1 727 ? -19.041 2.738 35.920 1.00 92.88 727 THR A C 1
ATOM 5637 O O . THR A 1 727 ? -17.878 2.398 35.707 1.00 92.88 727 THR A O 1
ATOM 5640 N N . GLY A 1 728 ? -19.329 3.899 36.501 1.00 94.44 728 GLY A N 1
ATOM 5641 C CA . GLY A 1 728 ? -18.299 4.812 36.965 1.00 94.44 728 GLY A CA 1
ATOM 5642 C C . GLY A 1 728 ? -18.773 6.251 37.080 1.00 94.44 728 GLY A C 1
ATOM 5643 O O . GLY A 1 728 ? -19.967 6.551 37.130 1.00 94.44 728 GLY A O 1
ATOM 5644 N N . VAL A 1 729 ? -17.803 7.158 37.162 1.00 97.06 729 VAL A N 1
ATOM 5645 C CA . VAL A 1 729 ? -18.057 8.593 37.291 1.00 97.06 729 VAL A CA 1
ATOM 5646 C C . VAL A 1 729 ? -17.899 9.261 35.934 1.00 97.06 729 VAL A C 1
ATOM 5648 O O . VAL A 1 729 ? -16.811 9.289 35.363 1.00 97.06 729 VAL A O 1
ATOM 5651 N N . TYR A 1 730 ? -18.994 9.833 35.447 1.00 96.94 730 TYR A N 1
ATOM 5652 C CA . TYR A 1 730 ? -19.026 10.658 34.251 1.00 96.94 730 TYR A CA 1
ATOM 5653 C C . TYR A 1 730 ? -18.936 12.127 34.650 1.00 96.94 730 TYR A C 1
ATOM 5655 O O . TYR A 1 730 ? -19.612 12.568 35.579 1.00 96.94 730 TYR A O 1
ATOM 5663 N N . THR A 1 731 ? -18.128 12.910 33.943 1.00 97.56 731 THR A N 1
ATOM 5664 C CA . THR A 1 731 ? -17.956 14.341 34.235 1.00 97.56 731 THR A CA 1
ATOM 5665 C C . THR A 1 731 ? -18.457 15.183 33.078 1.00 97.56 731 THR A C 1
ATOM 5667 O O . THR A 1 731 ? -17.876 15.132 31.998 1.00 97.56 731 THR A O 1
ATOM 5670 N N . CYS A 1 732 ? -19.485 15.999 33.303 1.00 97.31 732 CYS A N 1
ATOM 5671 C CA . CYS A 1 732 ? -19.873 17.039 32.358 1.00 97.31 732 CYS A CA 1
ATOM 5672 C C . CYS A 1 732 ? -19.038 18.296 32.608 1.00 97.31 732 CYS A C 1
ATOM 5674 O O . CYS A 1 732 ? -18.975 18.788 33.741 1.00 97.31 732 CYS A O 1
ATOM 5676 N N . THR A 1 733 ? -18.411 18.819 31.561 1.00 96.19 733 THR A N 1
ATOM 5677 C CA . THR A 1 733 ? -17.599 20.037 31.603 1.00 96.19 733 THR A CA 1
ATOM 5678 C C . THR A 1 733 ? -18.172 21.058 30.632 1.00 96.19 733 THR A C 1
ATOM 5680 O O . THR A 1 733 ? -18.451 20.711 29.490 1.00 96.19 733 THR A O 1
ATOM 5683 N N . ALA A 1 734 ? -18.323 22.307 31.079 1.00 95.75 734 ALA A N 1
ATOM 5684 C CA . ALA A 1 734 ? -18.767 23.431 30.256 1.00 95.75 734 ALA A CA 1
ATOM 5685 C C . ALA A 1 734 ? -17.794 24.610 30.383 1.00 95.75 734 ALA A C 1
ATOM 5687 O O . ALA A 1 734 ? -17.357 24.931 31.496 1.00 95.75 734 ALA A O 1
ATOM 5688 N N . VAL A 1 735 ? -17.456 25.248 29.261 1.00 94.75 735 VAL A N 1
ATOM 5689 C CA . VAL A 1 735 ? -16.418 26.282 29.154 1.00 94.75 735 VAL A CA 1
ATOM 5690 C C . VAL A 1 735 ? -16.880 27.426 28.252 1.00 94.75 735 VAL A C 1
ATOM 5692 O O . VAL A 1 735 ? -17.294 27.210 27.118 1.00 94.75 735 VAL A O 1
ATOM 5695 N N . ASN A 1 736 ? -16.761 28.655 28.747 1.00 93.12 736 ASN A N 1
ATOM 5696 C CA . ASN A 1 736 ? -16.816 29.878 27.941 1.00 93.12 736 ASN A CA 1
ATOM 5697 C C . ASN A 1 736 ? -15.632 30.784 28.329 1.00 93.12 736 ASN A C 1
ATOM 5699 O O . ASN A 1 736 ? -14.893 30.487 29.272 1.00 93.12 736 ASN A O 1
ATOM 5703 N N . TYR A 1 737 ? -15.449 31.924 27.6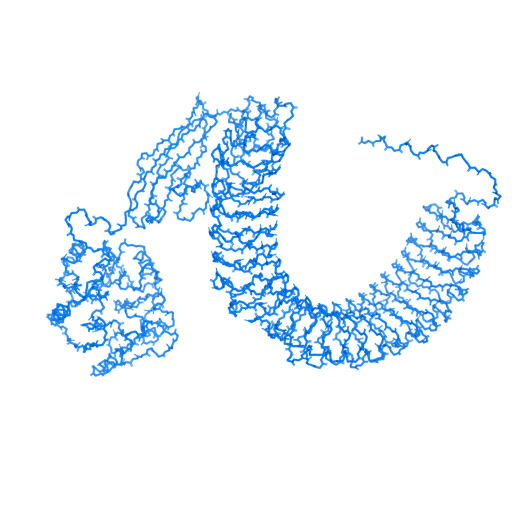61 1.00 89.81 737 TYR A N 1
ATOM 5704 C CA . TYR A 1 737 ? -14.325 32.823 27.989 1.00 89.81 737 TYR A CA 1
ATOM 5705 C C . TYR A 1 737 ? -14.377 33.443 29.408 1.00 89.81 737 TYR A C 1
ATOM 5707 O O . TYR A 1 737 ? -13.394 34.040 29.853 1.00 89.81 737 TYR A O 1
ATOM 5715 N N . ARG A 1 738 ? -15.508 33.345 30.130 1.00 92.00 738 ARG A N 1
ATOM 5716 C CA . ARG A 1 738 ? -15.653 33.812 31.522 1.00 92.00 738 ARG A CA 1
ATOM 5717 C C . ARG A 1 738 ? -15.248 32.762 32.553 1.00 92.00 738 ARG A C 1
ATOM 5719 O O . ARG A 1 738 ? -14.909 33.145 33.674 1.00 92.00 738 ARG A O 1
ATOM 5726 N N . GLY A 1 739 ? -15.256 31.476 32.211 1.00 92.25 739 GLY A N 1
ATOM 5727 C CA . GLY A 1 739 ? -14.781 30.424 33.103 1.00 92.25 739 GLY A CA 1
ATOM 5728 C C . GLY A 1 739 ? -15.211 29.013 32.710 1.00 92.25 739 GLY A C 1
ATOM 5729 O O . GLY A 1 739 ? -15.782 28.769 31.650 1.00 92.25 739 GLY A O 1
ATOM 5730 N N . LYS A 1 740 ? -14.942 28.079 33.625 1.00 93.81 740 LYS A N 1
ATOM 5731 C CA . LYS A 1 740 ? -15.190 26.643 33.481 1.00 93.81 740 LYS A CA 1
ATOM 5732 C C . LYS A 1 740 ? -16.024 26.121 34.645 1.00 93.81 740 LYS A C 1
ATOM 5734 O O . LYS A 1 740 ? -15.726 26.425 35.800 1.00 93.81 740 LYS A O 1
ATOM 5739 N N . ALA A 1 741 ? -17.002 25.274 34.348 1.00 96.50 741 ALA A N 1
ATOM 5740 C CA . ALA A 1 741 ? -17.752 24.499 35.330 1.00 96.50 741 ALA A CA 1
ATOM 5741 C C . ALA A 1 741 ? -17.596 23.001 35.055 1.00 96.50 741 ALA A C 1
ATOM 5743 O O . ALA A 1 741 ? -17.522 22.574 33.904 1.00 96.50 741 ALA A O 1
ATOM 5744 N N . ARG A 1 742 ? -17.551 22.197 36.121 1.00 96.50 742 ARG A N 1
ATOM 5745 C CA . ARG A 1 742 ? -17.540 20.731 36.049 1.00 96.50 742 ARG A CA 1
ATOM 5746 C C . ARG A 1 742 ? -18.574 20.165 37.017 1.00 96.50 742 ARG A C 1
ATOM 5748 O O . ARG A 1 742 ? -18.709 20.669 38.136 1.00 96.50 742 ARG A O 1
ATOM 5755 N N . LYS A 1 743 ? -19.284 19.115 36.611 1.00 97.44 743 LYS A N 1
ATOM 5756 C CA . LYS A 1 743 ? -20.201 18.377 37.484 1.00 97.44 743 LYS A CA 1
ATOM 5757 C C . LYS A 1 743 ? -20.132 16.884 37.197 1.00 97.44 743 LYS A C 1
ATOM 5759 O O . LYS A 1 743 ? -20.222 16.464 36.049 1.00 97.44 743 LYS A O 1
ATOM 5764 N N . GLU A 1 744 ? -19.984 16.106 38.259 1.00 97.50 744 GLU A N 1
ATOM 5765 C CA . GLU A 1 744 ? -19.912 14.651 38.191 1.00 97.50 744 GLU A CA 1
ATOM 5766 C C . GLU A 1 744 ? -21.296 14.018 38.346 1.00 97.50 744 GLU A C 1
ATOM 5768 O O . GLU A 1 744 ? -22.141 14.492 39.116 1.00 97.50 744 GLU A O 1
ATOM 5773 N N . VAL A 1 745 ? -21.502 12.924 37.620 1.00 97.06 745 VAL A N 1
ATOM 5774 C CA . VAL A 1 745 ? -22.651 12.031 37.719 1.00 97.06 745 VAL A CA 1
ATOM 5775 C C . VAL A 1 745 ? -22.110 10.611 37.833 1.00 97.06 745 VAL A C 1
ATOM 5777 O O . VAL A 1 745 ? -21.441 10.118 36.929 1.00 97.06 745 VAL A O 1
ATOM 5780 N N . ALA A 1 746 ? -22.375 9.964 38.964 1.00 95.69 746 ALA A N 1
ATOM 5781 C CA . ALA A 1 746 ? -22.047 8.559 39.151 1.00 95.69 746 ALA A CA 1
ATOM 5782 C C . ALA A 1 746 ? -23.174 7.702 38.571 1.00 95.69 746 ALA A C 1
ATOM 5784 O O . ALA A 1 746 ? -24.328 7.852 38.982 1.00 95.69 746 ALA A O 1
ATOM 5785 N N . LEU A 1 747 ? -22.826 6.816 37.643 1.00 94.62 747 LEU A N 1
ATOM 5786 C CA . LEU A 1 747 ? -23.717 5.805 37.094 1.00 94.62 747 LEU A CA 1
ATOM 5787 C C . LEU A 1 747 ? -23.272 4.441 37.610 1.00 94.62 747 LEU A C 1
ATOM 5789 O O . LEU A 1 747 ? -22.111 4.064 37.456 1.00 94.62 747 LEU A O 1
ATOM 5793 N N . HIS A 1 748 ? -24.197 3.703 38.208 1.00 91.88 748 HIS A N 1
ATOM 5794 C CA . HIS A 1 748 ? -23.983 2.317 38.590 1.00 91.88 748 HIS A CA 1
ATOM 5795 C C . HIS A 1 748 ? -24.879 1.419 37.742 1.00 91.88 748 HIS A C 1
ATOM 5797 O O . HIS A 1 748 ? -26.104 1.437 37.894 1.00 91.88 748 HIS A O 1
ATOM 5803 N N . VAL A 1 749 ? -24.279 0.634 36.852 1.00 83.81 749 VAL A N 1
ATOM 5804 C CA . VAL A 1 749 ? -25.014 -0.358 36.070 1.00 83.81 749 VAL A CA 1
ATOM 5805 C C . VAL A 1 749 ? -25.119 -1.613 36.912 1.00 83.81 749 VAL A C 1
ATOM 5807 O O . VAL A 1 749 ? -24.121 -2.227 37.275 1.00 83.81 749 VAL A O 1
ATOM 5810 N N . VAL A 1 750 ? -26.341 -1.951 37.294 1.00 69.31 750 VAL A N 1
ATOM 5811 C CA . VAL A 1 750 ? -26.593 -3.125 38.113 1.00 69.31 750 VAL A CA 1
ATOM 5812 C C . VAL A 1 750 ? -26.813 -4.302 37.185 1.00 69.31 750 VAL A C 1
ATOM 5814 O O . VAL A 1 750 ? -27.796 -4.349 36.439 1.00 69.31 750 VAL A O 1
ATOM 5817 N N . ASP A 1 751 ? -25.888 -5.252 37.256 1.00 56.59 751 ASP A N 1
ATOM 5818 C CA . ASP A 1 751 ? -26.078 -6.577 36.689 1.00 56.59 751 ASP A CA 1
ATOM 5819 C C . ASP A 1 751 ? -27.408 -7.133 37.217 1.00 56.59 751 ASP A C 1
ATOM 5821 O O . ASP A 1 751 ? -27.691 -7.080 38.422 1.00 56.59 751 ASP A O 1
ATOM 5825 N N . CYS A 1 752 ? -28.232 -7.660 36.314 1.00 45.38 752 CYS A N 1
ATOM 5826 C CA . CYS A 1 752 ? -29.510 -8.281 36.640 1.00 45.38 752 CYS A CA 1
ATOM 5827 C C . CYS A 1 752 ? -29.371 -9.374 37.726 1.00 45.38 752 CYS A C 1
ATOM 5829 O O . CYS A 1 752 ? -30.332 -9.626 38.453 1.00 45.38 752 CYS A O 1
ATOM 5831 N N . CYS A 1 753 ? -28.174 -9.947 37.914 1.00 43.09 753 CYS A N 1
ATOM 5832 C CA . CYS A 1 753 ? -27.873 -10.925 38.966 1.00 43.09 753 CYS A CA 1
ATOM 5833 C C . CYS A 1 753 ? -27.631 -10.327 40.368 1.00 43.09 753 CYS A C 1
ATOM 5835 O O . CYS A 1 753 ? -27.777 -11.026 41.372 1.00 43.09 753 CYS A O 1
ATOM 5837 N N . SER A 1 754 ? -27.276 -9.045 40.487 1.00 36.84 754 SER A N 1
ATOM 5838 C CA . SER A 1 754 ? -26.727 -8.480 41.737 1.00 36.84 754 SER A CA 1
ATOM 5839 C C . SER A 1 754 ? -27.767 -7.886 42.704 1.00 36.84 754 SER A C 1
ATOM 5841 O O . SER A 1 754 ? -27.477 -7.706 43.889 1.00 36.84 754 SER A O 1
ATOM 5843 N N . TRP A 1 755 ? -29.018 -7.677 42.270 1.00 34.06 755 TRP A N 1
ATOM 5844 C CA . TRP A 1 755 ? -30.093 -7.174 43.146 1.00 34.06 755 TRP A CA 1
ATOM 5845 C C . TRP A 1 755 ? -30.699 -8.225 44.090 1.00 34.06 755 TRP A C 1
ATOM 5847 O O . TRP A 1 755 ? -31.386 -7.860 45.046 1.00 34.06 755 TRP A O 1
ATOM 5857 N N . PHE A 1 756 ? -30.428 -9.516 43.875 1.00 38.19 756 PHE A N 1
ATOM 5858 C CA . PHE A 1 756 ? -30.990 -10.597 44.695 1.00 38.19 756 PHE A CA 1
ATOM 5859 C C . PHE A 1 756 ? -30.125 -11.033 45.884 1.00 38.19 756 PHE A C 1
ATOM 5861 O O . PHE A 1 756 ? -30.569 -11.848 46.685 1.00 38.19 756 PHE A O 1
ATOM 5868 N N . LEU A 1 757 ? -28.941 -10.438 46.073 1.00 36.44 757 LEU A N 1
ATOM 5869 C CA . LEU A 1 757 ? -28.042 -10.738 47.201 1.00 36.44 757 LEU A CA 1
ATOM 5870 C C . LEU A 1 757 ? -28.275 -9.845 48.440 1.00 36.44 757 LEU A C 1
ATOM 5872 O O . LEU A 1 757 ? -27.605 -9.995 49.461 1.00 36.44 757 LEU A O 1
ATOM 5876 N N . GLY A 1 758 ? -29.245 -8.927 48.385 1.00 32.91 758 GLY A N 1
ATOM 5877 C CA . GLY A 1 758 ? -29.600 -8.004 49.468 1.00 32.91 758 GLY A CA 1
ATOM 5878 C C . GLY A 1 758 ? -30.671 -8.527 50.431 1.00 32.91 758 GLY A C 1
ATOM 5879 O O . GLY A 1 758 ? -31.612 -7.798 50.736 1.00 32.91 758 GLY A O 1
ATOM 5880 N N . GLY A 1 759 ? -30.559 -9.772 50.898 1.00 31.73 759 GLY A N 1
ATOM 5881 C CA . GLY A 1 759 ? -31.468 -10.351 51.892 1.00 31.73 759 GLY A CA 1
ATOM 5882 C C . GLY A 1 759 ? -31.227 -11.844 52.099 1.00 31.73 759 GLY A C 1
ATOM 5883 O O . GLY A 1 759 ? -31.803 -12.640 51.379 1.00 31.73 759 GLY A O 1
ATOM 5884 N N . GLU A 1 760 ? -30.394 -12.177 53.091 1.00 30.48 760 GLU A N 1
ATOM 5885 C CA . GLU A 1 760 ? -30.002 -13.533 53.519 1.00 30.48 760 GLU A CA 1
ATOM 5886 C C . GLU A 1 760 ? -29.415 -14.442 52.417 1.00 30.48 760 GLU A C 1
ATOM 5888 O O . GLU A 1 760 ? -30.094 -14.916 51.516 1.00 30.48 760 GLU A O 1
ATOM 5893 N N . GLU A 1 761 ? -28.109 -14.698 52.545 1.00 32.19 761 GLU A N 1
ATOM 5894 C CA . GLU A 1 761 ? -27.292 -15.656 51.792 1.00 32.19 761 GLU A CA 1
ATOM 5895 C C . GLU A 1 761 ? -28.058 -16.878 51.240 1.00 32.19 761 GLU A C 1
ATOM 5897 O O . GLU A 1 761 ? -28.240 -17.882 51.925 1.00 32.19 761 GLU A O 1
ATOM 5902 N N . PHE A 1 762 ? -28.388 -16.846 49.949 1.00 30.72 762 PHE A N 1
ATOM 5903 C CA . PHE A 1 762 ? -28.381 -18.033 49.097 1.00 30.72 762 PHE A CA 1
ATOM 5904 C C . PHE A 1 762 ? -27.584 -17.688 47.841 1.00 30.72 762 PHE A C 1
ATOM 5906 O O . PHE A 1 762 ? -28.081 -17.093 46.889 1.00 30.72 762 PHE A O 1
ATOM 5913 N N . TYR A 1 763 ? -26.293 -18.003 47.907 1.00 31.31 763 TYR A N 1
ATOM 5914 C CA . TYR A 1 763 ? -25.356 -17.913 46.799 1.00 31.31 763 TYR A CA 1
ATOM 5915 C C . TYR A 1 763 ? -25.832 -18.789 45.627 1.00 31.31 763 TYR A C 1
ATOM 5917 O O . TYR A 1 763 ? -26.071 -19.975 45.807 1.00 31.31 763 TYR A O 1
ATOM 5925 N N . TYR A 1 764 ? -25.892 -18.219 44.426 1.00 34.09 764 TYR A N 1
ATOM 5926 C CA . TYR A 1 764 ? -25.430 -18.902 43.217 1.00 34.09 764 TYR A CA 1
ATOM 5927 C C . TYR A 1 764 ? -24.175 -18.157 42.762 1.00 34.09 764 TYR A C 1
ATOM 5929 O O . TYR A 1 764 ? -24.195 -17.366 41.825 1.00 34.09 764 TYR A O 1
ATOM 5937 N N . SER A 1 765 ? -23.080 -18.331 43.501 1.00 32.78 765 SER A N 1
ATOM 5938 C CA . SER A 1 765 ? -21.762 -18.043 42.946 1.00 32.78 765 SER A CA 1
ATOM 5939 C C . SER A 1 765 ? -21.416 -19.146 41.950 1.00 32.78 765 SER A C 1
ATOM 5941 O O . SER A 1 765 ? -21.811 -20.300 42.120 1.00 32.78 765 SER A O 1
ATOM 5943 N N . ASP A 1 766 ? -20.584 -18.825 40.964 1.00 38.16 766 ASP A N 1
ATOM 5944 C CA . ASP A 1 766 ? -19.896 -19.802 40.108 1.00 38.16 766 ASP A CA 1
ATOM 5945 C C . ASP A 1 766 ? -19.116 -20.885 40.904 1.00 38.16 766 ASP A C 1
ATOM 5947 O O . ASP A 1 766 ? -18.622 -21.842 40.316 1.00 38.16 766 ASP A O 1
ATOM 5951 N N . HIS A 1 767 ? -19.042 -20.795 42.241 1.00 36.84 767 HIS A N 1
ATOM 5952 C CA . HIS A 1 767 ? -18.556 -21.861 43.122 1.00 36.84 767 HIS A CA 1
ATOM 5953 C C . HIS A 1 767 ? -19.538 -23.032 43.327 1.00 36.84 767 HIS A C 1
ATOM 5955 O O . HIS A 1 767 ? -19.081 -24.115 43.680 1.00 36.84 767 HIS A O 1
ATOM 5961 N N . ASP A 1 768 ? -20.842 -22.897 43.050 1.00 40.72 768 ASP A N 1
ATOM 5962 C CA . ASP A 1 768 ? -21.798 -24.020 43.178 1.00 40.72 768 ASP A CA 1
ATOM 5963 C C . ASP A 1 768 ? -21.871 -24.914 41.925 1.00 40.72 768 ASP A C 1
ATOM 5965 O O . ASP A 1 768 ? -22.393 -26.032 41.985 1.00 40.72 768 ASP A O 1
ATOM 5969 N N . ARG A 1 769 ? -21.284 -24.483 40.795 1.00 46.75 769 ARG A N 1
ATOM 5970 C CA . ARG A 1 769 ? -21.055 -25.348 39.618 1.00 46.75 769 ARG A CA 1
ATOM 5971 C C . ARG A 1 769 ? -19.990 -26.424 39.873 1.00 46.75 769 ARG A C 1
ATOM 5973 O O . ARG A 1 769 ? -19.891 -27.372 39.097 1.00 46.75 769 ARG A O 1
ATOM 5980 N N . GLU A 1 770 ? -19.225 -26.309 40.960 1.00 47.88 770 GLU A N 1
ATOM 5981 C CA . GLU A 1 770 ? -18.268 -27.332 41.401 1.00 47.88 770 GLU A CA 1
ATOM 5982 C C . GLU A 1 770 ? -18.906 -28.434 42.269 1.00 47.88 770 GLU A C 1
ATOM 5984 O O . GLU A 1 770 ? -18.263 -29.455 42.524 1.00 47.88 770 GLU A O 1
ATOM 5989 N N . ASP A 1 771 ? -20.164 -28.279 42.705 1.00 59.84 771 ASP A N 1
ATOM 5990 C CA . ASP A 1 771 ? -20.823 -29.249 43.580 1.00 59.84 771 ASP A CA 1
ATOM 5991 C C . ASP A 1 771 ? -21.447 -30.396 42.751 1.00 59.84 771 ASP A C 1
ATOM 5993 O O . ASP A 1 771 ? -22.429 -30.180 42.028 1.00 59.84 771 ASP A O 1
ATOM 5997 N N . PRO A 1 772 ? -20.908 -31.632 42.817 1.00 70.06 772 PRO A N 1
ATOM 5998 C CA . PRO A 1 772 ? -21.293 -32.719 41.922 1.00 70.06 772 PRO A CA 1
ATOM 5999 C C . PRO A 1 772 ? -22.790 -33.040 42.010 1.00 70.06 772 PRO A C 1
ATOM 6001 O O . PRO A 1 772 ? -23.375 -33.078 43.095 1.00 70.06 772 PRO A O 1
ATOM 6004 N N . ILE A 1 773 ? -23.409 -33.336 40.860 1.00 74.81 773 ILE A N 1
ATOM 6005 C CA . ILE A 1 773 ? -24.838 -33.673 40.764 1.00 74.81 773 ILE A CA 1
ATOM 6006 C C . ILE A 1 773 ? -25.187 -34.785 41.753 1.00 74.81 773 ILE A C 1
ATOM 6008 O O . ILE A 1 773 ? -24.637 -35.894 41.715 1.00 74.81 773 ILE A O 1
ATOM 6012 N N . ASN A 1 774 ? -26.198 -34.555 42.589 1.00 82.12 774 ASN A N 1
ATOM 6013 C CA . ASN A 1 774 ? -26.738 -35.613 43.422 1.00 82.12 774 ASN A CA 1
ATOM 6014 C C . ASN A 1 774 ? -27.657 -36.512 42.586 1.00 82.12 774 ASN A C 1
ATOM 6016 O O . ASN A 1 774 ? -28.875 -36.325 42.547 1.00 82.12 774 ASN A O 1
ATOM 6020 N N . LEU A 1 775 ? -27.087 -37.552 41.968 1.00 79.00 775 LEU A N 1
ATOM 6021 C CA . LEU A 1 775 ? -27.808 -38.490 41.090 1.00 79.00 775 LEU A CA 1
ATOM 6022 C C . LEU A 1 775 ? -29.092 -39.064 41.714 1.00 79.00 775 LEU A C 1
ATOM 6024 O O . LEU A 1 775 ? -30.080 -39.303 41.019 1.00 79.00 775 LEU A O 1
ATOM 6028 N N . ARG A 1 776 ? -29.126 -39.282 43.038 1.00 82.62 776 ARG A N 1
ATOM 6029 C CA . ARG A 1 776 ? -30.340 -39.762 43.724 1.00 82.62 776 ARG A CA 1
ATOM 6030 C C . ARG A 1 776 ? -31.435 -38.700 43.759 1.00 82.62 776 ARG A C 1
ATOM 6032 O O . ARG A 1 776 ? -32.609 -39.043 43.623 1.00 82.62 776 ARG A O 1
ATOM 6039 N N . ARG A 1 777 ? -31.090 -37.432 43.984 1.00 84.00 777 ARG A N 1
ATOM 6040 C CA . ARG A 1 777 ? -32.053 -36.324 43.984 1.00 84.00 777 ARG A CA 1
ATOM 6041 C C . ARG A 1 777 ? -32.472 -35.956 42.559 1.00 84.00 777 ARG A C 1
ATOM 6043 O O . ARG A 1 777 ? -33.678 -35.857 42.353 1.00 84.00 777 ARG A O 1
ATOM 6050 N N . ALA A 1 778 ? -31.551 -35.936 41.597 1.00 82.31 778 ALA A N 1
ATOM 6051 C CA . ALA A 1 778 ? -31.851 -35.763 40.173 1.00 82.31 778 ALA A CA 1
ATOM 6052 C C . ALA A 1 778 ? -32.846 -36.822 39.660 1.00 82.31 778 ALA A C 1
ATOM 6054 O O . ALA A 1 778 ? -33.898 -36.481 39.124 1.00 82.31 778 ALA A O 1
ATOM 6055 N N . ARG A 1 779 ? -32.619 -38.116 39.949 1.00 83.19 779 ARG A N 1
ATOM 6056 C CA . ARG A 1 779 ? -33.568 -39.197 39.598 1.00 83.19 779 ARG A CA 1
ATOM 6057 C C . ARG A 1 779 ? -34.950 -39.017 40.234 1.00 83.19 779 ARG A C 1
ATOM 6059 O O . ARG A 1 779 ? -35.955 -39.356 39.614 1.00 83.19 779 ARG A O 1
ATOM 6066 N N . ARG A 1 780 ? -35.027 -38.496 41.465 1.00 85.31 780 ARG A N 1
ATOM 6067 C CA . ARG A 1 780 ? -36.315 -38.195 42.120 1.00 85.31 780 ARG A CA 1
ATOM 6068 C C . ARG A 1 780 ? -37.024 -37.003 41.479 1.00 85.31 780 ARG A C 1
ATOM 6070 O O . ARG A 1 780 ? -38.237 -37.079 41.312 1.00 85.31 780 ARG A O 1
ATOM 6077 N N . GLN A 1 781 ? -36.296 -35.942 41.129 1.00 85.62 781 GLN A N 1
ATOM 6078 C CA . GLN A 1 781 ? -36.845 -34.783 40.415 1.00 85.62 781 GLN A CA 1
ATOM 6079 C C . GLN A 1 781 ? -37.362 -35.194 39.032 1.00 85.62 781 GLN A C 1
ATOM 6081 O O . GLN A 1 781 ? -38.529 -34.953 38.735 1.00 85.62 781 GLN A O 1
ATOM 6086 N N . HIS A 1 782 ? -36.578 -35.956 38.263 1.00 85.56 782 HIS A N 1
ATOM 6087 C CA . HIS A 1 782 ? -37.008 -36.503 36.974 1.00 85.56 782 HIS A CA 1
ATOM 6088 C C . HIS A 1 782 ? -38.229 -37.435 37.105 1.00 85.56 782 HIS A C 1
ATOM 6090 O O . HIS A 1 782 ? -39.210 -37.289 36.383 1.00 85.56 782 HIS A O 1
ATOM 6096 N N . ALA A 1 783 ? -38.246 -38.356 38.078 1.00 86.38 783 ALA A N 1
ATOM 6097 C CA . ALA A 1 783 ? -39.407 -39.226 38.304 1.00 86.38 783 ALA A CA 1
ATOM 6098 C C . ALA A 1 783 ? -40.675 -38.445 38.699 1.00 86.38 783 ALA A C 1
ATOM 6100 O O . ALA A 1 783 ? -41.784 -38.850 38.342 1.00 86.38 783 ALA A O 1
ATOM 6101 N N . ARG A 1 784 ? -40.521 -37.333 39.433 1.00 87.75 784 ARG A N 1
ATOM 6102 C CA . ARG A 1 784 ? -41.623 -36.415 39.740 1.00 87.75 784 ARG A CA 1
ATOM 6103 C C . ARG A 1 784 ? -42.112 -35.719 38.475 1.00 87.75 784 ARG A C 1
ATOM 6105 O O . ARG A 1 784 ? -43.313 -35.724 38.254 1.00 87.75 784 ARG A O 1
ATOM 6112 N N . TYR A 1 785 ? -41.211 -35.205 37.643 1.00 87.38 785 TYR A N 1
ATOM 6113 C CA . TYR A 1 785 ? -41.552 -34.595 36.358 1.00 87.38 785 TYR A CA 1
ATOM 6114 C C . TYR A 1 785 ? -42.325 -35.562 35.445 1.00 87.38 785 TYR A C 1
ATOM 6116 O O . TYR A 1 785 ? -43.421 -35.242 34.994 1.00 87.38 785 TYR A O 1
ATOM 6124 N N . VAL A 1 786 ? -41.844 -36.801 35.291 1.00 88.06 786 VAL A N 1
ATOM 6125 C CA . VAL A 1 786 ? -42.540 -37.866 34.543 1.00 88.06 786 VAL A CA 1
ATOM 6126 C C . VAL A 1 786 ? -43.941 -38.134 35.101 1.00 88.06 786 VAL A C 1
ATOM 6128 O O . VAL A 1 786 ? -44.885 -38.331 34.337 1.00 88.06 786 VAL A O 1
ATOM 6131 N N . ARG A 1 787 ? -44.098 -38.166 36.431 1.00 90.44 787 ARG A N 1
ATOM 6132 C CA . ARG A 1 787 ? -45.416 -38.334 37.057 1.00 90.44 787 ARG A CA 1
ATOM 6133 C C . ARG A 1 787 ? -46.321 -37.140 36.761 1.00 90.44 787 ARG A C 1
ATOM 6135 O O . ARG A 1 787 ? -47.451 -37.372 36.363 1.00 90.44 787 ARG A O 1
ATOM 6142 N N . THR A 1 788 ? -45.817 -35.912 36.882 1.00 89.56 788 THR A N 1
ATOM 6143 C CA . THR A 1 788 ? -46.566 -34.693 36.551 1.00 89.56 788 THR A CA 1
ATOM 6144 C C . THR A 1 788 ? -47.103 -34.744 35.122 1.00 89.56 788 THR A C 1
ATOM 6146 O O . THR A 1 788 ? -48.288 -34.517 34.914 1.00 89.56 788 THR A O 1
ATOM 6149 N N . LEU A 1 789 ? -46.271 -35.112 34.143 1.00 89.19 789 LEU A N 1
ATOM 6150 C CA . LEU A 1 789 ? -46.703 -35.243 32.748 1.00 89.19 789 LEU A CA 1
ATOM 6151 C C . LEU A 1 789 ? -47.826 -36.289 32.582 1.00 89.19 789 LEU A C 1
ATOM 6153 O O . LEU A 1 789 ? -48.816 -36.027 31.901 1.00 89.19 789 LEU A O 1
ATOM 6157 N N . ARG A 1 790 ? -47.723 -37.447 33.250 1.00 91.88 790 ARG A N 1
ATOM 6158 C CA . ARG A 1 790 ? -48.781 -38.480 33.238 1.00 91.88 790 ARG A CA 1
ATOM 6159 C C . ARG A 1 790 ? -50.066 -38.027 33.928 1.00 91.88 790 ARG A C 1
ATOM 6161 O O . ARG A 1 790 ? -51.149 -38.329 33.437 1.00 91.88 790 ARG A O 1
ATOM 6168 N N . ASP A 1 791 ? -49.955 -37.301 35.038 1.00 90.56 791 ASP A N 1
ATOM 6169 C CA . ASP A 1 791 ? -51.101 -36.761 35.780 1.00 90.56 791 ASP A CA 1
ATOM 6170 C C . ASP A 1 791 ? -51.864 -35.710 34.948 1.00 90.56 791 ASP A C 1
ATOM 6172 O O . ASP A 1 791 ? -53.076 -35.567 35.095 1.00 90.56 791 ASP A O 1
ATOM 6176 N N . LEU A 1 792 ? -51.181 -35.040 34.011 1.00 90.06 792 LEU A N 1
ATOM 6177 C CA . LEU A 1 792 ? -51.777 -34.149 33.004 1.00 90.06 792 LEU A CA 1
ATOM 6178 C C . LEU A 1 792 ? -52.369 -34.891 31.789 1.00 90.06 792 LEU A C 1
ATOM 6180 O O . LEU A 1 792 ? -52.819 -34.263 30.826 1.00 90.06 792 LEU A O 1
ATOM 6184 N N . GLY A 1 793 ? -52.401 -36.225 31.839 1.00 88.19 793 GLY A N 1
ATOM 6185 C CA . GLY A 1 793 ? -53.031 -37.081 30.837 1.00 88.19 793 GLY A CA 1
ATOM 6186 C C . GLY A 1 793 ? -52.158 -37.409 29.626 1.00 88.19 793 GLY A C 1
ATOM 6187 O O . GLY A 1 793 ? -52.695 -37.877 28.624 1.00 88.19 793 GLY A O 1
ATOM 6188 N N . LEU A 1 794 ? -50.845 -37.171 29.688 1.00 88.81 794 LEU A N 1
ATOM 6189 C CA . LEU A 1 794 ? -49.921 -37.507 28.601 1.00 88.81 794 LEU A CA 1
ATOM 6190 C C . LEU A 1 794 ? -49.496 -38.979 28.652 1.00 88.81 794 LEU A C 1
ATOM 6192 O O . LEU A 1 794 ? -49.262 -39.540 29.727 1.00 88.81 794 LEU A O 1
ATOM 6196 N N . ASP A 1 795 ? -49.327 -39.585 27.475 1.00 88.50 795 ASP A N 1
ATOM 6197 C CA . ASP A 1 795 ? -48.659 -40.879 27.344 1.00 88.50 795 ASP A CA 1
ATOM 6198 C C . ASP A 1 795 ? -47.138 -40.672 27.357 1.00 88.50 795 ASP A C 1
ATOM 6200 O O . ASP A 1 795 ? -46.546 -40.161 26.408 1.00 88.50 795 ASP A O 1
ATOM 6204 N N . VAL A 1 796 ? -46.501 -41.013 28.479 1.00 89.00 796 VAL A N 1
ATOM 6205 C CA . VAL A 1 796 ? -45.088 -40.692 28.720 1.00 89.00 796 VAL A CA 1
ATOM 6206 C C . VAL A 1 796 ? -44.215 -41.929 28.560 1.00 89.00 796 VAL A C 1
ATOM 6208 O O . VAL A 1 796 ? -44.159 -42.790 29.455 1.00 89.00 796 VAL A O 1
ATOM 6211 N N . THR A 1 797 ? -43.460 -41.951 27.461 1.00 87.00 797 THR A N 1
ATOM 6212 C CA . THR A 1 797 ? -42.363 -42.895 27.218 1.00 87.00 797 THR A CA 1
ATOM 6213 C C . THR A 1 797 ? -41.070 -42.349 27.819 1.00 87.00 797 THR A C 1
ATOM 6215 O O . THR A 1 797 ? -40.641 -41.251 27.485 1.00 87.00 797 THR A O 1
ATOM 6218 N N . VAL A 1 798 ? -40.440 -43.114 28.714 1.00 85.06 798 VAL A N 1
ATOM 6219 C CA . VAL A 1 798 ? -39.179 -42.716 29.359 1.00 85.06 798 VAL A CA 1
ATOM 6220 C C . VAL A 1 798 ? -38.016 -43.413 28.664 1.00 85.06 798 VAL A C 1
ATOM 6222 O O . VAL A 1 798 ? -37.982 -44.642 28.601 1.00 85.06 798 VAL A O 1
ATOM 6225 N N . LEU A 1 799 ? -37.059 -42.629 28.173 1.00 78.25 799 LEU A N 1
ATOM 6226 C CA . LEU A 1 799 ? -35.832 -43.138 27.570 1.00 78.25 799 LEU A CA 1
ATOM 6227 C C . LEU A 1 799 ? -34.813 -43.554 28.646 1.00 78.25 799 LEU A C 1
ATOM 6229 O O . LEU A 1 799 ? -34.745 -42.924 29.704 1.00 78.25 799 LEU A O 1
ATOM 6233 N N . PRO A 1 800 ? -34.018 -44.612 28.407 1.00 71.06 800 PRO A N 1
ATOM 6234 C CA . PRO A 1 800 ? -32.940 -44.984 29.311 1.00 71.06 800 PRO A CA 1
ATOM 6235 C C . PRO A 1 800 ? -31.801 -43.954 29.252 1.00 71.06 800 PRO A C 1
ATOM 6237 O O . PRO A 1 800 ? -31.353 -43.583 28.171 1.00 71.06 800 PRO A O 1
ATOM 6240 N N . ALA A 1 801 ? -31.327 -43.545 30.428 1.00 70.25 801 ALA A N 1
ATOM 6241 C CA . ALA A 1 801 ? -30.139 -42.718 30.621 1.00 70.25 801 ALA A CA 1
ATOM 6242 C C . ALA A 1 801 ? -28.860 -43.383 30.072 1.00 70.25 801 ALA A C 1
ATOM 6244 O O . ALA A 1 801 ? -28.677 -44.594 30.243 1.00 70.25 801 ALA A O 1
ATOM 6245 N N . ASP A 1 802 ? -27.945 -42.599 29.489 1.00 72.75 802 ASP A N 1
ATOM 6246 C CA . ASP A 1 802 ? -26.572 -43.045 29.220 1.00 72.75 802 ASP A CA 1
ATOM 6247 C C . ASP A 1 802 ? -25.713 -42.813 30.469 1.00 72.75 802 ASP A C 1
ATOM 6249 O O . ASP A 1 802 ? -25.203 -41.729 30.722 1.00 72.75 802 ASP A O 1
ATOM 6253 N N . GLU A 1 803 ? -25.535 -43.862 31.270 1.00 71.94 803 GLU A N 1
ATOM 6254 C CA . GLU A 1 803 ? -24.761 -43.812 32.519 1.00 71.94 803 GLU A CA 1
ATOM 6255 C C . GLU A 1 803 ? -23.253 -43.534 32.304 1.00 71.94 803 GLU A C 1
ATOM 6257 O O . GLU A 1 803 ? -22.501 -43.476 33.276 1.00 71.94 803 GLU A O 1
ATOM 6262 N N . SER A 1 804 ? -22.784 -43.386 31.056 1.00 70.06 804 SER A N 1
ATOM 6263 C CA . SER A 1 804 ? -21.399 -43.018 30.736 1.00 70.06 804 SER A CA 1
ATOM 6264 C C . SER A 1 804 ? -21.146 -41.510 30.608 1.00 70.06 804 SER A C 1
ATOM 6266 O O . SER A 1 804 ? -19.988 -41.122 30.426 1.00 70.06 804 SER A O 1
ATOM 6268 N N . THR A 1 805 ? -22.175 -40.662 30.723 1.00 65.75 805 THR A N 1
ATOM 6269 C CA . THR A 1 805 ? -22.038 -39.196 30.664 1.00 65.75 805 THR A CA 1
ATOM 6270 C C . THR A 1 805 ? -22.100 -38.544 32.061 1.00 65.75 805 THR A C 1
ATOM 6272 O O . THR A 1 805 ? -22.706 -39.106 32.978 1.00 65.75 805 THR A O 1
ATOM 6275 N N . PRO A 1 806 ? -21.455 -37.376 32.281 1.00 56.50 806 PRO A N 1
ATOM 6276 C CA . PRO A 1 806 ? -21.426 -36.695 33.589 1.00 56.50 806 PRO A CA 1
ATOM 6277 C C . PRO A 1 806 ? -22.803 -36.224 34.094 1.00 56.50 806 PRO A C 1
ATOM 6279 O O . PRO A 1 806 ? -22.994 -36.006 35.286 1.00 56.50 806 PRO A O 1
ATOM 6282 N N . ASP A 1 807 ? -23.753 -36.091 33.177 1.00 63.16 807 ASP A N 1
ATOM 6283 C CA . ASP A 1 807 ? -25.101 -35.540 33.284 1.00 63.16 807 ASP A CA 1
ATOM 6284 C C . ASP A 1 807 ? -26.180 -36.621 33.041 1.00 63.16 807 ASP A C 1
ATOM 6286 O O . ASP A 1 807 ? -27.319 -36.324 32.687 1.00 63.16 807 ASP A O 1
ATOM 6290 N N . CYS A 1 808 ? -25.845 -37.895 33.297 1.00 60.19 808 CYS A N 1
ATOM 6291 C CA . CYS A 1 808 ? -26.628 -39.067 32.896 1.00 60.19 808 CYS A CA 1
ATOM 6292 C C . CYS A 1 808 ? -28.133 -39.125 33.257 1.00 60.19 808 CYS A C 1
ATOM 6294 O O . CYS A 1 808 ? -28.844 -39.833 32.546 1.00 60.19 808 CYS A O 1
ATOM 6296 N N . PRO A 1 809 ? -28.702 -38.487 34.311 1.00 59.62 809 PRO A N 1
ATOM 6297 C CA . PRO A 1 809 ? -30.101 -38.747 34.665 1.00 59.62 809 PRO A CA 1
ATOM 6298 C C . PRO A 1 809 ? -31.169 -38.125 33.739 1.00 59.62 809 PRO A C 1
ATOM 6300 O O . PRO A 1 809 ? -32.348 -38.375 34.000 1.00 59.62 809 PRO A O 1
ATOM 6303 N N . PHE A 1 810 ? -30.816 -37.363 32.694 1.00 65.31 810 PHE A N 1
ATOM 6304 C CA . PHE A 1 810 ? -31.771 -36.783 31.730 1.00 65.31 810 PHE A CA 1
ATOM 6305 C C . PHE A 1 810 ? -31.264 -36.855 30.278 1.00 65.31 810 PHE A C 1
ATOM 6307 O O . PHE A 1 810 ? -30.064 -36.895 30.014 1.00 65.31 810 PHE A O 1
ATOM 6314 N N . VAL A 1 811 ? -32.200 -36.878 29.327 1.00 59.31 811 VAL A N 1
ATOM 6315 C CA . VAL A 1 811 ? -31.935 -36.880 27.878 1.00 59.31 811 VAL A CA 1
ATOM 6316 C C . VAL A 1 811 ? -32.103 -35.454 27.346 1.00 59.31 811 VAL A C 1
ATOM 6318 O O . VAL A 1 811 ? -33.085 -34.811 27.700 1.00 59.31 811 VAL A O 1
ATOM 6321 N N . GLU A 1 812 ? -31.157 -34.964 26.541 1.00 65.06 812 GLU A N 1
ATOM 6322 C CA . GLU A 1 812 ? -31.188 -33.621 25.934 1.00 65.06 812 GLU A CA 1
ATOM 6323 C C . GLU A 1 812 ? -32.179 -33.511 24.767 1.00 65.06 812 GLU A C 1
ATOM 6325 O O . GLU A 1 812 ? -32.630 -34.514 24.195 1.00 65.06 812 GLU A O 1
ATOM 6330 N N . ASP A 1 813 ? -32.394 -32.268 24.330 1.00 73.06 813 ASP A N 1
ATOM 6331 C CA . ASP A 1 813 ? -33.159 -31.851 23.152 1.00 73.06 813 ASP A CA 1
ATOM 6332 C C . ASP A 1 813 ? -32.521 -32.288 21.819 1.00 73.06 813 ASP A C 1
ATOM 6334 O O . ASP A 1 813 ? -32.030 -31.520 20.994 1.00 73.06 813 ASP A O 1
ATOM 6338 N N . THR A 1 814 ? -32.550 -33.584 21.584 1.00 79.94 814 THR A N 1
ATOM 6339 C CA . THR A 1 814 ? -31.869 -34.274 20.479 1.00 79.94 814 THR A CA 1
ATOM 6340 C C . THR A 1 814 ? -32.776 -34.558 19.283 1.00 79.94 814 THR A C 1
ATOM 6342 O O . THR A 1 814 ? -32.356 -35.160 18.285 1.00 79.94 814 THR A O 1
ATOM 6345 N N . CYS A 1 815 ? -34.048 -34.173 19.366 1.00 87.75 815 CYS A N 1
ATOM 6346 C CA . CYS A 1 815 ? -34.986 -34.294 18.263 1.00 87.75 815 CYS A CA 1
ATOM 6347 C C . CYS A 1 815 ? -36.091 -33.237 18.324 1.00 87.75 815 CYS A C 1
ATOM 6349 O O . CYS A 1 815 ? -36.428 -32.721 19.385 1.00 87.75 815 CYS A O 1
ATOM 6351 N N . VAL A 1 816 ? -36.666 -32.947 17.160 1.00 90.69 816 VAL A N 1
ATOM 6352 C CA . VAL A 1 816 ? -37.871 -32.130 16.995 1.00 90.69 816 VAL A CA 1
ATOM 6353 C C . VAL A 1 816 ? -38.967 -33.047 16.474 1.00 90.69 816 VAL A C 1
ATOM 6355 O O . VAL A 1 816 ? -38.751 -33.745 15.482 1.00 90.69 816 VAL A O 1
ATOM 6358 N N . VAL A 1 817 ? -40.132 -33.069 17.116 1.00 89.62 817 VAL A N 1
ATOM 6359 C CA . VAL A 1 817 ? -41.254 -33.931 16.718 1.00 89.62 817 VAL A CA 1
ATOM 6360 C C . VAL A 1 817 ? -42.490 -33.072 16.509 1.00 89.62 817 VAL A C 1
ATOM 6362 O O . VAL A 1 817 ? -42.840 -32.275 17.371 1.00 89.62 817 VAL A O 1
ATOM 6365 N N . VAL A 1 818 ? -43.137 -33.224 15.352 1.00 89.62 818 VAL A N 1
ATOM 6366 C CA . VAL A 1 818 ? -44.401 -32.552 15.031 1.00 89.62 818 VAL A CA 1
ATOM 6367 C C . VAL A 1 818 ? -45.318 -33.541 14.319 1.00 89.62 818 VAL A C 1
ATOM 6369 O O . VAL A 1 818 ? -44.996 -34.065 13.247 1.00 89.62 818 VAL A O 1
ATOM 6372 N N . GLY A 1 819 ? -46.480 -33.804 14.920 1.00 88.25 819 GLY A N 1
ATOM 6373 C CA . GLY A 1 819 ? -47.441 -34.776 14.405 1.00 88.25 819 GLY A CA 1
ATOM 6374 C C . GLY A 1 819 ? -46.842 -36.183 14.334 1.00 88.25 819 GLY A C 1
ATOM 6375 O O . GLY A 1 819 ? -46.378 -36.724 15.332 1.00 88.25 819 GLY A O 1
ATOM 6376 N N . ASN A 1 820 ? -46.850 -36.794 13.147 1.00 90.94 820 ASN A N 1
ATOM 6377 C CA . ASN A 1 820 ? -46.308 -38.139 12.930 1.00 90.94 820 ASN A CA 1
ATOM 6378 C C . ASN A 1 820 ? -44.842 -38.158 12.448 1.00 90.94 820 ASN A C 1
ATOM 6380 O O . ASN A 1 820 ? -44.332 -39.237 12.138 1.00 90.94 820 ASN A O 1
ATOM 6384 N N . ARG A 1 821 ? -44.177 -36.997 12.350 1.00 94.25 821 ARG A N 1
ATOM 6385 C CA . ARG A 1 821 ? -42.801 -36.850 11.848 1.00 94.25 821 ARG A CA 1
ATOM 6386 C C . ARG A 1 821 ? -41.851 -36.388 12.943 1.00 94.25 821 ARG A C 1
ATOM 6388 O O . ARG A 1 821 ? -42.179 -35.516 13.742 1.00 94.25 821 ARG A O 1
ATOM 6395 N N . ALA A 1 822 ? -40.644 -36.939 12.927 1.00 93.69 822 ALA A N 1
ATOM 6396 C CA . ALA A 1 822 ? -39.568 -36.580 13.837 1.00 93.69 822 ALA A CA 1
ATOM 6397 C C . ALA A 1 822 ? -38.271 -36.294 13.074 1.00 93.69 822 ALA A C 1
ATOM 6399 O O . ALA A 1 822 ? -37.903 -37.045 12.171 1.00 93.69 822 ALA A O 1
ATOM 6400 N N . LEU A 1 823 ? -37.544 -35.256 13.480 1.00 94.94 823 LEU A N 1
ATOM 6401 C CA . LEU A 1 823 ? -36.185 -34.963 13.041 1.00 94.94 823 LEU A CA 1
ATOM 6402 C C . LEU A 1 823 ? -35.217 -35.178 14.201 1.00 94.94 823 LEU A C 1
ATOM 6404 O O . LEU A 1 823 ? -35.202 -34.395 15.144 1.00 94.94 823 LEU A O 1
ATOM 6408 N N . VAL A 1 824 ? -34.372 -36.201 14.113 1.00 93.25 824 VAL A N 1
ATOM 6409 C CA . VAL A 1 824 ? -33.221 -36.366 15.010 1.00 93.25 824 VAL A CA 1
ATOM 6410 C C . VAL A 1 824 ? -32.149 -35.355 14.603 1.00 93.25 824 VAL A C 1
ATOM 6412 O O . VAL A 1 824 ? -31.678 -35.373 13.455 1.00 93.25 824 VAL A O 1
ATOM 6415 N N . THR A 1 825 ? -31.799 -34.461 15.526 1.00 91.75 825 THR A N 1
ATOM 6416 C CA . THR A 1 825 ? -30.904 -33.324 15.285 1.00 91.75 825 THR A CA 1
ATOM 6417 C C . THR A 1 825 ? -29.429 -33.757 15.228 1.00 91.75 825 THR A C 1
ATOM 6419 O O . THR A 1 825 ? -29.103 -34.952 15.247 1.00 91.75 825 THR A O 1
ATOM 6422 N N . ARG A 1 826 ? -28.510 -32.792 15.088 1.00 89.75 826 ARG A N 1
ATOM 6423 C CA . ARG A 1 826 ? -27.063 -33.034 15.144 1.00 89.75 826 ARG A CA 1
ATOM 6424 C C . ARG A 1 826 ? -26.406 -31.960 16.018 1.00 89.75 826 ARG A C 1
ATOM 6426 O O . ARG A 1 826 ? -25.989 -30.939 15.466 1.00 89.75 826 ARG A O 1
ATOM 6433 N N . PRO A 1 827 ? -26.258 -32.242 17.323 1.00 84.25 827 PRO A N 1
ATOM 6434 C CA . PRO A 1 827 ? -25.575 -31.359 18.252 1.00 84.25 827 PRO A CA 1
ATOM 6435 C C . PRO A 1 827 ? -24.134 -31.050 17.836 1.00 84.25 827 PRO A C 1
ATOM 6437 O O . PRO A 1 827 ? -23.431 -31.912 17.266 1.00 84.25 827 PRO A O 1
ATOM 6440 N N . GLU A 1 828 ? -23.671 -29.836 18.125 1.00 80.38 828 GLU A N 1
ATOM 6441 C CA . GLU A 1 828 ? -22.286 -29.418 17.875 1.00 80.38 828 GLU A CA 1
ATOM 6442 C C . GLU A 1 828 ? -21.326 -30.211 18.779 1.00 80.38 828 GLU A C 1
ATOM 6444 O O . GLU A 1 828 ? -20.347 -30.796 18.293 1.00 80.38 828 GLU A O 1
ATOM 6449 N N . GLY A 1 829 ? -21.676 -30.350 20.063 1.00 72.19 829 GLY A N 1
ATOM 6450 C CA . GLY A 1 829 ? -20.921 -31.101 21.067 1.00 72.19 829 GLY A CA 1
ATOM 6451 C C . GLY A 1 829 ? -20.817 -32.605 20.771 1.00 72.19 829 GLY A C 1
ATOM 6452 O O . GLY A 1 829 ? -21.787 -33.285 20.435 1.00 72.19 829 GLY A O 1
ATOM 6453 N N . MET A 1 830 ? -19.615 -33.182 20.915 1.00 71.69 830 MET A N 1
ATOM 6454 C CA . MET A 1 830 ? -19.386 -34.611 20.632 1.00 71.69 830 MET A CA 1
ATOM 6455 C C . MET A 1 830 ? -19.879 -35.563 21.730 1.00 71.69 830 MET A C 1
ATOM 6457 O O . MET A 1 830 ? -20.109 -36.738 21.436 1.00 71.69 830 MET A O 1
ATOM 6461 N N . ALA A 1 831 ? -20.044 -35.087 22.968 1.00 65.38 831 ALA A N 1
ATOM 6462 C CA . ALA A 1 831 ? -20.322 -35.934 24.130 1.00 65.38 831 ALA A CA 1
ATOM 6463 C C . ALA A 1 831 ? -21.657 -36.697 24.020 1.00 65.38 831 ALA A C 1
ATOM 6465 O O . ALA A 1 831 ? -21.705 -37.876 24.370 1.00 65.38 831 ALA A O 1
ATOM 6466 N N . ARG A 1 832 ? -22.699 -36.077 23.443 1.00 68.50 832 ARG A N 1
ATOM 6467 C CA . ARG A 1 832 ? -24.081 -36.604 23.452 1.00 68.50 832 ARG A CA 1
ATOM 6468 C C . ARG A 1 832 ? -24.584 -37.160 22.122 1.00 68.50 832 ARG A C 1
ATOM 6470 O O . ARG A 1 832 ? -25.650 -37.766 22.045 1.00 68.50 832 ARG A O 1
ATOM 6477 N N . ARG A 1 833 ? -23.761 -37.123 21.065 1.00 76.12 833 ARG A N 1
ATOM 6478 C CA . ARG A 1 833 ? -24.091 -37.736 19.756 1.00 76.12 833 ARG A CA 1
ATOM 6479 C C . ARG A 1 833 ? -24.387 -39.240 19.826 1.00 76.12 833 ARG A C 1
ATOM 6481 O O . ARG A 1 833 ? -24.982 -39.787 18.896 1.00 76.12 833 ARG A O 1
ATOM 6488 N N . LYS A 1 834 ? -23.958 -39.916 20.898 1.00 75.88 834 LYS A N 1
ATOM 6489 C CA . LYS A 1 834 ? -24.231 -41.339 21.143 1.00 75.88 834 LYS A CA 1
ATOM 6490 C C . LYS A 1 834 ? -25.701 -41.605 21.472 1.00 75.88 834 LYS A C 1
ATOM 6492 O O . LYS A 1 834 ? -26.224 -42.632 21.039 1.00 75.88 834 LYS A O 1
ATOM 6497 N N . GLU A 1 835 ? -26.375 -40.672 22.142 1.00 75.88 835 GLU A N 1
ATOM 6498 C CA . GLU A 1 835 ? -27.781 -40.809 22.542 1.00 75.88 835 GLU A CA 1
ATOM 6499 C C . GLU A 1 835 ? -28.723 -40.814 21.330 1.00 75.88 835 GLU A C 1
ATOM 6501 O O . GLU A 1 835 ? -29.721 -41.536 21.321 1.00 75.88 835 GLU A O 1
ATOM 6506 N N . LEU A 1 836 ? -28.352 -40.111 20.250 1.00 84.88 836 LEU A N 1
ATOM 6507 C CA . LEU A 1 836 ? -29.157 -39.961 19.028 1.00 84.88 836 LEU A CA 1
ATOM 6508 C C . LEU A 1 836 ? -29.647 -41.295 18.442 1.00 84.88 836 LEU A C 1
ATOM 6510 O O . LEU A 1 836 ? -30.739 -41.364 17.883 1.00 84.88 836 LEU A O 1
ATOM 6514 N N . ASN A 1 837 ? -28.856 -42.367 18.556 1.00 85.75 837 ASN A N 1
ATOM 6515 C CA . ASN A 1 837 ? -29.244 -43.688 18.050 1.00 85.75 837 ASN A CA 1
ATOM 6516 C C . ASN A 1 837 ? -30.367 -44.322 18.888 1.00 85.75 837 ASN A C 1
ATOM 6518 O O . ASN A 1 837 ? -31.265 -44.966 18.337 1.00 85.75 837 ASN A O 1
ATOM 6522 N N . SER A 1 838 ? -30.320 -44.142 20.208 1.00 81.62 838 SER A N 1
ATOM 6523 C CA . SER A 1 838 ? -31.342 -44.632 21.137 1.00 81.62 838 SER A CA 1
ATOM 6524 C C . SER A 1 838 ? -32.657 -43.882 20.934 1.00 81.62 838 SER A C 1
ATOM 6526 O O . SER A 1 838 ? -33.713 -44.511 20.846 1.00 81.62 838 SER A O 1
ATOM 6528 N N . ILE A 1 839 ? -32.585 -42.558 20.755 1.00 85.06 839 ILE A N 1
ATOM 6529 C CA . ILE A 1 839 ? -33.738 -41.705 20.428 1.00 85.06 839 ILE A CA 1
ATOM 6530 C C . ILE A 1 839 ? -34.351 -42.102 19.084 1.00 85.06 839 ILE A C 1
ATOM 6532 O O . ILE A 1 839 ? -35.547 -42.379 19.022 1.00 85.06 839 ILE A O 1
ATOM 6536 N N . GLU A 1 840 ? -33.542 -42.234 18.026 1.00 89.38 840 GLU A N 1
ATOM 6537 C CA . GLU A 1 840 ? -34.022 -42.665 16.704 1.00 89.38 840 GLU A CA 1
ATOM 6538 C C . GLU A 1 840 ? -34.764 -44.010 16.781 1.00 89.38 840 GLU A C 1
ATOM 6540 O O . GLU A 1 840 ? -35.837 -44.173 16.198 1.00 89.38 840 GLU A O 1
ATOM 6545 N N . THR A 1 841 ? -34.219 -44.968 17.535 1.00 89.31 841 THR A N 1
ATOM 6546 C CA . THR A 1 841 ? -34.826 -46.294 17.713 1.00 89.31 841 THR A CA 1
ATOM 6547 C C . THR A 1 841 ? -36.163 -46.209 18.450 1.00 89.31 841 THR A C 1
ATOM 6549 O O . THR A 1 841 ? -37.141 -46.825 18.022 1.00 89.31 841 THR A O 1
ATOM 6552 N N . CYS A 1 842 ? -36.232 -45.422 19.528 1.00 87.38 842 CYS A N 1
ATOM 6553 C CA . CYS A 1 842 ? -37.458 -45.249 20.300 1.00 87.38 842 CYS A CA 1
ATOM 6554 C C . CYS A 1 842 ? -38.557 -44.568 19.478 1.00 87.38 842 CYS A C 1
ATOM 6556 O O . CYS A 1 842 ? -39.672 -45.082 19.417 1.00 87.38 842 CYS A O 1
ATOM 6558 N N . LEU A 1 843 ? -38.244 -43.473 18.781 1.00 89.44 843 LEU A N 1
ATOM 6559 C CA . LEU A 1 843 ? -39.206 -42.744 17.947 1.00 89.44 843 LEU A CA 1
ATOM 6560 C C . LEU A 1 843 ? -39.792 -43.647 16.848 1.00 89.44 843 LEU A C 1
ATOM 6562 O O . LEU A 1 843 ? -41.003 -43.654 16.629 1.00 89.44 843 LEU A O 1
ATOM 6566 N N . ARG A 1 844 ? -38.962 -44.491 16.217 1.00 92.94 844 ARG A N 1
ATOM 6567 C CA . ARG A 1 844 ? -39.440 -45.496 15.252 1.00 92.94 844 ARG A CA 1
ATOM 6568 C C . ARG A 1 844 ? -40.339 -46.548 15.903 1.00 92.94 844 ARG A C 1
ATOM 6570 O O . ARG A 1 844 ? -41.325 -46.948 15.290 1.00 92.94 844 ARG A O 1
ATOM 6577 N N . SER A 1 845 ? -40.036 -46.993 17.126 1.00 90.75 845 SER A N 1
ATOM 6578 C CA . SER A 1 845 ? -40.889 -47.958 17.844 1.00 90.75 845 SER A CA 1
ATOM 6579 C C . SER A 1 845 ? -42.256 -47.392 18.237 1.00 90.75 845 SER A C 1
ATOM 6581 O O . SER A 1 845 ? -43.221 -48.148 18.311 1.00 90.75 845 SER A O 1
ATOM 6583 N N . LEU A 1 846 ? -42.349 -46.070 18.407 1.00 88.88 846 LEU A N 1
ATOM 6584 C CA . LEU A 1 846 ? -43.603 -45.343 18.613 1.00 88.88 846 LEU A CA 1
ATOM 6585 C C . LEU A 1 846 ? -44.390 -45.132 17.303 1.00 88.88 846 LEU A C 1
ATOM 6587 O O . LEU A 1 846 ? -45.478 -44.567 17.322 1.00 88.88 846 LEU A O 1
ATOM 6591 N N . GLY A 1 847 ? -43.867 -45.606 16.166 1.00 91.06 847 GLY A N 1
ATOM 6592 C CA . GLY A 1 847 ? -44.527 -45.535 14.862 1.00 91.06 847 GLY A CA 1
ATOM 6593 C C . GLY A 1 847 ? -44.328 -44.217 14.111 1.00 91.06 847 GLY A C 1
ATOM 6594 O O . GLY A 1 847 ? -45.021 -43.985 13.123 1.00 91.06 847 GLY A O 1
ATOM 6595 N N . LEU A 1 848 ? -43.394 -43.364 14.548 1.00 91.62 848 LEU A N 1
ATOM 6596 C CA . LEU A 1 848 ? -43.110 -42.087 13.894 1.00 91.62 848 LEU A CA 1
ATOM 6597 C C . LEU A 1 848 ? -42.267 -42.261 12.626 1.00 91.62 848 LEU A C 1
ATOM 6599 O O . LEU A 1 848 ? -41.399 -43.136 12.522 1.00 91.62 848 LEU A O 1
ATOM 6603 N N . GLU A 1 849 ? -42.476 -41.362 11.670 1.00 95.38 849 GLU A N 1
ATOM 6604 C CA . GLU A 1 849 ? -41.596 -41.187 10.524 1.00 95.38 849 GLU A CA 1
ATOM 6605 C C . GLU A 1 849 ? -40.351 -40.400 10.954 1.00 95.38 849 GLU A C 1
ATOM 6607 O O . GLU A 1 849 ? -40.400 -39.189 11.163 1.00 95.38 849 GLU A O 1
ATOM 6612 N N . VAL A 1 850 ? -39.223 -41.100 11.106 1.00 95.12 850 VAL A N 1
ATOM 6613 C CA . VAL A 1 850 ? -37.993 -40.508 11.650 1.00 95.12 850 VAL A CA 1
ATOM 6614 C C . VAL A 1 850 ? -36.979 -40.164 10.558 1.00 95.12 850 VAL A C 1
ATOM 6616 O O . VAL A 1 850 ? -36.461 -41.053 9.866 1.00 95.12 850 VAL A O 1
ATOM 6619 N N . HIS A 1 851 ? -36.646 -38.877 10.482 1.00 95.44 851 HIS A N 1
ATOM 6620 C CA . HIS A 1 851 ? -35.573 -38.263 9.700 1.00 95.44 851 HIS A CA 1
ATOM 6621 C C . HIS A 1 851 ? -34.365 -37.966 10.592 1.00 95.44 851 HIS A C 1
ATOM 6623 O O . HIS A 1 851 ? -34.494 -37.838 11.808 1.00 95.44 851 HIS A O 1
ATOM 6629 N N . ARG A 1 852 ? -33.170 -37.853 10.004 1.00 94.50 852 ARG A N 1
ATOM 6630 C CA . ARG A 1 852 ? -31.937 -37.569 10.755 1.00 94.50 852 ARG A CA 1
ATOM 6631 C C . ARG A 1 852 ? -30.991 -36.667 9.983 1.00 94.50 852 ARG A C 1
ATOM 6633 O O . ARG A 1 852 ? -30.699 -36.932 8.814 1.00 94.50 852 ARG A O 1
ATOM 6640 N N . ILE A 1 853 ? -30.426 -35.674 10.665 1.00 92.94 853 ILE A N 1
ATOM 6641 C CA . ILE A 1 853 ? -29.362 -34.832 10.112 1.00 92.94 853 ILE A CA 1
ATOM 6642 C C . ILE A 1 853 ? -28.072 -35.659 9.989 1.00 92.94 853 ILE A C 1
ATOM 6644 O O . ILE A 1 853 ? -27.402 -35.962 10.974 1.00 92.94 853 ILE A O 1
ATOM 6648 N N . ARG A 1 854 ? -27.718 -36.045 8.756 1.00 90.44 854 ARG A N 1
ATOM 6649 C CA . ARG A 1 854 ? -26.486 -36.806 8.447 1.00 90.44 854 ARG A CA 1
ATOM 6650 C C . ARG A 1 854 ? -25.353 -35.951 7.879 1.00 90.44 854 ARG A C 1
ATOM 6652 O O . ARG A 1 854 ? -24.222 -36.418 7.793 1.00 90.44 854 ARG A O 1
ATOM 6659 N N . ASN A 1 855 ? -25.651 -34.725 7.453 1.00 86.75 855 ASN A N 1
ATOM 6660 C CA . ASN A 1 855 ? -24.664 -33.835 6.853 1.00 86.75 855 ASN A CA 1
ATOM 6661 C C . ASN A 1 855 ? -23.665 -33.349 7.918 1.00 86.75 855 ASN A C 1
ATOM 6663 O O . ASN A 1 855 ? -24.066 -32.774 8.926 1.00 86.75 855 ASN A O 1
ATOM 6667 N N . MET A 1 856 ? -22.367 -33.560 7.682 1.00 85.56 856 MET A N 1
ATOM 6668 C CA . MET A 1 856 ? -21.307 -33.213 8.636 1.00 85.56 856 MET A CA 1
ATOM 6669 C C . MET A 1 856 ? -21.081 -31.701 8.804 1.00 85.56 856 MET A C 1
ATOM 6671 O O . MET A 1 856 ? -20.503 -31.295 9.812 1.00 85.56 856 MET A O 1
ATOM 6675 N N . GLY A 1 857 ? -21.547 -30.881 7.861 1.00 86.38 857 GLY A N 1
ATOM 6676 C CA . GLY A 1 857 ? -21.528 -29.420 7.951 1.00 86.38 857 GLY A CA 1
ATOM 6677 C C . GLY A 1 857 ? -22.808 -28.807 8.526 1.00 86.38 857 GLY A C 1
ATOM 6678 O O . GLY A 1 857 ? -22.856 -27.598 8.700 1.00 86.38 857 GLY A O 1
ATOM 6679 N N . ALA A 1 858 ? -23.849 -29.602 8.803 1.00 90.88 858 ALA A N 1
ATOM 6680 C CA . ALA A 1 858 ? -25.101 -29.112 9.383 1.00 90.88 858 ALA A CA 1
ATOM 6681 C C . ALA A 1 858 ? -25.119 -29.349 10.896 1.00 90.88 858 ALA A C 1
ATOM 6683 O O . ALA A 1 858 ? -24.904 -30.485 11.333 1.00 90.88 858 ALA A O 1
ATOM 6684 N N . THR A 1 859 ? -25.390 -28.312 11.680 1.00 91.25 859 THR A N 1
ATOM 6685 C CA . THR A 1 859 ? -25.576 -28.395 13.136 1.00 91.25 859 THR A CA 1
ATOM 6686 C C . THR A 1 859 ? -26.943 -27.830 13.500 1.00 91.25 859 THR A C 1
ATOM 6688 O O . THR A 1 859 ? -27.415 -26.887 12.865 1.00 91.25 859 THR A O 1
ATOM 6691 N N . LEU A 1 860 ? -27.621 -28.483 14.439 1.00 91.19 860 LEU A N 1
ATOM 6692 C CA . LEU A 1 860 ? -28.915 -28.059 14.967 1.00 91.19 860 LEU A CA 1
ATOM 6693 C C . LEU A 1 860 ? -29.061 -28.653 16.366 1.00 91.19 860 LEU A C 1
ATOM 6695 O O . LEU A 1 860 ? -28.956 -29.875 16.506 1.00 91.19 860 LEU A O 1
ATOM 6699 N N . GLU A 1 861 ? -29.342 -27.810 17.348 1.00 87.00 861 GLU A N 1
ATOM 6700 C CA . GLU A 1 861 ? -29.709 -28.192 18.710 1.00 87.00 861 GLU A CA 1
ATOM 6701 C C . GLU A 1 861 ? -31.227 -28.093 18.869 1.00 87.00 861 GLU A C 1
ATOM 6703 O O . GLU A 1 861 ? -31.852 -27.152 18.381 1.00 87.00 861 GLU A O 1
ATOM 6708 N N . GLY A 1 862 ? -31.872 -29.054 19.533 1.00 82.31 862 GLY A N 1
ATOM 6709 C CA . GLY A 1 862 ? -33.319 -28.958 19.763 1.00 82.31 862 GLY A CA 1
ATOM 6710 C C . GLY A 1 862 ? -33.684 -27.869 20.781 1.00 82.31 862 GLY A C 1
ATOM 6711 O O . GLY A 1 862 ? -34.792 -27.338 20.721 1.00 82.31 862 GLY A O 1
ATOM 6712 N N . GLY A 1 863 ? -32.740 -27.479 21.648 1.00 81.44 863 GLY A N 1
ATOM 6713 C CA . GLY A 1 863 ? -32.873 -26.343 22.567 1.00 81.44 863 GLY A CA 1
ATOM 6714 C C . GLY A 1 863 ? -32.995 -24.995 21.849 1.00 81.44 863 GLY A C 1
ATOM 6715 O O . GLY A 1 863 ? -33.509 -24.027 22.407 1.00 81.44 863 GLY A O 1
ATOM 6716 N N . ASP A 1 864 ? -32.592 -24.939 20.579 1.00 88.81 864 ASP A N 1
ATOM 6717 C CA . ASP A 1 864 ? -32.772 -23.770 19.724 1.00 88.81 864 ASP A CA 1
ATOM 6718 C C . ASP A 1 864 ? -34.123 -23.727 19.018 1.00 88.81 864 ASP A C 1
ATOM 6720 O O . ASP A 1 864 ? -34.428 -22.719 18.390 1.00 88.81 864 ASP A O 1
ATOM 6724 N N . VAL A 1 865 ? -34.934 -24.786 19.084 1.00 90.44 865 VAL A N 1
ATOM 6725 C CA . VAL A 1 865 ? -36.155 -24.904 18.279 1.00 90.44 865 VAL A CA 1
ATOM 6726 C C . VAL A 1 865 ? -37.396 -24.671 19.135 1.00 90.44 865 VAL A C 1
ATOM 6728 O O . VAL A 1 865 ? -37.714 -25.448 20.035 1.00 90.44 865 VAL A O 1
ATOM 6731 N N . VAL A 1 866 ? -38.160 -23.635 18.790 1.00 90.56 866 VAL A N 1
ATOM 6732 C CA . VAL A 1 866 ? -39.472 -23.333 19.375 1.00 90.56 866 VAL A CA 1
ATOM 6733 C C . VAL A 1 866 ? -40.542 -23.517 18.304 1.00 90.56 866 VAL A C 1
ATOM 6735 O O . VAL A 1 866 ? -40.583 -22.775 17.324 1.00 90.56 866 VAL A O 1
ATOM 6738 N N . PHE A 1 867 ? -41.425 -24.499 18.490 1.00 91.19 867 PHE A N 1
ATOM 6739 C CA . PHE A 1 867 ? -42.586 -24.715 17.626 1.00 91.19 867 PHE A CA 1
ATOM 6740 C C . PHE A 1 867 ? -43.845 -24.141 18.273 1.00 91.19 867 PHE A C 1
ATOM 6742 O O . PHE A 1 867 ? -44.188 -24.496 19.399 1.00 91.19 867 PHE A O 1
ATOM 6749 N N . THR A 1 868 ? -44.560 -23.276 17.557 1.00 90.44 868 THR A N 1
ATOM 6750 C CA . THR A 1 868 ? -45.745 -22.583 18.096 1.00 90.44 868 THR A CA 1
ATOM 6751 C C . THR A 1 868 ? -47.067 -23.290 17.790 1.00 90.44 868 THR A C 1
ATOM 6753 O O . THR A 1 868 ? -48.133 -22.810 18.171 1.00 90.44 868 THR A O 1
ATOM 6756 N N . GLY A 1 869 ? -47.022 -24.398 17.044 1.00 88.94 869 GLY A N 1
ATOM 6757 C CA . GLY A 1 869 ? -48.191 -25.034 16.429 1.00 88.94 869 GLY A CA 1
ATOM 6758 C C . GLY A 1 869 ? -48.453 -24.577 14.989 1.00 88.94 869 GLY A C 1
ATOM 6759 O O . GLY A 1 869 ? -49.151 -25.272 14.251 1.00 88.94 869 GLY A O 1
ATOM 6760 N N . THR A 1 870 ? -47.882 -23.441 14.571 1.00 91.69 870 THR A N 1
ATOM 6761 C CA . THR A 1 870 ? -48.074 -22.879 13.216 1.00 91.69 870 THR A CA 1
ATOM 6762 C C . THR A 1 870 ? -46.775 -22.608 12.462 1.00 91.69 870 THR A C 1
ATOM 6764 O O . THR A 1 870 ? -46.789 -22.556 11.235 1.00 91.69 870 THR A O 1
ATOM 6767 N N . GLU A 1 871 ? -45.657 -22.471 13.170 1.00 95.25 871 GLU A N 1
ATOM 6768 C CA . GLU A 1 871 ? -44.344 -22.152 12.608 1.00 95.25 871 GLU A CA 1
ATOM 6769 C C . GLU A 1 871 ? -43.232 -22.514 13.600 1.00 95.25 871 GLU A C 1
ATOM 6771 O O . GLU A 1 871 ? -43.492 -22.767 14.783 1.00 95.25 871 GLU A O 1
ATOM 6776 N N . PHE A 1 872 ? -41.995 -22.530 13.110 1.00 95.69 872 PHE A N 1
ATOM 6777 C CA . PHE A 1 872 ? -40.786 -22.709 13.903 1.00 95.69 872 PHE A CA 1
ATOM 6778 C C . PHE A 1 872 ? -40.005 -21.403 14.015 1.00 95.69 872 PHE A C 1
ATOM 6780 O O . PHE A 1 872 ? -39.706 -20.755 13.009 1.00 95.69 872 PHE A O 1
ATOM 6787 N N . PHE A 1 873 ? -39.563 -21.091 15.227 1.00 95.50 873 PHE A N 1
ATOM 6788 C CA . PHE A 1 873 ? -38.465 -20.166 15.479 1.00 95.50 873 PHE A CA 1
ATOM 6789 C C . PHE A 1 873 ? -37.226 -20.967 15.861 1.00 95.50 873 PHE A C 1
ATOM 6791 O O . PHE A 1 873 ? -37.328 -21.928 16.625 1.00 95.50 873 PHE A O 1
ATOM 6798 N N . VAL A 1 874 ? -36.076 -20.604 15.293 1.00 94.38 874 VAL A N 1
ATOM 6799 C CA . VAL A 1 874 ? -34.824 -21.341 15.492 1.00 94.38 874 VAL A CA 1
ATOM 6800 C C . VAL A 1 874 ? -33.684 -20.385 15.802 1.00 94.38 874 VAL A C 1
ATOM 6802 O O . VAL A 1 874 ? -33.498 -19.410 15.075 1.00 94.38 874 VAL A O 1
ATOM 6805 N N . GLY A 1 875 ? -32.917 -20.667 16.853 1.00 92.50 875 GLY A N 1
ATOM 6806 C CA . GLY A 1 875 ? -31.678 -19.952 17.157 1.00 92.50 875 GLY A CA 1
ATOM 6807 C C . GLY A 1 875 ? -30.657 -20.065 16.018 1.00 92.50 875 GLY A C 1
ATOM 6808 O O . GLY A 1 875 ? -30.404 -21.155 15.503 1.00 92.50 875 GLY A O 1
ATOM 6809 N N . ASP A 1 876 ? -30.096 -18.933 15.602 1.00 90.38 876 ASP A N 1
ATOM 6810 C CA . ASP A 1 876 ? -28.990 -18.827 14.649 1.00 90.38 876 ASP A CA 1
ATOM 6811 C C . ASP A 1 876 ? -27.717 -18.494 15.425 1.00 90.38 876 ASP A C 1
ATOM 6813 O O . ASP A 1 876 ? -27.524 -17.362 15.874 1.00 90.38 876 ASP A O 1
ATOM 6817 N N . SER A 1 877 ? -26.906 -19.525 15.650 1.00 85.31 877 SER A N 1
ATOM 6818 C CA . SER A 1 877 ? -25.723 -19.504 16.511 1.00 85.31 877 SER A CA 1
ATOM 6819 C C . SER A 1 877 ? -24.647 -20.447 15.957 1.00 85.31 877 SER A C 1
ATOM 6821 O O . SER A 1 877 ? -24.834 -21.111 14.933 1.00 85.31 877 SER A O 1
ATOM 6823 N N . THR A 1 878 ? -23.502 -20.554 16.637 1.00 77.06 878 THR A N 1
ATOM 6824 C CA . THR A 1 878 ? -22.488 -21.566 16.287 1.00 77.06 878 THR A CA 1
ATOM 6825 C C . THR A 1 878 ? -23.019 -22.998 16.446 1.00 77.06 878 THR A C 1
ATOM 6827 O O . THR A 1 878 ? -22.642 -23.881 15.674 1.00 77.06 878 THR A O 1
ATOM 6830 N N . GLN A 1 879 ? -23.962 -23.210 17.372 1.00 83.19 879 GLN A N 1
ATOM 6831 C CA . GLN A 1 879 ? -24.517 -24.528 17.692 1.00 83.19 879 GLN A CA 1
ATOM 6832 C C . GLN A 1 879 ? -25.626 -24.955 16.719 1.00 83.19 879 GLN A C 1
ATOM 6834 O O . GLN A 1 879 ? -25.729 -26.132 16.367 1.00 83.19 879 GLN A O 1
ATOM 6839 N N . SER A 1 880 ? -26.391 -23.994 16.194 1.00 90.06 880 SER A N 1
ATOM 6840 C CA . SER A 1 880 ? -27.466 -24.219 15.222 1.00 90.06 880 SER A CA 1
ATOM 6841 C C . SER A 1 880 ? -27.273 -23.349 13.988 1.00 90.06 880 SER A C 1
ATOM 6843 O O . SER A 1 880 ? -27.629 -22.174 13.978 1.00 90.06 880 SER A O 1
ATOM 6845 N N . ASN A 1 881 ? -26.724 -23.941 12.924 1.00 91.31 881 ASN A N 1
ATOM 6846 C CA . ASN A 1 881 ? -26.345 -23.204 11.723 1.00 91.31 881 ASN A CA 1
ATOM 6847 C C . ASN A 1 881 ? -27.413 -23.234 10.617 1.00 91.31 881 ASN A C 1
ATOM 6849 O O . ASN A 1 881 ? -28.304 -24.088 10.576 1.00 91.31 881 ASN A O 1
ATOM 6853 N N . TRP A 1 882 ? -27.252 -22.339 9.638 1.00 92.00 882 TRP A N 1
ATOM 6854 C CA . TRP A 1 882 ? -28.180 -22.185 8.511 1.00 92.00 882 TRP A CA 1
ATOM 6855 C C . TRP A 1 882 ? -28.467 -23.490 7.743 1.00 92.00 882 TRP A C 1
ATOM 6857 O O . TRP A 1 882 ? -29.563 -23.685 7.207 1.00 92.00 882 TRP A O 1
ATOM 6867 N N . LEU A 1 883 ? -27.499 -24.413 7.667 1.00 90.88 883 LEU A N 1
ATOM 6868 C CA . LEU A 1 883 ? -27.676 -25.683 6.965 1.00 90.88 883 LEU A CA 1
ATOM 6869 C C . LEU A 1 883 ? -28.555 -26.648 7.772 1.00 90.88 883 LEU A C 1
ATOM 6871 O O . LEU A 1 883 ? -29.359 -27.370 7.178 1.00 90.88 883 LEU A O 1
ATOM 6875 N N . GLY A 1 884 ? -28.440 -26.632 9.103 1.00 94.38 884 GLY A N 1
ATOM 6876 C CA . GLY A 1 884 ? -29.352 -27.312 10.020 1.00 94.38 884 GLY A CA 1
ATOM 6877 C C . GLY A 1 884 ? -30.776 -26.770 9.918 1.00 94.38 884 GLY A C 1
ATOM 6878 O O . GLY A 1 884 ? -31.709 -27.555 9.731 1.00 94.38 884 GLY A O 1
ATOM 6879 N N . HIS A 1 885 ? -30.941 -25.442 9.906 1.00 95.06 885 HIS A N 1
ATOM 6880 C CA . HIS A 1 885 ? -32.251 -24.794 9.719 1.00 95.06 885 HIS A CA 1
ATOM 6881 C C . HIS A 1 885 ? -32.915 -25.217 8.406 1.00 95.06 885 HIS A C 1
ATOM 6883 O O . HIS A 1 885 ? -34.105 -25.527 8.368 1.00 95.06 885 HIS A O 1
ATOM 6889 N N . ARG A 1 886 ? -32.140 -25.302 7.316 1.00 95.44 886 ARG A N 1
ATOM 6890 C CA . ARG A 1 886 ? -32.652 -25.741 6.009 1.00 95.44 886 ARG A CA 1
ATOM 6891 C C . ARG A 1 886 ? -33.130 -27.193 6.027 1.00 95.44 886 ARG A C 1
ATOM 6893 O O . ARG A 1 886 ? -34.093 -27.522 5.340 1.00 95.44 886 ARG A O 1
ATOM 6900 N N . ILE A 1 887 ? -32.465 -28.067 6.783 1.00 95.88 887 ILE A N 1
ATOM 6901 C CA . ILE A 1 887 ? -32.893 -29.464 6.934 1.00 95.88 887 ILE A CA 1
ATOM 6902 C C . ILE A 1 887 ? -34.158 -29.549 7.796 1.00 95.88 887 ILE A C 1
ATOM 6904 O O . ILE A 1 887 ? -35.049 -30.329 7.458 1.00 95.88 887 ILE A O 1
ATOM 6908 N N . LEU A 1 888 ? -34.284 -28.723 8.842 1.00 96.25 888 LEU A N 1
ATOM 6909 C CA . LEU A 1 888 ? -35.527 -28.599 9.609 1.00 96.25 888 LEU A CA 1
ATOM 6910 C C . LEU A 1 888 ? -36.693 -28.199 8.694 1.00 96.25 888 LEU A C 1
ATOM 6912 O O . LEU A 1 888 ? -37.687 -28.920 8.627 1.00 96.25 888 LEU A O 1
ATOM 6916 N N . ALA A 1 889 ? -36.520 -27.133 7.906 1.00 96.06 889 ALA A N 1
ATOM 6917 C CA . ALA A 1 889 ? -37.520 -26.668 6.943 1.00 96.06 889 ALA A CA 1
ATOM 6918 C C . ALA A 1 889 ? -37.871 -27.734 5.888 1.00 96.06 889 ALA A C 1
ATOM 6920 O O . ALA A 1 889 ? -39.028 -27.883 5.510 1.00 96.06 889 ALA A O 1
ATOM 6921 N N . ALA A 1 890 ? -36.888 -28.510 5.422 1.00 95.25 890 ALA A N 1
ATOM 6922 C CA . ALA A 1 890 ? -37.123 -29.585 4.458 1.00 95.25 890 ALA A CA 1
ATOM 6923 C C . ALA A 1 890 ? -37.856 -30.795 5.063 1.00 95.25 890 ALA A C 1
ATOM 6925 O O . ALA A 1 890 ? -38.553 -31.506 4.341 1.00 95.25 890 ALA A O 1
ATOM 6926 N N . THR A 1 891 ? -37.692 -31.045 6.365 1.00 96.12 891 THR A N 1
ATOM 6927 C CA . THR A 1 891 ? -38.361 -32.154 7.067 1.00 96.12 891 THR A CA 1
ATOM 6928 C C . THR A 1 891 ? -39.825 -31.819 7.371 1.00 96.12 891 THR A C 1
ATOM 6930 O O . THR A 1 891 ? -40.699 -32.689 7.300 1.00 96.12 891 THR A O 1
ATOM 6933 N N . PHE A 1 892 ? -40.096 -30.543 7.653 1.00 96.25 892 PHE A N 1
ATOM 6934 C CA . PHE A 1 892 ? -41.413 -30.011 7.996 1.00 96.25 892 PHE A CA 1
ATOM 6935 C C . PHE A 1 892 ? -41.842 -28.881 7.036 1.00 96.25 892 PHE A C 1
ATOM 6937 O O . PHE A 1 892 ? -42.021 -27.744 7.472 1.00 96.25 892 PHE A O 1
ATOM 6944 N N . PRO A 1 893 ? -42.005 -29.159 5.728 1.00 94.75 893 PRO A N 1
ATOM 6945 C CA . PRO A 1 893 ? -42.282 -28.135 4.715 1.00 94.75 893 PRO A CA 1
ATOM 6946 C C . PRO A 1 893 ? -43.615 -27.396 4.905 1.00 94.75 893 PRO A C 1
ATOM 6948 O O . PRO A 1 893 ? -43.839 -26.368 4.271 1.00 94.75 893 PRO A O 1
ATOM 6951 N N . GLU A 1 894 ? -44.512 -27.915 5.742 1.00 94.88 894 GLU A N 1
ATOM 6952 C CA . GLU A 1 894 ? -45.806 -27.307 6.058 1.00 94.88 894 GLU A CA 1
ATOM 6953 C C . GLU A 1 894 ? -45.694 -26.091 6.979 1.00 94.88 894 GLU A C 1
ATOM 6955 O O . GLU A 1 894 ? -46.621 -25.283 7.028 1.00 94.88 894 GLU A O 1
ATOM 6960 N N . TYR A 1 895 ? -44.582 -25.964 7.702 1.00 95.88 895 TYR A N 1
ATOM 6961 C CA . TYR A 1 895 ? -44.396 -24.946 8.725 1.00 95.88 895 TYR A CA 1
ATOM 6962 C C . TYR A 1 895 ? -43.220 -24.035 8.352 1.00 95.88 895 TYR A C 1
ATOM 6964 O O . TYR A 1 895 ? -42.108 -24.520 8.126 1.00 95.88 895 TYR A O 1
ATOM 6972 N N . PRO A 1 896 ? -43.428 -22.709 8.298 1.00 96.00 896 PRO A N 1
ATOM 6973 C CA . PRO A 1 896 ? -42.347 -21.747 8.119 1.00 96.00 896 PRO A CA 1
ATOM 6974 C C . PRO A 1 896 ? -41.269 -21.878 9.202 1.00 96.00 896 PRO A C 1
ATOM 6976 O O . PRO A 1 896 ? -41.572 -22.213 10.346 1.00 96.00 896 PRO A O 1
ATOM 6979 N N . VAL A 1 897 ? -40.013 -21.595 8.842 1.00 96.81 897 VAL A N 1
ATOM 6980 C CA . VAL A 1 897 ? -38.867 -21.599 9.763 1.00 96.81 897 VAL A CA 1
ATOM 6981 C C . VAL A 1 897 ? -38.224 -20.215 9.777 1.00 96.81 897 VAL A C 1
ATOM 6983 O O . VAL A 1 897 ? -37.802 -19.708 8.734 1.00 96.81 897 VAL A O 1
ATOM 6986 N N . HIS A 1 898 ? -38.122 -19.616 10.961 1.00 96.12 898 HIS A N 1
ATOM 6987 C CA . HIS A 1 898 ? -37.620 -18.263 11.173 1.00 96.12 898 HIS A CA 1
ATOM 6988 C C . HIS A 1 898 ? -36.374 -18.278 12.063 1.00 96.12 898 HIS A C 1
ATOM 6990 O O . HIS A 1 898 ? -36.450 -18.593 13.247 1.00 96.12 898 HIS A O 1
ATOM 6996 N N . ALA A 1 899 ? -35.231 -17.905 11.487 1.00 94.56 899 ALA A N 1
ATOM 6997 C CA . ALA A 1 899 ? -33.968 -17.792 12.209 1.00 94.56 899 ALA A CA 1
ATOM 6998 C C . ALA A 1 899 ? -33.928 -16.531 13.096 1.00 94.56 899 ALA A C 1
ATOM 7000 O O . ALA A 1 899 ? -34.255 -15.431 12.623 1.00 94.56 899 ALA A O 1
ATOM 7001 N N . ILE A 1 900 ? -33.508 -16.699 14.351 1.00 93.62 900 ILE A N 1
ATOM 7002 C CA . ILE A 1 900 ? -33.317 -15.654 15.364 1.00 93.62 900 ILE A CA 1
ATOM 7003 C C . ILE A 1 900 ? -31.830 -15.619 15.742 1.00 93.62 900 ILE A C 1
ATOM 7005 O O . ILE A 1 900 ? -31.364 -16.589 16.332 1.00 93.62 900 ILE A O 1
ATOM 7009 N N . PRO A 1 901 ? -31.087 -14.538 15.439 1.00 88.56 901 PRO A N 1
ATOM 7010 C CA . PRO A 1 901 ? -29.682 -14.429 15.828 1.00 88.56 901 PRO A CA 1
ATOM 7011 C C . PRO A 1 901 ? -29.509 -14.525 17.345 1.00 88.56 901 PRO A C 1
ATOM 7013 O O . PRO A 1 901 ? -30.206 -13.826 18.083 1.00 88.56 901 PRO A O 1
ATOM 7016 N N . LEU A 1 902 ? -28.584 -15.372 17.794 1.00 82.75 902 LEU A N 1
ATOM 7017 C CA . LEU A 1 902 ? -28.190 -15.513 19.196 1.00 82.75 902 LEU A CA 1
ATOM 7018 C C . LEU A 1 902 ? -26.678 -15.316 19.325 1.00 82.75 902 LEU A C 1
ATOM 7020 O O . LEU A 1 902 ? -25.903 -15.814 18.506 1.00 82.75 902 LEU A O 1
ATOM 7024 N N . TYR A 1 903 ? -26.267 -14.589 20.359 1.00 75.56 903 TYR A N 1
ATOM 7025 C CA . TYR A 1 903 ? -24.871 -14.267 20.641 1.00 75.56 903 TYR A CA 1
ATOM 7026 C C . TYR A 1 903 ? -24.540 -14.653 22.088 1.00 75.56 903 TYR A C 1
ATOM 7028 O O . TYR A 1 903 ? -25.445 -14.642 22.920 1.00 75.56 903 TYR A O 1
ATOM 7036 N N . PRO A 1 904 ? -23.269 -14.965 22.406 1.00 61.88 904 PRO A N 1
ATOM 7037 C CA . PRO A 1 904 ? -22.858 -15.241 23.781 1.00 61.88 904 PRO A CA 1
ATOM 7038 C C . PRO A 1 904 ? -23.245 -14.098 24.741 1.00 61.88 904 PRO A C 1
ATOM 7040 O O . PRO A 1 904 ? -23.129 -12.936 24.335 1.00 61.88 904 PRO A O 1
ATOM 7043 N N . PRO A 1 905 ? -23.615 -14.393 26.004 1.00 61.47 905 PRO A N 1
ATOM 7044 C CA . PRO A 1 905 ? -23.553 -15.699 26.682 1.00 61.47 905 PRO A CA 1
ATOM 7045 C C . PRO A 1 905 ? -24.715 -16.674 26.394 1.00 61.47 905 PRO A C 1
ATOM 7047 O O . PRO A 1 905 ? -24.688 -17.809 26.872 1.00 61.47 905 PRO A O 1
ATOM 7050 N N . GLU A 1 906 ? -25.725 -16.281 25.622 1.00 67.38 906 GLU A N 1
ATOM 7051 C CA . GLU A 1 906 ? -26.911 -17.086 25.336 1.00 67.38 906 GLU A CA 1
ATOM 7052 C C . GLU A 1 906 ? -26.683 -18.028 24.153 1.00 67.38 906 GLU A C 1
ATOM 7054 O O . GLU A 1 906 ? -26.496 -17.618 23.007 1.00 67.38 906 GLU A O 1
ATOM 7059 N N . PHE A 1 907 ? -26.751 -19.328 24.429 1.00 66.69 907 PHE A N 1
ATOM 7060 C CA . PHE A 1 907 ? -26.470 -20.360 23.433 1.00 66.69 907 PHE A CA 1
ATOM 7061 C C . PHE A 1 907 ? -27.715 -21.046 22.856 1.00 66.69 907 PHE A C 1
ATOM 7063 O O . PHE A 1 907 ? -27.623 -21.605 21.765 1.00 66.69 907 PHE A O 1
ATOM 7070 N N . HIS A 1 908 ? -28.859 -20.988 23.555 1.00 82.38 908 HIS A N 1
ATOM 7071 C CA . HIS A 1 908 ? -30.098 -21.665 23.159 1.00 82.38 908 HIS A CA 1
ATOM 7072 C C . HIS A 1 908 ? -31.317 -20.742 23.159 1.00 82.38 908 HIS A C 1
ATOM 7074 O O . HIS A 1 908 ? -31.594 -20.070 24.157 1.00 82.38 908 HIS A O 1
ATOM 7080 N N . LEU A 1 909 ? -32.109 -20.782 22.083 1.00 87.25 909 LEU A N 1
ATOM 7081 C CA . LEU A 1 909 ? -33.314 -19.954 21.948 1.00 87.25 909 LEU A CA 1
ATOM 7082 C C . LEU A 1 909 ? -34.330 -20.178 23.075 1.00 87.25 909 LEU A C 1
ATOM 7084 O O . LEU A 1 909 ? -34.912 -19.205 23.545 1.00 87.25 909 LEU A O 1
ATOM 7088 N N . LYS A 1 910 ? -34.539 -21.416 23.541 1.00 82.75 910 LYS A N 1
ATOM 7089 C CA . LYS A 1 910 ? -35.512 -21.707 24.613 1.00 82.75 910 LYS A CA 1
ATOM 7090 C C . LYS A 1 910 ? -35.179 -21.039 25.953 1.00 82.75 910 LYS A C 1
ATOM 7092 O O . LYS A 1 910 ? -36.090 -20.773 26.732 1.00 82.75 910 LYS A O 1
ATOM 7097 N N . GLY A 1 911 ? -33.910 -20.701 26.198 1.00 77.88 911 GLY A N 1
ATOM 7098 C CA . GLY A 1 911 ? -33.507 -19.891 27.357 1.00 77.88 911 GLY A CA 1
ATOM 7099 C C . GLY A 1 911 ? -33.914 -18.417 27.241 1.00 77.88 911 GLY A C 1
ATOM 7100 O O . GLY A 1 911 ? -33.942 -17.701 28.232 1.00 77.88 911 GLY A O 1
ATOM 7101 N N . VAL A 1 912 ? -34.267 -17.970 26.035 1.00 84.38 912 VAL A N 1
ATOM 7102 C CA . VAL A 1 912 ? -34.570 -16.575 25.696 1.00 84.38 912 VAL A CA 1
ATOM 7103 C C . VAL A 1 912 ? -36.053 -16.375 25.363 1.00 84.38 912 VAL A C 1
ATOM 7105 O O . VAL A 1 912 ? -36.625 -15.335 25.699 1.00 84.38 912 VAL A O 1
ATOM 7108 N N . ALA A 1 913 ? -36.682 -17.357 24.709 1.00 89.44 913 ALA A N 1
ATOM 7109 C CA . ALA A 1 913 ? -38.072 -17.337 24.263 1.00 89.44 913 ALA A CA 1
ATOM 7110 C C . ALA A 1 913 ? -38.707 -18.741 24.317 1.00 89.44 913 ALA A C 1
ATOM 7112 O O . ALA A 1 913 ? -38.159 -19.686 23.757 1.00 89.44 913 ALA A O 1
ATOM 7113 N N . CYS A 1 914 ? -39.901 -18.879 24.904 1.00 89.12 914 CYS A N 1
ATOM 7114 C CA . CYS A 1 914 ? -40.678 -20.131 24.921 1.00 89.12 914 CYS A CA 1
ATOM 7115 C C . CYS A 1 914 ? -42.186 -19.872 24.794 1.00 89.12 914 CYS A C 1
ATOM 7117 O O . CYS A 1 914 ? -42.684 -18.788 25.094 1.00 89.12 914 CYS A O 1
ATOM 7119 N N . CYS A 1 915 ? -42.943 -20.887 24.373 1.00 89.25 915 CYS A N 1
ATOM 7120 C CA . CYS A 1 915 ? -44.404 -20.802 24.288 1.00 89.25 915 CYS A CA 1
ATOM 7121 C C . CYS A 1 915 ? -45.051 -21.038 25.662 1.00 89.25 915 CYS A C 1
ATOM 7123 O O . CYS A 1 915 ? -45.100 -22.170 26.140 1.00 89.25 915 CYS A O 1
ATOM 7125 N N . ALA A 1 916 ? -45.601 -19.981 26.266 1.00 89.06 916 ALA A N 1
ATOM 7126 C CA . ALA A 1 916 ? -46.243 -20.046 27.584 1.00 89.06 916 ALA A CA 1
ATOM 7127 C C . ALA A 1 916 ? -47.748 -20.353 27.518 1.00 89.06 916 ALA A C 1
ATOM 7129 O O . ALA A 1 916 ? -48.327 -20.861 28.473 1.00 89.06 916 ALA A O 1
ATOM 7130 N N . ALA A 1 917 ? -48.401 -20.037 26.400 1.00 89.25 917 ALA A N 1
ATOM 7131 C CA . ALA A 1 917 ? -49.784 -20.403 26.095 1.00 89.25 917 ALA A CA 1
ATOM 7132 C C . ALA A 1 917 ? -50.022 -20.257 24.578 1.00 89.25 917 ALA A C 1
ATOM 7134 O O . ALA A 1 917 ? -49.188 -19.660 23.890 1.00 89.25 917 ALA A O 1
ATOM 7135 N N . PRO A 1 918 ? -51.146 -20.744 24.018 1.00 88.44 918 PRO A N 1
ATOM 7136 C CA . PRO A 1 918 ? -51.480 -20.512 22.618 1.00 88.44 918 PRO A CA 1
ATOM 7137 C C . PRO A 1 918 ? -51.488 -19.010 22.306 1.00 88.44 918 PRO A C 1
ATOM 7139 O O . PRO A 1 918 ? -52.261 -18.251 22.887 1.00 88.44 918 PRO A O 1
ATOM 7142 N N . GLY A 1 919 ? -50.598 -18.579 21.409 1.00 90.44 919 GLY A N 1
ATOM 7143 C CA . GLY A 1 919 ? -50.435 -17.170 21.041 1.00 90.44 919 GLY A CA 1
ATOM 7144 C C . GLY A 1 919 ? -49.674 -16.301 22.054 1.00 90.44 919 GLY A C 1
ATOM 7145 O O . GLY A 1 919 ? -49.616 -15.089 21.857 1.00 90.44 919 GLY A O 1
ATOM 7146 N N . VAL A 1 920 ? -49.073 -16.868 23.106 1.00 92.44 920 VAL A N 1
ATOM 7147 C CA . VAL A 1 920 ? -48.294 -16.129 24.119 1.00 92.44 920 VAL A CA 1
ATOM 7148 C C . VAL A 1 920 ? -46.866 -16.664 24.184 1.00 92.44 920 VAL A C 1
ATOM 7150 O O . VAL A 1 920 ? -46.651 -17.848 24.453 1.00 92.44 920 VAL A O 1
ATOM 7153 N N . ILE A 1 921 ? -45.890 -15.779 23.980 1.00 93.06 921 ILE A N 1
ATOM 7154 C CA . ILE A 1 921 ? -44.460 -16.101 24.043 1.00 93.06 921 ILE A CA 1
ATOM 7155 C C . ILE A 1 921 ? -43.872 -15.479 25.308 1.00 93.06 921 ILE A C 1
ATOM 7157 O O . ILE A 1 921 ? -43.859 -14.255 25.446 1.00 93.06 921 ILE A O 1
ATOM 7161 N N . ALA A 1 922 ? -43.395 -16.318 26.225 1.00 91.38 922 ALA A N 1
ATOM 7162 C CA . ALA A 1 922 ? -42.565 -15.877 27.337 1.00 91.38 922 ALA A CA 1
ATOM 7163 C C . ALA A 1 922 ? -41.195 -15.444 26.808 1.00 91.38 922 ALA A C 1
ATOM 7165 O O . ALA A 1 922 ? -40.638 -16.119 25.944 1.00 91.38 922 ALA A O 1
ATOM 7166 N N . LEU A 1 923 ? -40.674 -14.323 27.307 1.00 90.06 923 LEU A N 1
ATOM 7167 C CA . LEU A 1 923 ? -39.428 -13.706 26.849 1.00 90.06 923 LEU A CA 1
ATOM 7168 C C . LEU A 1 923 ? -38.597 -13.234 28.036 1.00 90.06 923 LEU A C 1
ATOM 7170 O O . LEU A 1 923 ? -39.133 -12.597 28.945 1.00 90.06 923 LEU A O 1
ATOM 7174 N N . ALA A 1 924 ? -37.288 -13.470 27.986 1.00 84.94 924 ALA A N 1
ATOM 7175 C CA . ALA A 1 924 ? -36.355 -12.926 28.968 1.00 84.94 924 ALA A CA 1
ATOM 7176 C C . ALA A 1 924 ? -36.324 -11.395 28.870 1.00 84.94 924 ALA A C 1
ATOM 7178 O O . ALA A 1 924 ? -36.271 -10.829 27.776 1.00 84.94 924 ALA A O 1
ATOM 7179 N N . GLN A 1 925 ? -36.318 -10.692 30.001 1.00 79.75 925 GLN A N 1
ATOM 7180 C CA . GLN A 1 925 ? -36.253 -9.227 30.024 1.00 79.75 925 GLN A CA 1
ATOM 7181 C C . GLN A 1 925 ? -34.822 -8.676 29.804 1.00 79.75 925 GLN A C 1
ATOM 7183 O O . GLN A 1 925 ? -34.418 -7.692 30.415 1.00 79.75 925 GLN A O 1
ATOM 7188 N N . ASN A 1 926 ? -34.063 -9.258 28.872 1.00 72.56 926 ASN A N 1
ATOM 7189 C CA . ASN A 1 926 ? -32.698 -8.864 28.499 1.00 72.56 926 ASN A CA 1
ATOM 7190 C C . ASN A 1 926 ? -32.590 -8.504 26.998 1.00 72.56 926 ASN A C 1
ATOM 7192 O O . ASN A 1 926 ? -33.596 -8.432 26.280 1.00 72.56 926 ASN A O 1
ATOM 7196 N N . SER A 1 927 ? -31.380 -8.199 26.522 1.00 72.81 927 SER A N 1
ATOM 7197 C CA . SER A 1 927 ? -31.107 -7.853 25.116 1.00 72.81 927 SER A CA 1
ATOM 7198 C C . SER A 1 927 ? -31.460 -9.000 24.163 1.00 72.81 927 SER A C 1
ATOM 7200 O O . SER A 1 927 ? -32.135 -8.767 23.156 1.00 72.81 927 SER A O 1
ATOM 7202 N N . ALA A 1 928 ? -31.109 -10.239 24.520 1.00 77.12 928 ALA A N 1
ATOM 7203 C CA . ALA A 1 928 ? -31.441 -11.436 23.752 1.00 77.12 928 ALA A CA 1
ATOM 7204 C C . ALA A 1 928 ? -32.963 -11.606 23.580 1.00 77.12 928 ALA A C 1
ATOM 7206 O O . ALA A 1 928 ? -33.442 -11.820 22.464 1.00 77.12 928 ALA A O 1
ATOM 7207 N N . GLY A 1 929 ? -33.752 -11.421 24.646 1.00 84.75 929 GLY A N 1
ATOM 7208 C CA . GLY A 1 929 ? -35.215 -11.503 24.585 1.00 84.75 929 GLY A CA 1
ATOM 7209 C C . GLY A 1 929 ? -35.842 -10.392 23.745 1.00 84.75 929 GLY A C 1
ATOM 7210 O O . GLY A 1 929 ? -36.778 -10.637 22.981 1.00 84.75 929 GLY A O 1
ATOM 7211 N N . ARG A 1 930 ? -35.295 -9.169 23.800 1.00 84.38 930 ARG A N 1
ATOM 7212 C CA . ARG A 1 930 ? -35.723 -8.056 22.928 1.00 84.38 930 ARG A CA 1
ATOM 7213 C C . ARG A 1 930 ? -35.448 -8.337 21.453 1.00 84.38 930 ARG A C 1
ATOM 7215 O O . ARG A 1 930 ? -36.323 -8.085 20.622 1.00 84.38 930 ARG A O 1
ATOM 7222 N N . LEU A 1 931 ? -34.278 -8.886 21.138 1.00 84.12 931 LEU A N 1
ATOM 7223 C CA . LEU A 1 931 ? -33.905 -9.288 19.783 1.00 84.12 931 LEU A CA 1
ATOM 7224 C C . LEU A 1 931 ? -34.817 -10.404 19.262 1.00 84.12 931 LEU A C 1
ATOM 7226 O O . LEU A 1 931 ? -35.389 -10.278 18.176 1.00 84.12 931 LEU A O 1
ATOM 7230 N N . ALA A 1 932 ? -35.010 -11.457 20.061 1.00 89.69 932 ALA A N 1
ATOM 7231 C CA . ALA A 1 932 ? -35.904 -12.559 19.729 1.00 89.69 932 ALA A CA 1
ATOM 7232 C C . ALA A 1 932 ? -37.327 -12.057 19.461 1.00 89.69 932 ALA A C 1
ATOM 7234 O O . ALA A 1 932 ? -37.926 -12.396 18.438 1.00 89.69 932 ALA A O 1
ATOM 7235 N N . TRP A 1 933 ? -37.843 -11.176 20.321 1.00 94.00 933 TRP A N 1
ATOM 7236 C CA . TRP A 1 933 ? -39.170 -10.599 20.147 1.00 94.00 933 TRP A CA 1
ATOM 7237 C C . TRP A 1 933 ? -39.314 -9.772 18.870 1.00 94.00 933 TRP A C 1
ATOM 7239 O O . TRP A 1 933 ? -40.340 -9.863 18.193 1.00 94.00 933 TRP A O 1
ATOM 7249 N N . ASP A 1 934 ? -38.311 -8.970 18.511 1.00 91.25 934 ASP A N 1
ATOM 7250 C CA . ASP A 1 934 ? -38.379 -8.167 17.291 1.00 91.25 934 ASP A CA 1
ATOM 7251 C C . ASP A 1 934 ? -38.457 -9.050 16.039 1.00 91.25 934 ASP A C 1
ATOM 7253 O O . ASP A 1 934 ? -39.248 -8.766 15.135 1.00 91.25 934 ASP A O 1
ATOM 7257 N N . VAL A 1 935 ? -37.724 -10.167 16.015 1.00 88.50 935 VAL A N 1
ATOM 7258 C CA . VAL A 1 935 ? -37.814 -11.151 14.928 1.00 88.50 935 VAL A CA 1
ATOM 7259 C C . VAL A 1 935 ? -39.174 -11.850 14.922 1.00 88.50 935 VAL A C 1
ATOM 7261 O O . VAL A 1 935 ? -39.813 -11.887 13.869 1.00 88.50 935 VAL A O 1
ATOM 7264 N N . ILE A 1 936 ? -39.645 -12.347 16.071 1.00 94.19 936 ILE A N 1
ATOM 7265 C CA . ILE A 1 936 ? -40.943 -13.034 16.205 1.00 94.19 936 ILE A CA 1
ATOM 7266 C C . ILE A 1 936 ? -42.082 -12.129 15.731 1.00 94.19 936 ILE A C 1
ATOM 7268 O O . ILE A 1 936 ? -42.894 -12.529 14.901 1.00 94.19 936 ILE A O 1
ATOM 7272 N N . ARG A 1 937 ? -42.107 -10.874 16.187 1.00 94.25 937 ARG A N 1
ATOM 7273 C CA . ARG A 1 937 ? -43.139 -9.895 15.824 1.00 94.25 937 ARG A CA 1
ATOM 7274 C C . ARG A 1 937 ? -43.111 -9.518 14.341 1.00 94.25 937 ARG A C 1
ATOM 7276 O O . ARG A 1 937 ? -44.165 -9.243 13.776 1.00 94.25 937 ARG A O 1
ATOM 7283 N N . ARG A 1 938 ? -41.928 -9.425 13.722 1.00 93.06 938 ARG A N 1
ATOM 7284 C CA . ARG A 1 938 ? -41.786 -8.980 12.321 1.00 93.06 938 ARG A CA 1
ATOM 7285 C C . ARG A 1 938 ? -41.959 -10.102 11.309 1.00 93.06 938 ARG A C 1
ATOM 7287 O O . ARG A 1 938 ? -42.489 -9.853 10.230 1.00 93.06 938 ARG A O 1
ATOM 7294 N N . LYS A 1 939 ? -41.419 -11.284 11.607 1.00 92.31 939 LYS A N 1
ATOM 7295 C CA . LYS A 1 939 ? -41.338 -12.401 10.658 1.00 92.31 939 LYS A CA 1
ATOM 7296 C C . LYS A 1 939 ? -42.389 -13.476 10.901 1.00 92.31 939 LYS A C 1
ATOM 7298 O O . LYS A 1 939 ? -42.642 -14.228 9.966 1.00 92.31 939 LYS A O 1
ATOM 7303 N N . GLY A 1 940 ? -42.956 -13.546 12.107 1.00 91.81 940 GLY A N 1
ATOM 7304 C CA . GLY A 1 940 ? -43.936 -14.561 12.461 1.00 91.81 940 GLY A CA 1
ATOM 7305 C C . GLY A 1 940 ? -45.167 -14.510 11.561 1.00 91.81 940 GLY A C 1
ATOM 7306 O O . GLY A 1 940 ? -45.672 -13.429 11.248 1.00 91.81 940 GLY A O 1
ATOM 7307 N N . VAL A 1 941 ? -45.650 -15.673 11.130 1.00 91.56 941 VAL A N 1
ATOM 7308 C CA . VAL A 1 941 ? -46.880 -15.767 10.327 1.00 91.56 941 VAL A CA 1
ATOM 7309 C C . VAL A 1 941 ? -48.143 -15.639 11.179 1.00 91.56 941 VAL A C 1
ATOM 7311 O O . VAL A 1 941 ? -49.183 -15.217 10.669 1.00 91.56 941 VAL A O 1
ATOM 7314 N N . SER A 1 942 ? -48.055 -15.957 12.472 1.00 92.31 942 SER A N 1
ATOM 7315 C CA . SER A 1 942 ? -49.123 -15.749 13.454 1.00 92.31 942 SER A CA 1
ATOM 7316 C C . SER A 1 942 ? -48.874 -14.503 14.312 1.00 92.31 942 SER A C 1
ATOM 7318 O O . SER A 1 942 ? -47.753 -14.016 14.447 1.00 92.31 942 SER A O 1
ATOM 7320 N N . SER A 1 943 ? -49.935 -13.973 14.926 1.00 91.50 943 SER A N 1
ATOM 7321 C CA . SER A 1 943 ? -49.814 -12.879 15.896 1.00 91.50 943 SER A CA 1
ATOM 7322 C C . SER A 1 943 ? -49.607 -13.438 17.301 1.00 91.50 943 SER A C 1
ATOM 7324 O O . SER A 1 943 ? -50.394 -14.265 17.761 1.00 91.50 943 SER A O 1
ATOM 7326 N N . TYR A 1 944 ? -48.569 -12.952 17.979 1.00 94.25 944 TYR A N 1
ATOM 7327 C CA . TYR A 1 944 ? -48.205 -13.361 19.333 1.00 94.25 944 TYR A CA 1
ATOM 7328 C C . TYR A 1 944 ? -48.314 -12.192 20.313 1.00 94.25 944 TYR A C 1
ATOM 7330 O O . TYR A 1 944 ? -48.183 -11.028 19.929 1.00 94.25 944 TYR A O 1
ATOM 7338 N N . GLN A 1 945 ? -48.518 -12.505 21.590 1.00 93.31 945 GLN A N 1
ATOM 7339 C CA . GLN A 1 945 ? -48.408 -11.569 22.707 1.00 93.31 945 GLN A CA 1
ATOM 7340 C C . GLN A 1 945 ? -47.129 -11.859 23.504 1.00 93.31 945 GLN A C 1
ATOM 7342 O O . GLN A 1 945 ? -46.881 -13.025 23.824 1.00 93.31 945 GLN A O 1
ATOM 7347 N N . PRO A 1 946 ? -46.321 -10.837 23.839 1.00 93.12 946 PRO A N 1
ATOM 7348 C CA . PRO A 1 946 ? -45.121 -11.032 24.636 1.00 93.12 946 PRO A CA 1
ATOM 7349 C C . PRO A 1 946 ? -45.468 -11.080 26.127 1.00 93.12 946 PRO A C 1
ATOM 7351 O O . PRO A 1 946 ? -46.187 -10.217 26.637 1.00 93.12 946 PRO A O 1
ATOM 7354 N N . LEU A 1 947 ? -44.904 -12.051 26.836 1.00 91.38 947 LEU A N 1
ATOM 7355 C CA . LEU A 1 947 ? -44.918 -12.137 28.290 1.00 91.38 947 LEU A CA 1
ATOM 7356 C C . LEU A 1 947 ? -43.485 -11.982 28.805 1.00 91.38 947 LEU A C 1
ATOM 7358 O O . LEU A 1 947 ? -42.704 -12.926 28.790 1.00 91.38 947 LEU A O 1
ATOM 7362 N N . TRP A 1 948 ? -43.134 -10.773 29.230 1.00 86.50 948 TRP A N 1
ATOM 7363 C CA . TRP A 1 948 ? -41.786 -10.465 29.707 1.00 86.50 948 TRP A CA 1
ATOM 7364 C C . TRP A 1 948 ? -41.565 -11.000 31.120 1.00 86.50 948 TRP A C 1
ATOM 7366 O O . TRP A 1 948 ? -42.337 -10.682 32.027 1.00 86.50 948 TRP A O 1
ATOM 7376 N N . LEU A 1 949 ? -40.513 -11.799 31.285 1.00 83.00 949 LEU A N 1
ATOM 7377 C CA . LEU A 1 949 ? -40.121 -12.423 32.541 1.00 83.00 949 LEU A CA 1
ATOM 7378 C C . LEU A 1 949 ? -38.838 -11.764 33.082 1.00 83.00 949 LEU A C 1
ATOM 7380 O O . LEU A 1 949 ? -37.869 -11.645 32.326 1.00 83.00 949 LEU A O 1
ATOM 7384 N N . PRO A 1 950 ? -38.816 -11.329 34.358 1.00 70.19 950 PRO A N 1
ATOM 7385 C CA . PRO A 1 950 ? -37.690 -10.588 34.937 1.00 70.19 950 PRO A CA 1
ATOM 7386 C C . PRO A 1 950 ? -36.379 -11.377 35.035 1.00 70.19 950 PRO A C 1
ATOM 7388 O O . PRO A 1 950 ? -35.309 -10.780 35.062 1.00 70.19 950 PRO A O 1
ATOM 7391 N N . ASP A 1 951 ? -36.461 -12.702 35.127 1.00 65.25 951 ASP A N 1
ATOM 7392 C CA . ASP A 1 951 ? -35.317 -13.595 35.305 1.00 65.25 951 ASP A CA 1
ATOM 7393 C C . ASP A 1 951 ? -34.887 -14.186 33.951 1.00 65.25 951 ASP A C 1
ATOM 7395 O O . ASP A 1 951 ? -35.683 -14.819 33.249 1.00 65.25 951 ASP A O 1
ATOM 7399 N N . CYS A 1 952 ? -33.621 -13.965 33.580 1.00 52.59 952 CYS A N 1
ATOM 7400 C CA . CYS A 1 952 ? -33.030 -14.387 32.309 1.00 52.59 952 CYS A CA 1
ATOM 7401 C C . CYS A 1 952 ? -32.926 -15.911 32.147 1.00 52.59 952 CYS A C 1
ATOM 7403 O O . CYS A 1 952 ? -32.823 -16.382 31.017 1.00 52.59 952 CYS A O 1
ATOM 7405 N N . HIS A 1 953 ? -33.018 -16.686 33.233 1.00 53.81 953 HIS A N 1
ATOM 7406 C CA . HIS A 1 953 ? -33.029 -18.152 33.195 1.00 53.81 953 HIS A CA 1
ATOM 7407 C C . HIS A 1 953 ? -34.439 -18.759 33.275 1.00 53.81 953 HIS A C 1
ATOM 7409 O O . HIS A 1 953 ? -34.587 -19.980 33.244 1.00 53.81 953 HIS A O 1
ATOM 7415 N N . ALA A 1 954 ? -35.493 -17.940 33.341 1.00 55.88 954 ALA A N 1
ATOM 7416 C CA . ALA A 1 954 ? -36.838 -18.400 33.686 1.00 55.88 954 ALA A CA 1
ATOM 7417 C C . ALA A 1 954 ? -37.873 -18.384 32.559 1.00 55.88 954 ALA A C 1
ATOM 7419 O O . ALA A 1 954 ? -39.071 -18.549 32.807 1.00 55.88 954 ALA A O 1
ATOM 7420 N N . VAL A 1 955 ? -37.428 -18.232 31.313 1.00 70.44 955 VAL A N 1
ATOM 7421 C CA . VAL A 1 955 ? -38.294 -18.413 30.137 1.00 70.44 955 VAL A CA 1
ATOM 7422 C C . VAL A 1 955 ? -38.710 -19.877 29.951 1.00 70.44 955 VAL A C 1
ATOM 7424 O O . VAL A 1 955 ? -39.657 -20.185 29.233 1.00 70.44 955 VAL A O 1
ATOM 7427 N N . ASP A 1 956 ? -38.059 -20.770 30.685 1.00 74.75 956 ASP A N 1
ATOM 7428 C CA . ASP A 1 956 ? -38.262 -22.204 30.700 1.00 74.75 956 ASP A CA 1
ATOM 7429 C C . ASP A 1 956 ? -39.631 -22.628 31.264 1.00 74.75 956 ASP A C 1
ATOM 7431 O O . ASP A 1 956 ? -39.845 -22.817 32.466 1.00 74.75 956 ASP A O 1
ATOM 7435 N N . CYS A 1 957 ? -40.591 -22.781 30.358 1.00 84.38 957 CYS A N 1
ATOM 7436 C CA . CYS A 1 957 ? -41.942 -23.212 30.673 1.00 84.38 957 CYS A CA 1
ATOM 7437 C C . CYS A 1 957 ? -42.510 -24.106 29.568 1.00 84.38 957 CYS A C 1
ATOM 7439 O O . CYS A 1 957 ? -42.063 -24.093 28.420 1.00 84.38 957 CYS A O 1
ATOM 7441 N N . ILE A 1 958 ? -43.508 -24.909 29.930 1.00 86.25 958 ILE A N 1
ATOM 7442 C CA . ILE A 1 958 ? -44.213 -25.807 29.015 1.00 86.25 958 ILE A CA 1
ATOM 7443 C C . ILE A 1 958 ? -45.708 -25.587 29.179 1.00 86.25 958 ILE A C 1
ATOM 7445 O O . ILE A 1 958 ? -46.233 -25.721 30.280 1.00 86.25 958 ILE A O 1
ATOM 7449 N N . TYR A 1 959 ? -46.416 -25.364 28.079 1.00 87.50 959 TYR A N 1
ATOM 7450 C CA . TYR A 1 959 ? -47.874 -25.372 28.073 1.00 87.50 959 TYR A CA 1
ATOM 7451 C C . TYR A 1 959 ? -48.421 -26.683 27.505 1.00 87.50 959 TYR A C 1
ATOM 7453 O O . TYR A 1 959 ? -48.153 -27.025 26.355 1.00 87.50 959 TYR A O 1
ATOM 7461 N N . VAL A 1 960 ? -49.231 -27.406 28.282 1.00 86.50 960 VAL A N 1
ATOM 7462 C CA . VAL A 1 960 ? -49.849 -28.666 27.846 1.00 86.50 960 VAL A CA 1
ATOM 7463 C C . VAL A 1 960 ? -51.242 -28.868 28.443 1.00 86.50 960 VAL A C 1
ATOM 7465 O O . VAL A 1 960 ? -51.460 -28.652 29.632 1.00 86.50 960 VAL A O 1
ATOM 7468 N N . ASN A 1 961 ? -52.214 -29.276 27.618 1.00 85.56 961 ASN A N 1
ATOM 7469 C CA . ASN A 1 961 ? -53.606 -29.543 28.024 1.00 85.56 961 ASN A CA 1
ATOM 7470 C C . ASN A 1 961 ? -54.239 -28.448 28.914 1.00 85.56 961 ASN A C 1
ATOM 7472 O O . ASN A 1 961 ? -54.913 -28.745 29.900 1.00 85.56 961 ASN A O 1
ATOM 7476 N N . GLY A 1 962 ? -54.019 -27.167 28.597 1.00 86.25 962 GLY A N 1
ATOM 7477 C CA . GLY A 1 962 ? -54.564 -26.056 29.392 1.00 86.25 962 GLY A CA 1
ATOM 7478 C C . GLY A 1 962 ? -53.753 -25.689 30.640 1.00 86.25 962 GLY A C 1
ATOM 7479 O O . GLY A 1 962 ? -54.134 -24.763 31.359 1.00 86.25 962 GLY A O 1
ATOM 7480 N N . THR A 1 963 ? -52.652 -26.399 30.894 1.00 90.12 963 THR A N 1
ATOM 7481 C CA . THR A 1 963 ? -51.825 -26.273 32.096 1.00 90.12 963 THR A CA 1
ATOM 7482 C C . THR A 1 963 ? -50.414 -25.802 31.751 1.00 90.12 963 THR A C 1
ATOM 7484 O O . THR A 1 963 ? -49.755 -26.389 30.896 1.00 90.12 963 THR A O 1
ATOM 7487 N N . LEU A 1 964 ? -49.932 -24.771 32.440 1.00 90.25 964 LEU A N 1
ATOM 7488 C CA . LEU A 1 964 ? -48.563 -24.270 32.358 1.00 90.25 964 LEU A CA 1
ATOM 7489 C C . LEU A 1 964 ? -47.694 -24.938 33.431 1.00 90.25 964 LEU A C 1
ATOM 7491 O O . LEU A 1 964 ? -47.925 -24.769 34.630 1.00 90.25 964 LEU A O 1
ATOM 7495 N N . LEU A 1 965 ? -46.680 -25.679 33.005 1.00 88.69 965 LEU A N 1
ATOM 7496 C CA . LEU A 1 965 ? -45.601 -26.147 33.863 1.00 88.69 965 LEU A CA 1
ATOM 7497 C C . LEU A 1 965 ? -44.498 -25.093 33.867 1.00 88.69 965 LEU A C 1
ATOM 7499 O O . LEU A 1 965 ? -44.062 -24.643 32.807 1.00 88.69 965 LEU A O 1
ATOM 7503 N N . HIS A 1 966 ? -44.031 -24.739 35.056 1.00 86.00 966 HIS A N 1
ATOM 7504 C CA . HIS A 1 966 ? -42.916 -23.816 35.244 1.00 86.00 966 HIS A CA 1
ATOM 7505 C C . HIS A 1 966 ? -42.062 -24.250 36.439 1.00 86.00 966 HIS A C 1
ATOM 7507 O O . HIS A 1 966 ? -42.485 -25.077 37.260 1.00 86.00 966 HIS A O 1
ATOM 7513 N N . CYS A 1 967 ? -40.846 -23.711 36.523 1.00 78.12 967 CYS A N 1
ATOM 7514 C CA . CYS A 1 967 ? -39.928 -24.003 37.619 1.00 78.12 967 CYS A CA 1
ATOM 7515 C C . CYS A 1 967 ? -40.557 -23.641 38.971 1.00 78.12 967 CYS A C 1
ATOM 7517 O O . CYS A 1 967 ? -41.361 -22.709 39.072 1.00 78.12 967 CYS A O 1
ATOM 7519 N N . ALA A 1 968 ? -40.229 -24.418 40.005 1.00 74.69 968 ALA A N 1
ATOM 7520 C CA . ALA A 1 968 ? -40.790 -24.229 41.339 1.00 74.69 968 ALA A CA 1
ATOM 7521 C C . ALA A 1 968 ? -40.433 -22.855 41.922 1.00 74.69 968 ALA A C 1
ATOM 7523 O O . ALA A 1 968 ? -39.338 -22.344 41.700 1.00 74.69 968 ALA A O 1
ATOM 7524 N N . GLN A 1 969 ? -41.318 -22.289 42.745 1.00 69.00 969 GLN A N 1
ATOM 7525 C CA . GLN A 1 969 ? -41.131 -20.959 43.339 1.00 69.00 969 GLN A CA 1
ATOM 7526 C C . GLN A 1 969 ? -39.835 -20.851 44.159 1.00 69.00 969 GLN A C 1
ATOM 7528 O O . GLN A 1 969 ? -39.192 -19.805 44.177 1.00 69.00 969 GLN A O 1
ATOM 7533 N N . THR A 1 970 ? -39.409 -21.951 44.790 1.00 62.66 970 THR A N 1
ATOM 7534 C CA . THR A 1 970 ? -38.140 -22.053 45.535 1.00 62.66 970 THR A CA 1
ATOM 7535 C C . THR A 1 970 ? -36.889 -21.951 44.657 1.00 62.66 970 THR A C 1
ATOM 7537 O O . THR A 1 970 ? -35.788 -21.873 45.186 1.00 62.66 970 THR A O 1
ATOM 7540 N N . GLU A 1 971 ? -37.051 -22.012 43.338 1.00 62.47 971 GLU A N 1
ATOM 7541 C CA . GLU A 1 971 ? -35.991 -21.974 42.327 1.00 62.47 971 GLU A CA 1
ATOM 7542 C C . GLU A 1 971 ? -36.142 -20.747 41.395 1.00 62.47 971 GLU A C 1
ATOM 7544 O O . GLU A 1 971 ? -35.317 -20.570 40.509 1.00 62.47 971 GLU A O 1
ATOM 7549 N N . GLY A 1 972 ? -37.164 -19.892 41.592 1.00 55.53 972 GLY A N 1
ATOM 7550 C CA . GLY A 1 972 ? -37.450 -18.729 40.735 1.00 55.53 972 GLY A CA 1
ATOM 7551 C C . GLY A 1 972 ? -38.741 -17.980 41.111 1.00 55.53 972 GLY A C 1
ATOM 7552 O O . GLY A 1 972 ? -39.735 -18.021 40.382 1.00 55.53 972 GLY A O 1
ATOM 7553 N N . HIS A 1 973 ? -38.746 -17.299 42.264 1.00 53.62 973 HIS A N 1
ATOM 7554 C CA . HIS A 1 973 ? -39.953 -16.746 42.908 1.00 53.62 973 HIS A CA 1
ATOM 7555 C C . HIS A 1 973 ? -40.750 -15.743 42.046 1.00 53.62 973 HIS A C 1
ATOM 7557 O O . HIS A 1 973 ? -41.978 -15.717 42.104 1.00 53.62 973 HIS A O 1
ATOM 7563 N N . TRP A 1 974 ? -40.080 -14.934 41.224 1.00 58.84 974 TRP A N 1
ATOM 7564 C CA . TRP A 1 974 ? -40.692 -13.772 40.559 1.00 58.84 974 TRP A CA 1
ATOM 7565 C C . TRP A 1 974 ? -41.498 -14.114 39.306 1.00 58.84 974 TRP A C 1
ATOM 7567 O O . TRP A 1 974 ? -42.486 -13.450 39.001 1.00 58.84 974 TRP A O 1
ATOM 7577 N N . ASN A 1 975 ? -41.150 -15.194 38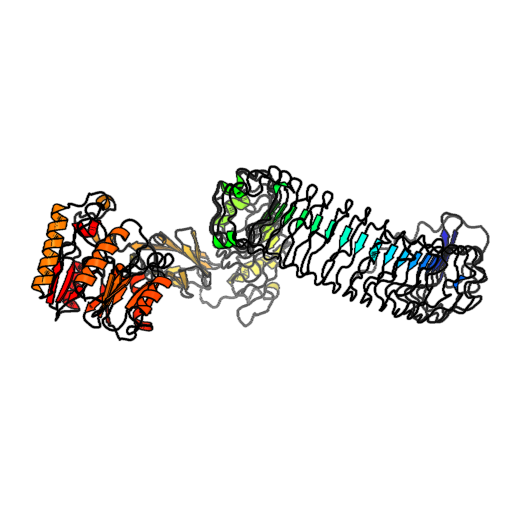.608 1.00 68.44 975 ASN A N 1
ATOM 7578 C CA . ASN A 1 975 ? -41.866 -15.596 37.392 1.00 68.44 975 ASN A CA 1
ATOM 7579 C C . ASN A 1 975 ? -43.221 -16.222 37.724 1.00 68.44 975 ASN A C 1
ATOM 7581 O O . ASN A 1 975 ? -44.184 -16.041 36.984 1.00 68.44 975 ASN A O 1
ATOM 7585 N N . CYS A 1 976 ? -43.319 -16.892 38.877 1.00 71.19 976 CYS A N 1
ATOM 7586 C CA . CYS A 1 976 ? -44.566 -17.467 39.378 1.00 71.19 976 CYS A CA 1
ATOM 7587 C C . CYS A 1 976 ? -45.659 -16.396 39.531 1.00 71.19 976 CYS A C 1
ATOM 7589 O O . CYS A 1 976 ? -46.809 -16.622 39.151 1.00 71.19 976 CYS A O 1
ATOM 7591 N N . GLU A 1 977 ? -45.293 -15.215 40.037 1.00 76.06 977 GLU A N 1
ATOM 7592 C CA . GLU A 1 977 ? -46.207 -14.080 40.190 1.00 76.06 977 GLU A CA 1
ATOM 7593 C C . GLU A 1 977 ? -46.624 -13.502 38.836 1.00 76.06 977 GLU A C 1
ATOM 7595 O O . GLU A 1 977 ? -47.810 -13.260 38.613 1.00 76.06 977 GLU A O 1
ATOM 7600 N N . VAL A 1 978 ? -45.681 -13.353 37.899 1.00 82.19 978 VAL A N 1
ATOM 7601 C CA . VAL A 1 978 ? -45.967 -12.854 36.545 1.00 82.19 978 VAL A CA 1
ATOM 7602 C C . VAL A 1 978 ? -46.883 -13.814 35.782 1.00 82.19 978 VAL A C 1
ATOM 7604 O O . VAL A 1 978 ? -47.857 -13.373 35.171 1.00 82.19 978 VAL A O 1
ATOM 7607 N N . PHE A 1 979 ? -46.643 -15.126 35.858 1.00 85.12 979 PHE A N 1
ATOM 7608 C CA . PHE A 1 979 ? -47.541 -16.125 35.277 1.00 85.12 979 PHE A CA 1
ATOM 7609 C C . PHE A 1 979 ? -48.926 -16.100 35.933 1.00 85.12 979 PHE A C 1
ATOM 7611 O O . PHE A 1 979 ? -49.931 -16.224 35.234 1.00 85.12 979 PHE A O 1
ATOM 7618 N N . ALA A 1 980 ? -49.009 -15.919 37.253 1.00 82.38 980 ALA A N 1
ATOM 7619 C CA . ALA A 1 980 ? -50.288 -15.833 37.953 1.00 82.38 980 ALA A CA 1
ATOM 7620 C C . ALA A 1 980 ? -51.087 -14.567 37.597 1.00 82.38 980 ALA A C 1
ATOM 7622 O O . ALA A 1 980 ? -52.305 -14.656 37.443 1.00 82.38 980 ALA A O 1
ATOM 7623 N N . ASP A 1 981 ? -50.417 -13.423 37.438 1.00 83.75 981 ASP A N 1
ATOM 7624 C CA . ASP A 1 981 ? -51.031 -12.139 37.075 1.00 83.75 981 ASP A CA 1
ATOM 7625 C C . ASP A 1 981 ? -51.457 -12.095 35.601 1.00 83.75 981 ASP A C 1
ATOM 7627 O O . ASP A 1 981 ? -52.561 -11.662 35.271 1.00 83.75 981 ASP A O 1
ATOM 7631 N N . LYS A 1 982 ? -50.588 -12.557 34.693 1.00 84.94 982 LYS A N 1
ATOM 7632 C CA . LYS A 1 982 ? -50.794 -12.421 33.242 1.00 84.94 982 LYS A CA 1
ATOM 7633 C C . LYS A 1 982 ? -51.525 -13.593 32.600 1.00 84.94 982 LYS A C 1
ATOM 7635 O O . LYS A 1 982 ? -52.122 -13.407 31.542 1.00 84.94 982 LYS A O 1
ATOM 7640 N N . LEU A 1 983 ? -51.515 -14.774 33.222 1.00 86.81 983 LEU A N 1
ATOM 7641 C CA . LEU A 1 983 ? -52.235 -15.968 32.764 1.00 86.81 983 LEU A CA 1
ATOM 7642 C C . LEU A 1 983 ? -53.155 -16.521 33.873 1.00 86.81 983 LEU A C 1
ATOM 7644 O O . LEU A 1 983 ? -53.018 -17.685 34.266 1.00 86.81 983 LEU A O 1
ATOM 7648 N N . PRO A 1 984 ? -54.111 -15.723 34.392 1.00 82.62 984 PRO A N 1
ATOM 7649 C CA . PRO A 1 984 ? -54.919 -16.098 35.555 1.00 82.62 984 PRO A CA 1
ATOM 7650 C C . PRO A 1 984 ? -55.808 -17.324 35.303 1.00 82.62 984 PRO A C 1
ATOM 7652 O O . PRO A 1 984 ? -56.010 -18.121 36.217 1.00 82.62 984 PRO A O 1
ATOM 7655 N N . ASP A 1 985 ? -56.267 -17.512 34.063 1.00 83.88 985 ASP A N 1
ATOM 7656 C CA . ASP A 1 985 ? -57.163 -18.603 33.655 1.00 83.88 985 ASP A CA 1
ATOM 7657 C C . ASP A 1 985 ? -56.431 -19.920 33.329 1.00 83.88 985 ASP A C 1
ATOM 7659 O O . ASP A 1 985 ? -57.065 -20.930 33.019 1.00 83.88 985 ASP A O 1
ATOM 7663 N N . CYS A 1 986 ? -55.097 -19.932 33.383 1.00 85.50 986 CYS A N 1
ATOM 7664 C CA . CYS A 1 986 ? -54.297 -21.124 33.130 1.00 85.50 986 CYS A CA 1
ATOM 7665 C C . CYS A 1 986 ? -54.037 -21.890 34.434 1.00 85.50 986 CYS A C 1
ATOM 7667 O O . CYS A 1 986 ? -53.553 -21.317 35.413 1.00 85.50 986 CYS A O 1
ATOM 7669 N N . ALA A 1 987 ? -54.323 -23.197 34.450 1.00 88.06 987 ALA A N 1
ATOM 7670 C CA . ALA A 1 987 ? -53.872 -24.060 35.539 1.00 88.06 987 ALA A CA 1
ATOM 7671 C C . ALA A 1 987 ? -52.335 -24.087 35.550 1.00 88.06 987 ALA A C 1
ATOM 7673 O O . ALA A 1 987 ? -51.717 -24.142 34.492 1.00 88.06 987 ALA A O 1
ATOM 7674 N N . ARG A 1 988 ? -51.698 -24.037 36.721 1.00 89.69 988 ARG A N 1
ATOM 7675 C CA . ARG A 1 988 ? -50.232 -23.981 36.836 1.00 89.69 988 ARG A CA 1
ATOM 7676 C C . ARG A 1 988 ? -49.714 -25.117 37.703 1.00 89.69 988 ARG A C 1
ATOM 7678 O O . ARG A 1 988 ? -50.325 -25.433 38.725 1.00 89.69 988 ARG A O 1
ATOM 7685 N N . VAL A 1 989 ? -48.603 -25.727 37.298 1.00 89.25 989 VAL A N 1
ATOM 7686 C CA . VAL A 1 989 ? -47.930 -26.784 38.061 1.00 89.25 989 VAL A CA 1
ATOM 7687 C C . VAL A 1 989 ? -46.448 -26.469 38.194 1.00 89.25 989 VAL A C 1
ATOM 7689 O O . VAL A 1 989 ? -45.715 -26.405 37.213 1.00 89.25 989 VAL A O 1
ATOM 7692 N N . GLU A 1 990 ? -46.005 -26.346 39.439 1.00 86.81 990 GLU A N 1
ATOM 7693 C CA . GLU A 1 990 ? -44.604 -26.139 39.782 1.00 86.81 990 GLU A CA 1
ATOM 7694 C C . GLU A 1 990 ? -43.804 -27.445 39.746 1.00 86.81 990 GLU A C 1
ATOM 7696 O O . GLU A 1 990 ? -44.171 -28.454 40.373 1.00 86.81 990 GLU A O 1
ATOM 7701 N N . VAL A 1 991 ? -42.660 -27.412 39.063 1.00 84.44 991 VAL A N 1
ATOM 7702 C CA . VAL A 1 991 ? -41.744 -28.548 38.943 1.00 84.44 991 VAL A CA 1
ATOM 7703 C C . VAL A 1 991 ? -40.360 -28.160 39.477 1.00 84.44 991 VAL A C 1
ATOM 7705 O O . VAL A 1 991 ? -39.732 -27.263 38.926 1.00 84.44 991 VAL A O 1
ATOM 7708 N N . PRO A 1 992 ? -39.851 -28.833 40.528 1.00 82.00 992 PRO A N 1
ATOM 7709 C CA . PRO A 1 992 ? -38.505 -28.576 41.030 1.00 82.00 992 PRO A CA 1
ATOM 7710 C C . PRO A 1 992 ? -37.453 -29.298 40.183 1.00 82.00 992 PRO A C 1
ATOM 7712 O O . PRO A 1 992 ? -37.471 -30.534 40.099 1.00 82.00 992 PRO A O 1
ATOM 7715 N N . LEU A 1 993 ? -36.505 -28.546 39.633 1.00 76.75 993 LEU A N 1
ATOM 7716 C CA . LEU A 1 993 ? -35.430 -29.012 38.760 1.00 76.75 993 LEU A CA 1
ATOM 7717 C C . LEU A 1 993 ? -34.019 -28.737 39.290 1.00 76.75 993 LEU A C 1
ATOM 7719 O O . LEU A 1 993 ? -33.073 -29.062 38.589 1.00 76.75 993 LEU A O 1
ATOM 7723 N N . TYR A 1 994 ? -33.839 -28.236 40.516 1.00 77.31 994 TYR A N 1
ATOM 7724 C CA . TYR A 1 994 ? -32.530 -27.836 41.067 1.00 77.31 994 TYR A CA 1
ATOM 7725 C C . TYR A 1 994 ? -31.310 -28.698 40.658 1.00 77.31 994 TYR A C 1
ATOM 7727 O O . TYR A 1 994 ? -30.328 -28.162 40.161 1.00 77.31 994 TYR A O 1
ATOM 7735 N N . GLU A 1 995 ? -31.340 -30.031 40.826 1.00 78.56 995 GLU A N 1
ATOM 7736 C CA . GLU A 1 995 ? -30.175 -30.876 40.482 1.00 78.56 995 GLU A CA 1
ATOM 7737 C C . GLU A 1 995 ? -29.984 -31.075 38.976 1.00 78.56 995 GLU A C 1
ATOM 7739 O O . GLU A 1 995 ? -28.880 -31.383 38.542 1.00 78.56 995 GLU A O 1
ATOM 7744 N N . LEU A 1 996 ? -31.054 -30.944 38.193 1.00 75.00 996 LEU A N 1
ATOM 7745 C CA . LEU A 1 996 ? -31.010 -30.987 36.732 1.00 75.00 996 LEU A CA 1
ATOM 7746 C C . LEU A 1 996 ? -30.515 -29.634 36.181 1.00 75.00 996 LEU A C 1
ATOM 7748 O O . LEU A 1 996 ? -29.716 -29.605 35.251 1.00 75.00 996 LEU A O 1
ATOM 7752 N N . GLY A 1 997 ? -30.865 -28.519 36.829 1.00 72.31 997 GLY A N 1
ATOM 7753 C CA . GLY A 1 997 ? -30.360 -27.184 36.489 1.00 72.31 997 GLY A CA 1
ATOM 7754 C C . GLY A 1 997 ? -28.839 -27.032 36.640 1.00 72.31 997 GLY A C 1
ATOM 7755 O O . GLY A 1 997 ? -28.224 -26.294 35.874 1.00 72.31 997 GLY A O 1
ATOM 7756 N N . LYS A 1 998 ? -28.194 -27.797 37.541 1.00 73.31 998 LYS A N 1
ATOM 7757 C CA . LYS A 1 998 ? -26.719 -27.831 37.705 1.00 73.31 998 LYS A CA 1
ATOM 7758 C C . LYS A 1 998 ? -25.958 -28.233 36.431 1.00 73.31 998 LYS A C 1
ATOM 7760 O O . LYS A 1 998 ? -24.771 -27.952 36.310 1.00 73.31 998 LYS A O 1
ATOM 7765 N N . VAL A 1 999 ? -26.637 -28.886 35.493 1.00 67.25 999 VAL A N 1
ATOM 7766 C CA . VAL A 1 999 ? -26.120 -29.334 34.189 1.00 67.25 999 VAL A CA 1
ATOM 7767 C C . VAL A 1 999 ? -26.842 -28.657 33.034 1.00 67.25 999 VAL A C 1
ATOM 7769 O O . VAL A 1 999 ? -26.965 -29.220 31.953 1.00 67.25 999 VAL A O 1
ATOM 7772 N N . GLN A 1 1000 ? -27.323 -27.436 33.276 1.00 65.81 1000 GLN A N 1
ATOM 7773 C CA . GLN A 1 1000 ? -27.987 -26.595 32.281 1.00 65.81 1000 GLN A CA 1
ATOM 7774 C C . GLN A 1 1000 ? -29.266 -27.224 31.696 1.00 65.81 1000 GLN A C 1
ATOM 7776 O O . GLN A 1 1000 ? -29.730 -26.812 30.636 1.00 65.81 1000 GLN A O 1
ATOM 7781 N N . ALA A 1 1001 ? -29.877 -28.195 32.390 1.00 67.75 1001 ALA A N 1
ATOM 7782 C CA . ALA A 1 1001 ? -31.154 -28.759 31.973 1.00 67.75 1001 ALA A CA 1
ATOM 7783 C C . ALA A 1 1001 ? -32.315 -27.831 32.352 1.00 67.75 1001 ALA A C 1
ATOM 7785 O O . ALA A 1 1001 ? -32.419 -27.377 33.493 1.00 67.75 1001 ALA A O 1
ATOM 7786 N N . ALA A 1 1002 ? -33.224 -27.638 31.400 1.00 72.31 1002 ALA A N 1
ATOM 7787 C CA . ALA A 1 1002 ? -34.455 -26.867 31.536 1.00 72.31 1002 ALA A CA 1
ATOM 7788 C C . ALA A 1 1002 ? -35.687 -27.795 31.391 1.00 72.31 1002 ALA A C 1
ATOM 7790 O O . ALA A 1 1002 ? -35.594 -28.859 30.774 1.00 72.31 1002 ALA A O 1
ATOM 7791 N N . LEU A 1 1003 ? -36.851 -27.431 31.937 1.00 75.56 1003 LEU A N 1
ATOM 7792 C CA . LEU A 1 1003 ? -38.152 -28.092 31.773 1.00 75.56 1003 LEU A CA 1
ATOM 7793 C C . LEU A 1 1003 ? -38.443 -28.395 30.311 1.00 75.56 1003 LEU A C 1
ATOM 7795 O O . LEU A 1 1003 ? -38.781 -29.530 29.977 1.00 75.56 1003 LEU A O 1
ATOM 7799 N N . SER A 1 1004 ? -38.291 -27.386 29.462 1.00 71.75 1004 SER A N 1
ATOM 7800 C CA . SER A 1 1004 ? -38.484 -27.446 28.014 1.00 71.75 1004 SER A CA 1
ATOM 7801 C C . SER A 1 1004 ? -37.453 -28.316 27.288 1.00 71.75 1004 SER A C 1
ATOM 7803 O O . SER A 1 1004 ? -37.695 -28.672 26.133 1.00 71.75 1004 SER A O 1
ATOM 7805 N N . CYS A 1 1005 ? -36.362 -28.681 27.974 1.00 69.69 1005 CYS A N 1
ATOM 7806 C CA . CYS A 1 1005 ? -35.294 -29.554 27.486 1.00 69.69 1005 CYS A CA 1
ATOM 7807 C C . CYS A 1 1005 ? -35.369 -30.990 28.034 1.00 69.69 1005 CYS A C 1
ATOM 7809 O O . CYS A 1 1005 ? -34.666 -31.883 27.570 1.00 69.69 1005 CYS A O 1
ATOM 7811 N N . CYS A 1 1006 ? -36.193 -31.226 29.062 1.00 68.81 1006 CYS A N 1
ATOM 7812 C CA . CYS A 1 1006 ? -36.330 -32.528 29.724 1.00 68.81 1006 CYS A CA 1
ATOM 7813 C C . CYS A 1 1006 ? -37.354 -33.448 29.043 1.00 68.81 1006 CYS A C 1
ATOM 7815 O O . CYS A 1 1006 ? -37.540 -34.591 29.471 1.00 68.81 1006 CYS A O 1
ATOM 7817 N N . SER A 1 1007 ? -38.080 -32.959 28.036 1.00 72.19 1007 SER A N 1
ATOM 7818 C CA . SER A 1 1007 ? -39.034 -33.763 27.280 1.00 72.19 1007 SER A CA 1
ATOM 7819 C C . SER A 1 1007 ? -39.240 -33.231 25.870 1.00 72.19 1007 SER A C 1
ATOM 7821 O O . SER A 1 1007 ? -39.142 -32.039 25.602 1.00 72.19 1007 SER A O 1
ATOM 7823 N N . VAL A 1 1008 ? -39.593 -34.148 24.976 1.00 67.38 1008 VAL A N 1
ATOM 7824 C CA . VAL A 1 1008 ? -40.051 -33.826 23.629 1.00 67.38 1008 VAL A CA 1
ATOM 7825 C C . VAL A 1 1008 ? -41.560 -34.009 23.621 1.00 67.38 1008 VAL A C 1
ATOM 7827 O O . VAL A 1 1008 ? -42.055 -35.128 23.756 1.00 67.38 1008 VAL A O 1
ATOM 7830 N N . LEU A 1 1009 ? -42.282 -32.898 23.524 1.00 66.75 1009 LEU A N 1
ATOM 7831 C CA . LEU A 1 1009 ? -43.741 -32.861 23.548 1.00 66.75 1009 LEU A CA 1
ATOM 7832 C C . LEU A 1 1009 ? -44.253 -32.760 22.115 1.00 66.75 1009 LEU A C 1
ATOM 7834 O O . LEU A 1 1009 ? -43.804 -31.886 21.375 1.00 66.75 1009 LEU A O 1
ATOM 7838 N N . PHE A 1 1010 ? -45.168 -33.646 21.726 1.00 64.19 1010 PHE A N 1
ATOM 7839 C CA . PHE A 1 1010 ? -45.781 -33.643 20.399 1.00 64.19 1010 PHE A CA 1
ATOM 7840 C C . PHE A 1 1010 ? -47.202 -34.197 20.413 1.00 64.19 1010 PHE A C 1
ATOM 7842 O O . PHE A 1 1010 ? -47.505 -35.035 21.295 1.00 64.19 1010 PHE A O 1
#

InterPro domains:
  IPR000372 Leucine-rich repeat N-terminal domain [SM00013] (24-61)
  IPR000483 Cysteine-rich flanking region, C-terminal [SM00082] (602-652)
  IPR001611 Leucine-rich repeat [PF13855] (81-141)
  IPR001611 Leucine-rich repeat [PF13855] (178-238)
  IPR001611 Leucine-rich repeat [PF13855] (251-309)
  IPR001611 Leucine-rich repeat [PF13855] (422-478)
  IPR001611 Leucine-rich repeat [PS51450] (203-224)
  IPR001611 Leucine-rich repeat [PS51450] (227-248)
  IPR001611 Leucine-rich repeat [PS51450] (251-273)
  IPR001611 Leucine-rich repeat [PS51450] (322-342)
  IPR001611 Leucine-rich repeat [PS51450] (443-464)
  IPR001611 Leucine-rich repeat [PS51450] (467-488)
  IPR003591 Leucine-rich repeat, typical subtype [SM00369] (80-104)
  IPR003591 Leucine-rich repeat, typical subtype [SM00369] (105-128)
  IPR003591 Leucine-rich repeat, typical subtype [SM00369] (129-152)
  IPR003591 Leucine-rich repeat, typical subtype [SM00369] (154-176)
  IPR003591 Leucine-rich repeat, typical subtype [SM00369] (177-200)
  IPR003591 Leucine-rich repeat, typical subtype [SM00369] (202-224)
  IPR003591 Leucine-rich repeat, typical subtype [SM00369] (225-248)
  IPR003591 Leucine-rich repeat, typical subtype [SM00369] (249-271)

Sequence (1010 aa):
MYAARLCWYAVLLCMGYHLHTSGACPKSCFCFDLEKDGYSVSCRGPNITAIPRDVPKNVTVFDISFTPITMLRKGDFVDMPKLKELRVWWNVNLTMVEVDTFDNLPTLTSLGLYNNSFTKLPTGLFSNLKALTRFDAHNSKLELIQRGLFTDHPSLEEIQLFFNDITELEEGAFGGMPQLTSVYLPSNRISSLSGPIFEGSRKLKSLDVSGNNIVTLDNHVFMDTPNLQNLYLSANDIESIDVGAFYVLQHLQSLSLDGNRITNIDTNFHNLPKLESISLEGNKISVIRNTTFVGLPALNSLDLSSNVIVEVEDGAFEDLSNLRTLYLQSNQIQEISLAGLSSLGYLSMDSNKLKKFPGNLKSASPLQTLSLGNNPIQEALGPGQFSVLHSLKNLYLNNIGCLQSAGTFDPKALCGSDTLGDVYLSYNGLLSIAPTTFQCTPTITMLYLHHNNLTSIDPSLFHPLTQLWWLDLSYNQLSYVAPDTFLGLDKLISVDLTYNNFTNMAHVAPSVASLPVLLYQSLDGNPFVYLGPESFPTPFKHSTELDISHGHIRVVEEGAFTAESFPNITRLQLDSGNPLHFLPANVVDKLPNLTALILYDDPFHCDCQLKGFATWLRERVNPPFVDVTCASPPSLQGTDLNDVPLANLTCDCQHEEAPSIDTSGSDTSVHEGQIAMLKCKISGCPEAEFFWTTPTGAMLAVESGFPRMEVLGSGTLVVTETREEDTGVYTCTAVNYRGKARKEVALHVVDCCSWFLGGEEFYYSDHDREDPINLRRARRQHARYVRTLRDLGLDVTVLPADESTPDCPFVEDTCVVVGNRALVTRPEGMARRKELNSIETCLRSLGLEVHRIRNMGATLEGGDVVFTGTEFFVGDSTQSNWLGHRILAATFPEYPVHAIPLYPPEFHLKGVACCAAPGVIALAQNSAGRLAWDVIRRKGVSSYQPLWLPDCHAVDCIYVNGTLLHCAQTEGHWNCEVFADKLPDCARVEVPLYELGKVQAALSCCSVLF

Organism: Branchiostoma floridae (NCBI:txid7739)

Secondary structure (DSSP, 8-state):
----S--SSSSSSS-S-------PPPTTSEEEEETTTEEEEE--STT--S--TT--TT-SEEE--S----EE-TTTTTT-TT-SEEE--S-TT--EE-TTTTTT-TT--EEE--SS--S---TTTTTT-TT--EEE-TTS---EE-TTTTTT-SS--EEE--SS---EE-TTTT-S-TT--EEE--SS------S-TTTT-TT--EEE--SS---EE-SSTTTT-TT--EEE--SS---EE-TTTTTT-TT--EEE-TTS-----TTTTTT-TT--EEE-TTS---EE-TTTTTT-TT--EEE--SS---EE-TTTTTT-TT--EEE--SS-----B-TT-TT--EEE--SS--SSPPBTGGGGTT--EEE--SB---S---TTTTTT-TT--EEE--SBHHHHHHSS--TTTTTT-TT--EEE-TTS------TTTTTT-TT--EEE--SS------TTTTTT-TT--EEE--SS------TTTTTT-TT--EEE--SS---BGGGTHHHHHT-S--SEEE-TT----EESTTT--S--SS-SEEE--SS---EE-TTSS-TTT-TT--EEE--SS-------TTTTTT-TT--EEE-TT---B-STTTHHHHHHHHH-SSPPB---B--BSTTTTT-BTTTS-TTT---SSSS----EEE-TT--SEEETTS-EEE--EEE-SSPPEEEEE-TTS-EE-TT---TTEEE-TTS-EEESS--GGG-EEEEEEEEETTEEEEEEEEEEEE-TTGGGGSSS-----TTGGGS---HHHHHHHHHHHHHHHHHTT---PPPPP-TTSTTTTS--S-EEEETTEEEE-B-SSSSSTTHHHHHHHHHHHTT-EEEE---TT--B-GGGEEE-SS-EEEEESSSS-HHHHHHHHHH-TTS-EEEEE--TT---GGGTEEEEETTEEEEESSHHHHHHHHHHHHH-SS--EEEEESSTT---EEEETTEEEEE-GGG-HHHHHHHHHH-TTSEEEEE--HHHHTTT--GGGS----

Radius of gyration: 43.33 Å; chains: 1; bounding box: 102×95×108 Å